Protein AF-0000000081578810 (afdb_homodimer)

Foldseek 3Di:
DPDDPDDDPDPPDPPPPPVPDCPVPPVPPPPDFDAFDDFAADFFPCCVLCVVVLCCLQPPPVNLVLLLVLLLVLLLLAQADDLPDDLACVVPVPVRCSLVVNVVSLCVSQVLQPVQWDWDDDSNRKTKTKRDAPAPVFFEEEEEAARYFHDDDPVCQVVFPDRQRRQDDPPWWTWHTCCLHTVLLVSLLSVLVSSCVVSVDRFNHMYMYIYHRPFVNPRSSRCRLVVCCVVQNFQRHPEYEAAFFDAQDADLNAGETAWAQWAFKKWKKKKKWFFDKDFQVDDDPAFSVRLVVVLVVLVVPDDFDFAAEPQALVLSVVLNCLVPHPRDDPLLSVLSSCLHPDPVSVVSNLCCCCPVVVNNLRTAKDKDFDDKDWDDDPGMGTRMIMTIMMIGGYLPDDPVVVVVVSCVRSVVSCVVQVAWEWEADPHIDTPGDGDNRIYMYMHTPDIDHMGHGADCDDDLNNLLQSLVCCLVCVPVPVPDDRYHYGYHYGSHDGPCSSNNRRHSRYIHGQAADDTQVVQQHVHHGGMGTSSRSSSSSSSSSRSSSSVSVDGD/DDDDPPDDPDDPPDPPPDVPDCPVPPVPPPPAFDAFDDFAADFFPCCVLCVVVLCCLQPPPVNLVLLLVLLLVLLLLAQADDLPDDLACVVCVPVRCSLVVNVVSVCVSQVLQPVQWDWDDDSNRKTKTKRDAPAPVFFEEEEEAARYFHDDDPVCQVVFPDRQRRQDDDPWKTWHTCCLHTSLLVSLLSVLVSSCVVSVDRFNHMYMYIYARPFVNPRSSRCRLVVCCVVQNFQRHPEYEAAFFDAQDADLNAGETAWAQWAFKKWKKKKKWFFDKDFQVDDDPAFSVRLVVVLVVLVVPDDFDFAAEPQALVLSVVLNCLVPHPRDDPLLSVLSSCLHPDPVSVVSNLCCCCPVVVNNLRTAKDKDFDDKDWDDDPGMGTRMIMTIMMIGGYLVDDPVVVVVVSCVRSVVSCVVQVAWEWEADPHIDTPGDGDNRIYMYMHTPDIDHMGHGADCDDDLNNLLQSLVCCLVCVPVPVPDDRYHYGYHYGSHDGPCSSNNRRHSRYIHGQAADDTQVVQQHVHHGRMGTSSRSSSSSSSSSRSSSSVSPDGD

Nearest PDB structures (foldseek):
  4g1p-assembly1_A-2  TM=7.349E-01  e=1.678E-22  Saccharomyces cerevisiae S288C
  3dlj-assembly3_B  TM=7.068E-01  e=3.928E-21  Homo sapiens
  4ruh-assembly1_B  TM=7.081E-01  e=5.826E-21  Homo sapiens
  2zog-assembly1_B  TM=7.055E-01  e=1.517E-20  Mus musculus
  4ruh-assembly1_A  TM=6.878E-01  e=1.023E-20  Homo sapiens

Radius of gyration: 39.71 Å; Cα contacts (8 Å, |Δi|>4): 2439; chains: 2; bounding box: 126×113×93 Å

Structure (mmCIF, N/CA/C/O backbone):
data_AF-0000000081578810-model_v1
#
loop_
_entity.id
_entity.type
_entity.pdbx_description
1 polymer 'Peptidase M20 dimerisation domain-containing protein'
#
loop_
_atom_site.group_PDB
_atom_site.id
_atom_site.type_symbol
_atom_site.label_atom_id
_atom_site.label_alt_id
_atom_site.label_comp_id
_atom_site.label_asym_id
_atom_site.label_entity_id
_atom_site.label_seq_id
_atom_site.pdbx_PDB_ins_code
_atom_site.Cartn_x
_atom_site.Cartn_y
_atom_site.Cartn_z
_atom_site.occupancy
_atom_site.B_iso_or_equiv
_atom_site.auth_seq_id
_atom_site.auth_comp_id
_atom_site.auth_asym_id
_atom_site.auth_atom_id
_atom_site.pdbx_PDB_model_num
ATOM 1 N N . MET A 1 1 ? 98.812 -30.781 17.5 1 19.92 1 MET A N 1
ATOM 2 C CA . MET A 1 1 ? 98.438 -32.188 17.344 1 19.92 1 MET A CA 1
ATOM 3 C C . MET A 1 1 ? 96.938 -32.281 17.109 1 19.92 1 MET A C 1
ATOM 5 O O . MET A 1 1 ? 96.312 -33.344 17.125 1 19.92 1 MET A O 1
ATOM 9 N N . PRO A 1 2 ? 96.188 -31.25 16.953 1 23.47 2 PRO A N 1
ATOM 10 C CA . PRO A 1 2 ? 94.875 -30.703 17.297 1 23.47 2 PRO A CA 1
ATOM 11 C C . PRO A 1 2 ? 93.75 -31.219 16.391 1 23.47 2 PRO A C 1
ATOM 13 O O . PRO A 1 2 ? 93.562 -30.703 15.281 1 23.47 2 PRO A O 1
ATOM 16 N N . TYR A 1 3 ? 93.562 -32.562 16.344 1 20.47 3 TYR A N 1
ATOM 17 C CA . TYR A 1 3 ? 93.125 -33.5 15.297 1 20.47 3 TYR A CA 1
ATOM 18 C C . TYR A 1 3 ? 91.688 -33.312 15.016 1 20.47 3 TYR A C 1
ATOM 20 O O . TYR A 1 3 ? 91.25 -33.156 13.859 1 20.47 3 TYR A O 1
ATOM 28 N N . SER A 1 4 ? 90.688 -33.719 15.898 1 22.5 4 SER A N 1
ATOM 29 C CA . SER A 1 4 ? 89.812 -34.844 15.625 1 22.5 4 SER A CA 1
ATOM 30 C C . SER A 1 4 ? 88.375 -34.344 15.188 1 22.5 4 SER A C 1
ATOM 32 O O . SER A 1 4 ? 87.438 -34.375 15.977 1 22.5 4 SER A O 1
ATOM 34 N N . GLY A 1 5 ? 88.188 -33.188 14.633 1 25.45 5 GLY A N 1
ATOM 35 C CA . GLY A 1 5 ? 86.938 -32.438 14.555 1 25.45 5 GLY A CA 1
ATOM 36 C C . GLY A 1 5 ? 85.938 -33.094 13.609 1 25.45 5 GLY A C 1
ATOM 37 O O . GLY A 1 5 ? 85.812 -32.656 12.469 1 25.45 5 GLY A O 1
ATOM 38 N N . THR A 1 6 ? 85.812 -34.469 13.688 1 21.06 6 THR A N 1
ATOM 39 C CA . THR A 1 6 ? 85.25 -35.406 12.68 1 21.06 6 THR A CA 1
ATOM 40 C C . THR A 1 6 ? 83.875 -35.031 12.281 1 21.06 6 THR A C 1
ATOM 42 O O . THR A 1 6 ? 83.5 -35.031 11.094 1 21.06 6 THR A O 1
ATOM 45 N N . ARG A 1 7 ? 82.812 -35.406 13.172 1 22.88 7 ARG A N 1
ATOM 46 C CA . ARG A 1 7 ? 81.938 -36.5 12.805 1 22.88 7 ARG A CA 1
ATOM 47 C C . ARG A 1 7 ? 80.812 -36.031 11.898 1 22.88 7 ARG A C 1
ATOM 49 O O . ARG A 1 7 ? 80.375 -36.781 11.023 1 22.88 7 ARG A O 1
ATOM 56 N N . ILE A 1 8 ? 79.938 -34.969 12.258 1 24.14 8 ILE A N 1
ATOM 57 C CA . ILE A 1 8 ? 78.5 -35.125 12.258 1 24.14 8 ILE A CA 1
ATOM 58 C C . ILE A 1 8 ? 77.938 -34.719 10.898 1 24.14 8 ILE A C 1
ATOM 60 O O . ILE A 1 8 ? 76.75 -34.469 10.766 1 24.14 8 ILE A O 1
ATOM 64 N N . VAL A 1 9 ? 78.75 -34.344 9.953 1 21.62 9 VAL A N 1
ATOM 65 C CA . VAL A 1 9 ? 78.188 -33.438 8.938 1 21.62 9 VAL A CA 1
ATOM 66 C C . VAL A 1 9 ? 77.125 -34.188 8.141 1 21.62 9 VAL A C 1
ATOM 68 O O . VAL A 1 9 ? 76.062 -33.625 7.879 1 21.62 9 VAL A O 1
ATOM 71 N N . SER A 1 10 ? 77.562 -35.281 7.457 1 21.22 10 SER A N 1
ATOM 72 C CA . SER A 1 10 ? 77.188 -35.344 6.035 1 21.22 10 SER A CA 1
ATOM 73 C C . SER A 1 10 ? 75.812 -35.875 5.809 1 21.22 10 SER A C 1
ATOM 75 O O . SER A 1 10 ? 75.5 -36.344 4.711 1 21.22 10 SER A O 1
ATOM 77 N N . PHE A 1 11 ? 75.125 -36.344 6.922 1 26.36 11 PHE A N 1
ATOM 78 C CA . PHE A 1 11 ? 74.125 -37.312 6.512 1 26.36 11 PHE A CA 1
ATOM 79 C C . PHE A 1 11 ? 73 -36.625 5.758 1 26.36 11 PHE A C 1
ATOM 81 O O . PHE A 1 11 ? 71.812 -36.688 6.152 1 26.36 11 PHE A O 1
ATOM 88 N N . ILE A 1 12 ? 73.125 -35.281 5.43 1 24.66 12 ILE A N 1
ATOM 89 C CA . ILE A 1 12 ? 72 -34.5 4.973 1 24.66 12 ILE A CA 1
ATOM 90 C C . ILE A 1 12 ? 71.438 -35.125 3.674 1 24.66 12 ILE A C 1
ATOM 92 O O . ILE A 1 12 ? 70.25 -35 3.375 1 24.66 12 ILE A O 1
ATOM 96 N N . VAL A 1 13 ? 72.312 -35.531 2.809 1 25.59 13 VAL A N 1
ATOM 97 C CA . VAL A 1 13 ? 72 -35.281 1.411 1 25.59 13 VAL A CA 1
ATOM 98 C C . VAL A 1 13 ? 70.875 -36.25 0.964 1 25.59 13 VAL A C 1
ATOM 100 O O . VAL A 1 13 ? 70.188 -36.031 -0.034 1 25.59 13 VAL A O 1
ATOM 103 N N . VAL A 1 14 ? 70.875 -37.438 1.549 1 26.94 14 VAL A N 1
ATOM 104 C CA . VAL A 1 14 ? 70.375 -38.469 0.657 1 26.94 14 VAL A CA 1
ATOM 105 C C . VAL A 1 14 ? 68.875 -38.312 0.457 1 26.94 14 VAL A C 1
ATOM 107 O O . VAL A 1 14 ? 68.312 -38.906 -0.453 1 26.94 14 VAL A O 1
ATOM 110 N N . GLY A 1 15 ? 68.25 -37.719 1.486 1 26.75 15 GLY A N 1
ATOM 111 C CA . GLY A 1 15 ? 66.875 -38.125 1.513 1 26.75 15 GLY A CA 1
ATOM 112 C C . GLY A 1 15 ? 66.062 -37.531 0.367 1 26.75 15 GLY A C 1
ATOM 113 O O . GLY A 1 15 ? 64.812 -37.562 0.37 1 26.75 15 GLY A O 1
ATOM 114 N N . LEU A 1 16 ? 66.75 -36.688 -0.452 1 27.75 16 LEU A N 1
ATOM 115 C CA . LEU A 1 16 ? 66 -35.906 -1.424 1 27.75 16 LEU A CA 1
ATOM 116 C C . LEU A 1 16 ? 65.312 -36.812 -2.424 1 27.75 16 LEU A C 1
ATOM 118 O O . LEU A 1 16 ? 64.312 -36.406 -3.076 1 27.75 16 LEU A O 1
ATOM 122 N N . PHE A 1 17 ? 66 -37.938 -2.713 1 26.36 17 PHE A N 1
ATOM 123 C CA . PHE A 1 17 ? 65.688 -38.375 -4.059 1 26.36 17 PHE A CA 1
ATOM 124 C C . PHE A 1 17 ? 64.25 -38.906 -4.117 1 26.36 17 PHE A C 1
ATOM 126 O O . PHE A 1 17 ? 63.594 -38.906 -5.184 1 26.36 17 PHE A O 1
ATOM 133 N N . ILE A 1 18 ? 63.844 -39.688 -3.119 1 28.22 18 ILE A N 1
ATOM 134 C CA . ILE A 1 18 ? 62.812 -40.625 -3.547 1 28.22 18 ILE A CA 1
ATOM 135 C C . ILE A 1 18 ? 61.5 -39.906 -3.721 1 28.22 18 ILE A C 1
ATOM 137 O O . ILE A 1 18 ? 60.531 -40.188 -3.014 1 28.22 18 ILE A O 1
ATOM 141 N N . VAL A 1 19 ? 61.469 -38.562 -3.508 1 30.06 19 VAL A N 1
ATOM 142 C CA . VAL A 1 19 ? 60.125 -38.031 -3.564 1 30.06 19 VAL A CA 1
ATOM 143 C C . VAL A 1 19 ? 59.562 -38.219 -4.969 1 30.06 19 VAL A C 1
ATOM 145 O O . VAL A 1 19 ? 58.5 -37.625 -5.305 1 30.06 19 VAL A O 1
ATOM 148 N N . VAL A 1 20 ? 60.406 -38.812 -5.879 1 28.19 20 VAL A N 1
ATOM 149 C CA . VAL A 1 20 ? 59.938 -38.625 -7.254 1 28.19 20 VAL A CA 1
ATOM 150 C C . VAL A 1 20 ? 58.5 -39.094 -7.387 1 28.19 20 VAL A C 1
ATOM 152 O O . VAL A 1 20 ? 57.625 -38.375 -7.887 1 28.19 20 VAL A O 1
ATOM 155 N N . SER A 1 21 ? 58.344 -40.375 -7.922 1 26.67 21 SER A N 1
ATOM 156 C CA . SER A 1 21 ? 57.469 -40.781 -9.031 1 26.67 21 SER A CA 1
ATOM 157 C C . SER A 1 21 ? 56.062 -41.125 -8.555 1 26.67 21 SER A C 1
ATOM 159 O O . SER A 1 21 ? 55.312 -41.781 -9.273 1 26.67 21 SER A O 1
ATOM 161 N N . LEU A 1 22 ? 55.844 -41.219 -7.242 1 30.8 22 LEU A N 1
ATOM 162 C CA . LEU A 1 22 ? 54.5 -41.75 -7.129 1 30.8 22 LEU A CA 1
ATOM 163 C C . LEU A 1 22 ? 53.5 -40.75 -7.73 1 30.8 22 LEU A C 1
ATOM 165 O O . LEU A 1 22 ? 53.094 -39.812 -7.07 1 30.8 22 LEU A O 1
ATOM 169 N N . PHE A 1 23 ? 53.812 -40.219 -8.914 1 31.27 23 PHE A N 1
ATOM 170 C CA . PHE A 1 23 ? 52.688 -39.688 -9.648 1 31.27 23 PHE A CA 1
ATOM 171 C C . PHE A 1 23 ? 51.5 -40.656 -9.586 1 31.27 23 PHE A C 1
ATOM 173 O O . PHE A 1 23 ? 51.5 -41.688 -10.242 1 31.27 23 PHE A O 1
ATOM 180 N N . TRP A 1 24 ? 51 -40.938 -8.359 1 30.8 24 TRP A N 1
ATOM 181 C CA . TRP A 1 24 ? 49.688 -41.531 -8.367 1 30.8 24 TRP A CA 1
ATOM 182 C C . TRP A 1 24 ? 48.844 -41 -9.516 1 30.8 24 TRP A C 1
ATOM 184 O O . TRP A 1 24 ? 48.75 -39.781 -9.719 1 30.8 24 TRP A O 1
ATOM 194 N N . SER A 1 25 ? 48.781 -41.688 -10.547 1 27.84 25 SER A N 1
ATOM 195 C CA . SER A 1 25 ? 47.719 -41.562 -11.523 1 27.84 25 SER A CA 1
ATOM 196 C C . SER A 1 25 ? 46.375 -41.281 -10.852 1 27.84 25 SER A C 1
ATOM 198 O O . SER A 1 25 ? 45.812 -42.156 -10.195 1 27.84 25 SER A O 1
ATOM 200 N N . PHE A 1 26 ? 46.281 -40.125 -10.203 1 33.28 26 PHE A N 1
ATOM 201 C CA . PHE A 1 26 ? 44.844 -39.75 -10.172 1 33.28 26 PHE A CA 1
ATOM 202 C C . PHE A 1 26 ? 44.125 -40.25 -11.422 1 33.28 26 PHE A C 1
ATOM 204 O O . PHE A 1 26 ? 44.344 -39.719 -12.516 1 33.28 26 PHE A O 1
ATOM 211 N N . SER A 1 27 ? 44.062 -41.5 -11.508 1 28.62 27 SER A N 1
ATOM 212 C CA . SER A 1 27 ? 43 -41.844 -12.445 1 28.62 27 SER A CA 1
ATOM 213 C C . SER A 1 27 ? 41.844 -40.844 -12.352 1 28.62 27 SER A C 1
ATOM 215 O O . SER A 1 27 ? 41.25 -40.719 -11.289 1 28.62 27 SER A O 1
ATOM 217 N N . GLU A 1 28 ? 42 -39.75 -12.906 1 35.75 28 GLU A N 1
ATOM 218 C CA . GLU A 1 28 ? 40.781 -39.031 -13.242 1 35.75 28 GLU A CA 1
ATOM 219 C C . GLU A 1 28 ? 39.656 -40.031 -13.555 1 35.75 28 GLU A C 1
ATOM 221 O O . GLU A 1 28 ? 39.656 -40.656 -14.633 1 35.75 28 GLU A O 1
ATOM 226 N N . GLU A 1 29 ? 39.312 -40.969 -12.727 1 35.56 29 GLU A N 1
ATOM 227 C CA . GLU A 1 29 ? 38 -41.531 -13.062 1 35.56 29 GLU A CA 1
ATOM 228 C C . GLU A 1 29 ? 37.219 -40.562 -13.938 1 35.56 29 GLU A C 1
ATOM 230 O O . GLU A 1 29 ? 36.906 -39.438 -13.531 1 35.56 29 GLU A O 1
ATOM 235 N N . SER A 1 30 ? 37.438 -40.5 -15.133 1 40.94 30 SER A N 1
ATOM 236 C CA . SER A 1 30 ? 36.625 -39.906 -16.188 1 40.94 30 SER A CA 1
ATOM 237 C C . SER A 1 30 ? 35.156 -39.906 -15.805 1 40.94 30 SER A C 1
ATOM 239 O O . SER A 1 30 ? 34.5 -40.938 -15.891 1 40.94 30 SER A O 1
ATOM 241 N N . GLN A 1 31 ? 34.812 -39.594 -14.672 1 53.28 31 GLN A N 1
ATOM 242 C CA . GLN A 1 31 ? 33.406 -39.469 -14.312 1 53.28 31 GLN A CA 1
ATOM 243 C C . GLN A 1 31 ? 32.562 -39 -15.5 1 53.28 31 GLN A C 1
ATOM 245 O O . GLN A 1 31 ? 32.844 -37.938 -16.062 1 53.28 31 GLN A O 1
ATOM 250 N N . ALA A 1 32 ? 31.922 -40 -16.281 1 62 32 ALA A N 1
ATOM 251 C CA . ALA A 1 32 ? 31.203 -40.031 -17.547 1 62 32 ALA A CA 1
ATOM 252 C C . ALA A 1 32 ? 30.109 -38.969 -17.594 1 62 32 ALA A C 1
ATOM 254 O O . ALA A 1 32 ? 29.516 -38.625 -16.562 1 62 32 ALA A O 1
ATOM 255 N N . ALA A 1 33 ? 30.109 -38.188 -18.719 1 72.81 33 ALA A N 1
ATOM 256 C CA . ALA A 1 33 ? 29.047 -37.281 -19.156 1 72.81 33 ALA A CA 1
ATOM 257 C C . ALA A 1 33 ? 27.672 -37.906 -18.969 1 72.81 33 ALA A C 1
ATOM 259 O O . ALA A 1 33 ? 27.5 -39.125 -19.203 1 72.81 33 ALA A O 1
ATOM 260 N N . VAL A 1 34 ? 26.844 -37.188 -18.219 1 86.06 34 VAL A N 1
ATOM 261 C CA . VAL A 1 34 ? 25.453 -37.656 -18.094 1 86.06 34 VAL A CA 1
ATOM 262 C C . VAL A 1 34 ? 24.766 -37.625 -19.438 1 86.06 34 VAL A C 1
ATOM 264 O O . VAL A 1 34 ? 25.188 -36.875 -20.344 1 86.06 34 VAL A O 1
ATOM 267 N N . GLU A 1 35 ? 23.797 -38.5 -19.594 1 90.38 35 GLU A N 1
ATOM 268 C CA . GLU A 1 35 ? 23.016 -38.562 -20.828 1 90.38 35 GLU A CA 1
ATOM 269 C C . GLU A 1 35 ? 21.531 -38.312 -20.562 1 90.38 35 GLU A C 1
ATOM 271 O O . GLU A 1 35 ? 21.047 -38.562 -19.469 1 90.38 35 GLU A O 1
ATOM 276 N N . CYS A 1 36 ? 20.891 -37.781 -21.578 1 92.19 36 CYS A N 1
ATOM 277 C CA . CYS A 1 36 ? 19.453 -37.562 -21.531 1 92.19 36 CYS A CA 1
ATOM 278 C C . CYS A 1 36 ? 18.719 -38.906 -21.391 1 92.19 36 CYS A C 1
ATOM 280 O O . CYS A 1 36 ? 18.906 -39.812 -22.188 1 92.19 36 CYS A O 1
ATOM 282 N N . PRO A 1 37 ? 17.922 -38.938 -20.344 1 88.06 37 PRO A N 1
ATOM 283 C CA . PRO A 1 37 ? 17.141 -40.188 -20.25 1 88.06 37 PRO A CA 1
ATOM 284 C C . PRO A 1 37 ? 16.156 -40.344 -21.422 1 88.06 37 PRO A C 1
ATOM 286 O O . PRO A 1 37 ? 15.305 -39.5 -21.641 1 88.06 37 PRO A O 1
ATOM 289 N N . ALA A 1 38 ? 16.219 -41.406 -22.094 1 88.25 38 ALA A N 1
ATOM 290 C CA . ALA A 1 38 ? 15.422 -41.625 -23.297 1 88.25 38 ALA A CA 1
ATOM 291 C C . ALA A 1 38 ? 14.016 -42.094 -22.953 1 88.25 38 ALA A C 1
ATOM 293 O O . ALA A 1 38 ? 13.812 -42.844 -22.016 1 88.25 38 ALA A O 1
ATOM 294 N N . THR A 1 39 ? 13.039 -41.594 -23.672 1 92.88 39 THR A N 1
ATOM 295 C CA . THR A 1 39 ? 11.648 -42 -23.609 1 92.88 39 THR A CA 1
ATOM 296 C C . THR A 1 39 ? 11.148 -42.438 -24.984 1 92.88 39 THR A C 1
ATOM 298 O O . THR A 1 39 ? 11.641 -41.969 -26 1 92.88 39 THR A O 1
ATOM 301 N N . LYS A 1 40 ? 10.227 -43.406 -25.016 1 93.06 40 LYS A N 1
ATOM 302 C CA . LYS A 1 40 ? 9.664 -43.906 -26.266 1 93.06 40 LYS A CA 1
ATOM 303 C C . LYS A 1 40 ? 8.148 -43.75 -26.281 1 93.06 40 LYS A C 1
ATOM 305 O O . LYS A 1 40 ? 7.5 -43.75 -25.234 1 93.06 40 LYS A O 1
ATOM 310 N N . PRO A 1 41 ? 7.617 -43.625 -27.453 1 94.44 41 PRO A N 1
ATOM 311 C CA . PRO A 1 41 ? 6.16 -43.531 -27.531 1 94.44 41 PRO A CA 1
ATOM 312 C C . PRO A 1 41 ? 5.449 -44.75 -26.984 1 94.44 41 PRO A C 1
ATOM 314 O O . PRO A 1 41 ? 5.93 -45.875 -27.141 1 94.44 41 PRO A O 1
ATOM 317 N N . HIS A 1 42 ? 4.406 -44.5 -26.312 1 96 42 HIS A N 1
ATOM 318 C CA . HIS A 1 42 ? 3.51 -45.531 -25.828 1 96 42 HIS A CA 1
ATOM 319 C C . HIS A 1 42 ? 2.09 -45.344 -26.344 1 96 42 HIS A C 1
ATOM 321 O O . HIS A 1 42 ? 1.477 -44.281 -26.078 1 96 42 HIS A O 1
ATOM 327 N N . ARG A 1 43 ? 1.575 -46.281 -27.047 1 95.62 43 ARG A N 1
ATOM 328 C CA . ARG A 1 43 ? 0.216 -46.281 -27.578 1 95.62 43 ARG A CA 1
ATOM 329 C C . ARG A 1 43 ? -0.614 -47.406 -26.953 1 95.62 43 ARG A C 1
ATOM 331 O O . ARG A 1 43 ? -0.182 -48.562 -26.922 1 95.62 43 ARG A O 1
ATOM 338 N N . PRO A 1 44 ? -1.814 -46.969 -26.469 1 96.5 44 PRO A N 1
ATOM 339 C CA . PRO A 1 44 ? -2.643 -48.094 -25.969 1 96.5 44 PRO A CA 1
ATOM 340 C C . PRO A 1 44 ? -2.975 -49.125 -27.047 1 96.5 44 PRO A C 1
ATOM 342 O O . PRO A 1 44 ? -3.127 -48.75 -28.219 1 96.5 44 PRO A O 1
ATOM 345 N N . SER A 1 45 ? -3.148 -50.281 -26.641 1 95.69 45 SER A N 1
ATOM 346 C CA . SER A 1 45 ? -3.43 -51.375 -27.578 1 95.69 45 SER A CA 1
ATOM 347 C C . SER A 1 45 ? -4.773 -51.188 -28.266 1 95.69 45 SER A C 1
ATOM 349 O O . SER A 1 45 ? -4.984 -51.688 -29.375 1 95.69 45 SER A O 1
ATOM 351 N N . THR A 1 46 ? -5.637 -50.469 -27.625 1 94 46 THR A N 1
ATOM 352 C CA . THR A 1 46 ? -6.984 -50.25 -28.156 1 94 46 THR A CA 1
ATOM 353 C C . THR A 1 46 ? -7.043 -49 -29.031 1 94 46 THR A C 1
ATOM 355 O O . THR A 1 46 ? -8.125 -48.562 -29.422 1 94 46 THR A O 1
ATOM 358 N N . TYR A 1 47 ? -5.926 -48.438 -29.375 1 94.44 47 TYR A N 1
ATOM 359 C CA . TYR A 1 47 ? -5.852 -47.188 -30.109 1 94.44 47 TYR A CA 1
ATOM 360 C C . TYR A 1 47 ? -6.723 -47.219 -31.359 1 94.44 47 TYR A C 1
ATOM 362 O O . TYR A 1 47 ? -7.457 -46.281 -31.641 1 94.44 47 TYR A O 1
ATOM 370 N N . HIS A 1 48 ? -6.711 -48.344 -32.094 1 94.31 48 HIS A N 1
ATOM 371 C CA . HIS A 1 48 ? -7.422 -48.438 -33.375 1 94.31 48 HIS A CA 1
ATOM 372 C C . HIS A 1 48 ? -8.93 -48.375 -33.156 1 94.31 48 HIS A C 1
ATOM 374 O O . HIS A 1 48 ? -9.656 -47.906 -34.031 1 94.31 48 HIS A O 1
ATOM 380 N N . LEU A 1 49 ? -9.375 -48.75 -31.969 1 95.25 49 LEU A N 1
ATOM 381 C CA . LEU A 1 49 ? -10.805 -48.719 -31.641 1 95.25 49 LEU A CA 1
ATOM 382 C C . LEU A 1 49 ? -11.258 -47.281 -31.359 1 95.25 49 LEU A C 1
ATOM 384 O O . LEU A 1 49 ? -12.438 -46.969 -31.484 1 95.25 49 LEU A O 1
ATOM 388 N N . HIS A 1 50 ? -10.312 -46.469 -31.031 1 96.31 50 HIS A N 1
ATOM 389 C CA . HIS A 1 50 ? -10.672 -45.125 -30.547 1 96.31 50 HIS A CA 1
ATOM 390 C C . HIS A 1 50 ? -10.203 -44.062 -31.531 1 96.31 50 HIS A C 1
ATOM 392 O O . HIS A 1 50 ? -10.367 -42.875 -31.266 1 96.31 50 HIS A O 1
ATOM 398 N N . LYS A 1 51 ? -9.672 -44.375 -32.656 1 95.81 51 LYS A N 1
ATOM 399 C CA . LYS A 1 51 ? -9.094 -43.438 -33.625 1 95.81 51 LYS A CA 1
ATOM 400 C C . LYS A 1 51 ? -10.125 -42.438 -34.125 1 95.81 51 LYS A C 1
ATOM 402 O O . LYS A 1 51 ? -9.812 -41.25 -34.281 1 95.81 51 LYS A O 1
ATOM 407 N N . ALA A 1 52 ? -11.281 -42.906 -34.375 1 96.56 52 ALA A N 1
ATOM 408 C CA . ALA A 1 52 ? -12.336 -42.031 -34.875 1 96.56 52 ALA A CA 1
ATOM 409 C C . ALA A 1 52 ? -12.703 -40.969 -33.844 1 96.56 52 ALA A C 1
ATOM 411 O O . ALA A 1 52 ? -12.945 -39.812 -34.188 1 96.56 52 ALA A O 1
ATOM 412 N N . THR A 1 53 ? -12.805 -41.438 -32.625 1 97.81 53 THR A N 1
ATOM 413 C CA . THR A 1 53 ? -13.125 -40.5 -31.531 1 97.81 53 THR A CA 1
ATOM 414 C C . THR A 1 53 ? -12.016 -39.469 -31.359 1 97.81 53 THR A C 1
ATOM 416 O O . THR A 1 53 ? -12.297 -38.281 -31.172 1 97.81 53 THR A O 1
ATOM 419 N N . LEU A 1 54 ? -10.773 -39.906 -31.453 1 97.81 54 LEU A N 1
ATOM 420 C CA . LEU A 1 54 ? -9.641 -39 -31.344 1 97.81 54 LEU A CA 1
ATOM 421 C C . LEU A 1 54 ? -9.617 -38 -32.5 1 97.81 54 LEU A C 1
ATOM 423 O O . LEU A 1 54 ? -9.32 -36.812 -32.281 1 97.81 54 LEU A O 1
ATOM 427 N N . SER A 1 55 ? -9.961 -38.438 -33.656 1 96.94 55 SER A N 1
ATOM 428 C CA . SER A 1 55 ? -10.062 -37.562 -34.812 1 96.94 55 SER A CA 1
ATOM 429 C C . SER A 1 55 ? -11.172 -36.531 -34.625 1 96.94 55 SER A C 1
ATOM 431 O O . SER A 1 55 ? -11.008 -35.344 -34.969 1 96.94 55 SER A O 1
ATOM 433 N N . LYS A 1 56 ? -12.25 -36.969 -34.094 1 98.19 56 LYS A N 1
ATOM 434 C CA . LYS A 1 56 ? -13.352 -36.094 -33.75 1 98.19 56 LYS A CA 1
ATOM 435 C C . LYS A 1 56 ? -12.914 -35 -32.781 1 98.19 56 LYS A C 1
ATOM 437 O O . LYS A 1 56 ? -13.156 -33.812 -33 1 98.19 56 LYS A O 1
ATOM 442 N N . ILE A 1 57 ? -12.242 -35.375 -31.781 1 98.19 57 ILE A N 1
ATOM 443 C CA . ILE A 1 57 ? -11.797 -34.469 -30.734 1 98.19 57 ILE A CA 1
ATOM 444 C C . ILE A 1 57 ? -10.859 -33.438 -31.328 1 98.19 57 ILE A C 1
ATOM 446 O O . ILE A 1 57 ? -11 -32.219 -31.047 1 98.19 57 ILE A O 1
ATOM 450 N N . LEU A 1 58 ? -10.016 -33.812 -32.219 1 97.19 58 LEU A N 1
ATOM 451 C CA . LEU A 1 58 ? -8.922 -32.938 -32.688 1 97.19 58 LEU A CA 1
ATOM 452 C C . LEU A 1 58 ? -9.336 -32.156 -33.906 1 97.19 58 LEU A C 1
ATOM 454 O O . LEU A 1 58 ? -8.828 -31.031 -34.125 1 97.19 58 LEU A O 1
ATOM 458 N N . HIS A 1 59 ? -10.406 -32.688 -34.719 1 96.38 59 HIS A N 1
ATOM 459 C CA . HIS A 1 59 ? -10.547 -32.094 -36.031 1 96.38 59 HIS A CA 1
ATOM 460 C C . HIS A 1 59 ? -11.992 -31.703 -36.312 1 96.38 59 HIS A C 1
ATOM 462 O O . HIS A 1 59 ? -12.266 -30.953 -37.25 1 96.38 59 HIS A O 1
ATOM 468 N N . SER A 1 60 ? -12.938 -32.188 -35.562 1 98 60 SER A N 1
ATOM 469 C CA . SER A 1 60 ? -14.344 -31.906 -35.844 1 98 60 SER A CA 1
ATOM 470 C C . SER A 1 60 ? -14.719 -30.484 -35.438 1 98 60 SER A C 1
ATOM 472 O O . SER A 1 60 ? -14.531 -30.078 -34.281 1 98 60 SER A O 1
ATOM 474 N N . GLU A 1 61 ? -15.305 -29.766 -36.375 1 97.69 61 GLU A N 1
ATOM 475 C CA . GLU A 1 61 ? -15.773 -28.406 -36.094 1 97.69 61 GLU A CA 1
ATOM 476 C C . GLU A 1 61 ? -16.938 -28.438 -35.094 1 97.69 61 GLU A C 1
ATOM 478 O O . GLU A 1 61 ? -17.047 -27.547 -34.219 1 97.69 61 GLU A O 1
ATOM 483 N N . GLU A 1 62 ? -17.734 -29.375 -35.25 1 97.94 62 GLU A N 1
ATOM 484 C CA . GLU A 1 62 ? -18.859 -29.516 -34.344 1 97.94 62 GLU A CA 1
ATOM 485 C C . GLU A 1 62 ? -18.391 -29.75 -32.906 1 97.94 62 GLU A C 1
ATOM 487 O O . GLU A 1 62 ? -18.906 -29.141 -31.953 1 97.94 62 GLU A O 1
ATOM 492 N N . PHE A 1 63 ? -17.438 -30.594 -32.75 1 98.38 63 PHE A N 1
ATOM 493 C CA . PHE A 1 63 ? -16.906 -30.859 -31.422 1 98.38 63 PHE A CA 1
ATOM 494 C C . PHE A 1 63 ? -16.219 -29.609 -30.859 1 98.38 63 PHE A C 1
ATOM 496 O O . PHE A 1 63 ? -16.406 -29.266 -29.688 1 98.38 63 PHE A O 1
ATOM 503 N N . ARG A 1 64 ? -15.422 -28.984 -31.703 1 98.25 64 ARG A N 1
ATOM 504 C CA . ARG A 1 64 ? -14.742 -27.75 -31.312 1 98.25 64 ARG A CA 1
ATOM 505 C C . ARG A 1 64 ? -15.727 -26.719 -30.781 1 98.25 64 ARG A C 1
ATOM 507 O O . ARG A 1 64 ? -15.539 -26.172 -29.703 1 98.25 64 ARG A O 1
ATOM 514 N N . ASN A 1 65 ? -16.766 -26.484 -31.547 1 98.31 65 ASN A N 1
ATOM 515 C CA . ASN A 1 65 ? -17.734 -25.469 -31.172 1 98.31 65 ASN A CA 1
ATOM 516 C C . ASN A 1 65 ? -18.453 -25.828 -29.875 1 98.31 65 ASN A C 1
ATOM 518 O O . ASN A 1 65 ? -18.703 -24.969 -29.031 1 98.31 65 ASN A O 1
ATOM 522 N N . ALA A 1 66 ? -18.75 -27.047 -29.734 1 98.5 66 ALA A N 1
ATOM 523 C CA . ALA A 1 66 ? -19.391 -27.5 -28.5 1 98.5 66 ALA A CA 1
ATOM 524 C C . ALA A 1 66 ? -18.453 -27.328 -27.312 1 98.5 66 ALA A C 1
ATOM 526 O O . ALA A 1 66 ? -18.891 -26.953 -26.219 1 98.5 66 ALA A O 1
ATOM 527 N N . SER A 1 67 ? -17.234 -27.641 -27.516 1 98.56 67 SER A N 1
ATOM 528 C CA . SER A 1 67 ? -16.234 -27.5 -26.453 1 98.56 67 SER A CA 1
ATOM 529 C C . SER A 1 67 ? -16.016 -26.031 -26.094 1 98.56 67 SER A C 1
ATOM 531 O O . SER A 1 67 ? -15.836 -25.703 -24.922 1 98.56 67 SER A O 1
ATOM 533 N N . VAL A 1 68 ? -16 -25.172 -27.047 1 98.56 68 VAL A N 1
ATOM 534 C CA . VAL A 1 68 ? -15.898 -23.734 -26.797 1 98.56 68 VAL A CA 1
ATOM 535 C C . VAL A 1 68 ? -17.031 -23.281 -25.891 1 98.56 68 VAL A C 1
ATOM 537 O O . VAL A 1 68 ? -16.812 -22.547 -24.922 1 98.56 68 VAL A O 1
ATOM 540 N N . MET A 1 69 ? -18.188 -23.719 -26.125 1 98.56 69 MET A N 1
ATOM 541 C CA . MET A 1 69 ? -19.359 -23.344 -25.344 1 98.56 69 MET A CA 1
ATOM 542 C C . MET A 1 69 ? -19.219 -23.797 -23.906 1 98.56 69 MET A C 1
ATOM 544 O O . MET A 1 69 ? -19.609 -23.094 -22.969 1 98.56 69 MET A O 1
ATOM 548 N N . LYS A 1 70 ? -18.688 -24.953 -23.75 1 98.56 70 LYS A N 1
ATOM 549 C CA . LYS A 1 70 ? -18.469 -25.469 -22.406 1 98.56 70 LYS A CA 1
ATOM 550 C C . LYS A 1 70 ? -17.453 -24.625 -21.641 1 98.56 70 LYS A C 1
ATOM 552 O O . LYS A 1 70 ? -17.656 -24.297 -20.469 1 98.56 70 LYS A O 1
ATOM 557 N N . LEU A 1 71 ? -16.375 -24.266 -22.328 1 97.88 71 LEU A N 1
ATOM 558 C CA . LEU A 1 71 ? -15.359 -23.406 -21.719 1 97.88 71 LEU A CA 1
ATOM 559 C C . LEU A 1 71 ? -15.93 -22.031 -21.391 1 97.88 71 LEU A C 1
ATOM 561 O O . LEU A 1 71 ? -15.633 -21.469 -20.328 1 97.88 71 LEU A O 1
ATOM 565 N N . GLN A 1 72 ? -16.688 -21.5 -22.297 1 98.25 72 GLN A N 1
ATOM 566 C CA . GLN A 1 72 ? -17.312 -20.203 -22.094 1 98.25 72 GLN A CA 1
ATOM 567 C C . GLN A 1 72 ? -18.188 -20.203 -20.844 1 98.25 72 GLN A C 1
ATOM 569 O O . GLN A 1 72 ? -18.125 -19.266 -20.031 1 98.25 72 GLN A O 1
ATOM 574 N N . ALA A 1 73 ? -18.969 -21.25 -20.719 1 98.5 73 ALA A N 1
ATOM 575 C CA . ALA A 1 73 ? -19.859 -21.344 -19.562 1 98.5 73 ALA A CA 1
ATOM 576 C C . ALA A 1 73 ? -19.062 -21.406 -18.266 1 98.5 73 ALA A C 1
ATOM 578 O O . ALA A 1 73 ? -19.438 -20.797 -17.266 1 98.5 73 ALA A O 1
ATOM 579 N N . ALA A 1 74 ? -17.984 -22.125 -18.312 1 98.62 74 ALA A N 1
ATOM 580 C CA . ALA A 1 74 ? -17.125 -22.234 -17.125 1 98.62 74 ALA A CA 1
ATOM 581 C C . ALA A 1 74 ? -16.5 -20.891 -16.766 1 98.62 74 ALA A C 1
ATOM 583 O O . ALA A 1 74 ? -16.453 -20.516 -15.594 1 98.62 74 ALA A O 1
ATOM 584 N N . ILE A 1 75 ? -16.047 -20.141 -17.781 1 98.19 75 ILE A N 1
ATOM 585 C CA . ILE A 1 75 ? -15.406 -18.844 -17.578 1 98.19 75 ILE A CA 1
ATOM 586 C C . ILE A 1 75 ? -16.422 -17.844 -17.031 1 98.19 75 ILE A C 1
ATOM 588 O O . ILE A 1 75 ? -16.094 -17.047 -16.156 1 98.19 75 ILE A O 1
ATOM 592 N N . ARG A 1 76 ? -17.609 -17.891 -17.5 1 98.25 76 ARG A N 1
ATOM 593 C CA . ARG A 1 76 ? -18.656 -16.938 -17.125 1 98.25 76 ARG A CA 1
ATOM 594 C C . ARG A 1 76 ? -19.172 -17.203 -15.719 1 98.25 76 ARG A C 1
ATOM 596 O O . ARG A 1 76 ? -19.828 -16.359 -15.125 1 98.25 76 ARG A O 1
ATOM 603 N N . THR A 1 77 ? -18.906 -18.422 -15.227 1 98.25 77 THR A N 1
ATOM 604 C CA . THR A 1 77 ? -19.188 -18.719 -13.828 1 98.25 77 THR A CA 1
ATOM 605 C C . THR A 1 77 ? -18.016 -18.344 -12.938 1 98.25 77 THR A C 1
ATOM 607 O O . THR A 1 77 ? -17.062 -19.125 -12.789 1 98.25 77 THR A O 1
ATOM 610 N N . ARG A 1 78 ? -18.109 -17.203 -12.273 1 97.44 78 ARG A N 1
ATOM 611 C CA . ARG A 1 78 ? -17 -16.609 -11.539 1 97.44 78 ARG A CA 1
ATOM 612 C C . ARG A 1 78 ? -16.719 -17.375 -10.25 1 97.44 78 ARG A C 1
ATOM 614 O O . ARG A 1 78 ? -17.641 -17.672 -9.484 1 97.44 78 ARG A O 1
ATOM 621 N N . THR A 1 79 ? -15.43 -17.734 -10 1 98.25 79 THR A N 1
ATOM 622 C CA . THR A 1 79 ? -15.039 -18.484 -8.812 1 98.25 79 THR A CA 1
ATOM 623 C C . THR A 1 79 ? -13.758 -17.922 -8.211 1 98.25 79 THR A C 1
ATOM 625 O O . THR A 1 79 ? -12.883 -18.672 -7.785 1 98.25 79 THR A O 1
ATOM 628 N N . GLU A 1 80 ? -13.578 -16.641 -8.188 1 96.38 80 GLU A N 1
ATOM 629 C CA . GLU A 1 80 ? -12.391 -15.992 -7.648 1 96.38 80 GLU A CA 1
ATOM 630 C C . GLU A 1 80 ? -12.266 -16.234 -6.145 1 96.38 80 GLU A C 1
ATOM 632 O O . GLU A 1 80 ? -13.266 -16.297 -5.434 1 96.38 80 GLU A O 1
ATOM 637 N N . VAL A 1 81 ? -11.07 -16.406 -5.691 1 95.62 81 VAL A N 1
ATOM 638 C CA . VAL A 1 81 ? -10.789 -16.5 -4.262 1 95.62 81 VAL A CA 1
ATOM 639 C C . VAL A 1 81 ? -9.742 -15.461 -3.873 1 95.62 81 VAL A C 1
ATOM 641 O O . VAL A 1 81 ? -8.938 -15.047 -4.707 1 95.62 81 VAL A O 1
ATOM 644 N N . TYR A 1 82 ? -9.766 -15.07 -2.637 1 92.56 82 TYR A N 1
ATOM 645 C CA . TYR A 1 82 ? -8.898 -14.016 -2.121 1 92.56 82 TYR A CA 1
ATOM 646 C C . TYR A 1 82 ? -8.109 -14.5 -0.909 1 92.56 82 TYR A C 1
ATOM 648 O O . TYR A 1 82 ? -8.547 -15.406 -0.2 1 92.56 82 TYR A O 1
ATOM 656 N N . ASP A 1 83 ? -6.996 -13.859 -0.688 1 89.75 83 ASP A N 1
ATOM 657 C CA . ASP A 1 83 ? -6.102 -14.273 0.387 1 89.75 83 ASP A CA 1
ATOM 658 C C . ASP A 1 83 ? -6.762 -14.086 1.752 1 89.75 83 ASP A C 1
ATOM 660 O O . ASP A 1 83 ? -6.477 -14.836 2.689 1 89.75 83 ASP A O 1
ATOM 664 N N . ASP A 1 84 ? -7.602 -13.117 1.863 1 87.25 84 ASP A N 1
ATOM 665 C CA . ASP A 1 84 ? -8.203 -12.805 3.156 1 87.25 84 ASP A CA 1
ATOM 666 C C . ASP A 1 84 ? -9.594 -13.422 3.281 1 87.25 84 ASP A C 1
ATOM 668 O O . ASP A 1 84 ? -10.383 -13.023 4.137 1 87.25 84 ASP A O 1
ATOM 672 N N . ASP A 1 85 ? -9.914 -14.352 2.418 1 91.62 85 ASP A N 1
ATOM 673 C CA . ASP A 1 85 ? -11.195 -15.055 2.514 1 91.62 85 ASP A CA 1
ATOM 674 C C . ASP A 1 85 ? -11.312 -15.805 3.838 1 91.62 85 ASP A C 1
ATOM 676 O O . ASP A 1 85 ? -10.305 -16.125 4.465 1 91.62 85 ASP A O 1
ATOM 680 N N . PRO A 1 86 ? -12.555 -16.078 4.273 1 91.44 86 PRO A N 1
ATOM 681 C CA . PRO A 1 86 ? -12.727 -16.859 5.504 1 91.44 86 PRO A CA 1
ATOM 682 C C . PRO A 1 86 ? -12.047 -18.219 5.445 1 91.44 86 PRO A C 1
ATOM 684 O O . PRO A 1 86 ? -12.094 -18.891 4.414 1 91.44 86 PRO A O 1
ATOM 687 N N . LEU A 1 87 ? -11.414 -18.609 6.551 1 88.75 87 LEU A N 1
ATOM 688 C CA . LEU A 1 87 ? -10.695 -19.875 6.598 1 88.75 87 LEU A CA 1
ATOM 689 C C . LEU A 1 87 ? -11.664 -21.062 6.613 1 88.75 87 LEU A C 1
ATOM 691 O O . LEU A 1 87 ? -11.398 -22.094 6 1 88.75 87 LEU A O 1
ATOM 695 N N . LEU A 1 88 ? -12.789 -20.812 7.332 1 94.06 88 LEU A N 1
ATOM 696 C CA . LEU A 1 88 ? -13.797 -21.859 7.391 1 94.06 88 LEU A CA 1
ATOM 697 C C . LEU A 1 88 ? -14.961 -21.562 6.457 1 94.06 88 LEU A C 1
ATOM 699 O O . LEU A 1 88 ? -15.477 -20.438 6.445 1 94.06 88 LEU A O 1
ATOM 703 N N . VAL A 1 89 ? -15.289 -22.562 5.676 1 93.88 89 VAL A N 1
ATOM 704 C CA . VAL A 1 89 ? -16.406 -22.406 4.742 1 93.88 89 VAL A CA 1
ATOM 705 C C . VAL A 1 89 ? -17.672 -22.062 5.516 1 93.88 89 VAL A C 1
ATOM 707 O O . VAL A 1 89 ? -18.484 -21.25 5.066 1 93.88 89 VAL A O 1
ATOM 710 N N . GLU A 1 90 ? -17.859 -22.625 6.684 1 94.25 90 GLU A N 1
ATOM 711 C CA . GLU A 1 90 ? -19.078 -22.469 7.488 1 94.25 90 GLU A CA 1
ATOM 712 C C . GLU A 1 90 ? -19.203 -21.047 8.008 1 94.25 90 GLU A C 1
ATOM 714 O O . GLU A 1 90 ? -20.297 -20.625 8.438 1 94.25 90 GLU A O 1
ATOM 719 N N . ASP A 1 91 ? -18.125 -20.297 8.008 1 92.31 91 ASP A N 1
ATOM 720 C CA . ASP A 1 91 ? -18.156 -18.922 8.484 1 92.31 91 ASP A CA 1
ATOM 721 C C . ASP A 1 91 ? -18.984 -18.031 7.535 1 92.31 91 ASP A C 1
ATOM 723 O O . ASP A 1 91 ? -19.484 -16.984 7.938 1 92.31 91 ASP A O 1
ATOM 727 N N . ASP A 1 92 ? -19.141 -18.375 6.258 1 94.38 92 ASP A N 1
ATOM 728 C CA . ASP A 1 92 ? -19.891 -17.578 5.293 1 94.38 92 ASP A CA 1
ATOM 729 C C . ASP A 1 92 ? -20.328 -18.422 4.102 1 94.38 92 ASP A C 1
ATOM 731 O O . ASP A 1 92 ? -19.75 -18.312 3.016 1 94.38 92 ASP A O 1
ATOM 735 N N . PHE A 1 93 ? -21.375 -19.078 4.16 1 93.88 93 PHE A N 1
ATOM 736 C CA . PHE A 1 93 ? -21.891 -19.969 3.115 1 93.88 93 PHE A CA 1
ATOM 737 C C . PHE A 1 93 ? -22.297 -19.172 1.883 1 93.88 93 PHE A C 1
ATOM 739 O O . PHE A 1 93 ? -22.188 -19.656 0.757 1 93.88 93 PHE A O 1
ATOM 746 N N . THR A 1 94 ? -22.688 -17.953 2.174 1 94.94 94 THR A N 1
ATOM 747 C CA . THR A 1 94 ? -23.109 -17.109 1.061 1 94.94 94 THR A CA 1
ATOM 748 C C . THR A 1 94 ? -21.922 -16.75 0.176 1 94.94 94 THR A C 1
ATOM 750 O O . THR A 1 94 ? -22.031 -16.797 -1.053 1 94.94 94 THR A O 1
ATOM 753 N N . TYR A 1 95 ? -20.875 -16.516 0.847 1 93.88 95 TYR A N 1
ATOM 754 C CA . TYR A 1 95 ? -19.672 -16.188 0.106 1 93.88 95 TYR A CA 1
ATOM 755 C C . TYR A 1 95 ? -19.219 -17.344 -0.769 1 93.88 95 TYR A C 1
ATOM 757 O O . TYR A 1 95 ? -18.828 -17.156 -1.919 1 93.88 95 TYR A O 1
ATOM 765 N N . TRP A 1 96 ? -19.328 -18.578 -0.304 1 96.19 96 TRP A N 1
ATOM 766 C CA . TRP A 1 96 ? -18.797 -19.766 -0.975 1 96.19 96 TRP A CA 1
ATOM 767 C C . TRP A 1 96 ? -19.812 -20.344 -1.948 1 96.19 96 TRP A C 1
ATOM 769 O O . TRP A 1 96 ? -19.516 -21.281 -2.676 1 96.19 96 TRP A O 1
ATOM 779 N N . SER A 1 97 ? -21.016 -19.75 -2.119 1 96.56 97 SER A N 1
ATOM 780 C CA . SER A 1 97 ? -22.094 -20.281 -2.943 1 96.56 97 SER A CA 1
ATOM 781 C C . SER A 1 97 ? -21.719 -20.281 -4.418 1 96.56 97 SER A C 1
ATOM 783 O O . SER A 1 97 ? -22.328 -21 -5.223 1 96.56 97 SER A O 1
ATOM 785 N N . LYS A 1 98 ? -20.703 -19.547 -4.793 1 97.19 98 LYS A N 1
ATOM 786 C CA . LYS A 1 98 ? -20.219 -19.531 -6.168 1 97.19 98 LYS A CA 1
ATOM 787 C C . LYS A 1 98 ? -19.75 -20.906 -6.605 1 97.19 98 LYS A C 1
ATOM 789 O O . LYS A 1 98 ? -19.906 -21.281 -7.773 1 97.19 98 LYS A O 1
ATOM 794 N N . PHE A 1 99 ? -19.297 -21.703 -5.691 1 98.19 99 PHE A N 1
ATOM 795 C CA . PHE A 1 99 ? -18.812 -23.031 -6.035 1 98.19 99 PHE A CA 1
ATOM 796 C C . PHE A 1 99 ? -19.984 -24.016 -6.176 1 98.19 99 PHE A C 1
ATOM 798 O O . PHE A 1 99 ? -19.875 -25.016 -6.887 1 98.19 99 PHE A O 1
ATOM 805 N N . GLU A 1 100 ? -21.094 -23.734 -5.512 1 97.44 100 GLU A N 1
ATOM 806 C CA . GLU A 1 100 ? -22.297 -24.5 -5.762 1 97.44 100 GLU A CA 1
ATOM 807 C C . GLU A 1 100 ? -22.812 -24.297 -7.184 1 97.44 100 GLU A C 1
ATOM 809 O O . GLU A 1 100 ? -23.219 -25.234 -7.855 1 97.44 100 GLU A O 1
ATOM 814 N N . LYS A 1 101 ? -22.75 -23.031 -7.539 1 97.81 101 LYS A N 1
ATOM 815 C CA . LYS A 1 101 ? -23.156 -22.688 -8.898 1 97.81 101 LYS A CA 1
ATOM 816 C C . LYS A 1 101 ? -22.281 -23.391 -9.93 1 97.81 101 LYS A C 1
ATOM 818 O O . LYS A 1 101 ? -22.781 -23.844 -10.961 1 97.81 101 LYS A O 1
ATOM 823 N N . PHE A 1 102 ? -21.031 -23.422 -9.672 1 98.56 102 PHE A N 1
ATOM 824 C CA . PHE A 1 102 ? -20.109 -24.047 -10.609 1 98.56 102 PHE A CA 1
ATOM 825 C C . PHE A 1 102 ? -20.344 -25.562 -10.68 1 98.56 102 PHE A C 1
ATOM 827 O O . PHE A 1 102 ? -20.328 -26.141 -11.766 1 98.56 102 PHE A O 1
ATOM 834 N N . GLU A 1 103 ? -20.562 -26.188 -9.562 1 98.44 103 GLU A N 1
ATOM 835 C CA . GLU A 1 103 ? -20.891 -27.609 -9.547 1 98.44 103 GLU A CA 1
ATOM 836 C C . GLU A 1 103 ? -22.156 -27.891 -10.352 1 98.44 103 GLU A C 1
ATOM 838 O O . GLU A 1 103 ? -22.219 -28.891 -11.078 1 98.44 103 GLU A O 1
ATOM 843 N N . GLN A 1 104 ? -23.125 -27.031 -10.164 1 98.31 104 GLN A N 1
ATOM 844 C CA . GLN A 1 104 ? -24.359 -27.188 -10.922 1 98.31 104 GLN A CA 1
ATOM 845 C C . GLN A 1 104 ? -24.109 -27.109 -12.422 1 98.31 104 GLN A C 1
ATOM 847 O O . GLN A 1 104 ? -24.719 -27.844 -13.203 1 98.31 104 GLN A O 1
ATOM 852 N N . LEU A 1 105 ? -23.25 -26.219 -12.758 1 98.69 105 LEU A N 1
ATOM 853 C CA . LEU A 1 105 ? -22.875 -26.094 -14.164 1 98.69 105 LEU A CA 1
ATOM 854 C C . LEU A 1 105 ? -22.25 -27.391 -14.664 1 98.69 105 LEU A C 1
ATOM 856 O O . LEU A 1 105 ? -22.578 -27.859 -15.758 1 98.69 105 LEU A O 1
ATOM 860 N N . LEU A 1 106 ? -21.328 -27.969 -13.898 1 98.81 106 LEU A N 1
ATOM 861 C CA . LEU A 1 106 ? -20.656 -29.203 -14.305 1 98.81 106 LEU A CA 1
ATOM 862 C C . LEU A 1 106 ? -21.672 -30.328 -14.469 1 98.81 106 LEU A C 1
ATOM 864 O O . LEU A 1 106 ? -21.625 -31.078 -15.445 1 98.81 106 LEU A O 1
ATOM 868 N N . LYS A 1 107 ? -22.562 -30.422 -13.547 1 98.5 107 LYS A N 1
ATOM 869 C CA . LYS A 1 107 ? -23.578 -31.484 -13.578 1 98.5 107 LYS A CA 1
ATOM 870 C C . LYS A 1 107 ? -24.438 -31.375 -14.836 1 98.5 107 LYS A C 1
ATOM 872 O O . LYS A 1 107 ? -24.719 -32.375 -15.484 1 98.5 107 LYS A O 1
ATOM 877 N N . SER A 1 108 ? -24.844 -30.172 -15.164 1 98.44 108 SER A N 1
ATOM 878 C CA . SER A 1 108 ? -25.703 -29.969 -16.312 1 98.44 108 SER A CA 1
ATOM 879 C C . SER A 1 108 ? -24.922 -30.141 -17.625 1 98.44 108 SER A C 1
ATOM 881 O O . SER A 1 108 ? -25.484 -30.578 -18.625 1 98.44 108 SER A O 1
ATOM 883 N N . THR A 1 109 ? -23.688 -29.859 -17.641 1 98.56 109 THR A N 1
ATOM 884 C CA . THR A 1 109 ? -22.859 -29.844 -18.844 1 98.56 109 THR A CA 1
ATOM 885 C C . THR A 1 109 ? -22.375 -31.25 -19.172 1 98.56 109 THR A C 1
ATOM 887 O O . THR A 1 109 ? -22.172 -31.578 -20.344 1 98.56 109 THR A O 1
ATOM 890 N N . PHE A 1 110 ? -22.219 -32.094 -18.141 1 98.75 110 PHE A N 1
ATOM 891 C CA . PHE A 1 110 ? -21.594 -33.406 -18.359 1 98.75 110 PHE A CA 1
ATOM 892 C C . PHE A 1 110 ? -22.469 -34.5 -17.781 1 98.75 110 PHE A C 1
ATOM 894 O O . PHE A 1 110 ? -22.047 -35.219 -16.875 1 98.75 110 PHE A O 1
ATOM 901 N N . PRO A 1 111 ? -23.594 -34.812 -18.375 1 98.38 111 PRO A N 1
ATOM 902 C CA . PRO A 1 111 ? -24.562 -35.75 -17.797 1 98.38 111 PRO A CA 1
ATOM 903 C C . PRO A 1 111 ? -24.062 -37.188 -17.844 1 98.38 111 PRO A C 1
ATOM 905 O O . PRO A 1 111 ? -24.344 -37.969 -16.922 1 98.38 111 PRO A O 1
ATOM 908 N N . LEU A 1 112 ? -23.328 -37.656 -18.859 1 98.5 112 LEU A N 1
ATOM 909 C CA . LEU A 1 112 ? -22.828 -39 -18.922 1 98.5 112 LEU A CA 1
ATOM 910 C C . LEU A 1 112 ? -21.812 -39.281 -17.812 1 98.5 112 LEU A C 1
ATOM 912 O O . LEU A 1 112 ? -21.859 -40.312 -17.156 1 98.5 112 LEU A O 1
ATOM 916 N N . PHE A 1 113 ? -20.969 -38.312 -17.672 1 98.44 113 PHE A N 1
ATOM 917 C CA . PHE A 1 113 ? -19.969 -38.438 -16.609 1 98.44 113 PHE A CA 1
ATOM 918 C C . PHE A 1 113 ? -20.625 -38.594 -15.25 1 98.44 113 PHE A C 1
ATOM 920 O O . PHE A 1 113 ? -20.266 -39.5 -14.484 1 98.44 113 PHE A O 1
ATOM 927 N N . TYR A 1 114 ? -21.594 -37.781 -14.984 1 98.31 114 TYR A N 1
ATOM 928 C CA . TYR A 1 114 ? -22.281 -37.812 -13.695 1 98.31 114 TYR A CA 1
ATOM 929 C C . TYR A 1 114 ? -23.062 -39.125 -13.547 1 98.31 114 TYR A C 1
ATOM 931 O O . TYR A 1 114 ? -23.281 -39.594 -12.43 1 98.31 114 TYR A O 1
ATOM 939 N N . SER A 1 115 ? -23.453 -39.719 -14.648 1 98.06 115 SER A N 1
ATOM 940 C CA . SER A 1 115 ? -24.219 -40.969 -14.594 1 98.06 115 SER A CA 1
ATOM 941 C C . SER A 1 115 ? -23.297 -42.156 -14.281 1 98.06 115 SER A C 1
ATOM 943 O O . SER A 1 115 ? -23.766 -43.156 -13.773 1 98.06 115 SER A O 1
ATOM 945 N N . LYS A 1 116 ? -22.016 -42 -14.531 1 98.31 116 LYS A N 1
ATOM 946 C CA . LYS A 1 116 ? -21.094 -43.125 -14.406 1 98.31 116 LYS A CA 1
ATOM 947 C C . LYS A 1 116 ? -20.203 -42.969 -13.18 1 98.31 116 LYS A C 1
ATOM 949 O O . LYS A 1 116 ? -19.469 -43.906 -12.828 1 98.31 116 LYS A O 1
ATOM 954 N N . THR A 1 117 ? -20.312 -41.844 -12.5 1 98.62 117 THR A N 1
ATOM 955 C CA . THR A 1 117 ? -19.438 -41.594 -11.359 1 98.62 117 THR A CA 1
ATOM 956 C C . THR A 1 117 ? -20.25 -41.312 -10.102 1 98.62 117 THR A C 1
ATOM 958 O O . THR A 1 117 ? -21.438 -41 -10.18 1 98.62 117 THR A O 1
ATOM 961 N N . THR A 1 118 ? -19.609 -41.594 -8.945 1 98.5 118 THR A N 1
ATOM 962 C CA . THR A 1 118 ? -20.141 -41.188 -7.656 1 98.5 118 THR A CA 1
ATOM 963 C C . THR A 1 118 ? -19.406 -39.938 -7.137 1 98.5 118 THR A C 1
ATOM 965 O O . THR A 1 118 ? -18.172 -39.906 -7.168 1 98.5 118 THR A O 1
ATOM 968 N N . LEU A 1 119 ? -20.156 -39 -6.676 1 98.56 119 LEU A N 1
ATOM 969 C CA . LEU A 1 119 ? -19.578 -37.719 -6.207 1 98.56 119 LEU A CA 1
ATOM 970 C C . LEU A 1 119 ? -19.5 -37.719 -4.684 1 98.56 119 LEU A C 1
ATOM 972 O O . LEU A 1 119 ? -20.5 -37.969 -4.004 1 98.56 119 LEU A O 1
ATOM 976 N N . GLN A 1 120 ? -18.328 -37.469 -4.203 1 98.44 120 GLN A N 1
ATOM 977 C CA . GLN A 1 120 ? -18.109 -37.125 -2.809 1 98.44 120 GLN A CA 1
ATOM 978 C C . GLN A 1 120 ? -17.719 -35.656 -2.676 1 98.44 120 GLN A C 1
ATOM 980 O O . GLN A 1 120 ? -16.688 -35.219 -3.191 1 98.44 120 GLN A O 1
ATOM 985 N N . LYS A 1 121 ? -18.578 -34.875 -1.993 1 98.06 121 LYS A N 1
ATOM 986 C CA . LYS A 1 121 ? -18.219 -33.5 -1.645 1 98.06 121 LYS A CA 1
ATOM 987 C C . LYS A 1 121 ? -17.391 -33.469 -0.363 1 98.06 121 LYS A C 1
ATOM 989 O O . LYS A 1 121 ? -17.781 -34.031 0.654 1 98.06 121 LYS A O 1
ATOM 994 N N . VAL A 1 122 ? -16.281 -32.938 -0.434 1 98.31 122 VAL A N 1
ATOM 995 C CA . VAL A 1 122 ? -15.359 -32.844 0.691 1 98.31 122 VAL A CA 1
ATOM 996 C C . VAL A 1 122 ? -15.234 -31.406 1.155 1 98.31 122 VAL A C 1
ATOM 998 O O . VAL A 1 122 ? -14.93 -30.516 0.357 1 98.31 122 VAL A O 1
ATOM 1001 N N . ASN A 1 123 ? -15.445 -31.141 2.453 1 97.44 123 ASN A N 1
ATOM 1002 C CA . ASN A 1 123 ? -15.461 -29.781 3.008 1 97.44 123 ASN A CA 1
ATOM 1003 C C . ASN A 1 123 ? -16.344 -28.859 2.188 1 97.44 123 ASN A C 1
ATOM 1005 O O . ASN A 1 123 ? -15.914 -27.766 1.782 1 97.44 123 ASN A O 1
ATOM 1009 N N . TYR A 1 124 ? -17.469 -29.359 1.791 1 96.5 124 TYR A N 1
ATOM 1010 C CA . TYR A 1 124 ? -18.609 -28.672 1.165 1 96.5 124 TYR A CA 1
ATOM 1011 C C . TYR A 1 124 ? -18.391 -28.531 -0.337 1 96.5 124 TYR A C 1
ATOM 1013 O O . TYR A 1 124 ? -19.281 -28.844 -1.129 1 96.5 124 TYR A O 1
ATOM 1021 N N . HIS A 1 125 ? -17.125 -28.094 -0.772 1 97.69 125 HIS A N 1
ATOM 1022 C CA . HIS A 1 125 ? -17.031 -27.688 -2.172 1 97.69 125 HIS A CA 1
ATOM 1023 C C . HIS A 1 125 ? -15.891 -28.406 -2.873 1 97.69 125 HIS A C 1
ATOM 1025 O O . HIS A 1 125 ? -15.703 -28.25 -4.082 1 97.69 125 HIS A O 1
ATOM 1031 N N . GLY A 1 126 ? -15.062 -29.188 -2.061 1 98.56 126 GLY A N 1
ATOM 1032 C CA . GLY A 1 126 ? -14.18 -30.125 -2.738 1 98.56 126 GLY A CA 1
ATOM 1033 C C . GLY A 1 126 ? -14.93 -31.234 -3.455 1 98.56 126 GLY A C 1
ATOM 1034 O O . GLY A 1 126 ? -15.859 -31.812 -2.896 1 98.56 126 GLY A O 1
ATOM 1035 N N . LEU A 1 127 ? -14.617 -31.438 -4.738 1 98.88 127 LEU A N 1
ATOM 1036 C CA . LEU A 1 127 ? -15.336 -32.438 -5.523 1 98.88 127 LEU A CA 1
ATOM 1037 C C . LEU A 1 127 ? -14.445 -33.625 -5.824 1 98.88 127 LEU A C 1
ATOM 1039 O O . LEU A 1 127 ? -13.391 -33.5 -6.453 1 98.88 127 LEU A O 1
ATOM 1043 N N . VAL A 1 128 ? -14.828 -34.781 -5.355 1 98.88 128 VAL A N 1
ATOM 1044 C CA . VAL A 1 128 ? -14.156 -36.031 -5.68 1 98.88 128 VAL A CA 1
ATOM 1045 C C . VAL A 1 128 ? -15.125 -36.969 -6.398 1 98.88 128 VAL A C 1
ATOM 1047 O O . VAL A 1 128 ? -16.109 -37.406 -5.816 1 98.88 128 VAL A O 1
ATOM 1050 N N . TYR A 1 129 ? -14.883 -37.219 -7.676 1 98.88 129 TYR A N 1
ATOM 1051 C CA . TYR A 1 129 ? -15.672 -38.125 -8.477 1 98.88 129 TYR A CA 1
ATOM 1052 C C . TYR A 1 129 ? -14.953 -39.469 -8.617 1 98.88 129 TYR A C 1
ATOM 1054 O O . TYR A 1 129 ? -13.766 -39.531 -8.938 1 98.88 129 TYR A O 1
ATOM 1062 N N . ILE A 1 130 ? -15.664 -40.531 -8.367 1 98.81 130 ILE A N 1
ATOM 1063 C CA . ILE A 1 130 ? -15.102 -41.875 -8.469 1 98.81 130 ILE A CA 1
ATOM 1064 C C . ILE A 1 130 ? -15.773 -42.625 -9.609 1 98.81 130 ILE A C 1
ATOM 1066 O O . ILE A 1 130 ? -16.984 -42.875 -9.57 1 98.81 130 ILE A O 1
ATOM 1070 N N . TRP A 1 131 ? -15.039 -42.875 -10.672 1 98.81 131 TRP A N 1
ATOM 1071 C CA . TRP A 1 131 ? -15.422 -43.844 -11.711 1 98.81 131 TRP A CA 1
ATOM 1072 C C . TRP A 1 131 ? -14.883 -45.219 -11.398 1 98.81 131 TRP A C 1
ATOM 1074 O O . TRP A 1 131 ? -13.742 -45.562 -11.711 1 98.81 131 TRP A O 1
ATOM 1084 N N . GLU A 1 132 ? -15.766 -46.031 -10.82 1 98.38 132 GLU A N 1
ATOM 1085 C CA . GLU A 1 132 ? -15.352 -47.312 -10.289 1 98.38 132 GLU A CA 1
ATOM 1086 C C . GLU A 1 132 ? -14.883 -48.25 -11.398 1 98.38 132 GLU A C 1
ATOM 1088 O O . GLU A 1 132 ? -15.57 -48.406 -12.406 1 98.38 132 GLU A O 1
ATOM 1093 N N . GLY A 1 133 ? -13.719 -48.844 -11.195 1 98.38 133 GLY A N 1
ATOM 1094 C CA . GLY A 1 133 ? -13.203 -49.844 -12.117 1 98.38 133 GLY A CA 1
ATOM 1095 C C . GLY A 1 133 ? -13.688 -51.25 -11.805 1 98.38 133 GLY A C 1
ATOM 1096 O O . GLY A 1 133 ? -14.164 -51.5 -10.703 1 98.38 133 GLY A O 1
ATOM 1097 N N . SER A 1 134 ? -13.547 -52.125 -12.742 1 98.12 134 SER A N 1
ATOM 1098 C CA . SER A 1 134 ? -14.016 -53.5 -12.578 1 98.12 134 SER A CA 1
ATOM 1099 C C . SER A 1 134 ? -13.031 -54.312 -11.75 1 98.12 134 SER A C 1
ATOM 1101 O O . SER A 1 134 ? -13.391 -55.375 -11.211 1 98.12 134 SER A O 1
ATOM 1103 N N . ASN A 1 135 ? -11.797 -53.906 -11.586 1 98.12 135 ASN A N 1
ATOM 1104 C CA . ASN A 1 135 ? -10.773 -54.625 -10.828 1 98.12 135 ASN A CA 1
ATOM 1105 C C . ASN A 1 135 ? -10.305 -53.812 -9.625 1 98.12 135 ASN A C 1
ATOM 1107 O O . ASN A 1 135 ? -9.414 -52.969 -9.742 1 98.12 135 ASN A O 1
ATOM 1111 N N . SER A 1 136 ? -10.734 -54.219 -8.516 1 95.56 136 SER A N 1
ATOM 1112 C CA . SER A 1 136 ? -10.5 -53.438 -7.297 1 95.56 136 SER A CA 1
ATOM 1113 C C . SER A 1 136 ? -9.078 -53.656 -6.781 1 95.56 136 SER A C 1
ATOM 1115 O O . SER A 1 136 ? -8.625 -52.906 -5.902 1 95.56 136 SER A O 1
ATOM 1117 N N . SER A 1 137 ? -8.367 -54.531 -7.355 1 96.69 137 SER A N 1
ATOM 1118 C CA . SER A 1 137 ? -7 -54.75 -6.906 1 96.69 137 SER A CA 1
ATOM 1119 C C . SER A 1 137 ? -6.027 -53.75 -7.523 1 96.69 137 SER A C 1
ATOM 1121 O O . SER A 1 137 ? -4.902 -53.594 -7.047 1 96.69 137 SER A O 1
ATOM 1123 N N . LEU A 1 138 ? -6.484 -53.156 -8.562 1 98.06 138 LEU A N 1
ATOM 1124 C CA . LEU A 1 138 ? -5.648 -52.156 -9.211 1 98.06 138 LEU A CA 1
ATOM 1125 C C . LEU A 1 138 ? -5.727 -50.812 -8.469 1 98.06 138 LEU A C 1
ATOM 1127 O O . LEU A 1 138 ? -6.809 -50.375 -8.055 1 98.06 138 LEU A O 1
ATOM 1131 N N . LYS A 1 139 ? -4.586 -50.188 -8.266 1 98.44 139 LYS A N 1
ATOM 1132 C CA . LYS A 1 139 ? -4.555 -48.844 -7.648 1 98.44 139 LYS A CA 1
ATOM 1133 C C . LYS A 1 139 ? -5.227 -47.812 -8.547 1 98.44 139 LYS A C 1
ATOM 1135 O O . LYS A 1 139 ? -5.02 -47.812 -9.758 1 98.44 139 LYS A O 1
ATOM 1140 N N . PRO A 1 140 ? -6.008 -46.906 -7.984 1 98.75 140 PRO A N 1
ATOM 1141 C CA . PRO A 1 140 ? -6.727 -45.906 -8.766 1 98.75 140 PRO A CA 1
ATOM 1142 C C . PRO A 1 140 ? -5.801 -44.875 -9.375 1 98.75 140 PRO A C 1
ATOM 1144 O O . PRO A 1 140 ? -4.738 -44.594 -8.82 1 98.75 140 PRO A O 1
ATOM 1147 N N . LEU A 1 141 ? -6.184 -44.312 -10.484 1 98.81 141 LEU A N 1
ATOM 1148 C CA . LEU A 1 141 ? -5.586 -43.125 -11.109 1 98.81 141 LEU A CA 1
ATOM 1149 C C . LEU A 1 141 ? -6.289 -41.875 -10.648 1 98.81 141 LEU A C 1
ATOM 1151 O O . LEU A 1 141 ? -7.52 -41.781 -10.703 1 98.81 141 LEU A O 1
ATOM 1155 N N . VAL A 1 142 ? -5.52 -40.875 -10.188 1 98.88 142 VAL A N 1
ATOM 1156 C CA . VAL A 1 142 ? -6.113 -39.594 -9.742 1 98.88 142 VAL A CA 1
ATOM 1157 C C . VAL A 1 142 ? -5.82 -38.5 -10.766 1 98.88 142 VAL A C 1
ATOM 1159 O O . VAL A 1 142 ? -4.656 -38.25 -11.102 1 98.88 142 VAL A O 1
ATOM 1162 N N . LEU A 1 143 ? -6.828 -37.906 -11.273 1 98.88 143 LEU A N 1
ATOM 1163 C CA . LEU A 1 143 ? -6.754 -36.75 -12.188 1 98.88 143 LEU A CA 1
ATOM 1164 C C . LEU A 1 143 ? -7.273 -35.5 -11.531 1 98.88 143 LEU A C 1
ATOM 1166 O O . LEU A 1 143 ? -8.391 -35.469 -11.008 1 98.88 143 LEU A O 1
ATOM 1170 N N . MET A 1 144 ? -6.414 -34.406 -11.609 1 98.69 144 MET A N 1
ATOM 1171 C CA . MET A 1 144 ? -6.719 -33.25 -10.789 1 98.69 144 MET A CA 1
ATOM 1172 C C . MET A 1 144 ? -6.887 -32 -11.648 1 98.69 144 MET A C 1
ATOM 1174 O O . MET A 1 144 ? -6.418 -31.969 -12.789 1 98.69 144 MET A O 1
ATOM 1178 N N . ALA A 1 145 ? -7.559 -31.078 -11.172 1 98.31 145 ALA A N 1
ATOM 1179 C CA . ALA A 1 145 ? -7.695 -29.656 -11.508 1 98.31 145 ALA A CA 1
ATOM 1180 C C . ALA A 1 145 ? -8.242 -28.875 -10.32 1 98.31 145 ALA A C 1
ATOM 1182 O O . ALA A 1 145 ? -8.367 -29.406 -9.211 1 98.31 145 ALA A O 1
ATOM 1183 N N . HIS A 1 146 ? -8.391 -27.609 -10.469 1 98.44 146 HIS A N 1
ATOM 1184 C CA . HIS A 1 146 ? -9.039 -26.844 -9.406 1 98.44 146 HIS A CA 1
ATOM 1185 C C . HIS A 1 146 ? -10.07 -25.875 -9.969 1 98.44 146 HIS A C 1
ATOM 1187 O O . HIS A 1 146 ? -10 -25.5 -11.141 1 98.44 146 HIS A O 1
ATOM 1193 N N . GLN A 1 147 ? -10.953 -25.5 -9.125 1 98.69 147 GLN A N 1
ATOM 1194 C CA . GLN A 1 147 ? -12.148 -24.766 -9.531 1 98.69 147 GLN A CA 1
ATOM 1195 C C . GLN A 1 147 ? -11.906 -23.25 -9.492 1 98.69 147 GLN A C 1
ATOM 1197 O O . GLN A 1 147 ? -12.484 -22.5 -10.281 1 98.69 147 GLN A O 1
ATOM 1202 N N . ASP A 1 148 ? -11.102 -22.844 -8.562 1 98.12 148 ASP A N 1
ATOM 1203 C CA . ASP A 1 148 ? -10.984 -21.422 -8.227 1 98.12 148 ASP A CA 1
ATOM 1204 C C . ASP A 1 148 ? -10.039 -20.703 -9.188 1 98.12 148 ASP A C 1
ATOM 1206 O O . ASP A 1 148 ? -9.25 -21.344 -9.883 1 98.12 148 ASP A O 1
ATOM 1210 N N . THR A 1 149 ? -10.18 -19.406 -9.258 1 96.81 149 THR A N 1
ATOM 1211 C CA . THR A 1 149 ? -9.312 -18.531 -10.039 1 96.81 149 THR A CA 1
ATOM 1212 C C . THR A 1 149 ? -8.789 -17.375 -9.195 1 96.81 149 THR A C 1
ATOM 1214 O O . THR A 1 149 ? -9.305 -17.125 -8.102 1 96.81 149 THR A O 1
ATOM 1217 N N . VAL A 1 150 ? -7.727 -16.75 -9.68 1 94.5 150 VAL A N 1
ATOM 1218 C CA . VAL A 1 150 ? -7.273 -15.523 -9.039 1 94.5 150 VAL A CA 1
ATOM 1219 C C . VAL A 1 150 ? -8.234 -14.383 -9.375 1 94.5 150 VAL A C 1
ATOM 1221 O O . VAL A 1 150 ? -8.906 -14.414 -10.414 1 94.5 150 VAL A O 1
ATOM 1224 N N . PRO A 1 151 ? -8.273 -13.359 -8.531 1 94.06 151 PRO A N 1
ATOM 1225 C CA . PRO A 1 151 ? -9.203 -12.242 -8.758 1 94.06 151 PRO A CA 1
ATOM 1226 C C . PRO A 1 151 ? -8.758 -11.328 -9.898 1 94.06 151 PRO A C 1
ATOM 1228 O O . PRO A 1 151 ? -7.605 -11.398 -10.336 1 94.06 151 PRO A O 1
ATOM 1231 N N . VAL A 1 152 ? -9.734 -10.562 -10.367 1 92.5 152 VAL A N 1
ATOM 1232 C CA . VAL A 1 152 ? -9.492 -9.477 -11.305 1 92.5 152 VAL A CA 1
ATOM 1233 C C . VAL A 1 152 ? -9.625 -8.133 -10.594 1 92.5 152 VAL A C 1
ATOM 1235 O O . VAL A 1 152 ? -10.625 -7.871 -9.93 1 92.5 152 VAL A O 1
ATOM 1238 N N . SER A 1 153 ? -8.57 -7.379 -10.75 1 88.62 153 SER A N 1
ATOM 1239 C CA . SER A 1 153 ? -8.625 -6.066 -10.117 1 88.62 153 SER A CA 1
ATOM 1240 C C . SER A 1 153 ? -9.555 -5.125 -10.875 1 88.62 153 SER A C 1
ATOM 1242 O O . SER A 1 153 ? -9.484 -5.027 -12.102 1 88.62 153 SER A O 1
ATOM 1244 N N . ASN A 1 154 ? -10.344 -4.371 -10.062 1 89.62 154 ASN A N 1
ATOM 1245 C CA . ASN A 1 154 ? -11.203 -3.361 -10.672 1 89.62 154 ASN A CA 1
ATOM 1246 C C . ASN A 1 154 ? -10.383 -2.211 -11.258 1 89.62 154 ASN A C 1
ATOM 1248 O O . ASN A 1 154 ? -10.805 -1.573 -12.227 1 89.62 154 ASN A O 1
ATOM 1252 N N . LEU A 1 155 ? -9.258 -2.023 -10.758 1 86.44 155 LEU A N 1
ATOM 1253 C CA . LEU A 1 155 ? -8.414 -0.891 -11.125 1 86.44 155 LEU A CA 1
ATOM 1254 C C . LEU A 1 155 ? -7.801 -1.099 -12.508 1 86.44 155 LEU A C 1
ATOM 1256 O O . LEU A 1 155 ? -7.359 -0.141 -13.148 1 86.44 155 LEU A O 1
ATOM 1260 N N . THR A 1 156 ? -7.805 -2.305 -13 1 88.06 156 THR A N 1
ATOM 1261 C CA . THR A 1 156 ? -7.152 -2.568 -14.281 1 88.06 156 THR A CA 1
ATOM 1262 C C . THR A 1 156 ? -8.148 -3.137 -15.289 1 88.06 156 THR A C 1
ATOM 1264 O O . THR A 1 156 ? -7.754 -3.672 -16.328 1 88.06 156 THR A O 1
ATOM 1267 N N . LEU A 1 157 ? -9.422 -3.094 -14.992 1 91.31 157 LEU A N 1
ATOM 1268 C CA . LEU A 1 157 ? -10.461 -3.635 -15.859 1 91.31 157 LEU A CA 1
ATOM 1269 C C . LEU A 1 157 ? -10.398 -2.998 -17.25 1 91.31 157 LEU A C 1
ATOM 1271 O O . LEU A 1 157 ? -10.641 -3.668 -18.25 1 91.31 157 LEU A O 1
ATOM 1275 N N . ASN A 1 158 ? -10.039 -1.771 -17.25 1 88.31 158 ASN A N 1
ATOM 1276 C CA . ASN A 1 158 ? -10.016 -1.028 -18.5 1 88.31 158 ASN A CA 1
ATOM 1277 C C . ASN A 1 158 ? -8.852 -1.463 -19.391 1 88.31 158 ASN A C 1
ATOM 1279 O O . ASN A 1 158 ? -8.82 -1.133 -20.578 1 88.31 158 ASN A O 1
ATOM 1283 N N . GLN A 1 159 ? -7.988 -2.26 -18.906 1 87.81 159 GLN A N 1
ATOM 1284 C CA . GLN A 1 159 ? -6.828 -2.715 -19.656 1 87.81 159 GLN A CA 1
ATOM 1285 C C . GLN A 1 159 ? -7.121 -4.035 -20.375 1 87.81 159 GLN A C 1
ATOM 1287 O O . GLN A 1 159 ? -6.336 -4.488 -21.203 1 87.81 159 GLN A O 1
ATOM 1292 N N . TRP A 1 160 ? -8.25 -4.664 -20.078 1 92.5 160 TRP A N 1
ATOM 1293 C CA . TRP A 1 160 ? -8.633 -5.922 -20.719 1 92.5 160 TRP A CA 1
ATOM 1294 C C . TRP A 1 160 ? -9.227 -5.672 -22.094 1 92.5 160 TRP A C 1
ATOM 1296 O O . TRP A 1 160 ? -10.164 -4.883 -22.25 1 92.5 160 TRP A O 1
ATOM 1306 N N . GLU A 1 161 ? -8.672 -6.301 -23.094 1 93.69 161 GLU A N 1
ATOM 1307 C CA . GLU A 1 161 ? -9.219 -6.207 -24.453 1 93.69 161 GLU A CA 1
ATOM 1308 C C . GLU A 1 161 ? -10.555 -6.926 -24.547 1 93.69 161 GLU A C 1
ATOM 1310 O O . GLU A 1 161 ? -11.453 -6.48 -25.266 1 93.69 161 GLU A O 1
ATOM 1315 N N . HIS A 1 162 ? -10.57 -8.062 -23.891 1 96.06 162 HIS A N 1
ATOM 1316 C CA . HIS A 1 162 ? -11.805 -8.812 -23.688 1 96.06 162 HIS A CA 1
ATOM 1317 C C . HIS A 1 162 ? -12.188 -8.844 -22.203 1 96.06 162 HIS A C 1
ATOM 1319 O O . HIS A 1 162 ? -11.32 -9.016 -21.344 1 96.06 162 HIS A O 1
ATOM 1325 N N . ASP A 1 163 ? -13.484 -8.664 -21.969 1 96.56 163 ASP A N 1
ATOM 1326 C CA . ASP A 1 163 ? -13.914 -8.75 -20.578 1 96.56 163 ASP A CA 1
ATOM 1327 C C . ASP A 1 163 ? -13.414 -10.031 -19.922 1 96.56 163 ASP A C 1
ATOM 1329 O O . ASP A 1 163 ? -13.5 -11.109 -20.516 1 96.56 163 ASP A O 1
ATOM 1333 N N . PRO A 1 164 ? -12.867 -9.883 -18.75 1 96.19 164 PRO A N 1
ATOM 1334 C CA . PRO A 1 164 ? -12.227 -11.039 -18.141 1 96.19 164 PRO A CA 1
ATOM 1335 C C . PRO A 1 164 ? -13.203 -12.195 -17.891 1 96.19 164 PRO A C 1
ATOM 1337 O O . PRO A 1 164 ? -12.773 -13.328 -17.656 1 96.19 164 PRO A O 1
ATOM 1340 N N . PHE A 1 165 ? -14.523 -11.945 -17.969 1 97.44 165 PHE A N 1
ATOM 1341 C CA . PHE A 1 165 ? -15.477 -13.008 -17.672 1 97.44 165 PHE A CA 1
ATOM 1342 C C . PHE A 1 165 ? -16.406 -13.258 -18.859 1 97.44 165 PHE A C 1
ATOM 1344 O O . PHE A 1 165 ? -17.484 -13.836 -18.719 1 97.44 165 PHE A O 1
ATOM 1351 N N . SER A 1 166 ? -15.953 -12.883 -20.031 1 97.12 166 SER A N 1
ATOM 1352 C CA . SER A 1 166 ? -16.797 -13 -21.234 1 97.12 166 SER A CA 1
ATOM 1353 C C . SER A 1 166 ? -16.719 -14.406 -21.828 1 97.12 166 SER A C 1
ATOM 1355 O O . SER A 1 166 ? -17.688 -14.906 -22.375 1 97.12 166 SER A O 1
ATOM 1357 N N . GLY A 1 167 ? -15.562 -15.039 -21.766 1 97.69 167 GLY A N 1
ATOM 1358 C CA . GLY A 1 167 ? -15.328 -16.266 -22.516 1 97.69 167 GLY A CA 1
ATOM 1359 C C . GLY A 1 167 ? -15.289 -16.047 -24.016 1 97.69 167 GLY A C 1
ATOM 1360 O O . GLY A 1 167 ? -15.57 -16.969 -24.781 1 97.69 167 GLY A O 1
ATOM 1361 N N . ASP A 1 168 ? -14.883 -14.914 -24.375 1 97.81 168 ASP A N 1
ATOM 1362 C CA . ASP A 1 168 ? -14.883 -14.57 -25.781 1 97.81 168 ASP A CA 1
ATOM 1363 C C . ASP A 1 168 ? -14.008 -15.539 -26.578 1 97.81 168 ASP A C 1
ATOM 1365 O O . ASP A 1 168 ? -12.953 -15.961 -26.109 1 97.81 168 ASP A O 1
ATOM 1369 N N . TYR A 1 169 ? -14.523 -15.867 -27.734 1 98.06 169 TYR A N 1
ATOM 1370 C CA . TYR A 1 169 ? -13.828 -16.719 -28.703 1 98.06 169 TYR A CA 1
ATOM 1371 C C . TYR A 1 169 ? -13.688 -16 -30.047 1 98.06 169 TYR A C 1
ATOM 1373 O O . TYR A 1 169 ? -14.68 -15.586 -30.656 1 98.06 169 TYR A O 1
ATOM 1381 N N . ASP A 1 170 ? -12.43 -15.906 -30.5 1 97.06 170 ASP A N 1
ATOM 1382 C CA . ASP A 1 170 ? -12.227 -15.125 -31.719 1 97.06 170 ASP A CA 1
ATOM 1383 C C . ASP A 1 170 ? -12 -16.031 -32.906 1 97.06 170 ASP A C 1
ATOM 1385 O O . ASP A 1 170 ? -11.5 -15.594 -33.969 1 97.06 170 ASP A O 1
ATOM 1389 N N . GLY A 1 171 ? -12.227 -17.297 -32.781 1 96.5 171 GLY A N 1
ATOM 1390 C CA . GLY A 1 171 ? -12 -18.266 -33.844 1 96.5 171 GLY A CA 1
ATOM 1391 C C . GLY A 1 171 ? -10.734 -19.078 -33.656 1 96.5 171 GLY A C 1
ATOM 1392 O O . GLY A 1 171 ? -10.594 -20.156 -34.219 1 96.5 171 GLY A O 1
ATOM 1393 N N . GLU A 1 172 ? -9.891 -18.547 -32.812 1 95.81 172 GLU A N 1
ATOM 1394 C CA . GLU A 1 172 ? -8.633 -19.219 -32.562 1 95.81 172 GLU A CA 1
ATOM 1395 C C . GLU A 1 172 ? -8.375 -19.344 -31.062 1 95.81 172 GLU A C 1
ATOM 1397 O O . GLU A 1 172 ? -7.98 -20.406 -30.578 1 95.81 172 GLU A O 1
ATOM 1402 N N . ASN A 1 173 ? -8.648 -18.234 -30.375 1 96.38 173 ASN A N 1
ATOM 1403 C CA . ASN A 1 173 ? -8.352 -18.141 -28.953 1 96.38 173 ASN A CA 1
ATOM 1404 C C . ASN A 1 173 ? -9.617 -17.922 -28.125 1 96.38 173 ASN A C 1
ATOM 1406 O O . ASN A 1 173 ? -10.562 -17.281 -28.594 1 96.38 173 ASN A O 1
ATOM 1410 N N . VAL A 1 174 ? -9.594 -18.5 -26.938 1 97.5 174 VAL A N 1
ATOM 1411 C CA . VAL A 1 174 ? -10.609 -18.219 -25.922 1 97.5 174 VAL A CA 1
ATOM 1412 C C . VAL A 1 174 ? -10.016 -17.359 -24.812 1 97.5 174 VAL A C 1
ATOM 1414 O O . VAL A 1 174 ? -8.906 -17.625 -24.344 1 97.5 174 VAL A O 1
ATOM 1417 N N . TYR A 1 175 ? -10.789 -16.328 -24.469 1 97.25 175 TYR A N 1
ATOM 1418 C CA . TYR A 1 175 ? -10.273 -15.352 -23.516 1 97.25 175 TYR A CA 1
ATOM 1419 C C . TYR A 1 175 ? -11.078 -15.391 -22.219 1 97.25 175 TYR A C 1
ATOM 1421 O O . TYR A 1 175 ? -12.297 -15.602 -22.25 1 97.25 175 TYR A O 1
ATOM 1429 N N . GLY A 1 176 ? -10.32 -15.141 -21.109 1 97.38 176 GLY A N 1
ATOM 1430 C CA . GLY A 1 176 ? -11 -14.969 -19.828 1 97.38 176 GLY A CA 1
ATOM 1431 C C . GLY A 1 176 ? -10.18 -15.469 -18.656 1 97.38 176 GLY A C 1
ATOM 1432 O O . GLY A 1 176 ? -9.328 -16.344 -18.812 1 97.38 176 GLY A O 1
ATOM 1433 N N . ARG A 1 177 ? -10.531 -14.93 -17.484 1 96.56 177 ARG A N 1
ATOM 1434 C CA . ARG A 1 177 ? -9.875 -15.352 -16.266 1 96.56 177 ARG A CA 1
ATOM 1435 C C . ARG A 1 177 ? -10.18 -16.812 -15.945 1 96.56 177 ARG A C 1
ATOM 1437 O O . ARG A 1 177 ? -11.352 -17.203 -15.898 1 96.56 177 ARG A O 1
ATOM 1444 N N . GLY A 1 178 ? -9.125 -17.625 -15.797 1 95.81 178 GLY A N 1
ATOM 1445 C CA . GLY A 1 178 ? -9.266 -19.031 -15.438 1 95.81 178 GLY A CA 1
ATOM 1446 C C . GLY A 1 178 ? -9.164 -19.953 -16.625 1 95.81 178 GLY A C 1
ATOM 1447 O O . GLY A 1 178 ? -9.031 -21.172 -16.469 1 95.81 178 GLY A O 1
ATOM 1448 N N . VAL A 1 179 ? -9.117 -19.422 -17.781 1 96.25 179 VAL A N 1
ATOM 1449 C CA . VAL A 1 179 ? -9.125 -20.266 -18.969 1 96.25 179 VAL A CA 1
ATOM 1450 C C . VAL A 1 179 ? -7.793 -21 -19.109 1 96.25 179 VAL A C 1
ATOM 1452 O O . VAL A 1 179 ? -7.734 -22.109 -19.625 1 96.25 179 VAL A O 1
ATOM 1455 N N . ALA A 1 180 ? -6.738 -20.344 -18.594 1 94.06 180 ALA A N 1
ATOM 1456 C CA . ALA A 1 180 ? -5.414 -20.953 -18.672 1 94.06 180 ALA A CA 1
ATOM 1457 C C . ALA A 1 180 ? -5.016 -21.547 -17.328 1 94.06 180 ALA A C 1
ATOM 1459 O O . ALA A 1 180 ? -4.008 -22.266 -17.219 1 94.06 180 ALA A O 1
ATOM 1460 N N . ASP A 1 181 ? -5.789 -21.375 -16.281 1 92.75 181 ASP A N 1
ATOM 1461 C CA . ASP A 1 181 ? -5.5 -21.812 -14.922 1 92.75 181 ASP A CA 1
ATOM 1462 C C . ASP A 1 181 ? -6.758 -21.781 -14.062 1 92.75 181 ASP A C 1
ATOM 1464 O O . ASP A 1 181 ? -7.012 -20.812 -13.352 1 92.75 181 ASP A O 1
ATOM 1468 N N . CYS A 1 182 ? -7.574 -22.766 -14.086 1 94.94 182 CYS A N 1
ATOM 1469 C CA . CYS A 1 182 ? -7.367 -24.156 -14.477 1 94.94 182 CYS A CA 1
ATOM 1470 C C . CYS A 1 182 ? -8.641 -24.75 -15.07 1 94.94 182 CYS A C 1
ATOM 1472 O O . CYS A 1 182 ? -8.812 -25.969 -15.078 1 94.94 182 CYS A O 1
ATOM 1474 N N . LYS A 1 183 ? -9.492 -23.844 -15.453 1 97.5 183 LYS A N 1
ATOM 1475 C CA . LYS A 1 183 ? -10.805 -24.312 -15.906 1 97.5 183 LYS A CA 1
ATOM 1476 C C . LYS A 1 183 ? -10.695 -25.078 -17.219 1 97.5 183 LYS A C 1
ATOM 1478 O O . LYS A 1 183 ? -11.5 -25.984 -17.484 1 97.5 183 LYS A O 1
ATOM 1483 N N . GLU A 1 184 ? -9.703 -24.766 -18.031 1 96.56 184 GLU A N 1
ATOM 1484 C CA . GLU A 1 184 ? -9.508 -25.531 -19.25 1 96.56 184 GLU A CA 1
ATOM 1485 C C . GLU A 1 184 ? -9.203 -26.984 -18.953 1 96.56 184 GLU A C 1
ATOM 1487 O O . GLU A 1 184 ? -9.688 -27.891 -19.641 1 96.56 184 GLU A O 1
ATOM 1492 N N . GLN A 1 185 ? -8.352 -27.219 -17.953 1 97.12 185 GLN A N 1
ATOM 1493 C CA . GLN A 1 185 ? -8.008 -28.578 -17.578 1 97.12 185 GLN A CA 1
ATOM 1494 C C . GLN A 1 185 ? -9.211 -29.297 -16.953 1 97.12 185 GLN A C 1
ATOM 1496 O O . GLN A 1 185 ? -9.469 -30.469 -17.266 1 97.12 185 GLN A O 1
ATOM 1501 N N . LEU A 1 186 ? -9.914 -28.609 -16.078 1 98.69 186 LEU A N 1
ATOM 1502 C CA . LEU A 1 186 ? -11.086 -29.188 -15.445 1 98.69 186 LEU A CA 1
ATOM 1503 C C . LEU A 1 186 ? -12.117 -29.609 -16.484 1 98.69 186 LEU A C 1
ATOM 1505 O O . LEU A 1 186 ? -12.547 -30.766 -16.5 1 98.69 186 LEU A O 1
ATOM 1509 N N . ILE A 1 187 ? -12.445 -28.719 -17.375 1 98.75 187 ILE A N 1
ATOM 1510 C CA . ILE A 1 187 ? -13.43 -29 -18.422 1 98.75 187 ILE A CA 1
ATOM 1511 C C . ILE A 1 187 ? -12.898 -30.062 -19.375 1 98.75 187 ILE A C 1
ATOM 1513 O O . ILE A 1 187 ? -13.641 -30.953 -19.781 1 98.75 187 ILE A O 1
ATOM 1517 N N . GLY A 1 188 ? -11.633 -30.016 -19.734 1 98.56 188 GLY A N 1
ATOM 1518 C CA . GLY A 1 188 ? -11.031 -30.984 -20.625 1 98.56 188 GLY A CA 1
ATOM 1519 C C . GLY A 1 188 ? -11.062 -32.406 -20.062 1 98.56 188 GLY A C 1
ATOM 1520 O O . GLY A 1 188 ? -11.297 -33.344 -20.797 1 98.56 188 GLY A O 1
ATOM 1521 N N . LEU A 1 189 ? -10.766 -32.531 -18.828 1 98.69 189 LEU A N 1
ATOM 1522 C CA . LEU A 1 189 ? -10.828 -33.812 -18.156 1 98.69 189 LEU A CA 1
ATOM 1523 C C . LEU A 1 189 ? -12.227 -34.406 -18.281 1 98.69 189 LEU A C 1
ATOM 1525 O O . LEU A 1 189 ? -12.367 -35.594 -18.594 1 98.69 189 LEU A O 1
ATOM 1529 N N . LEU A 1 190 ? -13.211 -33.594 -18.016 1 98.88 190 LEU A N 1
ATOM 1530 C CA . LEU A 1 190 ? -14.586 -34.094 -18.031 1 98.88 190 LEU A CA 1
ATOM 1531 C C . LEU A 1 190 ? -15.023 -34.406 -19.469 1 98.88 190 LEU A C 1
ATOM 1533 O O . LEU A 1 190 ? -15.789 -35.344 -19.703 1 98.88 190 LEU A O 1
ATOM 1537 N N . GLU A 1 191 ? -14.547 -33.625 -20.391 1 98.81 191 GLU A N 1
ATOM 1538 C CA . GLU A 1 191 ? -14.859 -33.906 -21.797 1 98.81 191 GLU A CA 1
ATOM 1539 C C . GLU A 1 191 ? -14.227 -35.219 -22.25 1 98.81 191 GLU A C 1
ATOM 1541 O O . GLU A 1 191 ? -14.836 -36 -22.984 1 98.81 191 GLU A O 1
ATOM 1546 N N . ALA A 1 192 ? -12.984 -35.5 -21.859 1 98.75 192 ALA A N 1
ATOM 1547 C CA . ALA A 1 192 ? -12.352 -36.75 -22.172 1 98.75 192 ALA A CA 1
ATOM 1548 C C . ALA A 1 192 ? -13.164 -37.938 -21.609 1 98.75 192 ALA A C 1
ATOM 1550 O O . ALA A 1 192 ? -13.367 -38.938 -22.281 1 98.75 192 ALA A O 1
ATOM 1551 N N . ALA A 1 193 ? -13.656 -37.781 -20.406 1 98.81 193 ALA A N 1
ATOM 1552 C CA . ALA A 1 193 ? -14.461 -38.812 -19.781 1 98.81 193 ALA A CA 1
ATOM 1553 C C . ALA A 1 193 ? -15.773 -39.031 -20.531 1 98.81 193 ALA A C 1
ATOM 1555 O O . ALA A 1 193 ? -16.188 -40.156 -20.766 1 98.81 193 ALA A O 1
ATOM 1556 N N . GLU A 1 194 ? -16.422 -37.875 -20.875 1 98.62 194 GLU A N 1
ATOM 1557 C CA . GLU A 1 194 ? -17.672 -37.969 -21.625 1 98.62 194 GLU A CA 1
ATOM 1558 C C . GLU A 1 194 ? -17.484 -38.75 -22.922 1 98.62 194 GLU A C 1
ATOM 1560 O O . GLU A 1 194 ? -18.312 -39.562 -23.281 1 98.62 194 GLU A O 1
ATOM 1565 N N . GLU A 1 195 ? -16.438 -38.5 -23.578 1 98.56 195 GLU A N 1
ATOM 1566 C CA . GLU A 1 195 ? -16.172 -39.156 -24.844 1 98.56 195 GLU A CA 1
ATOM 1567 C C . GLU A 1 195 ? -15.859 -40.625 -24.625 1 98.56 195 GLU A C 1
ATOM 1569 O O . GLU A 1 195 ? -16.25 -41.469 -25.438 1 98.56 195 GLU A O 1
ATOM 1574 N N . LEU A 1 196 ? -15.094 -40.938 -23.594 1 98.62 196 LEU A N 1
ATOM 1575 C CA . LEU A 1 196 ? -14.812 -42.344 -23.281 1 98.62 196 LEU A CA 1
ATOM 1576 C C . LEU A 1 196 ? -16.109 -43.094 -23 1 98.62 196 LEU A C 1
ATOM 1578 O O . LEU A 1 196 ? -16.297 -44.219 -23.484 1 98.62 196 LEU A O 1
ATOM 1582 N N . ILE A 1 197 ? -17 -42.5 -22.203 1 98.38 197 ILE A N 1
ATOM 1583 C CA . ILE A 1 197 ? -18.281 -43.094 -21.875 1 98.38 197 ILE A CA 1
ATOM 1584 C C . ILE A 1 197 ? -19.109 -43.281 -23.141 1 98.38 197 ILE A C 1
ATOM 1586 O O . ILE A 1 197 ? -19.703 -44.344 -23.359 1 98.38 197 ILE A O 1
ATOM 1590 N N . SER A 1 198 ? -19.109 -42.312 -23.969 1 97.62 198 SER A N 1
ATOM 1591 C CA . SER A 1 198 ? -19.859 -42.375 -25.219 1 97.62 198 SER A CA 1
ATOM 1592 C C . SER A 1 198 ? -19.328 -43.438 -26.141 1 97.62 198 SER A C 1
ATOM 1594 O O . SER A 1 198 ? -20.062 -44 -26.953 1 97.62 198 SER A O 1
ATOM 1596 N N . SER A 1 199 ? -18.062 -43.75 -25.953 1 96.81 199 SER A N 1
ATOM 1597 C CA . SER A 1 199 ? -17.422 -44.781 -26.766 1 96.81 199 SER A CA 1
ATOM 1598 C C . SER A 1 199 ? -17.547 -46.156 -26.078 1 96.81 199 SER A C 1
ATOM 1600 O O . SER A 1 199 ? -16.812 -47.094 -26.438 1 96.81 199 SER A O 1
ATOM 1602 N N . GLU A 1 200 ? -18.328 -46.25 -25 1 95.62 200 GLU A N 1
ATOM 1603 C CA . GLU A 1 200 ? -18.672 -47.5 -24.281 1 95.62 200 GLU A CA 1
ATOM 1604 C C . GLU A 1 200 ? -17.469 -48.031 -23.516 1 95.62 200 GLU A C 1
ATOM 1606 O O . GLU A 1 200 ? -17.344 -49.25 -23.344 1 95.62 200 GLU A O 1
ATOM 1611 N N . PHE A 1 201 ? -16.578 -47.219 -23.266 1 96.62 201 PHE A N 1
ATOM 1612 C CA . PHE A 1 201 ? -15.453 -47.562 -22.406 1 96.62 201 PHE A CA 1
ATOM 1613 C C . PHE A 1 201 ? -15.906 -47.688 -20.953 1 96.62 201 PHE A C 1
ATOM 1615 O O . PHE A 1 201 ? -16.703 -46.875 -20.469 1 96.62 201 PHE A O 1
ATOM 1622 N N . SER A 1 202 ? -15.5 -48.75 -20.281 1 96.81 202 SER A N 1
ATOM 1623 C CA . SER A 1 202 ? -15.594 -48.938 -18.828 1 96.81 202 SER A CA 1
ATOM 1624 C C . SER A 1 202 ? -14.242 -49.281 -18.219 1 96.81 202 SER A C 1
ATOM 1626 O O . SER A 1 202 ? -13.609 -50.281 -18.625 1 96.81 202 SER A O 1
ATOM 1628 N N . PRO A 1 203 ? -13.82 -48.625 -17.266 1 98.25 203 PRO A N 1
ATOM 1629 C CA . PRO A 1 203 ? -12.445 -48.812 -16.781 1 98.25 203 PRO A CA 1
ATOM 1630 C C . PRO A 1 203 ? -12.266 -50.094 -15.984 1 98.25 203 PRO A C 1
ATOM 1632 O O . PRO A 1 203 ? -13.156 -50.5 -15.234 1 98.25 203 PRO A O 1
ATOM 1635 N N . ARG A 1 204 ? -11.141 -50.719 -16.219 1 98.12 204 ARG A N 1
ATOM 1636 C CA . ARG A 1 204 ? -10.688 -51.75 -15.305 1 98.12 204 ARG A CA 1
ATOM 1637 C C . ARG A 1 204 ? -10.172 -51.156 -13.992 1 98.12 204 ARG A C 1
ATOM 1639 O O . ARG A 1 204 ? -10.445 -51.688 -12.914 1 98.12 204 ARG A O 1
ATOM 1646 N N . ARG A 1 205 ? -9.492 -50.125 -14.148 1 98.06 205 ARG A N 1
ATOM 1647 C CA . ARG A 1 205 ? -8.898 -49.375 -13.039 1 98.06 205 ARG A CA 1
ATOM 1648 C C . ARG A 1 205 ? -9.789 -48.219 -12.617 1 98.06 205 ARG A C 1
ATOM 1650 O O . ARG A 1 205 ? -10.266 -47.469 -13.461 1 98.06 205 ARG A O 1
ATOM 1657 N N . THR A 1 206 ? -9.984 -48.125 -11.297 1 98.62 206 THR A N 1
ATOM 1658 C CA . THR A 1 206 ? -10.758 -46.969 -10.805 1 98.62 206 THR A CA 1
ATOM 1659 C C . THR A 1 206 ? -10.07 -45.656 -11.172 1 98.62 206 THR A C 1
ATOM 1661 O O . THR A 1 206 ? -8.852 -45.531 -11.07 1 98.62 206 THR A O 1
ATOM 1664 N N . ILE A 1 207 ? -10.828 -44.75 -11.641 1 98.88 207 ILE A N 1
ATOM 1665 C CA . ILE A 1 207 ? -10.359 -43.406 -11.961 1 98.88 207 ILE A CA 1
ATOM 1666 C C . ILE A 1 207 ? -11.023 -42.406 -11.023 1 98.88 207 ILE A C 1
ATOM 1668 O O . ILE A 1 207 ? -12.25 -42.375 -10.891 1 98.88 207 ILE A O 1
ATOM 1672 N N . ILE A 1 208 ? -10.203 -41.594 -10.398 1 98.94 208 ILE A N 1
ATOM 1673 C CA . ILE A 1 208 ? -10.688 -40.594 -9.461 1 98.94 208 ILE A CA 1
ATOM 1674 C C . ILE A 1 208 ? -10.406 -39.188 -10.008 1 98.94 208 ILE A C 1
ATOM 1676 O O . ILE A 1 208 ? -9.289 -38.906 -10.438 1 98.94 208 ILE A O 1
ATOM 1680 N N . TYR A 1 209 ? -11.43 -38.375 -10.117 1 98.88 209 TYR A N 1
ATOM 1681 C CA . TYR A 1 209 ? -11.297 -36.969 -10.422 1 98.88 209 TYR A CA 1
ATOM 1682 C C . TYR A 1 209 ? -11.391 -36.125 -9.156 1 98.88 209 TYR A C 1
ATOM 1684 O O . TYR A 1 209 ? -12.375 -36.219 -8.414 1 98.88 209 TYR A O 1
ATOM 1692 N N . SER A 1 210 ? -10.328 -35.312 -8.883 1 98.88 210 SER A N 1
ATOM 1693 C CA . SER A 1 210 ? -10.273 -34.531 -7.668 1 98.88 210 SER A CA 1
ATOM 1694 C C . SER A 1 210 ? -10.141 -33.031 -7.992 1 98.88 210 SER A C 1
ATOM 1696 O O . SER A 1 210 ? -9.109 -32.594 -8.516 1 98.88 210 SER A O 1
ATOM 1698 N N . PHE A 1 211 ? -11.156 -32.25 -7.652 1 98.88 211 PHE A N 1
ATOM 1699 C CA . PHE A 1 211 ? -11.18 -30.812 -7.949 1 98.88 211 PHE A CA 1
ATOM 1700 C C . PHE A 1 211 ? -11.297 -30 -6.664 1 98.88 211 PHE A C 1
ATOM 1702 O O . PHE A 1 211 ? -12.359 -29.938 -6.047 1 98.88 211 PHE A O 1
ATOM 1709 N N . GLY A 1 212 ? -10.156 -29.344 -6.281 1 98.31 212 GLY A N 1
ATOM 1710 C CA . GLY A 1 212 ? -10.195 -28.422 -5.156 1 98.31 212 GLY A CA 1
ATOM 1711 C C . GLY A 1 212 ? -10.82 -27.078 -5.508 1 98.31 212 GLY A C 1
ATOM 1712 O O . GLY A 1 212 ? -11.164 -26.844 -6.664 1 98.31 212 GLY A O 1
ATOM 1713 N N . PHE A 1 213 ? -11.016 -26.156 -4.465 1 98.12 213 PHE A N 1
ATOM 1714 C CA . PHE A 1 213 ? -11.727 -24.906 -4.727 1 98.12 213 PHE A CA 1
ATOM 1715 C C . PHE A 1 213 ? -10.969 -23.719 -4.156 1 98.12 213 PHE A C 1
ATOM 1717 O O . PHE A 1 213 ? -11.523 -22.625 -4.023 1 98.12 213 PHE A O 1
ATOM 1724 N N . ASP A 1 214 ? -9.695 -23.953 -3.76 1 96.81 214 ASP A N 1
ATOM 1725 C CA . ASP A 1 214 ? -8.93 -22.844 -3.209 1 96.81 214 ASP A CA 1
ATOM 1726 C C . ASP A 1 214 ? -7.438 -23.016 -3.465 1 96.81 214 ASP A C 1
ATOM 1728 O O . ASP A 1 214 ? -6.609 -22.688 -2.609 1 96.81 214 ASP A O 1
ATOM 1732 N N . GLU A 1 215 ? -7.078 -23.609 -4.598 1 96.56 215 GLU A N 1
ATOM 1733 C CA . GLU A 1 215 ? -5.684 -23.812 -4.98 1 96.56 215 GLU A CA 1
ATOM 1734 C C . GLU A 1 215 ? -4.93 -22.484 -5.043 1 96.56 215 GLU A C 1
ATOM 1736 O O . GLU A 1 215 ? -3.768 -22.406 -4.637 1 96.56 215 GLU A O 1
ATOM 1741 N N . GLU A 1 216 ? -5.543 -21.453 -5.41 1 94.56 216 GLU A N 1
ATOM 1742 C CA . GLU A 1 216 ? -4.922 -20.156 -5.688 1 94.56 216 GLU A CA 1
ATOM 1743 C C . GLU A 1 216 ? -4.547 -19.438 -4.395 1 94.56 216 GLU A C 1
ATOM 1745 O O . GLU A 1 216 ? -3.883 -18.391 -4.426 1 94.56 216 GLU A O 1
ATOM 1750 N N . VAL A 1 217 ? -4.973 -20 -3.244 1 92.94 217 VAL A N 1
ATOM 1751 C CA . VAL A 1 217 ? -4.566 -19.422 -1.969 1 92.94 217 VAL A CA 1
ATOM 1752 C C . VAL A 1 217 ? -3.822 -20.469 -1.139 1 92.94 217 VAL A C 1
ATOM 1754 O O . VAL A 1 217 ? -3.777 -20.375 0.09 1 92.94 217 VAL A O 1
ATOM 1757 N N . GLY A 1 218 ? -3.381 -21.469 -1.767 1 91.69 218 GLY A N 1
ATOM 1758 C CA . GLY A 1 218 ? -2.566 -22.484 -1.112 1 91.69 218 GLY A CA 1
ATOM 1759 C C . GLY A 1 218 ? -3.354 -23.719 -0.709 1 91.69 218 GLY A C 1
ATOM 1760 O O . GLY A 1 218 ? -2.777 -24.703 -0.248 1 91.69 218 GLY A O 1
ATOM 1761 N N . GLY A 1 219 ? -4.629 -23.734 -0.745 1 94.5 219 GLY A N 1
ATOM 1762 C CA . GLY A 1 219 ? -5.484 -24.906 -0.581 1 94.5 219 GLY A CA 1
ATOM 1763 C C . GLY A 1 219 ? -5.727 -25.266 0.873 1 94.5 219 GLY A C 1
ATOM 1764 O O . GLY A 1 219 ? -5.793 -26.438 1.222 1 94.5 219 GLY A O 1
ATOM 1765 N N . PRO A 1 220 ? -5.781 -24.234 1.737 1 92.19 220 PRO A N 1
ATOM 1766 C CA . PRO A 1 220 ? -6 -24.578 3.145 1 92.19 220 PRO A CA 1
ATOM 1767 C C . PRO A 1 220 ? -7.363 -25.234 3.387 1 92.19 220 PRO A C 1
ATOM 1769 O O . PRO A 1 220 ? -7.539 -25.953 4.371 1 92.19 220 PRO A O 1
ATOM 1772 N N . ARG A 1 221 ? -8.312 -25.031 2.506 1 95.38 221 ARG A N 1
ATOM 1773 C CA . ARG A 1 221 ? -9.672 -25.531 2.688 1 95.38 221 ARG A CA 1
ATOM 1774 C C . ARG A 1 221 ? -9.875 -26.844 1.938 1 95.38 221 ARG A C 1
ATOM 1776 O O . ARG A 1 221 ? -10.797 -27.609 2.248 1 95.38 221 ARG A O 1
ATOM 1783 N N . ASN A 1 222 ? -9.078 -27.125 0.927 1 95 222 ASN A N 1
ATOM 1784 C CA . ASN A 1 222 ? -9.18 -28.344 0.15 1 95 222 ASN A CA 1
ATOM 1785 C C . ASN A 1 222 ? -8.758 -29.562 0.966 1 95 222 ASN A C 1
ATOM 1787 O O . ASN A 1 222 ? -7.578 -29.719 1.287 1 95 222 ASN A O 1
ATOM 1791 N N . LYS A 1 223 ? -9.688 -30.469 1.285 1 97.81 223 LYS A N 1
ATOM 1792 C CA . LYS A 1 223 ? -9.414 -31.656 2.092 1 97.81 223 LYS A CA 1
ATOM 1793 C C . LYS A 1 223 ? -9.586 -32.938 1.271 1 97.81 223 LYS A C 1
ATOM 1795 O O . LYS A 1 223 ? -9.758 -34 1.828 1 97.81 223 LYS A O 1
ATOM 1800 N N . ASN A 1 224 ? -9.562 -32.812 -0.046 1 98.75 224 ASN A N 1
ATOM 1801 C CA . ASN A 1 224 ? -9.758 -33.969 -0.915 1 98.75 224 ASN A CA 1
ATOM 1802 C C . ASN A 1 224 ? -8.695 -35.062 -0.669 1 98.75 224 ASN A C 1
ATOM 1804 O O . ASN A 1 224 ? -9.023 -36.219 -0.544 1 98.75 224 ASN A O 1
ATOM 1808 N N . ALA A 1 225 ? -7.457 -34.656 -0.604 1 98.69 225 ALA A N 1
ATOM 1809 C CA . ALA A 1 225 ? -6.359 -35.594 -0.424 1 98.69 225 ALA A CA 1
ATOM 1810 C C . ALA A 1 225 ? -6.484 -36.344 0.904 1 98.69 225 ALA A C 1
ATOM 1812 O O . ALA A 1 225 ? -6.234 -37.531 0.977 1 98.69 225 ALA A O 1
ATOM 1813 N N . GLU A 1 226 ? -6.816 -35.531 1.904 1 98.31 226 GLU A N 1
ATOM 1814 C CA . GLU A 1 226 ? -7.02 -36.156 3.219 1 98.31 226 GLU A CA 1
ATOM 1815 C C . GLU A 1 226 ? -8.133 -37.188 3.184 1 98.31 226 GLU A C 1
ATOM 1817 O O . GLU A 1 226 ? -7.992 -38.281 3.764 1 98.31 226 GLU A O 1
ATOM 1822 N N . TRP A 1 227 ? -9.211 -36.875 2.555 1 98.69 227 TRP A N 1
ATOM 1823 C CA . TRP A 1 227 ? -10.328 -37.812 2.438 1 98.69 227 TRP A CA 1
ATOM 1824 C C . TRP A 1 227 ? -9.914 -39.062 1.665 1 98.69 227 TRP A C 1
ATOM 1826 O O . TRP A 1 227 ? -10.25 -40.156 2.059 1 98.69 227 TRP A O 1
ATOM 1836 N N . LEU A 1 228 ? -9.227 -38.906 0.565 1 98.81 228 LEU A N 1
ATOM 1837 C CA . LEU A 1 228 ? -8.758 -40.031 -0.238 1 98.81 228 LEU A CA 1
ATOM 1838 C C . LEU A 1 228 ? -7.832 -40.938 0.572 1 98.81 228 LEU A C 1
ATOM 1840 O O . LEU A 1 228 ? -7.906 -42.156 0.468 1 98.81 228 LEU A O 1
ATOM 1844 N N . GLU A 1 229 ? -6.922 -40.281 1.312 1 98.62 229 GLU A N 1
ATOM 1845 C CA . GLU A 1 229 ? -6.004 -41.062 2.131 1 98.62 229 GLU A CA 1
ATOM 1846 C C . GLU A 1 229 ? -6.758 -41.875 3.18 1 98.62 229 GLU A C 1
ATOM 1848 O O . GLU A 1 229 ? -6.398 -43.031 3.465 1 98.62 229 GLU A O 1
ATOM 1853 N N . ARG A 1 230 ? -7.805 -41.281 3.764 1 98.38 230 ARG A N 1
ATOM 1854 C CA . ARG A 1 230 ? -8.625 -42 4.742 1 98.38 230 ARG A CA 1
ATOM 1855 C C . ARG A 1 230 ? -9.359 -43.156 4.094 1 98.38 230 ARG A C 1
ATOM 1857 O O . ARG A 1 230 ? -9.477 -44.25 4.691 1 98.38 230 ARG A O 1
ATOM 1864 N N . LYS A 1 231 ? -9.781 -43 2.943 1 98 231 LYS A N 1
ATOM 1865 C CA . LYS A 1 231 ? -10.594 -44 2.266 1 98 231 LYS A CA 1
ATOM 1866 C C . LYS A 1 231 ? -9.727 -45.125 1.702 1 98 231 LYS A C 1
ATOM 1868 O O . LYS A 1 231 ? -10.086 -46.281 1.797 1 98 231 LYS A O 1
ATOM 1873 N N . TYR A 1 232 ? -8.555 -44.719 1.11 1 98.06 232 TYR A N 1
ATOM 1874 C CA . TYR A 1 232 ? -7.809 -45.719 0.328 1 98.06 232 TYR A CA 1
ATOM 1875 C C . TYR A 1 232 ? -6.48 -46.031 0.999 1 98.06 232 TYR A C 1
ATOM 1877 O O . TYR A 1 232 ? -5.844 -47.031 0.67 1 98.06 232 TYR A O 1
ATOM 1885 N N . GLY A 1 233 ? -5.961 -45.156 1.876 1 98.12 233 GLY A N 1
ATOM 1886 C CA . GLY A 1 233 ? -4.707 -45.406 2.57 1 98.12 233 GLY A CA 1
ATOM 1887 C C . GLY A 1 233 ? -3.518 -44.75 1.89 1 98.12 233 GLY A C 1
ATOM 1888 O O . GLY A 1 233 ? -3.633 -44.25 0.767 1 98.12 233 GLY A O 1
ATOM 1889 N N . LYS A 1 234 ? -2.371 -44.719 2.596 1 98.12 234 LYS A N 1
ATOM 1890 C CA . LYS A 1 234 ? -1.1 -44.25 2.068 1 98.12 234 LYS A CA 1
ATOM 1891 C C . LYS A 1 234 ? -0.608 -45.125 0.919 1 98.12 234 LYS A C 1
ATOM 1893 O O . LYS A 1 234 ? -0.773 -46.344 0.949 1 98.12 234 LYS A O 1
ATOM 1898 N N . ASP A 1 235 ? -0.031 -44.469 -0.058 1 97.94 235 ASP A N 1
ATOM 1899 C CA . ASP A 1 235 ? 0.558 -45.156 -1.204 1 97.94 235 ASP A CA 1
ATOM 1900 C C . ASP A 1 235 ? -0.48 -46 -1.923 1 97.94 235 ASP A C 1
ATOM 1902 O O . ASP A 1 235 ? -0.183 -47.125 -2.342 1 97.94 235 ASP A O 1
ATOM 1906 N N . SER A 1 236 ? -1.662 -45.406 -2.055 1 98.12 236 SER A N 1
ATOM 1907 C CA . SER A 1 236 ? -2.779 -46.219 -2.541 1 98.12 236 SER A CA 1
ATOM 1908 C C . SER A 1 236 ? -3.135 -45.875 -3.98 1 98.12 236 SER A C 1
ATOM 1910 O O . SER A 1 236 ? -4.035 -46.469 -4.57 1 98.12 236 SER A O 1
ATOM 1912 N N . MET A 1 237 ? -2.434 -44.938 -4.578 1 98.69 237 MET A N 1
ATOM 1913 C CA . MET A 1 237 ? -2.791 -44.469 -5.914 1 98.69 237 MET A CA 1
ATOM 1914 C C . MET A 1 237 ? -1.735 -44.875 -6.934 1 98.69 237 MET A C 1
ATOM 1916 O O . MET A 1 237 ? -0.543 -44.906 -6.621 1 98.69 237 MET A O 1
ATOM 1920 N N . TYR A 1 238 ? -2.186 -45.188 -8.133 1 98.62 238 TYR A N 1
ATOM 1921 C CA . TYR A 1 238 ? -1.279 -45.469 -9.234 1 98.62 238 TYR A CA 1
ATOM 1922 C C . TYR A 1 238 ? -0.424 -44.281 -9.578 1 98.62 238 TYR A C 1
ATOM 1924 O O . TYR A 1 238 ? 0.806 -44.344 -9.602 1 98.62 238 TYR A O 1
ATOM 1932 N N . ALA A 1 239 ? -1.083 -43.156 -9.797 1 98.69 239 ALA A N 1
ATOM 1933 C CA . ALA A 1 239 ? -0.452 -41.906 -10.125 1 98.69 239 ALA A CA 1
ATOM 1934 C C . ALA A 1 239 ? -1.413 -40.719 -9.883 1 98.69 239 ALA A C 1
ATOM 1936 O O . ALA A 1 239 ? -2.629 -40.938 -9.805 1 98.69 239 ALA A O 1
ATOM 1937 N N . VAL A 1 240 ? -0.851 -39.594 -9.648 1 98.75 240 VAL A N 1
ATOM 1938 C CA . VAL A 1 240 ? -1.576 -38.312 -9.57 1 98.75 240 VAL A CA 1
ATOM 1939 C C . VAL A 1 240 ? -1.138 -37.406 -10.703 1 98.75 240 VAL A C 1
ATOM 1941 O O . VAL A 1 240 ? 0.059 -37.188 -10.914 1 98.75 240 VAL A O 1
ATOM 1944 N N . LEU A 1 241 ? -2.055 -36.969 -11.5 1 98.38 241 LEU A N 1
ATOM 1945 C CA . LEU A 1 241 ? -1.773 -36 -12.578 1 98.38 241 LEU A CA 1
ATOM 1946 C C . LEU A 1 241 ? -2.51 -34.688 -12.344 1 98.38 241 LEU A C 1
ATOM 1948 O O . LEU A 1 241 ? -3.729 -34.688 -12.164 1 98.38 241 LEU A O 1
ATOM 1952 N N . ASP A 1 242 ? -1.783 -33.594 -12.281 1 97.75 242 ASP A N 1
ATOM 1953 C CA . ASP A 1 242 ? -2.326 -32.25 -12.086 1 97.75 242 ASP A CA 1
ATOM 1954 C C . ASP A 1 242 ? -1.741 -31.281 -13.094 1 97.75 242 ASP A C 1
ATOM 1956 O O . ASP A 1 242 ? -0.968 -31.672 -13.969 1 97.75 242 ASP A O 1
ATOM 1960 N N . GLU A 1 243 ? -2.209 -30.031 -12.984 1 94.5 243 GLU A N 1
ATOM 1961 C CA . GLU A 1 243 ? -1.718 -28.984 -13.875 1 94.5 243 GLU A CA 1
ATOM 1962 C C . GLU A 1 243 ? -0.225 -28.75 -13.672 1 94.5 243 GLU A C 1
ATOM 1964 O O . GLU A 1 243 ? 0.333 -29.109 -12.641 1 94.5 243 GLU A O 1
ATOM 1969 N N . GLY A 1 244 ? 0.312 -28.156 -14.703 1 91.25 244 GLY A N 1
ATOM 1970 C CA . GLY A 1 244 ? 1.707 -27.75 -14.617 1 91.25 244 GLY A CA 1
ATOM 1971 C C . GLY A 1 244 ? 2.529 -28.188 -15.812 1 91.25 244 GLY A C 1
ATOM 1972 O O . GLY A 1 244 ? 1.979 -28.609 -16.828 1 91.25 244 GLY A O 1
ATOM 1973 N N . GLY A 1 245 ? 3.854 -27.938 -15.633 1 87.5 245 GLY A N 1
ATOM 1974 C CA . GLY A 1 245 ? 4.762 -28.312 -16.703 1 87.5 245 GLY A CA 1
ATOM 1975 C C . GLY A 1 245 ? 4.711 -27.375 -17.891 1 87.5 245 GLY A C 1
ATOM 1976 O O . GLY A 1 245 ? 4.035 -26.344 -17.844 1 87.5 245 GLY A O 1
ATOM 1977 N N . VAL A 1 246 ? 5.539 -27.641 -18.812 1 80.44 246 VAL A N 1
ATOM 1978 C CA . VAL A 1 246 ? 5.617 -26.875 -20.062 1 80.44 246 VAL A CA 1
ATOM 1979 C C . VAL A 1 246 ? 5.547 -27.828 -21.25 1 80.44 246 VAL A C 1
ATOM 1981 O O . VAL A 1 246 ? 6.207 -28.859 -21.266 1 80.44 246 VAL A O 1
ATOM 1984 N N . ASN A 1 247 ? 4.633 -27.422 -22.062 1 82.12 247 ASN A N 1
ATOM 1985 C CA . ASN A 1 247 ? 4.496 -28.25 -23.25 1 82.12 247 ASN A CA 1
ATOM 1986 C C . ASN A 1 247 ? 4.906 -27.5 -24.516 1 82.12 247 ASN A C 1
ATOM 1988 O O . ASN A 1 247 ? 4.605 -26.328 -24.672 1 82.12 247 ASN A O 1
ATOM 1992 N N . LEU A 1 248 ? 5.664 -28.219 -25.391 1 80.44 248 LEU A N 1
ATOM 1993 C CA . LEU A 1 248 ? 6.082 -27.812 -26.734 1 80.44 248 LEU A CA 1
ATOM 1994 C C . LEU A 1 248 ? 6.867 -26.516 -26.688 1 80.44 248 LEU A C 1
ATOM 1996 O O . LEU A 1 248 ? 6.582 -25.578 -27.438 1 80.44 248 LEU A O 1
ATOM 2000 N N . ASP A 1 249 ? 7.691 -26.453 -25.734 1 82.94 249 ASP A N 1
ATOM 2001 C CA . ASP A 1 249 ? 8.648 -25.344 -25.688 1 82.94 249 ASP A CA 1
ATOM 2002 C C . ASP A 1 249 ? 9.844 -25.625 -26.594 1 82.94 249 ASP A C 1
ATOM 2004 O O . ASP A 1 249 ? 10.203 -26.781 -26.828 1 82.94 249 ASP A O 1
ATOM 2008 N N . ILE A 1 250 ? 10.273 -24.578 -27.188 1 88.19 250 ILE A N 1
ATOM 2009 C CA . ILE A 1 250 ? 11.484 -24.719 -27.984 1 88.19 250 ILE A CA 1
ATOM 2010 C C . ILE A 1 250 ? 12.656 -24.016 -27.297 1 88.19 250 ILE A C 1
ATOM 2012 O O . ILE A 1 250 ? 12.641 -22.797 -27.109 1 88.19 250 ILE A O 1
ATOM 2016 N N . ILE A 1 251 ? 13.609 -24.828 -26.891 1 91.12 251 ILE A N 1
ATOM 2017 C CA . ILE A 1 251 ? 14.805 -24.312 -26.234 1 91.12 251 ILE A CA 1
ATOM 2018 C C . ILE A 1 251 ? 16.031 -24.641 -27.078 1 91.12 251 ILE A C 1
ATOM 2020 O O . ILE A 1 251 ? 16.422 -25.812 -27.188 1 91.12 251 ILE A O 1
ATOM 2024 N N . GLN A 1 252 ? 16.656 -23.625 -27.609 1 94.44 252 GLN A N 1
ATOM 2025 C CA . GLN A 1 252 ? 17.859 -23.797 -28.422 1 94.44 252 GLN A CA 1
ATOM 2026 C C . GLN A 1 252 ? 17.625 -24.828 -29.531 1 94.44 252 GLN A C 1
ATOM 2028 O O . GLN A 1 252 ? 18.438 -25.719 -29.734 1 94.44 252 GLN A O 1
ATOM 2033 N N . GLY A 1 253 ? 16.422 -24.75 -30.141 1 92.06 253 GLY A N 1
ATOM 2034 C CA . GLY A 1 253 ? 16.094 -25.578 -31.297 1 92.06 253 GLY A CA 1
ATOM 2035 C C . GLY A 1 253 ? 15.531 -26.938 -30.922 1 92.06 253 GLY A C 1
ATOM 2036 O O . GLY A 1 253 ? 15.156 -27.719 -31.797 1 92.06 253 GLY A O 1
ATOM 2037 N N . VAL A 1 254 ? 15.477 -27.25 -29.641 1 92.69 254 VAL A N 1
ATOM 2038 C CA . VAL A 1 254 ? 14.938 -28.531 -29.203 1 92.69 254 VAL A CA 1
ATOM 2039 C C . VAL A 1 254 ? 13.461 -28.375 -28.828 1 92.69 254 VAL A C 1
ATOM 2041 O O . VAL A 1 254 ? 13.109 -27.547 -28 1 92.69 254 VAL A O 1
ATOM 2044 N N . LYS A 1 255 ? 12.602 -29.172 -29.438 1 91.31 255 LYS A N 1
ATOM 2045 C CA . LYS A 1 255 ? 11.195 -29.219 -29.047 1 91.31 255 LYS A CA 1
ATOM 2046 C C . LYS A 1 255 ? 11 -30.109 -27.812 1 91.31 255 LYS A C 1
ATOM 2048 O O . LYS A 1 255 ? 11.305 -31.297 -27.844 1 91.31 255 LYS A O 1
ATOM 2053 N N . MET A 1 256 ? 10.492 -29.484 -26.812 1 92.12 256 MET A N 1
ATOM 2054 C CA . MET A 1 256 ? 10.469 -30.203 -25.531 1 92.12 256 MET A CA 1
ATOM 2055 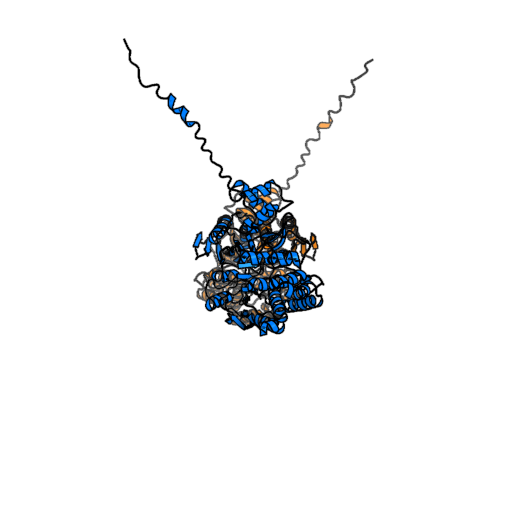C C . MET A 1 256 ? 9.062 -30.219 -24.938 1 92.12 256 MET A C 1
ATOM 2057 O O . MET A 1 256 ? 8.328 -29.234 -25.047 1 92.12 256 MET A O 1
ATOM 2061 N N . SER A 1 257 ? 8.648 -31.297 -24.406 1 93.75 257 SER A N 1
ATOM 2062 C CA . SER A 1 257 ? 7.609 -31.391 -23.391 1 93.75 257 SER A CA 1
ATOM 2063 C C . SER A 1 257 ? 8.203 -31.703 -22.031 1 93.75 257 SER A C 1
ATOM 2065 O O . SER A 1 257 ? 8.859 -32.75 -21.859 1 93.75 257 SER A O 1
ATOM 2067 N N . VAL A 1 258 ? 7.98 -30.828 -21.062 1 94.56 258 VAL A N 1
ATOM 2068 C CA . VAL A 1 258 ? 8.672 -30.906 -19.781 1 94.56 258 VAL A CA 1
ATOM 2069 C C . VAL A 1 258 ? 7.656 -30.969 -18.656 1 94.56 258 VAL A C 1
ATOM 2071 O O . VAL A 1 258 ? 7.414 -29.969 -17.969 1 94.56 258 VAL A O 1
ATOM 2074 N N . PRO A 1 259 ? 7.102 -32.188 -18.375 1 95.88 259 PRO A N 1
ATOM 2075 C CA . PRO A 1 259 ? 6.238 -32.344 -17.188 1 95.88 259 PRO A CA 1
ATOM 2076 C C . PRO A 1 259 ? 6.973 -32.062 -15.883 1 95.88 259 PRO A C 1
ATOM 2078 O O . PRO A 1 259 ? 8.156 -32.406 -15.758 1 95.88 259 PRO A O 1
ATOM 2081 N N . GLY A 1 260 ? 6.23 -31.547 -14.977 1 96.38 260 GLY A N 1
ATOM 2082 C CA . GLY A 1 260 ? 6.781 -31.344 -13.648 1 96.38 260 GLY A CA 1
ATOM 2083 C C . GLY A 1 260 ? 6.859 -32.625 -12.844 1 96.38 260 GLY A C 1
ATOM 2084 O O . GLY A 1 260 ? 5.848 -33.281 -12.625 1 96.38 260 GLY A O 1
ATOM 2085 N N . THR A 1 261 ? 8.109 -32.906 -12.367 1 97.81 261 THR A N 1
ATOM 2086 C CA . THR A 1 261 ? 8.32 -34.062 -11.539 1 97.81 261 THR A CA 1
ATOM 2087 C C . THR A 1 261 ? 8.75 -33.688 -10.125 1 97.81 261 THR A C 1
ATOM 2089 O O . THR A 1 261 ? 9.141 -34.531 -9.328 1 97.81 261 THR A O 1
ATOM 2092 N N . ALA A 1 262 ? 8.734 -32.469 -9.891 1 97.62 262 ALA A N 1
ATOM 2093 C CA . ALA A 1 262 ? 8.844 -31.797 -8.602 1 97.62 262 ALA A CA 1
ATOM 2094 C C . ALA A 1 262 ? 8.32 -30.359 -8.688 1 97.62 262 ALA A C 1
ATOM 2096 O O . ALA A 1 262 ? 7.984 -29.891 -9.773 1 97.62 262 ALA A O 1
ATOM 2097 N N . GLU A 1 263 ? 8.188 -29.734 -7.547 1 97.25 263 GLU A N 1
ATOM 2098 C CA . GLU A 1 263 ? 7.816 -28.328 -7.469 1 97.25 263 GLU A CA 1
ATOM 2099 C C . GLU A 1 263 ? 8.695 -27.578 -6.469 1 97.25 263 GLU A C 1
ATOM 2101 O O . GLU A 1 263 ? 9.078 -28.125 -5.438 1 97.25 263 GLU A O 1
ATOM 2106 N N . LYS A 1 264 ? 8.961 -26.344 -6.824 1 97.12 264 LYS A N 1
ATOM 2107 C CA . LYS A 1 264 ? 9.672 -25.5 -5.875 1 97.12 264 LYS A CA 1
ATOM 2108 C C . LYS A 1 264 ? 8.844 -25.281 -4.605 1 97.12 264 LYS A C 1
ATOM 2110 O O . LYS A 1 264 ? 7.633 -25.484 -4.605 1 97.12 264 LYS A O 1
ATOM 2115 N N . GLY A 1 265 ? 9.656 -24.938 -3.551 1 97.12 265 GLY A N 1
ATOM 2116 C CA . GLY A 1 265 ? 8.953 -24.562 -2.334 1 97.12 265 GLY A CA 1
ATOM 2117 C C . GLY A 1 265 ? 8.227 -23.234 -2.457 1 97.12 265 GLY A C 1
ATOM 2118 O O . GLY A 1 265 ? 8.258 -22.594 -3.512 1 97.12 265 GLY A O 1
ATOM 2119 N N . TYR A 1 266 ? 7.516 -22.875 -1.403 1 96.56 266 TYR A N 1
ATOM 2120 C CA . TYR A 1 266 ? 6.676 -21.688 -1.373 1 96.56 266 TYR A CA 1
ATOM 2121 C C . TYR A 1 266 ? 6.828 -20.938 -0.05 1 96.56 266 TYR A C 1
ATOM 2123 O O . TYR A 1 266 ? 6.965 -21.562 1.006 1 96.56 266 TYR A O 1
ATOM 2131 N N . MET A 1 267 ? 6.828 -19.594 -0.151 1 96.62 267 MET A N 1
ATOM 2132 C CA . MET A 1 267 ? 6.754 -18.797 1.069 1 96.62 267 MET A CA 1
ATOM 2133 C C . MET A 1 267 ? 6.148 -17.422 0.788 1 96.62 267 MET A C 1
ATOM 2135 O O . MET A 1 267 ? 6.535 -16.75 -0.172 1 96.62 267 MET A O 1
ATOM 2139 N N . ASP A 1 268 ? 5.137 -17.109 1.578 1 96.62 268 ASP A N 1
ATOM 2140 C CA . ASP A 1 268 ? 4.711 -15.719 1.692 1 96.62 268 ASP A CA 1
ATOM 2141 C C . ASP A 1 268 ? 5.316 -15.055 2.928 1 96.62 268 ASP A C 1
ATOM 2143 O O . ASP A 1 268 ? 5.031 -15.461 4.059 1 96.62 268 ASP A O 1
ATOM 2147 N N . LEU A 1 269 ? 6.102 -14.078 2.664 1 97.81 269 LEU A N 1
ATOM 2148 C CA . LEU A 1 269 ? 6.777 -13.359 3.738 1 97.81 269 LEU A CA 1
ATOM 2149 C C . LEU A 1 269 ? 6.285 -11.914 3.82 1 97.81 269 LEU A C 1
ATOM 2151 O O . LEU A 1 269 ? 6.273 -11.203 2.816 1 97.81 269 LEU A O 1
ATOM 2155 N N . LYS A 1 270 ? 5.875 -11.523 5.004 1 97.88 270 LYS A N 1
ATOM 2156 C CA . LYS A 1 270 ? 5.5 -10.133 5.234 1 97.88 270 LYS A CA 1
ATOM 2157 C C . LYS A 1 270 ? 6.617 -9.375 5.953 1 97.88 270 LYS A C 1
ATOM 2159 O O . LYS A 1 270 ? 7.242 -9.906 6.871 1 97.88 270 LYS A O 1
ATOM 2164 N N . ILE A 1 271 ? 6.906 -8.242 5.496 1 98.44 271 ILE A N 1
ATOM 2165 C CA . ILE A 1 271 ? 7.754 -7.277 6.188 1 98.44 271 ILE A CA 1
ATOM 2166 C C . ILE A 1 271 ? 6.918 -6.078 6.629 1 98.44 271 ILE A C 1
ATOM 2168 O O . ILE A 1 271 ? 6.324 -5.391 5.793 1 98.44 271 ILE A O 1
ATOM 2172 N N . ILE A 1 272 ? 6.871 -5.879 7.91 1 97.88 272 ILE A N 1
ATOM 2173 C CA . ILE A 1 272 ? 6.023 -4.84 8.484 1 97.88 272 ILE A CA 1
ATOM 2174 C C . ILE A 1 272 ? 6.887 -3.809 9.203 1 97.88 272 ILE A C 1
ATOM 2176 O O . ILE A 1 272 ? 7.758 -4.164 10 1 97.88 272 ILE A O 1
ATOM 2180 N N . LEU A 1 273 ? 6.668 -2.586 8.898 1 97.62 273 LEU A N 1
ATOM 2181 C CA . LEU A 1 273 ? 7.375 -1.485 9.547 1 97.62 273 LEU A CA 1
ATOM 2182 C C . LEU A 1 273 ? 6.406 -0.599 10.32 1 97.62 273 LEU A C 1
ATOM 2184 O O . LEU A 1 273 ? 5.402 -0.136 9.766 1 97.62 273 LEU A O 1
ATOM 2188 N N . GLU A 1 274 ? 6.703 -0.427 11.578 1 95 274 GLU A N 1
ATOM 2189 C CA . GLU A 1 274 ? 5.977 0.493 12.453 1 95 274 GLU A CA 1
ATOM 2190 C C . GLU A 1 274 ? 6.875 1.64 12.906 1 95 274 GLU A C 1
ATOM 2192 O O . GLU A 1 274 ? 7.984 1.411 13.398 1 95 274 GLU A O 1
ATOM 2197 N N . THR A 1 275 ? 6.527 2.838 12.641 1 92.19 275 THR A N 1
ATOM 2198 C CA . THR A 1 275 ? 7.246 4.039 13.055 1 92.19 275 THR A CA 1
ATOM 2199 C C . THR A 1 275 ? 6.301 5.035 13.719 1 92.19 275 THR A C 1
ATOM 2201 O O . THR A 1 275 ? 5.082 4.883 13.648 1 92.19 275 THR A O 1
ATOM 2204 N N . PRO A 1 276 ? 7.047 6.047 14.273 1 84.44 276 PRO A N 1
ATOM 2205 C CA . PRO A 1 276 ? 6.18 7.062 14.875 1 84.44 276 PRO A CA 1
ATOM 2206 C C . PRO A 1 276 ? 5.488 7.938 13.828 1 84.44 276 PRO A C 1
ATOM 2208 O O . PRO A 1 276 ? 6.051 8.195 12.758 1 84.44 276 PRO A O 1
ATOM 2211 N N . GLY A 1 277 ? 4.379 8.172 13.766 1 86.19 277 GLY A N 1
ATOM 2212 C CA . GLY A 1 277 ? 3.576 9.055 12.938 1 86.19 277 GLY A CA 1
ATOM 2213 C C . GLY A 1 277 ? 3.855 10.523 13.188 1 86.19 277 GLY A C 1
ATOM 2214 O O . GLY A 1 277 ? 4.988 10.898 13.492 1 86.19 277 GLY A O 1
ATOM 2215 N N . GLY A 1 278 ? 2.996 11.336 12.781 1 87.25 278 GLY A N 1
ATOM 2216 C CA . GLY A 1 278 ? 3.133 12.773 12.953 1 87.25 278 GLY A CA 1
ATOM 2217 C C . GLY A 1 278 ? 2.525 13.57 11.82 1 87.25 278 GLY A C 1
ATOM 2218 O O . GLY A 1 278 ? 1.84 13.016 10.961 1 87.25 278 GLY A O 1
ATOM 2219 N N . HIS A 1 279 ? 2.732 14.812 11.93 1 87.75 279 HIS A N 1
ATOM 2220 C CA . HIS A 1 279 ? 2.188 15.734 10.945 1 87.75 279 HIS A CA 1
ATOM 2221 C C . HIS A 1 279 ? 3.053 15.773 9.688 1 87.75 279 HIS A C 1
ATOM 2223 O O . HIS A 1 279 ? 4.273 15.938 9.781 1 87.75 279 HIS A O 1
ATOM 2229 N N . SER A 1 280 ? 2.455 15.711 8.516 1 90.31 280 SER A N 1
ATOM 2230 C CA . SER A 1 280 ? 3.191 15.656 7.258 1 90.31 280 SER A CA 1
ATOM 2231 C C . SER A 1 280 ? 3.834 17 6.934 1 90.31 280 SER A C 1
ATOM 2233 O O . SER A 1 280 ? 4.703 17.078 6.062 1 90.31 280 SER A O 1
ATOM 2235 N N . SER A 1 281 ? 3.404 18.062 7.574 1 88.69 281 SER A N 1
ATOM 2236 C CA . SER A 1 281 ? 3.951 19.375 7.281 1 88.69 281 SER A CA 1
ATOM 2237 C C . SER A 1 281 ? 5.352 19.531 7.863 1 88.69 281 SER A C 1
ATOM 2239 O O . SER A 1 281 ? 6.078 20.469 7.504 1 88.69 281 SER A O 1
ATOM 2241 N N . ILE A 1 282 ? 5.715 18.734 8.797 1 87.88 282 ILE A N 1
ATOM 2242 C CA . ILE A 1 282 ? 7.07 18.672 9.328 1 87.88 282 ILE A CA 1
ATOM 2243 C C . ILE A 1 282 ? 7.602 17.25 9.211 1 87.88 282 ILE A C 1
ATOM 2245 O O . ILE A 1 282 ? 7.793 16.562 10.219 1 87.88 282 ILE A O 1
ATOM 2249 N N . PRO A 1 283 ? 7.883 16.906 8.039 1 89.44 283 PRO A N 1
ATOM 2250 C CA . PRO A 1 283 ? 8.258 15.5 7.82 1 89.44 283 PRO A CA 1
ATOM 2251 C C . PRO A 1 283 ? 9.719 15.227 8.172 1 89.44 283 PRO A C 1
ATOM 2253 O O . PRO A 1 283 ? 10.562 16.125 8.094 1 89.44 283 PRO A O 1
ATOM 2256 N N . PRO A 1 284 ? 9.945 14.016 8.609 1 89.12 284 PRO A N 1
ATOM 2257 C CA . PRO A 1 284 ? 11.344 13.57 8.602 1 89.12 284 PRO A CA 1
ATOM 2258 C C . PRO A 1 284 ? 11.906 13.398 7.195 1 89.12 284 PRO A C 1
ATOM 2260 O O . PRO A 1 284 ? 11.164 13.5 6.215 1 89.12 284 PRO A O 1
ATOM 2263 N N . ARG A 1 285 ? 13.148 13.203 7.18 1 89 285 ARG A N 1
ATOM 2264 C CA . ARG A 1 285 ? 13.789 12.984 5.887 1 89 285 ARG A CA 1
ATOM 2265 C C . ARG A 1 285 ? 13.234 11.727 5.211 1 89 285 ARG A C 1
ATOM 2267 O O . ARG A 1 285 ? 13.133 11.68 3.984 1 89 285 ARG A O 1
ATOM 2274 N N . HIS A 1 286 ? 12.984 10.758 6.074 1 93.69 286 HIS A N 1
ATOM 2275 C CA . HIS A 1 286 ? 12.453 9.508 5.551 1 93.69 286 HIS A CA 1
ATOM 2276 C C . HIS A 1 286 ? 11.195 9.078 6.305 1 93.69 286 HIS A C 1
ATOM 2278 O O . HIS A 1 286 ? 11.188 9.039 7.535 1 93.69 286 HIS A O 1
ATOM 2284 N N . THR A 1 287 ? 10.164 8.758 5.562 1 96.44 287 THR A N 1
ATOM 2285 C CA . THR A 1 287 ? 8.961 8.164 6.129 1 96.44 287 THR A CA 1
ATOM 2286 C C . THR A 1 287 ? 9.102 6.648 6.227 1 96.44 287 THR A C 1
ATOM 2288 O O . THR A 1 287 ? 10.078 6.078 5.734 1 96.44 287 THR A O 1
ATOM 2291 N N . SER A 1 288 ? 8.141 5.992 6.918 1 96.88 288 SER A N 1
ATOM 2292 C CA . SER A 1 288 ? 8.164 4.531 6.945 1 96.88 288 SER A CA 1
ATOM 2293 C C . SER A 1 288 ? 8.047 3.951 5.539 1 96.88 288 SER A C 1
ATOM 2295 O O . SER A 1 288 ? 8.641 2.914 5.238 1 96.88 288 SER A O 1
ATOM 2297 N N . ILE A 1 289 ? 7.285 4.586 4.68 1 98.31 289 ILE A N 1
ATOM 2298 C CA . ILE A 1 289 ? 7.172 4.152 3.291 1 98.31 289 ILE A CA 1
ATOM 2299 C C . ILE A 1 289 ? 8.5 4.363 2.572 1 98.31 289 ILE A C 1
ATOM 2301 O O . ILE A 1 289 ? 8.914 3.529 1.763 1 98.31 289 ILE A O 1
ATOM 2305 N N . GLY A 1 290 ? 9.203 5.488 2.869 1 98.31 290 GLY A N 1
ATOM 2306 C CA . GLY A 1 290 ? 10.547 5.695 2.34 1 98.31 290 GLY A CA 1
ATOM 2307 C C . GLY A 1 290 ? 11.523 4.609 2.752 1 98.31 290 GLY A C 1
ATOM 2308 O O . GLY A 1 290 ? 12.273 4.09 1.922 1 98.31 290 GLY A O 1
ATOM 2309 N N . ILE A 1 291 ? 11.516 4.281 4.035 1 98.31 291 ILE A N 1
ATOM 2310 C CA . ILE A 1 291 ? 12.383 3.234 4.566 1 98.31 291 ILE A CA 1
ATOM 2311 C C . ILE A 1 291 ? 12.062 1.907 3.881 1 98.31 291 ILE A C 1
ATOM 2313 O O . ILE A 1 291 ? 12.961 1.195 3.439 1 98.31 291 ILE A O 1
ATOM 2317 N N . MET A 1 292 ? 10.789 1.602 3.754 1 98.62 292 MET A N 1
ATOM 2318 C CA . MET A 1 292 ? 10.383 0.393 3.045 1 98.62 292 MET A CA 1
ATOM 2319 C C . MET A 1 292 ? 10.852 0.422 1.597 1 98.62 292 MET A C 1
ATOM 2321 O O . MET A 1 292 ? 11.25 -0.608 1.048 1 98.62 292 MET A O 1
ATOM 2325 N N . GLY A 1 293 ? 10.758 1.598 0.933 1 98.5 293 GLY A N 1
ATOM 2326 C CA . GLY A 1 293 ? 11.305 1.742 -0.409 1 98.5 293 GLY A CA 1
ATOM 2327 C C . GLY A 1 293 ? 12.75 1.31 -0.518 1 98.5 293 GLY A C 1
ATOM 2328 O O . GLY A 1 293 ? 13.125 0.603 -1.456 1 98.5 293 GLY A O 1
ATOM 2329 N N . GLU A 1 294 ? 13.562 1.685 0.431 1 98.31 294 GLU A N 1
ATOM 2330 C CA . GLU A 1 294 ? 14.969 1.279 0.434 1 98.31 294 GLU A CA 1
ATOM 2331 C C . GLU A 1 294 ? 15.102 -0.231 0.598 1 98.31 294 GLU A C 1
ATOM 2333 O O . GLU A 1 294 ? 15.953 -0.856 -0.042 1 98.31 294 GLU A O 1
ATOM 2338 N N . MET A 1 295 ? 14.297 -0.785 1.517 1 98.62 295 MET A N 1
ATOM 2339 C CA . MET A 1 295 ? 14.328 -2.234 1.687 1 98.62 295 MET A CA 1
ATOM 2340 C C . MET A 1 295 ? 13.969 -2.943 0.385 1 98.62 295 MET A C 1
ATOM 2342 O O . MET A 1 295 ? 14.609 -3.922 0.008 1 98.62 295 MET A O 1
ATOM 2346 N N . ILE A 1 296 ? 12.945 -2.459 -0.278 1 98.56 296 ILE A N 1
ATOM 2347 C CA . ILE A 1 296 ? 12.477 -3.045 -1.529 1 98.56 296 ILE A CA 1
ATOM 2348 C C . ILE A 1 296 ? 13.609 -3.029 -2.561 1 98.56 296 ILE A C 1
ATOM 2350 O O . ILE A 1 296 ? 13.852 -4.031 -3.234 1 98.56 296 ILE A O 1
ATOM 2354 N N . VAL A 1 297 ? 14.297 -1.921 -2.678 1 98.19 297 VAL A N 1
ATOM 2355 C CA . VAL A 1 297 ? 15.383 -1.783 -3.646 1 98.19 297 VAL A CA 1
ATOM 2356 C C . VAL A 1 297 ? 16.484 -2.793 -3.336 1 98.19 297 VAL A C 1
ATOM 2358 O O . VAL A 1 297 ? 17 -3.455 -4.238 1 98.19 297 VAL A O 1
ATOM 2361 N N . GLU A 1 298 ? 16.828 -2.949 -2.068 1 98.25 298 GLU A N 1
ATOM 2362 C CA . GLU A 1 298 ? 17.859 -3.904 -1.685 1 98.25 298 GLU A CA 1
ATOM 2363 C C . GLU A 1 298 ? 17.422 -5.34 -1.957 1 98.25 298 GLU A C 1
ATOM 2365 O O . GLU A 1 298 ? 18.219 -6.168 -2.398 1 98.25 298 GLU A O 1
ATOM 2370 N N . LEU A 1 299 ? 16.203 -5.609 -1.676 1 98.25 299 LEU A N 1
ATOM 2371 C CA . LEU A 1 299 ? 15.664 -6.945 -1.9 1 98.25 299 LEU A CA 1
ATOM 2372 C C . LEU A 1 299 ? 15.727 -7.316 -3.379 1 98.25 299 LEU A C 1
ATOM 2374 O O . LEU A 1 299 ? 16.141 -8.422 -3.729 1 98.25 299 LEU A O 1
ATOM 2378 N N . GLU A 1 300 ? 15.297 -6.41 -4.27 1 97.25 300 GLU A N 1
ATOM 2379 C CA . GLU A 1 300 ? 15.234 -6.738 -5.691 1 97.25 300 GLU A CA 1
ATOM 2380 C C . GLU A 1 300 ? 16.609 -6.66 -6.34 1 97.25 300 GLU A C 1
ATOM 2382 O O . GLU A 1 300 ? 16.844 -7.23 -7.406 1 97.25 300 GLU A O 1
ATOM 2387 N N . LYS A 1 301 ? 17.531 -5.984 -5.699 1 96.12 301 LYS A N 1
ATOM 2388 C CA . LYS A 1 301 ? 18.906 -5.887 -6.207 1 96.12 301 LYS A CA 1
ATOM 2389 C C . LYS A 1 301 ? 19.688 -7.168 -5.926 1 96.12 301 LYS A C 1
ATOM 2391 O O . LYS A 1 301 ? 20.562 -7.555 -6.707 1 96.12 301 LYS A O 1
ATOM 2396 N N . TYR A 1 302 ? 19.391 -7.82 -4.891 1 96.44 302 TYR A N 1
ATOM 2397 C CA . TYR A 1 302 ? 20.156 -8.984 -4.457 1 96.44 302 TYR A CA 1
ATOM 2398 C C . TYR A 1 302 ? 19.922 -10.164 -5.391 1 96.44 302 TYR A C 1
ATOM 2400 O O . TYR A 1 302 ? 18.781 -10.477 -5.746 1 96.44 302 TYR A O 1
ATOM 2408 N N . GLU A 1 303 ? 21.016 -10.828 -5.781 1 94.62 303 GLU A N 1
ATOM 2409 C CA . GLU A 1 303 ? 20.953 -12.039 -6.594 1 94.62 303 GLU A CA 1
ATOM 2410 C C . GLU A 1 303 ? 21 -13.297 -5.727 1 94.62 303 GLU A C 1
ATOM 2412 O O . GLU A 1 303 ? 21.984 -13.516 -5.008 1 94.62 303 GLU A O 1
ATOM 2417 N N . PHE A 1 304 ? 20 -14.055 -5.793 1 95.94 304 PHE A N 1
ATOM 2418 C CA . PHE A 1 304 ? 19.953 -15.297 -5.031 1 95.94 304 PHE A CA 1
ATOM 2419 C C . PHE A 1 304 ? 20.953 -16.297 -5.586 1 95.94 304 PHE A C 1
ATOM 2421 O O . PHE A 1 304 ? 21.297 -16.266 -6.773 1 95.94 304 PHE A O 1
ATOM 2428 N N . PRO A 1 305 ? 21.406 -17.234 -4.707 1 97.25 305 PRO A N 1
ATOM 2429 C CA . PRO A 1 305 ? 22.328 -18.266 -5.18 1 97.25 305 PRO A CA 1
ATOM 2430 C C . PRO A 1 305 ? 21.688 -19.188 -6.219 1 97.25 305 PRO A C 1
ATOM 2432 O O . PRO A 1 305 ? 20.5 -19.5 -6.125 1 97.25 305 PRO A O 1
ATOM 2435 N N . LYS A 1 306 ? 22.578 -19.766 -7.199 1 97 306 LYS A N 1
ATOM 2436 C CA . LYS A 1 306 ? 22.156 -20.656 -8.273 1 97 306 LYS A CA 1
ATOM 2437 C C . LYS A 1 306 ? 22.656 -22.078 -8.023 1 97 306 LYS A C 1
ATOM 2439 O O . LYS A 1 306 ? 23.766 -22.281 -7.531 1 97 306 LYS A O 1
ATOM 2444 N N . TYR A 1 307 ? 21.781 -22.938 -8.43 1 97.44 307 TYR A N 1
ATOM 2445 C CA . TYR A 1 307 ? 22.094 -24.344 -8.25 1 97.44 307 TYR A CA 1
ATOM 2446 C C . TYR A 1 307 ? 21.812 -25.141 -9.516 1 97.44 307 TYR A C 1
ATOM 2448 O O . TYR A 1 307 ? 20.953 -24.766 -10.312 1 97.44 307 TYR A O 1
ATOM 2456 N N . PHE A 1 308 ? 22.562 -26.188 -9.719 1 97.38 308 PHE A N 1
ATOM 2457 C CA . PHE A 1 308 ? 22.375 -27.141 -10.805 1 97.38 308 PHE A CA 1
ATOM 2458 C C . PHE A 1 308 ? 22.828 -28.531 -10.383 1 97.38 308 PHE A C 1
ATOM 2460 O O . PHE A 1 308 ? 23.953 -28.938 -10.688 1 97.38 308 PHE A O 1
ATOM 2467 N N . THR A 1 309 ? 21.875 -29.234 -9.758 1 96.5 309 THR A N 1
ATOM 2468 C CA . THR A 1 309 ? 22.219 -30.516 -9.156 1 96.5 309 THR A CA 1
ATOM 2469 C C . THR A 1 309 ? 21.328 -31.625 -9.703 1 96.5 309 THR A C 1
ATOM 2471 O O . THR A 1 309 ? 20.219 -31.344 -10.188 1 96.5 309 THR A O 1
ATOM 2474 N N . LYS A 1 310 ? 21.734 -32.812 -9.562 1 94.12 310 LYS A N 1
ATOM 2475 C CA . LYS A 1 310 ? 21.016 -33.969 -10.094 1 94.12 310 LYS A CA 1
ATOM 2476 C C . LYS A 1 310 ? 19.703 -34.188 -9.359 1 94.12 310 LYS A C 1
ATOM 2478 O O . LYS A 1 310 ? 18.797 -34.875 -9.867 1 94.12 310 LYS A O 1
ATOM 2483 N N . ASN A 1 311 ? 19.578 -33.625 -8.242 1 93.62 311 ASN A N 1
ATOM 2484 C CA . ASN A 1 311 ? 18.344 -33.781 -7.469 1 93.62 311 ASN A CA 1
ATOM 2485 C C . ASN A 1 311 ? 17.266 -32.812 -7.957 1 93.62 311 ASN A C 1
ATOM 2487 O O . ASN A 1 311 ? 16.125 -32.875 -7.516 1 93.62 311 ASN A O 1
ATOM 2491 N N . ASN A 1 312 ? 17.594 -31.938 -8.812 1 96.31 312 ASN A N 1
ATOM 2492 C CA . ASN A 1 312 ? 16.672 -31.016 -9.461 1 96.31 312 ASN A CA 1
ATOM 2493 C C . ASN A 1 312 ? 16.297 -31.484 -10.867 1 96.31 312 ASN A C 1
ATOM 2495 O O . ASN A 1 312 ? 17.172 -31.625 -11.727 1 96.31 312 ASN A O 1
ATOM 2499 N N . PRO A 1 313 ? 15.008 -31.609 -11.062 1 96.94 313 PRO A N 1
ATOM 2500 C CA . PRO A 1 313 ? 14.602 -32.094 -12.383 1 96.94 313 PRO A CA 1
ATOM 2501 C C . PRO A 1 313 ? 15.125 -31.203 -13.516 1 96.94 313 PRO A C 1
ATOM 2503 O O . PRO A 1 313 ? 15.336 -31.688 -14.633 1 96.94 313 PRO A O 1
ATOM 2506 N N . ALA A 1 314 ? 15.383 -29.984 -13.25 1 96.19 314 ALA A N 1
ATOM 2507 C CA . ALA A 1 314 ? 15.914 -29.078 -14.266 1 96.19 314 ALA A CA 1
ATOM 2508 C C . ALA A 1 314 ? 17.266 -29.547 -14.773 1 96.19 314 ALA A C 1
ATOM 2510 O O . ALA A 1 314 ? 17.625 -29.328 -15.938 1 96.19 314 ALA A O 1
ATOM 2511 N N . PHE A 1 315 ? 18.016 -30.219 -13.969 1 96.75 315 PHE A N 1
ATOM 2512 C CA . PHE A 1 315 ? 19.297 -30.766 -14.383 1 96.75 315 PHE A CA 1
ATOM 2513 C C . PHE A 1 315 ? 19.125 -31.656 -15.609 1 96.75 315 PHE A C 1
ATOM 2515 O O . PHE A 1 315 ? 19.828 -31.484 -16.609 1 96.75 315 PHE A O 1
ATOM 2522 N N . TRP A 1 316 ? 18.203 -32.5 -15.547 1 95.94 316 TRP A N 1
ATOM 2523 C CA . TRP A 1 316 ? 17.984 -33.5 -16.609 1 95.94 316 TRP A CA 1
ATOM 2524 C C . TRP A 1 316 ? 17.344 -32.844 -17.828 1 95.94 316 TRP A C 1
ATOM 2526 O O . TRP A 1 316 ? 17.625 -33.219 -18.969 1 95.94 316 TRP A O 1
ATOM 2536 N N . GLU A 1 317 ? 16.438 -31.922 -17.578 1 96.25 317 GLU A N 1
ATOM 2537 C CA . GLU A 1 317 ? 15.867 -31.125 -18.672 1 96.25 317 GLU A CA 1
ATOM 2538 C C . GLU A 1 317 ? 16.953 -30.516 -19.547 1 96.25 317 GLU A C 1
ATOM 2540 O O . GLU A 1 317 ? 16.938 -30.656 -20.766 1 96.25 317 GLU A O 1
ATOM 2545 N N . TYR A 1 318 ? 17.922 -29.969 -18.906 1 96.88 318 TYR A N 1
ATOM 2546 C CA . TYR A 1 318 ? 18.891 -29.219 -19.672 1 96.88 318 TYR A CA 1
ATOM 2547 C C . TYR A 1 318 ? 20.016 -30.125 -20.172 1 96.88 318 TYR A C 1
ATOM 2549 O O . TYR A 1 318 ? 20.688 -29.797 -21.141 1 96.88 318 TYR A O 1
ATOM 2557 N N . VAL A 1 319 ? 20.25 -31.219 -19.531 1 96.88 319 VAL A N 1
ATOM 2558 C CA . VAL A 1 319 ? 21.094 -32.25 -20.125 1 96.88 319 VAL A CA 1
ATOM 2559 C C . VAL A 1 319 ? 20.516 -32.688 -21.469 1 96.88 319 VAL A C 1
ATOM 2561 O O . VAL A 1 319 ? 21.25 -32.812 -22.453 1 96.88 319 VAL A O 1
ATOM 2564 N N . CYS A 1 320 ? 19.188 -32.906 -21.484 1 96.75 320 CYS A N 1
ATOM 2565 C CA . CYS A 1 320 ? 18.531 -33.281 -22.734 1 96.75 320 CYS A CA 1
ATOM 2566 C C . CYS A 1 320 ? 18.656 -32.156 -23.781 1 96.75 320 CYS A C 1
ATOM 2568 O O . CYS A 1 320 ? 18.922 -32.438 -24.953 1 96.75 320 CYS A O 1
ATOM 2570 N N . VAL A 1 321 ? 18.531 -30.906 -23.359 1 96.38 321 VAL A N 1
ATOM 2571 C CA . VAL A 1 321 ? 18.688 -29.781 -24.281 1 96.38 321 VAL A CA 1
ATOM 2572 C C . VAL A 1 321 ? 20.094 -29.781 -24.859 1 96.38 321 VAL A C 1
ATOM 2574 O O . VAL A 1 321 ? 20.281 -29.625 -26.078 1 96.38 321 VAL A O 1
ATOM 2577 N N . ALA A 1 322 ? 21.031 -29.922 -23.984 1 97.25 322 ALA A N 1
ATOM 2578 C CA . ALA A 1 322 ? 22.422 -29.891 -24.422 1 97.25 322 ALA A CA 1
ATOM 2579 C C . ALA A 1 322 ? 22.719 -31.016 -25.422 1 97.25 322 ALA A C 1
ATOM 2581 O O . ALA A 1 322 ? 23.391 -30.797 -26.422 1 97.25 322 ALA A O 1
ATOM 2582 N N . GLU A 1 323 ? 22.219 -32.125 -25.141 1 96.31 323 GLU A N 1
ATOM 2583 C CA . GLU A 1 323 ? 22.5 -33.281 -25.984 1 96.31 323 GLU A CA 1
ATOM 2584 C C . GLU A 1 323 ? 21.875 -33.125 -27.359 1 96.31 323 GLU A C 1
ATOM 2586 O O . GLU A 1 323 ? 22.469 -33.531 -28.359 1 96.31 323 GLU A O 1
ATOM 2591 N N . HIS A 1 324 ? 20.75 -32.531 -27.422 1 95.31 324 HIS A N 1
ATOM 2592 C CA . HIS A 1 324 ? 19.969 -32.625 -28.656 1 95.31 324 HIS A CA 1
ATOM 2593 C C . HIS A 1 324 ? 19.953 -31.266 -29.391 1 95.31 324 HIS A C 1
ATOM 2595 O O . HIS A 1 324 ? 19.531 -31.188 -30.547 1 95.31 324 HIS A O 1
ATOM 2601 N N . SER A 1 325 ? 20.422 -30.25 -28.781 1 95.81 325 SER A N 1
ATOM 2602 C CA . SER A 1 325 ? 20.328 -28.922 -29.391 1 95.81 325 SER A CA 1
ATOM 2603 C C . SER A 1 325 ? 21.25 -28.797 -30.594 1 95.81 325 SER A C 1
ATOM 2605 O O . SER A 1 325 ? 22.438 -29.109 -30.516 1 95.81 325 SER A O 1
ATOM 2607 N N . PRO A 1 326 ? 20.734 -28.25 -31.656 1 93.88 326 PRO A N 1
ATOM 2608 C CA . PRO A 1 326 ? 21.594 -27.938 -32.812 1 93.88 326 PRO A CA 1
ATOM 2609 C C . PRO A 1 326 ? 22.219 -26.547 -32.719 1 93.88 326 PRO A C 1
ATOM 2611 O O . PRO A 1 326 ? 23.156 -26.234 -33.469 1 93.88 326 PRO A O 1
ATOM 2614 N N . GLU A 1 327 ? 21.719 -25.766 -31.812 1 94.5 327 GLU A N 1
ATOM 2615 C CA . GLU A 1 327 ? 22.047 -24.344 -31.812 1 94.5 327 GLU A CA 1
ATOM 2616 C C . GLU A 1 327 ? 23 -24 -30.672 1 94.5 327 GLU A C 1
ATOM 2618 O O . GLU A 1 327 ? 23.719 -23 -30.734 1 94.5 327 GLU A O 1
ATOM 2623 N N . MET A 1 328 ? 23 -24.797 -29.656 1 95.62 328 MET A N 1
ATOM 2624 C CA . MET A 1 328 ? 23.781 -24.5 -28.453 1 95.62 328 MET A CA 1
ATOM 2625 C C . MET A 1 328 ? 25.266 -24.594 -28.75 1 95.62 328 MET A C 1
ATOM 2627 O O . MET A 1 328 ? 25.719 -25.516 -29.453 1 95.62 328 MET A O 1
ATOM 2631 N N . ALA A 1 329 ? 26 -23.625 -28.219 1 96.75 329 ALA A N 1
ATOM 2632 C CA . ALA A 1 329 ? 27.453 -23.625 -28.391 1 96.75 329 ALA A CA 1
ATOM 2633 C C . ALA A 1 329 ? 28.078 -24.891 -27.781 1 96.75 329 ALA A C 1
ATOM 2635 O O . ALA A 1 329 ? 27.656 -25.344 -26.719 1 96.75 329 ALA A O 1
ATOM 2636 N N . SER A 1 330 ? 29.125 -25.375 -28.438 1 96.31 330 SER A N 1
ATOM 2637 C CA . SER A 1 330 ? 29.766 -26.625 -28.031 1 96.31 330 SER A CA 1
ATOM 2638 C C . SER A 1 330 ? 30.344 -26.531 -26.625 1 96.31 330 SER A C 1
ATOM 2640 O O . SER A 1 330 ? 30.281 -27.484 -25.859 1 96.31 330 SER A O 1
ATOM 2642 N N . SER A 1 331 ? 30.797 -25.406 -26.312 1 96.12 331 SER A N 1
ATOM 2643 C CA . SER A 1 331 ? 31.406 -25.219 -25 1 96.12 331 SER A CA 1
ATOM 2644 C C . SER A 1 331 ? 30.344 -25.281 -23.906 1 96.12 331 SER A C 1
ATOM 2646 O O . SER A 1 331 ? 30.578 -25.859 -22.844 1 96.12 331 SER A O 1
ATOM 2648 N N . VAL A 1 332 ? 29.219 -24.734 -24.188 1 97.19 332 VAL A N 1
ATOM 2649 C CA . VAL A 1 332 ? 28.141 -24.75 -23.219 1 97.19 332 VAL A CA 1
ATOM 2650 C C . VAL A 1 332 ? 27.578 -26.156 -23.078 1 97.19 332 VAL A C 1
ATOM 2652 O O . VAL A 1 332 ? 27.312 -26.625 -21.969 1 97.19 332 VAL A O 1
ATOM 2655 N N . LYS A 1 333 ? 27.469 -26.844 -24.172 1 97 333 LYS A N 1
ATOM 2656 C CA . LYS A 1 333 ? 27.016 -28.234 -24.172 1 97 333 LYS A CA 1
ATOM 2657 C C . LYS A 1 333 ? 27.906 -29.094 -23.266 1 97 333 LYS A C 1
ATOM 2659 O O . LYS A 1 333 ? 27.406 -29.812 -22.406 1 97 333 LYS A O 1
ATOM 2664 N N . LYS A 1 334 ? 29.156 -28.938 -23.469 1 96.44 334 LYS A N 1
ATOM 2665 C CA . LYS A 1 334 ? 30.125 -29.734 -22.703 1 96.44 334 LYS A CA 1
ATOM 2666 C C . LYS A 1 334 ? 30.031 -29.406 -21.219 1 96.44 334 LYS A C 1
ATOM 2668 O O . LYS A 1 334 ? 30.141 -30.297 -20.375 1 96.44 334 LYS A O 1
ATOM 2673 N N . SER A 1 335 ? 29.812 -28.156 -20.984 1 97.44 335 SER A N 1
ATOM 2674 C CA . SER A 1 335 ? 29.719 -27.734 -19.578 1 97.44 335 SER A CA 1
ATOM 2675 C C . SER A 1 335 ? 28.484 -28.312 -18.922 1 97.44 335 SER A C 1
ATOM 2677 O O . SER A 1 335 ? 28.547 -28.812 -17.781 1 97.44 335 SER A O 1
ATOM 2679 N N . ILE A 1 336 ? 27.375 -28.297 -19.609 1 97.81 336 ILE A N 1
ATOM 2680 C CA . ILE A 1 336 ? 26.141 -28.828 -19.047 1 97.81 336 ILE A CA 1
ATOM 2681 C C . ILE A 1 336 ? 26.281 -30.344 -18.828 1 97.81 336 ILE A C 1
ATOM 2683 O O . ILE A 1 336 ? 25.922 -30.859 -17.766 1 97.81 336 ILE A O 1
ATOM 2687 N N . LEU A 1 337 ? 26.891 -31 -19.766 1 96.62 337 LEU A N 1
ATOM 2688 C CA . LEU A 1 337 ? 27 -32.469 -19.719 1 96.62 337 LEU A CA 1
ATOM 2689 C C . LEU A 1 337 ? 28.031 -32.875 -18.672 1 96.62 337 LEU A C 1
ATOM 2691 O O . LEU A 1 337 ? 28 -34.031 -18.188 1 96.62 337 LEU A O 1
ATOM 2695 N N . SER A 1 338 ? 28.891 -31.953 -18.219 1 96.19 338 SER A N 1
ATOM 2696 C CA . SER A 1 338 ? 29.922 -32.25 -17.219 1 96.19 338 SER A CA 1
ATOM 2697 C C . SER A 1 338 ? 29.578 -31.656 -15.867 1 96.19 338 SER A C 1
ATOM 2699 O O . SER A 1 338 ? 30.359 -31.766 -14.914 1 96.19 338 SER A O 1
ATOM 2701 N N . ALA A 1 339 ? 28.469 -31.047 -15.781 1 95.38 339 ALA A N 1
ATOM 2702 C CA . ALA A 1 339 ? 28.125 -30.25 -14.609 1 95.38 339 ALA A CA 1
ATOM 2703 C C . ALA A 1 339 ? 27.969 -31.125 -13.375 1 95.38 339 ALA A C 1
ATOM 2705 O O . ALA A 1 339 ? 28.125 -30.656 -12.25 1 95.38 339 ALA A O 1
ATOM 2706 N N . GLY A 1 340 ? 27.734 -32.375 -13.578 1 92.25 340 GLY A N 1
ATOM 2707 C CA . GLY A 1 340 ? 27.5 -33.281 -12.461 1 92.25 340 GLY A CA 1
ATOM 2708 C C . GLY A 1 340 ? 28.766 -33.594 -11.688 1 92.25 340 GLY A C 1
ATOM 2709 O O . GLY A 1 340 ? 28.719 -34.031 -10.539 1 92.25 340 GLY A O 1
ATOM 2710 N N . HIS A 1 341 ? 29.969 -33.375 -12.297 1 92.25 341 HIS A N 1
ATOM 2711 C CA . HIS A 1 341 ? 31.203 -33.781 -11.617 1 92.25 341 HIS A CA 1
ATOM 2712 C C . HIS A 1 341 ? 32.281 -32.719 -11.719 1 92.25 341 HIS A C 1
ATOM 2714 O O . HIS A 1 341 ? 33.375 -32.906 -11.18 1 92.25 341 HIS A O 1
ATOM 2720 N N . ASN A 1 342 ? 31.969 -31.641 -12.43 1 94.75 342 ASN A N 1
ATOM 2721 C CA . ASN A 1 342 ? 32.906 -30.531 -12.609 1 94.75 342 ASN A CA 1
ATOM 2722 C C . ASN A 1 342 ? 32.312 -29.219 -12.125 1 94.75 342 ASN A C 1
ATOM 2724 O O . ASN A 1 342 ? 31.391 -28.688 -12.734 1 94.75 342 ASN A O 1
ATOM 2728 N N . GLN A 1 343 ? 33 -28.672 -11.227 1 95.25 343 GLN A N 1
ATOM 2729 C CA . GLN A 1 343 ? 32.438 -27.484 -10.562 1 95.25 343 GLN A CA 1
ATOM 2730 C C . GLN A 1 343 ? 32.469 -26.281 -11.5 1 95.25 343 GLN A C 1
ATOM 2732 O O . GLN A 1 343 ? 31.516 -25.484 -11.516 1 95.25 343 GLN A O 1
ATOM 2737 N N . LYS A 1 344 ? 33.5 -26.078 -12.148 1 96.94 344 LYS A N 1
ATOM 2738 C CA . LYS A 1 344 ? 33.594 -24.969 -13.086 1 96.94 344 LYS A CA 1
ATOM 2739 C C . LYS A 1 344 ? 32.562 -25.109 -14.195 1 96.94 344 LYS A C 1
ATOM 2741 O O . LYS A 1 344 ? 31.922 -24.109 -14.578 1 96.94 344 LYS A O 1
ATOM 2746 N N . ALA A 1 345 ? 32.438 -26.281 -14.727 1 96.94 345 ALA A N 1
ATOM 2747 C CA . ALA A 1 345 ? 31.391 -26.547 -15.727 1 96.94 345 ALA A CA 1
ATOM 2748 C C . ALA A 1 345 ? 30 -26.266 -15.164 1 96.94 345 ALA A C 1
ATOM 2750 O O . ALA A 1 345 ? 29.141 -25.734 -15.867 1 96.94 345 ALA A O 1
ATOM 2751 N N . ASN A 1 346 ? 29.828 -26.609 -13.953 1 97.62 346 ASN A N 1
ATOM 2752 C CA . ASN A 1 346 ? 28.547 -26.375 -13.289 1 97.62 346 ASN A CA 1
ATOM 2753 C C . ASN A 1 346 ? 28.234 -24.891 -13.195 1 97.62 346 ASN A C 1
ATOM 2755 O O . ASN A 1 346 ? 27.109 -24.469 -13.453 1 97.62 346 ASN A O 1
ATOM 2759 N N . GLU A 1 347 ? 29.156 -24.125 -12.875 1 97.44 347 GLU A N 1
ATOM 2760 C CA . GLU A 1 347 ? 28.984 -22.688 -12.789 1 97.44 347 GLU A CA 1
ATOM 2761 C C . GLU A 1 347 ? 28.609 -22.078 -14.133 1 97.44 347 GLU A C 1
ATOM 2763 O O . GLU A 1 347 ? 27.734 -21.219 -14.211 1 97.44 347 GLU A O 1
ATOM 2768 N N . ILE A 1 348 ? 29.25 -22.531 -15.125 1 97.44 348 ILE A N 1
ATOM 2769 C CA . ILE A 1 348 ? 28.938 -22.062 -16.469 1 97.44 348 ILE A CA 1
ATOM 2770 C C . ILE A 1 348 ? 27.5 -22.438 -16.844 1 97.44 348 ILE A C 1
ATOM 2772 O O . ILE A 1 348 ? 26.766 -21.609 -17.391 1 97.44 348 ILE A O 1
ATOM 2776 N N . ALA A 1 349 ? 27.125 -23.625 -16.531 1 97.44 349 ALA A N 1
ATOM 2777 C CA . ALA A 1 349 ? 25.797 -24.125 -16.859 1 97.44 349 ALA A CA 1
ATOM 2778 C C . ALA A 1 349 ? 24.719 -23.297 -16.172 1 97.44 349 ALA A C 1
ATOM 2780 O O . ALA A 1 349 ? 23.781 -22.844 -16.812 1 97.44 349 ALA A O 1
ATOM 2781 N N . ARG A 1 350 ? 24.828 -23.156 -14.875 1 96.19 350 ARG A N 1
ATOM 2782 C CA . ARG A 1 350 ? 23.781 -22.438 -14.148 1 96.19 350 ARG A CA 1
ATOM 2783 C C . ARG A 1 350 ? 23.719 -20.984 -14.555 1 96.19 350 ARG A C 1
ATOM 2785 O O . ARG A 1 350 ? 22.641 -20.391 -14.602 1 96.19 350 ARG A O 1
ATOM 2792 N N . ASN A 1 351 ? 24.844 -20.359 -14.875 1 96.94 351 ASN A N 1
ATOM 2793 C CA . ASN A 1 351 ? 24.828 -18.984 -15.367 1 96.94 351 ASN A CA 1
ATOM 2794 C C . ASN A 1 351 ? 24.172 -18.891 -16.75 1 96.94 351 ASN A C 1
ATOM 2796 O O .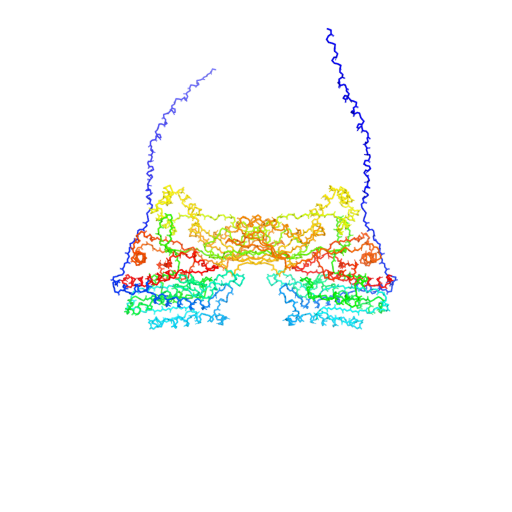 ASN A 1 351 ? 23.453 -17.922 -17.031 1 96.94 351 ASN A O 1
ATOM 2800 N N . TYR A 1 352 ? 24.484 -19.812 -17.594 1 97.31 352 TYR A N 1
ATOM 2801 C CA . TYR A 1 352 ? 23.906 -19.828 -18.922 1 97.31 352 TYR A CA 1
ATOM 2802 C C . TYR A 1 352 ? 22.391 -19.969 -18.859 1 97.31 352 TYR A C 1
ATOM 2804 O O . TYR A 1 352 ? 21.656 -19.25 -19.547 1 97.31 352 TYR A O 1
ATOM 2812 N N . ILE A 1 353 ? 21.906 -20.812 -17.984 1 96.69 353 ILE A N 1
ATOM 2813 C CA . ILE A 1 353 ? 20.484 -21.062 -17.828 1 96.69 353 ILE A CA 1
ATOM 2814 C C . ILE A 1 353 ? 19.812 -19.812 -17.266 1 96.69 353 ILE A C 1
ATOM 2816 O O . ILE A 1 353 ? 18.75 -19.391 -17.75 1 96.69 353 ILE A O 1
ATOM 2820 N N . ASP A 1 354 ? 20.406 -19.172 -16.328 1 95.56 354 ASP A N 1
ATOM 2821 C CA . ASP A 1 354 ? 19.844 -18.031 -15.633 1 95.56 354 ASP A CA 1
ATOM 2822 C C . ASP A 1 354 ? 19.875 -16.781 -16.516 1 95.56 354 ASP A C 1
ATOM 2824 O O . ASP A 1 354 ? 18.828 -16.156 -16.75 1 95.56 354 ASP A O 1
ATOM 2828 N N . VAL A 1 355 ? 21.016 -16.5 -17.094 1 93.56 355 VAL A N 1
ATOM 2829 C CA . VAL A 1 355 ? 21.234 -15.211 -17.734 1 93.56 355 VAL A CA 1
ATOM 2830 C C . VAL A 1 355 ? 20.953 -15.32 -19.234 1 93.56 355 VAL A C 1
ATOM 2832 O O . VAL A 1 355 ? 20.094 -14.602 -19.766 1 93.56 355 VAL A O 1
ATOM 2835 N N . ASP A 1 356 ? 21.562 -16.266 -19.922 1 93.06 356 ASP A N 1
ATOM 2836 C CA . ASP A 1 356 ? 21.484 -16.344 -21.375 1 93.06 356 ASP A CA 1
ATOM 2837 C C . ASP A 1 356 ? 20.094 -16.828 -21.812 1 93.06 356 ASP A C 1
ATOM 2839 O O . ASP A 1 356 ? 19.531 -16.281 -22.766 1 93.06 356 ASP A O 1
ATOM 2843 N N . LEU A 1 357 ? 19.578 -17.797 -21.109 1 92.31 357 LEU A N 1
ATOM 2844 C CA . LEU A 1 357 ? 18.281 -18.344 -21.5 1 92.31 357 LEU A CA 1
ATOM 2845 C C . LEU A 1 357 ? 17.156 -17.609 -20.797 1 92.31 357 LEU A C 1
ATOM 2847 O O . LEU A 1 357 ? 15.984 -17.75 -21.188 1 92.31 357 LEU A O 1
ATOM 2851 N N . GLY A 1 358 ? 17.422 -16.859 -19.703 1 91.62 358 GLY A N 1
ATOM 2852 C CA . GLY A 1 358 ? 16.391 -16.172 -18.938 1 91.62 358 GLY A CA 1
ATOM 2853 C C . GLY A 1 358 ? 15.508 -17.125 -18.156 1 91.62 358 GLY A C 1
ATOM 2854 O O . GLY A 1 358 ? 14.32 -16.844 -17.938 1 91.62 358 GLY A O 1
ATOM 2855 N N . LYS A 1 359 ? 16.031 -18.25 -17.766 1 93.44 359 LYS A N 1
ATOM 2856 C CA . LYS A 1 359 ? 15.242 -19.281 -17.078 1 93.44 359 LYS A CA 1
ATOM 2857 C C . LYS A 1 359 ? 15.781 -19.531 -15.672 1 93.44 359 LYS A C 1
ATOM 2859 O O . LYS A 1 359 ? 15.836 -20.672 -15.219 1 93.44 359 LYS A O 1
ATOM 2864 N N . GLY A 1 360 ? 16.156 -18.469 -15.031 1 94 360 GLY A N 1
ATOM 2865 C CA . GLY A 1 360 ? 16.75 -18.562 -13.711 1 94 360 GLY A CA 1
ATOM 2866 C C . GLY A 1 360 ? 15.82 -19.172 -12.68 1 94 360 GLY A C 1
ATOM 2867 O O . GLY A 1 360 ? 16.266 -19.75 -11.688 1 94 360 GLY A O 1
ATOM 2868 N N . PHE A 1 361 ? 14.539 -19.156 -12.938 1 93.38 361 PHE A N 1
ATOM 2869 C CA . PHE A 1 361 ? 13.547 -19.625 -11.977 1 93.38 361 PHE A CA 1
ATOM 2870 C C . PHE A 1 361 ? 13.68 -21.125 -11.766 1 93.38 361 PHE A C 1
ATOM 2872 O O . PHE A 1 361 ? 13.203 -21.656 -10.758 1 93.38 361 PHE A O 1
ATOM 2879 N N . VAL A 1 362 ? 14.438 -21.844 -12.594 1 95.69 362 VAL A N 1
ATOM 2880 C CA . VAL A 1 362 ? 14.531 -23.281 -12.422 1 95.69 362 VAL A CA 1
ATOM 2881 C C . VAL A 1 362 ? 15.781 -23.625 -11.625 1 95.69 362 VAL A C 1
ATOM 2883 O O . VAL A 1 362 ? 15.93 -24.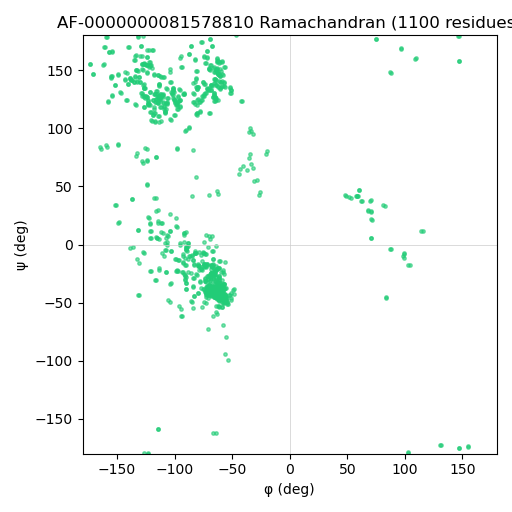75 -11.148 1 95.69 362 VAL A O 1
ATOM 2886 N N . VAL A 1 363 ? 16.719 -22.641 -11.461 1 96.94 363 VAL A N 1
ATOM 2887 C CA . VAL A 1 363 ? 18 -23 -10.844 1 96.94 363 VAL A CA 1
ATOM 2888 C C . VAL A 1 363 ? 18.219 -22.172 -9.578 1 96.94 363 VAL A C 1
ATOM 2890 O O . VAL A 1 363 ? 19.281 -22.219 -8.977 1 96.94 363 VAL A O 1
ATOM 2893 N N . LYS A 1 364 ? 17.234 -21.375 -9.164 1 97.25 364 LYS A N 1
ATOM 2894 C CA . LYS A 1 364 ? 17.406 -20.609 -7.938 1 97.25 364 LYS A CA 1
ATOM 2895 C C . LYS A 1 364 ? 16.047 -20.281 -7.316 1 97.25 364 LYS A C 1
ATOM 2897 O O . LYS A 1 364 ? 15.008 -20.453 -7.953 1 97.25 364 LYS A O 1
ATOM 2902 N N . SER A 1 365 ? 16.047 -19.844 -6.074 1 97.31 365 SER A N 1
ATOM 2903 C CA . SER A 1 365 ? 14.859 -19.234 -5.488 1 97.31 365 SER A CA 1
ATOM 2904 C C . SER A 1 365 ? 14.516 -17.922 -6.18 1 97.31 365 SER A C 1
ATOM 2906 O O . SER A 1 365 ? 15.398 -17.25 -6.723 1 97.31 365 SER A O 1
ATOM 2908 N N . THR A 1 366 ? 13.297 -17.641 -6.227 1 96.88 366 THR A N 1
ATOM 2909 C CA . THR A 1 366 ? 12.844 -16.391 -6.832 1 96.88 366 THR A CA 1
ATOM 2910 C C . THR A 1 366 ? 11.938 -15.625 -5.871 1 96.88 366 THR A C 1
ATOM 2912 O O . THR A 1 366 ? 11.391 -16.203 -4.93 1 96.88 366 THR A O 1
ATOM 2915 N N . ARG A 1 367 ? 11.898 -14.367 -6.086 1 96.75 367 ARG A N 1
ATOM 2916 C CA . ARG A 1 367 ? 11.07 -13.5 -5.258 1 96.75 367 ARG A CA 1
ATOM 2917 C C . ARG A 1 367 ? 10.211 -12.578 -6.121 1 96.75 367 ARG A C 1
ATOM 2919 O O . ARG A 1 367 ? 10.633 -12.148 -7.191 1 96.75 367 ARG A O 1
ATOM 2926 N N . ALA A 1 368 ? 9.031 -12.297 -5.695 1 97.06 368 ALA A N 1
ATOM 2927 C CA . ALA A 1 368 ? 8.133 -11.289 -6.258 1 97.06 368 ALA A CA 1
ATOM 2928 C C . ALA A 1 368 ? 7.508 -10.438 -5.16 1 97.06 368 ALA A C 1
ATOM 2930 O O . ALA A 1 368 ? 6.891 -10.961 -4.23 1 97.06 368 ALA A O 1
ATOM 2931 N N . ILE A 1 369 ? 7.754 -9.141 -5.238 1 98 369 ILE A N 1
ATOM 2932 C CA . ILE A 1 369 ? 7.051 -8.227 -4.34 1 98 369 ILE A CA 1
ATOM 2933 C C . ILE A 1 369 ? 5.648 -7.953 -4.879 1 98 369 ILE A C 1
ATOM 2935 O O . ILE A 1 369 ? 5.48 -7.18 -5.824 1 98 369 ILE A O 1
ATOM 2939 N N . ASP A 1 370 ? 4.637 -8.422 -4.137 1 96.94 370 ASP A N 1
ATOM 2940 C CA . ASP A 1 370 ? 3.346 -8.57 -4.805 1 96.94 370 ASP A CA 1
ATOM 2941 C C . ASP A 1 370 ? 2.295 -7.656 -4.184 1 96.94 370 ASP A C 1
ATOM 2943 O O . ASP A 1 370 ? 1.32 -7.285 -4.844 1 96.94 370 ASP A O 1
ATOM 2947 N N . ILE A 1 371 ? 2.418 -7.387 -2.896 1 97.38 371 ILE A N 1
ATOM 2948 C CA . ILE A 1 371 ? 1.446 -6.523 -2.232 1 97.38 371 ILE A CA 1
ATOM 2949 C C . ILE A 1 371 ? 2.17 -5.516 -1.343 1 97.38 371 ILE A C 1
ATOM 2951 O O . ILE A 1 371 ? 3.143 -5.863 -0.667 1 97.38 371 ILE A O 1
ATOM 2955 N N . ILE A 1 372 ? 1.69 -4.301 -1.338 1 98.25 372 ILE A N 1
ATOM 2956 C CA . ILE A 1 372 ? 2.174 -3.287 -0.407 1 98.25 372 ILE A CA 1
ATOM 2957 C C . ILE A 1 372 ? 1.011 -2.408 0.049 1 98.25 372 ILE A C 1
ATOM 2959 O O . ILE A 1 372 ? 0.098 -2.123 -0.729 1 98.25 372 ILE A O 1
ATOM 2963 N N . SER A 1 373 ? 1.02 -2.033 1.28 1 97.31 373 SER A N 1
ATOM 2964 C CA . SER A 1 373 ? 0.035 -1.107 1.833 1 97.31 373 SER A CA 1
ATOM 2965 C C . SER A 1 373 ? 0.617 -0.313 2.998 1 97.31 373 SER A C 1
ATOM 2967 O O . SER A 1 373 ? 1.36 -0.856 3.816 1 97.31 373 SER A O 1
ATOM 2969 N N . GLY A 1 374 ? 0.343 0.945 3.027 1 96.5 374 GLY A N 1
ATOM 2970 C CA . GLY A 1 374 ? 0.807 1.793 4.113 1 96.5 374 GLY A CA 1
ATOM 2971 C C . GLY A 1 374 ? 0.198 3.182 4.09 1 96.5 374 GLY A C 1
ATOM 2972 O O . GLY A 1 374 ? -0.024 3.75 3.018 1 96.5 374 GLY A O 1
ATOM 2973 N N . GLY A 1 375 ? -0.016 3.76 5.328 1 93.81 375 GLY A N 1
ATOM 2974 C CA . GLY A 1 375 ? -0.556 5.105 5.453 1 93.81 375 GLY A CA 1
ATOM 2975 C C . GLY A 1 375 ? -2.072 5.141 5.473 1 93.81 375 GLY A C 1
ATOM 2976 O O . GLY A 1 375 ? -2.725 4.316 4.828 1 93.81 375 GLY A O 1
ATOM 2977 N N . VAL A 1 376 ? -2.611 6.09 6.195 1 89.56 376 VAL A N 1
ATOM 2978 C CA . VAL A 1 376 ? -4.059 6.145 6.355 1 89.56 376 VAL A CA 1
ATOM 2979 C C . VAL A 1 376 ? -4.59 7.473 5.824 1 89.56 376 VAL A C 1
ATOM 2981 O O . VAL A 1 376 ? -5.777 7.59 5.504 1 89.56 376 VAL A O 1
ATOM 2984 N N . LYS A 1 377 ? -3.711 8.438 5.785 1 92.31 377 LYS A N 1
ATOM 2985 C CA . LYS A 1 377 ? -4.152 9.789 5.441 1 92.31 377 LYS A CA 1
ATOM 2986 C C . LYS A 1 377 ? -3.049 10.555 4.719 1 92.31 377 LYS A C 1
ATOM 2988 O O . LYS A 1 377 ? -1.872 10.43 5.059 1 92.31 377 LYS A O 1
ATOM 2993 N N . ALA A 1 378 ? -3.438 11.422 3.787 1 92.69 378 ALA A N 1
ATOM 2994 C CA . ALA A 1 378 ? -2.482 12.125 2.928 1 92.69 378 ALA A CA 1
ATOM 2995 C C . ALA A 1 378 ? -1.676 13.148 3.719 1 92.69 378 ALA A C 1
ATOM 2997 O O . ALA A 1 378 ? -0.548 13.477 3.348 1 92.69 378 ALA A O 1
ATOM 2998 N N . ASN A 1 379 ? -2.213 13.664 4.82 1 91.69 379 ASN A N 1
ATOM 2999 C CA . ASN A 1 379 ? -1.507 14.703 5.555 1 91.69 379 ASN A CA 1
ATOM 3000 C C . ASN A 1 379 ? -1.014 14.203 6.906 1 91.69 379 ASN A C 1
ATOM 3002 O O . ASN A 1 379 ? -0.749 14.992 7.812 1 91.69 379 ASN A O 1
ATOM 3006 N N . ALA A 1 380 ? -0.939 12.977 7.07 1 92.19 380 ALA A N 1
ATOM 3007 C CA . ALA A 1 380 ? -0.376 12.344 8.266 1 92.19 380 ALA A CA 1
ATOM 3008 C C . ALA A 1 380 ? 0.714 11.344 7.891 1 92.19 380 ALA A C 1
ATOM 3010 O O . ALA A 1 380 ? 0.546 10.547 6.961 1 92.19 380 ALA A O 1
ATOM 3011 N N . LEU A 1 381 ? 1.774 11.438 8.625 1 94.25 381 LEU A N 1
ATOM 3012 C CA . LEU A 1 381 ? 2.881 10.516 8.375 1 94.25 381 LEU A CA 1
ATOM 3013 C C . LEU A 1 381 ? 2.463 9.078 8.648 1 94.25 381 LEU A C 1
ATOM 3015 O O . LEU A 1 381 ? 1.758 8.805 9.625 1 94.25 381 LEU A O 1
ATOM 3019 N N . PRO A 1 382 ? 2.869 8.195 7.781 1 95.12 382 PRO A N 1
ATOM 3020 C CA . PRO A 1 382 ? 2.461 6.801 7.961 1 95.12 382 PRO A CA 1
ATOM 3021 C C . PRO A 1 382 ? 3.109 6.148 9.18 1 95.12 382 PRO A C 1
ATOM 3023 O O . PRO A 1 382 ? 4.32 6.262 9.375 1 95.12 382 PRO A O 1
ATOM 3026 N N . GLU A 1 383 ? 2.301 5.48 9.969 1 94.44 383 GLU A N 1
ATOM 3027 C CA . GLU A 1 383 ? 2.771 4.801 11.172 1 94.44 383 GLU A CA 1
ATOM 3028 C C . GLU A 1 383 ? 2.975 3.311 10.922 1 94.44 383 GLU A C 1
ATOM 3030 O O . GLU A 1 383 ? 3.584 2.615 11.734 1 94.44 383 GLU A O 1
ATOM 3035 N N . TYR A 1 384 ? 2.463 2.865 9.805 1 95.38 384 TYR A N 1
ATOM 3036 C CA . TYR A 1 384 ? 2.449 1.445 9.469 1 95.38 384 TYR A CA 1
ATOM 3037 C C . TYR A 1 384 ? 2.58 1.24 7.961 1 95.38 384 TYR A C 1
ATOM 3039 O O . TYR A 1 384 ? 1.94 1.94 7.172 1 95.38 384 TYR A O 1
ATOM 3047 N N . VAL A 1 385 ? 3.457 0.386 7.547 1 97.56 385 VAL A N 1
ATOM 3048 C CA . VAL A 1 385 ? 3.557 -0.067 6.164 1 97.56 385 VAL A CA 1
ATOM 3049 C C . VAL A 1 385 ? 3.873 -1.561 6.129 1 97.56 385 VAL A C 1
ATOM 3051 O O . VAL A 1 385 ? 4.66 -2.053 6.941 1 97.56 385 VAL A O 1
ATOM 3054 N N . GLU A 1 386 ? 3.234 -2.266 5.254 1 97.88 386 GLU A N 1
ATOM 3055 C CA . GLU A 1 386 ? 3.447 -3.705 5.141 1 97.88 386 GLU A CA 1
ATOM 3056 C C . GLU A 1 386 ? 3.705 -4.113 3.695 1 97.88 386 GLU A C 1
ATOM 3058 O O . GLU A 1 386 ? 3.07 -3.594 2.775 1 97.88 386 GLU A O 1
ATOM 3063 N N . LEU A 1 387 ? 4.621 -5.008 3.561 1 98 387 LEU A N 1
ATOM 3064 C CA . LEU A 1 387 ? 5.039 -5.59 2.289 1 98 387 LEU A CA 1
ATOM 3065 C C . LEU A 1 387 ? 4.859 -7.105 2.301 1 98 387 LEU A C 1
ATOM 3067 O O . LEU A 1 387 ? 5.168 -7.766 3.297 1 98 387 LEU A O 1
ATOM 3071 N N . THR A 1 388 ? 4.23 -7.633 1.23 1 98.06 388 THR A N 1
ATOM 3072 C CA . THR A 1 388 ? 4.168 -9.078 1.063 1 98.06 388 THR A CA 1
ATOM 3073 C C . THR A 1 388 ? 5.039 -9.531 -0.105 1 98.06 388 THR A C 1
ATOM 3075 O O . THR A 1 388 ? 4.848 -9.086 -1.238 1 98.06 388 THR A O 1
ATOM 3078 N N . MET A 1 389 ? 5.93 -10.375 0.172 1 97.88 389 MET A N 1
ATOM 3079 C CA . MET A 1 389 ? 6.832 -10.961 -0.814 1 97.88 389 MET A CA 1
ATOM 3080 C C . MET A 1 389 ? 6.57 -12.453 -0.97 1 97.88 389 MET A C 1
ATOM 3082 O O . MET A 1 389 ? 6.555 -13.188 0.017 1 97.88 389 MET A O 1
ATOM 3086 N N . ASN A 1 390 ? 6.328 -12.828 -2.199 1 97.25 390 ASN A N 1
ATOM 3087 C CA . ASN A 1 390 ? 6.215 -14.242 -2.527 1 97.25 390 ASN A CA 1
ATOM 3088 C C . ASN A 1 390 ? 7.555 -14.828 -2.971 1 97.25 390 ASN A C 1
ATOM 3090 O O . ASN A 1 390 ? 8.242 -14.242 -3.807 1 97.25 390 ASN A O 1
ATOM 3094 N N . VAL A 1 391 ? 7.91 -15.938 -2.365 1 97.5 391 VAL A N 1
ATOM 3095 C CA . VAL A 1 391 ? 9.172 -16.578 -2.699 1 97.5 391 VAL A CA 1
ATOM 3096 C C . VAL A 1 391 ? 8.922 -18.031 -3.127 1 97.5 391 VAL A C 1
ATOM 3098 O O . VAL A 1 391 ? 8.18 -18.75 -2.461 1 97.5 391 VAL A O 1
ATOM 3101 N N . ARG A 1 392 ? 9.422 -18.391 -4.27 1 97.94 392 ARG A N 1
ATOM 3102 C CA . ARG A 1 392 ? 9.523 -19.797 -4.66 1 97.94 392 ARG A CA 1
ATOM 3103 C C . ARG A 1 392 ? 10.906 -20.344 -4.359 1 97.94 392 ARG A C 1
ATOM 3105 O O . ARG A 1 392 ? 11.906 -19.844 -4.871 1 97.94 392 ARG A O 1
ATOM 3112 N N . ILE A 1 393 ? 10.961 -21.391 -3.59 1 97.94 393 ILE A N 1
ATOM 3113 C CA . ILE A 1 393 ? 12.203 -21.844 -2.967 1 97.94 393 ILE A CA 1
ATOM 3114 C C . ILE A 1 393 ? 12.82 -22.969 -3.811 1 97.94 393 ILE A C 1
ATOM 3116 O O . ILE A 1 393 ? 12.164 -23.953 -4.125 1 97.94 393 ILE A O 1
ATOM 3120 N N . ALA A 1 394 ? 14.055 -22.812 -4.141 1 97.44 394 ALA A N 1
ATOM 3121 C CA . ALA A 1 394 ? 14.797 -23.797 -4.918 1 97.44 394 ALA A CA 1
ATOM 3122 C C . ALA A 1 394 ? 14.82 -25.156 -4.203 1 97.44 394 ALA A C 1
ATOM 3124 O O . ALA A 1 394 ? 14.734 -25.203 -2.973 1 97.44 394 ALA A O 1
ATOM 3125 N N . MET A 1 395 ? 15.039 -26.172 -5.004 1 96.06 395 MET A N 1
ATOM 3126 C CA . MET A 1 395 ? 15.086 -27.531 -4.473 1 96.06 395 MET A CA 1
ATOM 3127 C C . MET A 1 395 ? 16.219 -27.688 -3.459 1 96.06 395 MET A C 1
ATOM 3129 O O . MET A 1 395 ? 16.109 -28.484 -2.527 1 96.06 395 MET A O 1
ATOM 3133 N N . GLU A 1 396 ? 17.203 -26.906 -3.613 1 97 396 GLU A N 1
ATOM 3134 C CA . GLU A 1 396 ? 18.453 -27.016 -2.857 1 97 396 GLU A CA 1
ATOM 3135 C C . GLU A 1 396 ? 18.391 -26.188 -1.578 1 97 396 GLU A C 1
ATOM 3137 O O . GLU A 1 396 ? 19.328 -26.219 -0.772 1 97 396 GLU A O 1
ATOM 3142 N N . GLU A 1 397 ? 17.281 -25.484 -1.372 1 97 397 GLU A N 1
ATOM 3143 C CA . GLU A 1 397 ? 17.188 -24.594 -0.226 1 97 397 GLU A CA 1
ATOM 3144 C C . GLU A 1 397 ? 15.977 -24.938 0.647 1 97 397 GLU A C 1
ATOM 3146 O O . GLU A 1 397 ? 15.172 -25.797 0.283 1 97 397 GLU A O 1
ATOM 3151 N N . THR A 1 398 ? 15.969 -24.344 1.84 1 96.5 398 THR A N 1
ATOM 3152 C CA . THR A 1 398 ? 14.859 -24.484 2.775 1 96.5 398 THR A CA 1
ATOM 3153 C C . THR A 1 398 ? 14.227 -23.125 3.078 1 96.5 398 THR A C 1
ATOM 3155 O O . THR A 1 398 ? 14.797 -22.078 2.75 1 96.5 398 THR A O 1
ATOM 3158 N N . VAL A 1 399 ? 13.07 -23.188 3.691 1 95.75 399 VAL A N 1
ATOM 3159 C CA . VAL A 1 399 ? 12.391 -21.969 4.121 1 95.75 399 VAL A CA 1
ATOM 3160 C C . VAL A 1 399 ? 13.312 -21.172 5.039 1 95.75 399 VAL A C 1
ATOM 3162 O O . VAL A 1 399 ? 13.469 -19.953 4.867 1 95.75 399 VAL A O 1
ATOM 3165 N N . ALA A 1 400 ? 13.977 -21.797 5.941 1 95.75 400 ALA A N 1
ATOM 3166 C CA . ALA A 1 400 ? 14.82 -21.156 6.941 1 95.75 400 ALA A CA 1
ATOM 3167 C C . ALA A 1 400 ? 15.992 -20.438 6.277 1 95.75 400 ALA A C 1
ATOM 3169 O O . ALA A 1 400 ? 16.312 -19.297 6.641 1 95.75 400 ALA A O 1
ATOM 3170 N N . THR A 1 401 ? 16.578 -21.078 5.305 1 96.69 401 THR A N 1
ATOM 3171 C CA . THR A 1 401 ? 17.75 -20.469 4.66 1 96.69 401 THR A CA 1
ATOM 3172 C C . THR A 1 401 ? 17.344 -19.219 3.895 1 96.69 401 THR A C 1
ATOM 3174 O O . THR A 1 401 ? 18.109 -18.25 3.846 1 96.69 401 THR A O 1
ATOM 3177 N N . VAL A 1 402 ? 16.219 -19.25 3.312 1 97.31 402 VAL A N 1
ATOM 3178 C CA . VAL A 1 402 ? 15.766 -18.094 2.537 1 97.31 402 VAL A CA 1
ATOM 3179 C C . VAL A 1 402 ? 15.383 -16.953 3.477 1 97.31 402 VAL A C 1
ATOM 3181 O O . VAL A 1 402 ? 15.672 -15.789 3.199 1 97.31 402 VAL A O 1
ATOM 3184 N N . VAL A 1 403 ? 14.75 -17.234 4.613 1 97 403 VAL A N 1
ATOM 3185 C CA . VAL A 1 403 ? 14.383 -16.219 5.594 1 97 403 VAL A CA 1
ATOM 3186 C C . VAL A 1 403 ? 15.648 -15.531 6.117 1 97 403 VAL A C 1
ATOM 3188 O O . VAL A 1 403 ? 15.703 -14.305 6.207 1 97 403 VAL A O 1
ATOM 3191 N N . ASP A 1 404 ? 16.656 -16.312 6.445 1 97.19 404 ASP A N 1
ATOM 3192 C CA . ASP A 1 404 ? 17.906 -15.758 6.926 1 97.19 404 ASP A CA 1
ATOM 3193 C C . ASP A 1 404 ? 18.531 -14.82 5.891 1 97.19 404 ASP A C 1
ATOM 3195 O O . ASP A 1 404 ? 19.062 -13.766 6.242 1 97.19 404 ASP A O 1
ATOM 3199 N N . ARG A 1 405 ? 18.453 -15.188 4.719 1 97.88 405 ARG A N 1
ATOM 3200 C CA . ARG A 1 405 ? 18.969 -14.359 3.643 1 97.88 405 ARG A CA 1
ATOM 3201 C C . ARG A 1 405 ? 18.234 -13.031 3.564 1 97.88 405 ARG A C 1
ATOM 3203 O O . ARG A 1 405 ? 18.859 -11.977 3.402 1 97.88 405 ARG A O 1
ATOM 3210 N N . VAL A 1 406 ? 16.922 -13.078 3.623 1 98.19 406 VAL A N 1
ATOM 3211 C CA . VAL A 1 406 ? 16.125 -11.852 3.572 1 98.19 406 VAL A CA 1
ATOM 3212 C C . VAL A 1 406 ? 16.5 -10.945 4.734 1 98.19 406 VAL A C 1
ATOM 3214 O O . VAL A 1 406 ? 16.656 -9.727 4.559 1 98.19 406 VAL A O 1
ATOM 3217 N N . ILE A 1 407 ? 16.688 -11.531 5.902 1 98 407 ILE A N 1
ATOM 3218 C CA . ILE A 1 407 ? 17.094 -10.766 7.078 1 98 407 ILE A CA 1
ATOM 3219 C C . ILE A 1 407 ? 18.422 -10.086 6.816 1 98 407 ILE A C 1
ATOM 3221 O O . ILE A 1 407 ? 18.594 -8.898 7.105 1 98 407 ILE A O 1
ATOM 3225 N N . ASP A 1 408 ? 19.328 -10.805 6.207 1 98.25 408 ASP A N 1
ATOM 3226 C CA . ASP A 1 408 ? 20.641 -10.258 5.914 1 98.25 408 ASP A CA 1
ATOM 3227 C C . ASP A 1 408 ? 20.547 -9.094 4.926 1 98.25 408 ASP A C 1
ATOM 3229 O O . ASP A 1 408 ? 21.312 -8.133 5.016 1 98.25 408 ASP A O 1
ATOM 3233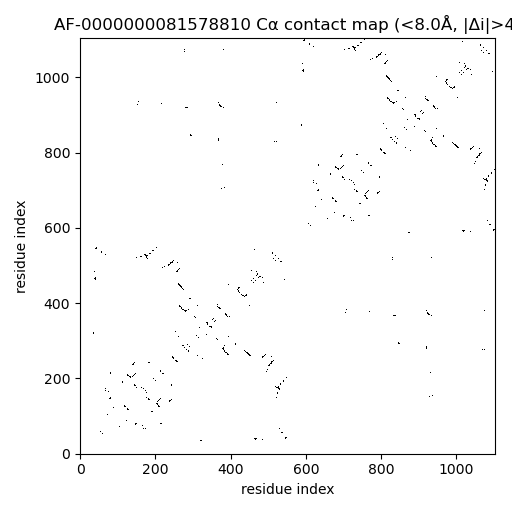 N N . ILE A 1 409 ? 19.656 -9.203 4.035 1 98.31 409 ILE A N 1
ATOM 3234 C CA . ILE A 1 409 ? 19.5 -8.188 2.998 1 98.31 409 ILE A CA 1
ATOM 3235 C C . ILE A 1 409 ? 18.953 -6.902 3.613 1 98.31 409 ILE A C 1
ATOM 3237 O O . ILE A 1 409 ? 19.391 -5.805 3.268 1 98.31 409 ILE A O 1
ATOM 3241 N N . ILE A 1 410 ? 17.984 -6.973 4.555 1 98.19 410 ILE A N 1
ATOM 3242 C CA . ILE A 1 410 ? 17.297 -5.77 5.012 1 98.19 410 ILE A CA 1
ATOM 3243 C C . ILE A 1 410 ? 18 -5.207 6.242 1 98.19 410 ILE A C 1
ATOM 3245 O O . ILE A 1 410 ? 17.75 -4.07 6.648 1 98.19 410 ILE A O 1
ATOM 3249 N N . LYS A 1 411 ? 18.859 -5.969 6.887 1 97.94 411 LYS A N 1
ATOM 3250 C CA . LYS A 1 411 ? 19.516 -5.598 8.141 1 97.94 411 LYS A CA 1
ATOM 3251 C C . LYS A 1 411 ? 20.25 -4.273 8.008 1 97.94 411 LYS A C 1
ATOM 3253 O O . LYS A 1 411 ? 20.203 -3.424 8.898 1 97.94 411 LYS A O 1
ATOM 3258 N N . PRO A 1 412 ? 21.016 -4.059 6.922 1 98.31 412 PRO A N 1
ATOM 3259 C CA . PRO A 1 412 ? 21.688 -2.764 6.789 1 98.31 412 PRO A CA 1
ATOM 3260 C C . PRO A 1 412 ? 20.719 -1.586 6.828 1 98.31 412 PRO A C 1
ATOM 3262 O O . PRO A 1 412 ? 21.047 -0.525 7.363 1 98.31 412 PRO A O 1
ATOM 3265 N N . VAL A 1 413 ? 19.547 -1.734 6.215 1 98.44 413 VAL A N 1
ATOM 3266 C CA . VAL A 1 413 ? 18.531 -0.68 6.25 1 98.44 413 VAL A CA 1
ATOM 3267 C C . VAL A 1 413 ? 18 -0.52 7.672 1 98.44 413 VAL A C 1
ATOM 3269 O O . VAL A 1 413 ? 17.844 0.602 8.156 1 98.44 413 VAL A O 1
ATOM 3272 N N . VAL A 1 414 ? 17.734 -1.624 8.383 1 98.38 414 VAL A N 1
ATOM 3273 C CA . VAL A 1 414 ? 17.297 -1.624 9.773 1 98.38 414 VAL A CA 1
ATOM 3274 C C . VAL A 1 414 ? 18.297 -0.863 10.641 1 98.38 414 VAL A C 1
ATOM 3276 O O . VAL A 1 414 ? 17.906 -0.041 11.469 1 98.38 414 VAL A O 1
ATOM 3279 N N . ASP A 1 415 ? 19.531 -1.099 10.422 1 98.31 415 ASP A N 1
ATOM 3280 C CA . ASP A 1 415 ? 20.594 -0.456 11.188 1 98.31 415 ASP A CA 1
ATOM 3281 C C . ASP A 1 415 ? 20.688 1.034 10.867 1 98.31 415 ASP A C 1
ATOM 3283 O O . ASP A 1 415 ? 20.844 1.863 11.766 1 98.31 415 ASP A O 1
ATOM 3287 N N . LYS A 1 416 ? 20.594 1.298 9.609 1 97.75 416 LYS A N 1
ATOM 3288 C CA . LYS A 1 416 ? 20.688 2.678 9.141 1 97.75 416 LYS A CA 1
ATOM 3289 C C . LYS A 1 416 ? 19.656 3.561 9.828 1 97.75 416 LYS A C 1
ATOM 3291 O O . LYS A 1 416 ? 19.938 4.707 10.172 1 97.75 416 LYS A O 1
ATOM 3296 N N . TYR A 1 417 ? 18.516 3.086 10.062 1 97.56 417 TYR A N 1
ATOM 3297 C CA . TYR A 1 417 ? 17.422 3.896 10.586 1 97.56 417 TYR A CA 1
ATOM 3298 C C . TYR A 1 417 ? 17.172 3.574 12.055 1 97.56 417 TYR A C 1
ATOM 3300 O O . TYR A 1 417 ? 16.141 3.975 12.617 1 97.56 417 TYR A O 1
ATOM 3308 N N . HIS A 1 418 ? 18.016 2.773 12.688 1 97.38 418 HIS A N 1
ATOM 3309 C CA . HIS A 1 418 ? 18.016 2.467 14.117 1 97.38 418 HIS A CA 1
ATOM 3310 C C . HIS A 1 418 ? 16.703 1.817 14.531 1 97.38 418 HIS A C 1
ATOM 3312 O O . HIS A 1 418 ? 16.094 2.213 15.539 1 97.38 418 HIS A O 1
ATOM 3318 N N . LEU A 1 419 ? 16.25 0.853 13.797 1 98 419 LEU A N 1
ATOM 3319 C CA . LEU A 1 419 ? 14.992 0.155 14.055 1 98 419 LEU A CA 1
ATOM 3320 C C . LEU A 1 419 ? 15.227 -1.104 14.875 1 98 419 LEU A C 1
ATOM 3322 O O . LEU A 1 419 ? 16.328 -1.671 14.852 1 98 419 LEU A O 1
ATOM 3326 N N . GLY A 1 420 ? 14.219 -1.502 15.625 1 98.12 420 GLY A N 1
ATOM 3327 C CA . GLY A 1 420 ? 14.18 -2.873 16.109 1 98.12 420 GLY A CA 1
ATOM 3328 C C . GLY A 1 420 ? 13.875 -3.881 15.016 1 98.12 420 GLY A C 1
ATOM 3329 O O . GLY A 1 420 ? 13.438 -3.508 13.922 1 98.12 420 GLY A O 1
ATOM 3330 N N . LEU A 1 421 ? 14.211 -5.191 15.273 1 98.25 421 LEU A N 1
ATOM 3331 C CA . LEU A 1 421 ? 13.977 -6.234 14.281 1 98.25 421 LEU A CA 1
ATOM 3332 C C . LEU A 1 421 ? 13.516 -7.527 14.945 1 98.25 421 LEU A C 1
ATOM 3334 O O . LEU A 1 421 ? 14.172 -8.031 15.859 1 98.25 421 LEU A O 1
ATOM 3338 N N . VAL A 1 422 ? 12.383 -8.016 14.516 1 97.81 422 VAL A N 1
ATOM 3339 C CA . VAL A 1 422 ? 11.836 -9.273 15.008 1 97.81 422 VAL A CA 1
ATOM 3340 C C . VAL A 1 422 ? 11.523 -10.203 13.844 1 97.81 422 VAL A C 1
ATOM 3342 O O . VAL A 1 422 ? 11.047 -9.758 12.797 1 97.81 422 VAL A O 1
ATOM 3345 N N . SER A 1 423 ? 11.883 -11.43 13.945 1 96.69 423 SER A N 1
ATOM 3346 C CA . SER A 1 423 ? 11.508 -12.461 12.984 1 96.69 423 SER A CA 1
ATOM 3347 C C . SER A 1 423 ? 10.516 -13.445 13.586 1 96.69 423 SER A C 1
ATOM 3349 O O . SER A 1 423 ? 10.68 -13.891 14.727 1 96.69 423 SER A O 1
ATOM 3351 N N . ASP A 1 424 ? 9.406 -13.695 12.891 1 94.81 424 ASP A N 1
ATOM 3352 C CA . ASP A 1 424 ? 8.398 -14.672 13.312 1 94.81 424 ASP A CA 1
ATOM 3353 C C . ASP A 1 424 ? 8.289 -15.805 12.305 1 94.81 424 ASP A C 1
ATOM 3355 O O . ASP A 1 424 ? 7.332 -15.859 11.523 1 94.81 424 ASP A O 1
ATOM 3359 N N . LEU A 1 425 ? 9.195 -16.75 12.219 1 87.25 425 LEU A N 1
ATOM 3360 C CA . LEU A 1 425 ? 9.18 -17.938 11.383 1 87.25 425 LEU A CA 1
ATOM 3361 C C . LEU A 1 425 ? 8.609 -19.141 12.148 1 87.25 425 LEU A C 1
ATOM 3363 O O . LEU A 1 425 ? 7.633 -19.75 11.711 1 87.25 425 LEU A O 1
ATOM 3367 N N . ASN A 1 426 ? 9.25 -19.516 13.211 1 84.12 426 ASN A N 1
ATOM 3368 C CA . ASN A 1 426 ? 8.859 -20.562 14.148 1 84.12 426 ASN A CA 1
ATOM 3369 C C . ASN A 1 426 ? 8.758 -20.031 15.578 1 84.12 426 ASN A C 1
ATOM 3371 O O . ASN A 1 426 ? 9.344 -20.594 16.5 1 84.12 426 ASN A O 1
ATOM 3375 N N . GLY A 1 427 ? 7.996 -18.938 15.617 1 87.44 427 GLY A N 1
ATOM 3376 C CA . GLY A 1 427 ? 7.949 -18.219 16.875 1 87.44 427 GLY A CA 1
ATOM 3377 C C . GLY A 1 427 ? 8.672 -16.875 16.812 1 87.44 427 GLY A C 1
ATOM 3378 O O . GLY A 1 427 ? 9.516 -16.656 15.945 1 87.44 427 GLY A O 1
ATOM 3379 N N . ARG A 1 428 ? 8.352 -16.109 17.672 1 90.5 428 ARG A N 1
ATOM 3380 C CA . ARG A 1 428 ? 8.891 -14.758 17.672 1 90.5 428 ARG A CA 1
ATOM 3381 C C . ARG A 1 428 ? 10.312 -14.727 18.219 1 90.5 428 ARG A C 1
ATOM 3383 O O . ARG A 1 428 ? 10.562 -15.219 19.328 1 90.5 428 ARG A O 1
ATOM 3390 N N . GLN A 1 429 ? 11.234 -14.211 17.391 1 94.56 429 GLN A N 1
ATOM 3391 C CA . GLN A 1 429 ? 12.625 -14.023 17.797 1 94.56 429 GLN A CA 1
ATOM 3392 C C . GLN A 1 429 ? 13.047 -12.562 17.641 1 94.56 429 GLN A C 1
ATOM 3394 O O . GLN A 1 429 ? 12.977 -12 16.547 1 94.56 429 GLN A O 1
ATOM 3399 N N . GLU A 1 430 ? 13.43 -12.039 18.734 1 96.81 430 GLU A N 1
ATOM 3400 C CA . GLU A 1 430 ? 13.945 -10.672 18.703 1 96.81 430 GLU A CA 1
ATOM 3401 C C . GLU A 1 430 ? 15.414 -10.648 18.266 1 96.81 430 GLU A C 1
ATOM 3403 O O . GLU A 1 430 ? 16.281 -11.125 18.984 1 96.81 430 GLU A O 1
ATOM 3408 N N . LEU A 1 431 ? 15.641 -10.117 17.141 1 97.44 431 LEU A N 1
ATOM 3409 C CA . LEU A 1 431 ? 17 -10.047 16.594 1 97.44 431 LEU A CA 1
ATOM 3410 C C . LEU A 1 431 ? 17.688 -8.75 17.016 1 97.44 431 LEU A C 1
ATOM 3412 O O . LEU A 1 431 ? 18.906 -8.711 17.172 1 97.44 431 LEU A O 1
ATOM 3416 N N . LYS A 1 432 ? 16.922 -7.648 17.047 1 97.56 432 LYS A N 1
ATOM 3417 C CA . LYS A 1 432 ? 17.297 -6.348 17.594 1 97.56 432 LYS A CA 1
ATOM 3418 C C . LYS A 1 432 ? 16.219 -5.777 18.484 1 97.56 432 LYS A C 1
ATOM 3420 O O . LYS A 1 432 ? 15.023 -5.871 18.172 1 97.56 432 LYS A O 1
ATOM 3425 N N . PRO A 1 433 ? 16.625 -5.148 19.578 1 97.06 433 PRO A N 1
ATOM 3426 C CA . PRO A 1 433 ? 15.617 -4.625 20.516 1 97.06 433 PRO A CA 1
ATOM 3427 C C . PRO A 1 433 ? 14.797 -3.49 19.906 1 97.06 433 PRO A C 1
ATOM 3429 O O . PRO A 1 433 ? 15.281 -2.775 19.016 1 97.06 433 PRO A O 1
ATOM 3432 N N . SER A 1 434 ? 13.602 -3.391 20.406 1 94.44 434 SER A N 1
ATOM 3433 C CA . SER A 1 434 ? 12.711 -2.305 20 1 94.44 434 SER A CA 1
ATOM 3434 C C . SER A 1 434 ? 13.336 -0.943 20.297 1 94.44 434 SER A C 1
ATOM 3436 O O . SER A 1 434 ? 14.031 -0.773 21.297 1 94.44 434 SER A O 1
ATOM 3438 N N . THR A 1 435 ? 13.039 0.041 19.422 1 94.38 435 THR A N 1
ATOM 3439 C CA . THR A 1 435 ? 13.562 1.395 19.578 1 94.38 435 THR A CA 1
ATOM 3440 C C . THR A 1 435 ? 12.453 2.426 19.375 1 94.38 435 THR A C 1
ATOM 3442 O O . THR A 1 435 ? 11.43 2.127 18.75 1 94.38 435 THR A O 1
ATOM 3445 N N . PRO A 1 436 ? 12.672 3.689 19.828 1 88.88 436 PRO A N 1
ATOM 3446 C CA . PRO A 1 436 ? 11.695 4.758 19.609 1 88.88 436 PRO A CA 1
ATOM 3447 C C . PRO A 1 436 ? 11.555 5.141 18.125 1 88.88 436 PRO A C 1
ATOM 3449 O O . PRO A 1 436 ? 10.531 5.695 17.734 1 88.88 436 PRO A O 1
ATOM 3452 N N . ALA A 1 437 ? 12.539 4.785 17.359 1 92.56 437 ALA A N 1
ATOM 3453 C CA . ALA A 1 437 ? 12.492 5.121 15.945 1 92.56 437 ALA A CA 1
ATOM 3454 C C . ALA A 1 437 ? 11.492 4.238 15.203 1 92.56 437 ALA A C 1
ATOM 3456 O O . ALA A 1 437 ? 10.961 4.633 14.164 1 92.56 437 ALA A O 1
ATOM 3457 N N . GLY A 1 438 ? 11.336 2.988 15.695 1 94.12 438 GLY A N 1
ATOM 3458 C CA . GLY A 1 438 ? 10.398 2.068 15.078 1 94.12 438 GLY A CA 1
ATOM 3459 C C . GLY A 1 438 ? 10.852 0.621 15.141 1 94.12 438 GLY A C 1
ATOM 3460 O O . GLY A 1 438 ? 11.883 0.313 15.742 1 94.12 438 GLY A O 1
ATOM 3461 N N . ASN A 1 439 ? 10.008 -0.233 14.602 1 96.44 439 ASN A N 1
ATOM 3462 C CA . ASN A 1 439 ? 10.258 -1.67 14.633 1 96.44 439 ASN A CA 1
ATOM 3463 C C . ASN A 1 439 ? 9.906 -2.324 13.297 1 96.44 439 ASN A C 1
ATOM 3465 O O . ASN A 1 439 ? 8.922 -1.952 12.656 1 96.44 439 ASN A O 1
ATOM 3469 N N . CYS A 1 440 ? 10.766 -3.295 12.953 1 98.06 440 CYS A N 1
ATOM 3470 C CA . CYS A 1 440 ? 10.539 -4.105 11.766 1 98.06 440 CYS A CA 1
ATOM 3471 C C . CYS A 1 440 ? 10.211 -5.543 12.141 1 98.06 440 CYS A C 1
ATOM 3473 O O . CYS A 1 440 ? 10.914 -6.156 12.945 1 98.06 440 CYS A O 1
ATOM 3475 N N . LEU A 1 441 ? 9.18 -6.078 11.617 1 97.75 441 LEU A N 1
ATOM 3476 C CA . LEU A 1 441 ? 8.766 -7.457 11.852 1 97.75 441 LEU A CA 1
ATOM 3477 C C . LEU A 1 441 ? 8.766 -8.25 10.547 1 97.75 441 LEU A C 1
ATOM 3479 O O . LEU A 1 441 ? 8.18 -7.824 9.555 1 97.75 441 LEU A O 1
ATOM 3483 N N . LEU A 1 442 ? 9.469 -9.32 10.531 1 97.88 442 LEU A N 1
ATOM 3484 C CA . LEU A 1 442 ? 9.359 -10.32 9.477 1 97.88 442 LEU A CA 1
ATOM 3485 C C . LEU A 1 442 ? 8.453 -11.469 9.914 1 97.88 442 LEU A C 1
ATOM 3487 O O . LEU A 1 442 ? 8.734 -12.148 10.898 1 97.88 442 LEU A O 1
ATOM 3491 N N . LYS A 1 443 ? 7.402 -11.688 9.156 1 97.19 443 LYS A N 1
ATOM 3492 C CA . LYS A 1 443 ? 6.426 -12.711 9.508 1 97.19 443 LYS A CA 1
ATOM 3493 C C . LYS A 1 443 ? 6.199 -13.672 8.344 1 97.19 443 LYS A C 1
ATOM 3495 O O . LYS A 1 443 ? 5.785 -13.258 7.258 1 97.19 443 LYS A O 1
ATOM 3500 N N . VAL A 1 444 ? 6.48 -14.906 8.523 1 96.5 444 VAL A N 1
ATOM 3501 C CA . VAL A 1 444 ? 6.141 -15.938 7.547 1 96.5 444 VAL A CA 1
ATOM 3502 C C . VAL A 1 444 ? 4.656 -16.281 7.652 1 96.5 444 VAL A C 1
ATOM 3504 O O . VAL A 1 444 ? 4.207 -16.797 8.68 1 96.5 444 VAL A O 1
ATOM 3507 N N . VAL A 1 445 ? 3.914 -16 6.664 1 93.69 445 VAL A N 1
ATOM 3508 C CA . VAL A 1 445 ? 2.469 -16.188 6.664 1 93.69 445 VAL A CA 1
ATOM 3509 C C . VAL A 1 445 ? 2.143 -17.641 6.316 1 93.69 445 VAL A C 1
ATOM 3511 O O . VAL A 1 445 ? 1.247 -18.25 6.914 1 93.69 445 VAL A O 1
ATOM 3514 N N . GLN A 1 446 ? 2.783 -18.188 5.34 1 92.25 446 GLN A N 1
ATOM 3515 C CA . GLN A 1 446 ? 2.686 -19.578 4.906 1 92.25 446 GLN A CA 1
ATOM 3516 C C . GLN A 1 446 ? 3.951 -20.016 4.18 1 92.25 446 GLN A C 1
ATOM 3518 O O . GLN A 1 446 ? 4.59 -19.219 3.494 1 92.25 446 GLN A O 1
ATOM 3523 N N . ALA A 1 447 ? 4.305 -21.234 4.387 1 94.44 447 ALA A N 1
ATOM 3524 C CA . ALA A 1 447 ? 5.48 -21.781 3.721 1 94.44 447 ALA A CA 1
ATOM 3525 C C . ALA A 1 447 ? 5.375 -23.297 3.6 1 94.44 447 ALA A C 1
ATOM 3527 O O . ALA A 1 447 ? 4.777 -23.953 4.457 1 94.44 447 ALA A O 1
ATOM 3528 N N . PHE A 1 448 ? 5.883 -23.844 2.496 1 93.19 448 PHE A N 1
ATOM 3529 C CA . PHE A 1 448 ? 6.039 -25.281 2.336 1 93.19 448 PHE A CA 1
ATOM 3530 C C . PHE A 1 448 ? 7.34 -25.609 1.608 1 93.19 448 PHE A C 1
ATOM 3532 O O . PHE A 1 448 ? 7.809 -24.828 0.786 1 93.19 448 PHE A O 1
ATOM 3539 N N . PRO A 1 449 ? 7.918 -26.703 1.932 1 95.44 449 PRO A N 1
ATOM 3540 C CA . PRO A 1 449 ? 9.172 -27.109 1.292 1 95.44 449 PRO A CA 1
ATOM 3541 C C . PRO A 1 449 ? 8.977 -27.547 -0.158 1 95.44 449 PRO A C 1
ATOM 3543 O O . PRO A 1 449 ? 7.844 -27.734 -0.607 1 95.44 449 PRO A O 1
ATOM 3546 N N . PRO A 1 450 ? 10.055 -27.672 -0.925 1 96.69 450 PRO A N 1
ATOM 3547 C CA . PRO A 1 450 ? 9.945 -28.25 -2.264 1 96.69 450 PRO A CA 1
ATOM 3548 C C . PRO A 1 450 ? 9.336 -29.656 -2.252 1 96.69 450 PRO A C 1
ATOM 3550 O O . PRO A 1 450 ? 9.43 -30.375 -1.246 1 96.69 450 PRO A O 1
ATOM 3553 N N . ALA A 1 451 ? 8.719 -30 -3.318 1 97.25 451 ALA A N 1
ATOM 3554 C CA . ALA A 1 451 ? 8.062 -31.312 -3.443 1 97.25 451 ALA A CA 1
ATOM 3555 C C . ALA A 1 451 ? 9.094 -32.438 -3.521 1 97.25 451 ALA A C 1
ATOM 3557 O O . ALA A 1 451 ? 10.219 -32.219 -3.984 1 97.25 451 ALA A O 1
ATOM 3558 N N . PRO A 1 452 ? 8.688 -33.594 -3.055 1 96.38 452 PRO A N 1
ATOM 3559 C CA . PRO A 1 452 ? 9.539 -34.781 -3.332 1 96.38 452 PRO A CA 1
ATOM 3560 C C . PRO A 1 452 ? 9.656 -35.062 -4.824 1 96.38 452 PRO A C 1
ATOM 3562 O O . PRO A 1 452 ? 8.773 -34.719 -5.605 1 96.38 452 PRO A O 1
ATOM 3565 N N . LEU A 1 453 ? 10.672 -35.75 -5.137 1 97 453 LEU A N 1
ATOM 3566 C CA . LEU A 1 453 ? 10.938 -36.062 -6.535 1 97 453 LEU A CA 1
ATOM 3567 C C . LEU A 1 453 ? 10.07 -37.219 -7.004 1 97 453 LEU A C 1
ATOM 3569 O O . LEU A 1 453 ? 9.891 -38.219 -6.281 1 97 453 LEU A O 1
ATOM 3573 N N . THR A 1 454 ? 9.516 -37.062 -8.156 1 97.75 454 THR A N 1
ATOM 3574 C CA . THR A 1 454 ? 8.836 -38.156 -8.844 1 97.75 454 THR A CA 1
ATOM 3575 C C . THR A 1 454 ? 9.836 -39.031 -9.609 1 97.75 454 THR A C 1
ATOM 3577 O O . THR A 1 454 ? 10.648 -38.531 -10.367 1 97.75 454 THR A O 1
ATOM 3580 N N . PRO A 1 455 ? 9.789 -40.312 -9.438 1 96.12 455 PRO A N 1
ATOM 3581 C CA . PRO A 1 455 ? 10.672 -41.188 -10.227 1 96.12 455 PRO A CA 1
ATOM 3582 C C . PRO A 1 455 ? 10.453 -41.031 -11.734 1 96.12 455 PRO A C 1
ATOM 3584 O O . PRO A 1 455 ? 9.305 -40.969 -12.188 1 96.12 455 PRO A O 1
ATOM 3587 N N . THR A 1 456 ? 11.523 -40.969 -12.453 1 95.81 456 THR A N 1
ATOM 3588 C CA . THR A 1 456 ? 11.422 -40.812 -13.906 1 95.81 456 THR A CA 1
ATOM 3589 C C . THR A 1 456 ? 12.008 -42.062 -14.602 1 95.81 456 THR A C 1
ATOM 3591 O O . THR A 1 456 ? 12.648 -41.938 -15.648 1 95.81 456 THR A O 1
ATOM 3594 N N . LEU A 1 457 ? 11.891 -43.125 -13.898 1 92.5 457 LEU A N 1
ATOM 3595 C CA . LEU A 1 457 ? 12.203 -44.469 -14.406 1 92.5 457 LEU A CA 1
ATOM 3596 C C . LEU A 1 457 ? 11.086 -45.438 -14.078 1 92.5 457 LEU A C 1
ATOM 3598 O O . LEU A 1 457 ? 10.359 -45.25 -13.102 1 92.5 457 LEU A O 1
ATOM 3602 N N . GLY A 1 458 ? 10.945 -46.406 -14.969 1 93.69 458 GLY A N 1
ATOM 3603 C CA . GLY A 1 458 ? 9.945 -47.438 -14.719 1 93.69 458 GLY A CA 1
ATOM 3604 C C . GLY A 1 458 ? 8.68 -47.25 -15.531 1 93.69 458 GLY A C 1
ATOM 3605 O O . GLY A 1 458 ? 8.57 -46.281 -16.297 1 93.69 458 GLY A O 1
ATOM 3606 N N . SER A 1 459 ? 7.777 -48.094 -15.344 1 95.31 459 SER A N 1
ATOM 3607 C CA . SER A 1 459 ? 6.598 -48.188 -16.188 1 95.31 459 SER A CA 1
ATOM 3608 C C . SER A 1 459 ? 5.707 -46.969 -16.078 1 95.31 459 SER A C 1
ATOM 3610 O O . SER A 1 459 ? 5.145 -46.5 -17.078 1 95.31 459 SER A O 1
ATOM 3612 N N . HIS A 1 460 ? 5.551 -46.469 -14.836 1 97.31 460 HIS A N 1
ATOM 3613 C CA . HIS A 1 460 ? 4.688 -45.312 -14.656 1 97.31 460 HIS A CA 1
ATOM 3614 C C . HIS A 1 460 ? 5.145 -44.156 -15.531 1 97.31 460 HIS A C 1
ATOM 3616 O O . HIS A 1 460 ? 4.34 -43.562 -16.25 1 97.31 460 HIS A O 1
ATOM 3622 N N . TRP A 1 461 ? 6.426 -43.844 -15.492 1 97.44 461 TRP A N 1
ATOM 3623 C CA . TRP A 1 461 ? 6.996 -42.75 -16.281 1 97.44 461 TRP A CA 1
ATOM 3624 C C . TRP A 1 461 ? 6.961 -43.094 -17.766 1 97.44 461 TRP A C 1
ATOM 3626 O O . TRP A 1 461 ? 6.629 -42.25 -18.594 1 97.44 461 TRP A O 1
ATOM 3636 N N . ASP A 1 462 ? 7.25 -44.344 -18.094 1 97 462 ASP A N 1
ATOM 3637 C CA . ASP A 1 462 ? 7.297 -44.75 -19.5 1 97 462 ASP A CA 1
ATOM 3638 C C . ASP A 1 462 ? 5.93 -44.594 -20.156 1 97 462 ASP A C 1
ATOM 3640 O O . ASP A 1 462 ? 5.84 -44.125 -21.297 1 97 462 ASP A O 1
ATOM 3644 N N . ILE A 1 463 ? 4.949 -44.938 -19.438 1 97.75 463 ILE A N 1
ATOM 3645 C CA . ILE A 1 463 ? 3.598 -44.844 -19.984 1 97.75 463 ILE A CA 1
ATOM 3646 C C . ILE A 1 463 ? 3.191 -43.375 -20.109 1 97.75 463 ILE A C 1
ATOM 3648 O O . ILE A 1 463 ? 2.656 -42.938 -21.141 1 97.75 463 ILE A O 1
ATOM 3652 N N . PHE A 1 464 ? 3.48 -42.656 -19.141 1 97.75 464 PHE A N 1
ATOM 3653 C CA . PHE A 1 464 ? 3.121 -41.25 -19.125 1 97.75 464 PHE A CA 1
ATOM 3654 C C . PHE A 1 464 ? 3.844 -40.469 -20.234 1 97.75 464 PHE A C 1
ATOM 3656 O O . PHE A 1 464 ? 3.205 -39.875 -21.094 1 97.75 464 PHE A O 1
ATOM 3663 N N . ALA A 1 465 ? 5.176 -40.5 -20.219 1 97.25 465 ALA A N 1
ATOM 3664 C CA . ALA A 1 465 ? 5.988 -39.844 -21.234 1 97.25 465 ALA A CA 1
ATOM 3665 C C . ALA A 1 465 ? 5.684 -40.375 -22.625 1 97.25 465 ALA A C 1
ATOM 3667 O O . ALA A 1 465 ? 5.645 -39.625 -23.609 1 97.25 465 ALA A O 1
ATOM 3668 N N . GLY A 1 466 ? 5.492 -41.625 -22.672 1 97 466 GLY A N 1
ATOM 3669 C CA . GLY A 1 466 ? 5.18 -42.281 -23.953 1 97 466 GLY A CA 1
ATOM 3670 C C . GLY A 1 466 ? 3.865 -41.812 -24.547 1 97 466 GLY A C 1
ATOM 3671 O O . GLY A 1 466 ? 3.736 -41.688 -25.766 1 97 466 GLY A O 1
ATOM 3672 N N . THR A 1 467 ? 2.893 -41.625 -23.656 1 97.31 467 THR A N 1
ATOM 3673 C CA . THR A 1 467 ? 1.611 -41.094 -24.125 1 97.31 467 THR A CA 1
ATOM 3674 C C . THR A 1 467 ? 1.773 -39.688 -24.688 1 97.31 467 THR A C 1
ATOM 3676 O O . THR A 1 467 ? 1.12 -39.344 -25.672 1 97.31 467 THR A O 1
ATOM 3679 N N . ILE A 1 468 ? 2.648 -38.875 -24.094 1 96.12 468 ILE A N 1
ATOM 3680 C CA . ILE A 1 468 ? 2.932 -37.562 -24.625 1 96.12 468 ILE A CA 1
ATOM 3681 C C . ILE A 1 468 ? 3.506 -37.656 -26.031 1 96.12 468 ILE A C 1
ATOM 3683 O O . ILE A 1 468 ? 3.043 -36.969 -26.953 1 96.12 468 ILE A O 1
ATOM 3687 N N . HIS A 1 469 ? 4.434 -38.562 -26.203 1 95 469 HIS A N 1
ATOM 3688 C CA . HIS A 1 469 ? 5 -38.812 -27.531 1 95 469 HIS A CA 1
ATOM 3689 C C . HIS A 1 469 ? 3.918 -39.188 -28.531 1 95 469 HIS A C 1
ATOM 3691 O O . HIS A 1 469 ? 3.844 -38.625 -29.625 1 95 469 HIS A O 1
ATOM 3697 N N . HIS A 1 470 ? 3.111 -40.062 -28.156 1 95.06 470 HIS A N 1
ATOM 3698 C CA . HIS A 1 470 ? 2.072 -40.594 -29.031 1 95.06 470 HIS A CA 1
ATOM 3699 C C . HIS A 1 470 ? 1.115 -39.5 -29.469 1 95.06 470 HIS A C 1
ATOM 3701 O O . HIS A 1 470 ? 0.861 -39.344 -30.672 1 95.06 470 HIS A O 1
ATOM 3707 N N . VAL A 1 471 ? 0.67 -38.75 -28.562 1 94.81 471 VAL A N 1
ATOM 3708 C CA . VAL A 1 471 ? -0.333 -37.719 -28.859 1 94.81 471 VAL A CA 1
ATOM 3709 C C . VAL A 1 471 ? 0.261 -36.656 -29.781 1 94.81 471 VAL A C 1
ATOM 3711 O O . VAL A 1 471 ? -0.371 -36.25 -30.75 1 94.81 471 VAL A O 1
ATOM 3714 N N . TYR A 1 472 ? 1.443 -36.25 -29.562 1 92.69 472 TYR A N 1
ATOM 3715 C CA . TYR A 1 472 ? 1.979 -35.125 -30.312 1 92.69 472 TYR A CA 1
ATOM 3716 C C . TYR A 1 472 ? 2.682 -35.594 -31.578 1 92.69 472 TYR A C 1
ATOM 3718 O O . TYR A 1 472 ? 2.688 -34.875 -32.594 1 92.69 472 TYR A O 1
ATOM 3726 N N . GLU A 1 473 ? 3.205 -36.781 -31.594 1 91.25 473 GLU A N 1
ATOM 3727 C CA . GLU A 1 473 ? 3.932 -37.25 -32.781 1 91.25 473 GLU A CA 1
ATOM 3728 C C . GLU A 1 473 ? 3.002 -37.969 -33.75 1 91.25 473 GLU A C 1
ATOM 3730 O O . GLU A 1 473 ? 3.197 -37.906 -34.969 1 91.25 473 GLU A O 1
ATOM 3735 N N . ASP A 1 474 ? 1.952 -38.594 -33.188 1 91.5 474 ASP A N 1
ATOM 3736 C CA . ASP A 1 474 ? 1.092 -39.406 -34.062 1 91.5 474 ASP A CA 1
ATOM 3737 C C . ASP A 1 474 ? -0.213 -38.656 -34.344 1 91.5 474 ASP A C 1
ATOM 3739 O O . ASP A 1 474 ? -0.801 -38.875 -35.406 1 91.5 474 ASP A O 1
ATOM 3743 N N . LEU A 1 475 ? -0.674 -37.938 -33.438 1 92 475 LEU A N 1
ATOM 3744 C CA . LEU A 1 475 ? -2.031 -37.406 -33.562 1 92 475 LEU A CA 1
ATOM 3745 C C . LEU A 1 475 ? -2.012 -35.938 -33.938 1 92 475 LEU A C 1
ATOM 3747 O O . LEU A 1 475 ? -2.713 -35.5 -34.844 1 92 475 LEU A O 1
ATOM 3751 N N . VAL A 1 476 ? -1.253 -35.125 -33.25 1 89.12 476 VAL A N 1
ATOM 3752 C CA . VAL A 1 476 ? -1.299 -33.656 -33.406 1 89.12 476 VAL A CA 1
ATOM 3753 C C . VAL A 1 476 ? -0.413 -33.219 -34.562 1 89.12 476 VAL A C 1
ATOM 3755 O O . VAL A 1 476 ? -0.812 -32.375 -35.375 1 89.12 476 VAL A O 1
ATOM 3758 N N . ALA A 1 477 ? 0.774 -33.719 -34.531 1 82.06 477 ALA A N 1
ATOM 3759 C CA . ALA A 1 477 ? 1.713 -33.375 -35.594 1 82.06 477 ALA A CA 1
ATOM 3760 C C . ALA A 1 477 ? 2.408 -34.625 -36.125 1 82.06 477 ALA A C 1
ATOM 3762 O O . ALA A 1 477 ? 3.611 -34.812 -35.938 1 82.06 477 ALA A O 1
ATOM 3763 N N . PRO A 1 478 ? 1.765 -35.281 -36.875 1 74.38 478 PRO A N 1
ATOM 3764 C CA . PRO A 1 478 ? 2.301 -36.562 -37.312 1 74.38 478 PRO A CA 1
ATOM 3765 C C . PRO A 1 478 ? 3.582 -36.438 -38.125 1 74.38 478 PRO A C 1
ATOM 3767 O O . PRO A 1 478 ? 4.402 -37.344 -38.156 1 74.38 478 PRO A O 1
ATOM 3770 N N . ASP A 1 479 ? 3.814 -35.375 -38.594 1 68.31 479 ASP A N 1
ATOM 3771 C CA . ASP A 1 479 ? 5.023 -35.188 -39.406 1 68.31 479 ASP A CA 1
ATOM 3772 C C . ASP A 1 479 ? 6.168 -34.625 -38.562 1 68.31 479 ASP A C 1
ATOM 3774 O O . ASP A 1 479 ? 7.281 -34.438 -39.062 1 68.31 479 ASP A O 1
ATOM 3778 N N . SER A 1 480 ? 5.84 -34.438 -37.375 1 67.12 480 SER A N 1
ATOM 3779 C CA . SER A 1 480 ? 6.855 -33.844 -36.5 1 67.12 480 SER A CA 1
ATOM 3780 C C . SER A 1 480 ? 7.484 -34.906 -35.594 1 67.12 480 SER A C 1
ATOM 3782 O O . SER A 1 480 ? 6.777 -35.656 -34.938 1 67.12 480 SER A O 1
ATOM 3784 N N . THR A 1 481 ? 8.766 -35.219 -35.969 1 73.31 481 THR A N 1
ATOM 3785 C CA . THR A 1 481 ? 9.523 -36.094 -35.094 1 73.31 481 THR A CA 1
ATOM 3786 C C . THR A 1 481 ? 10.547 -35.312 -34.281 1 73.31 481 THR A C 1
ATOM 3788 O O . THR A 1 481 ? 10.797 -34.156 -34.562 1 73.31 481 THR A O 1
ATOM 3791 N N . GLY A 1 482 ? 10.789 -35.906 -33.094 1 85.5 482 GLY A N 1
ATOM 3792 C CA . GLY A 1 482 ? 11.922 -35.344 -32.375 1 85.5 482 GLY A CA 1
ATOM 3793 C C . GLY A 1 482 ? 11.531 -34.656 -31.078 1 85.5 482 GLY A C 1
ATOM 3794 O O . GLY A 1 482 ? 12.297 -33.875 -30.531 1 85.5 482 GLY A O 1
ATOM 3795 N N . LEU A 1 483 ? 10.289 -34.906 -30.719 1 91.75 483 LEU A N 1
ATOM 3796 C CA . LEU A 1 483 ? 9.898 -34.344 -29.422 1 91.75 483 LEU A CA 1
ATOM 3797 C C . LEU A 1 483 ? 10.695 -35 -28.297 1 91.75 483 LEU A C 1
ATOM 3799 O O . LEU A 1 483 ? 10.852 -36.219 -28.266 1 91.75 483 LEU A O 1
ATOM 3803 N N . ILE A 1 484 ? 11.328 -34.156 -27.469 1 94.69 484 ILE A N 1
ATOM 3804 C CA . ILE A 1 484 ? 12.008 -34.656 -26.266 1 94.69 484 ILE A CA 1
ATOM 3805 C C . ILE A 1 484 ? 11.109 -34.469 -25.047 1 94.69 484 ILE A C 1
ATOM 3807 O O . ILE A 1 484 ? 10.641 -33.344 -24.781 1 94.69 484 ILE A O 1
ATOM 3811 N N . VAL A 1 485 ? 10.781 -35.562 -24.391 1 95.75 485 VAL A N 1
ATOM 3812 C CA . VAL A 1 485 ? 10.055 -35.5 -23.141 1 95.75 485 VAL A CA 1
ATOM 3813 C C . VAL A 1 485 ? 11.023 -35.688 -21.969 1 95.75 485 VAL A C 1
ATOM 3815 O O . VAL A 1 485 ? 11.641 -36.75 -21.828 1 95.75 485 VAL A O 1
ATOM 3818 N N . ALA A 1 486 ? 11.242 -34.688 -21.203 1 95.75 486 ALA A N 1
ATOM 3819 C CA . ALA A 1 486 ? 12.172 -34.719 -20.062 1 95.75 486 ALA A CA 1
ATOM 3820 C C . ALA A 1 486 ? 11.492 -34.219 -18.797 1 95.75 486 ALA A C 1
ATOM 3822 O O . ALA A 1 486 ? 10.523 -33.469 -18.844 1 95.75 486 ALA A O 1
ATOM 3823 N N . PRO A 1 487 ? 11.969 -34.75 -17.641 1 95.81 487 PRO A N 1
ATOM 3824 C CA . PRO A 1 487 ? 11.43 -34.156 -16.391 1 95.81 487 PRO A CA 1
ATOM 3825 C C . PRO A 1 487 ? 11.797 -32.688 -16.219 1 95.81 487 PRO A C 1
ATOM 3827 O O . PRO A 1 487 ? 12.852 -32.25 -16.672 1 95.81 487 PRO A O 1
ATOM 3830 N N . GLY A 1 488 ? 10.961 -31.984 -15.562 1 95.5 488 GLY A N 1
ATOM 3831 C CA . GLY A 1 488 ? 11.203 -30.594 -15.211 1 95.5 488 GLY A CA 1
ATOM 3832 C C . GLY A 1 488 ? 10.719 -30.25 -13.82 1 95.5 488 GLY A C 1
ATOM 3833 O O . GLY A 1 488 ? 10.094 -31.062 -13.141 1 95.5 488 GLY A O 1
ATOM 3834 N N . ILE A 1 489 ? 11.109 -29.062 -13.398 1 96 489 ILE A N 1
ATOM 3835 C CA . ILE A 1 489 ? 10.664 -28.578 -12.094 1 96 489 ILE A CA 1
ATOM 3836 C C . ILE A 1 489 ? 9.531 -27.562 -12.281 1 96 489 ILE A C 1
ATOM 3838 O O . ILE A 1 489 ? 9.586 -26.719 -13.172 1 96 489 ILE A O 1
ATOM 3842 N N . GLY A 1 490 ? 8.438 -27.797 -11.539 1 94 490 GLY A N 1
ATOM 3843 C CA . GLY A 1 490 ? 7.418 -26.766 -11.477 1 94 490 GLY A CA 1
ATOM 3844 C C . GLY A 1 490 ? 7.879 -25.5 -10.758 1 94 490 GLY A C 1
ATOM 3845 O O . GLY A 1 490 ? 8.383 -25.578 -9.633 1 94 490 GLY A O 1
ATOM 3846 N N . SER A 1 491 ? 7.738 -24.359 -11.406 1 90.5 491 SER A N 1
ATOM 3847 C CA . SER A 1 491 ? 8.156 -23.094 -10.828 1 90.5 491 SER A CA 1
ATOM 3848 C C . SER A 1 491 ? 7.238 -22.688 -9.68 1 90.5 491 SER A C 1
ATOM 3850 O O . SER A 1 491 ? 7.645 -21.922 -8.797 1 90.5 491 SER A O 1
ATOM 3852 N N . GLY A 1 492 ? 6.059 -23.109 -9.734 1 91.19 492 GLY A N 1
ATOM 3853 C CA . GLY A 1 492 ? 5.074 -22.859 -8.695 1 91.19 492 GLY A CA 1
ATOM 3854 C C . GLY A 1 492 ? 4.625 -24.109 -7.977 1 91.19 492 GLY A C 1
ATOM 3855 O O . GLY A 1 492 ? 5.41 -25.047 -7.801 1 91.19 492 GLY A O 1
ATOM 3856 N N . ASN A 1 493 ? 3.449 -23.969 -7.375 1 93.31 493 ASN A N 1
ATOM 3857 C CA . ASN A 1 493 ? 2.875 -25.094 -6.652 1 93.31 493 ASN A CA 1
ATOM 3858 C C . ASN A 1 493 ? 1.44 -25.375 -7.094 1 93.31 493 ASN A C 1
ATOM 3860 O O . ASN A 1 493 ? 0.787 -24.5 -7.676 1 93.31 493 ASN A O 1
ATOM 3864 N N . THR A 1 494 ? 1.071 -26.562 -6.906 1 95.56 494 THR A N 1
ATOM 3865 C CA . THR A 1 494 ? -0.298 -27.016 -7.121 1 95.56 494 THR A CA 1
ATOM 3866 C C . THR A 1 494 ? -0.835 -27.719 -5.887 1 95.56 494 THR A C 1
ATOM 3868 O O . THR A 1 494 ? -0.129 -27.859 -4.883 1 95.56 494 THR A O 1
ATOM 3871 N N . ASP A 1 495 ? -2.043 -28.156 -6 1 97.19 495 ASP A N 1
ATOM 3872 C CA . ASP A 1 495 ? -2.66 -28.891 -4.898 1 97.19 495 ASP A CA 1
ATOM 3873 C C . ASP A 1 495 ? -1.975 -30.234 -4.68 1 97.19 495 ASP A C 1
ATOM 3875 O O . ASP A 1 495 ? -2.215 -30.906 -3.67 1 97.19 495 ASP A O 1
ATOM 3879 N N . THR A 1 496 ? -1.052 -30.609 -5.523 1 97.81 496 THR A N 1
ATOM 3880 C CA . THR A 1 496 ? -0.417 -31.906 -5.395 1 97.81 496 THR A CA 1
ATOM 3881 C C . THR A 1 496 ? 0.352 -32 -4.078 1 97.81 496 THR A C 1
ATOM 3883 O O . THR A 1 496 ? 0.661 -33.125 -3.617 1 97.81 496 THR A O 1
ATOM 3886 N N . LYS A 1 497 ? 0.677 -30.859 -3.512 1 96.62 497 LYS A N 1
ATOM 3887 C CA . LYS A 1 497 ? 1.409 -30.859 -2.248 1 96.62 497 LYS A CA 1
ATOM 3888 C C . LYS A 1 497 ? 0.639 -31.625 -1.17 1 96.62 497 LYS A C 1
ATOM 3890 O O . LYS A 1 497 ? 1.234 -32.156 -0.225 1 96.62 497 LYS A O 1
ATOM 3895 N N . TYR A 1 498 ? -0.652 -31.75 -1.305 1 97.62 498 TYR A N 1
ATOM 3896 C CA . TYR A 1 498 ? -1.469 -32.469 -0.324 1 97.62 498 TYR A CA 1
ATOM 3897 C C . TYR A 1 498 ? -1.572 -33.938 -0.665 1 97.62 498 TYR A C 1
ATOM 3899 O O . TYR A 1 498 ? -2.082 -34.719 0.131 1 97.62 498 TYR A O 1
ATOM 3907 N N . TYR A 1 499 ? -1.06 -34.375 -1.792 1 98.44 499 TYR A N 1
ATOM 3908 C CA . TYR A 1 499 ? -1.249 -35.719 -2.299 1 98.44 499 TYR A CA 1
ATOM 3909 C C . TYR A 1 499 ? 0.05 -36.5 -2.232 1 98.44 499 TYR A C 1
ATOM 3911 O O . TYR A 1 499 ? 0.134 -37.625 -2.762 1 98.44 499 TYR A O 1
ATOM 3919 N N . TRP A 1 500 ? 1.037 -36 -1.597 1 97.88 500 TRP A N 1
ATOM 3920 C CA . TRP A 1 500 ? 2.363 -36.594 -1.586 1 97.88 500 TRP A CA 1
ATOM 3921 C C . TRP A 1 500 ? 2.33 -37.969 -0.922 1 97.88 500 TRP A C 1
ATOM 3923 O O . TRP A 1 500 ? 3.129 -38.844 -1.256 1 97.88 500 TRP A O 1
ATOM 3933 N N . ASN A 1 501 ? 1.371 -38.156 0.014 1 98.06 501 ASN A N 1
ATOM 3934 C CA . ASN A 1 501 ? 1.304 -39.438 0.745 1 98.06 501 ASN A CA 1
ATOM 3935 C C . ASN A 1 501 ? 0.58 -40.5 -0.059 1 98.06 501 ASN A C 1
ATOM 3937 O O . ASN A 1 501 ? 0.639 -41.688 0.284 1 98.06 501 ASN A O 1
ATOM 3941 N N . LEU A 1 502 ? -0.001 -40.125 -1.165 1 98.62 502 LEU A N 1
ATOM 3942 C CA . LEU A 1 502 ? -0.871 -41.062 -1.869 1 98.62 502 LEU A CA 1
ATOM 3943 C C . LEU A 1 502 ? -0.087 -41.844 -2.904 1 98.62 502 LEU A C 1
ATOM 3945 O O . LEU A 1 502 ? -0.49 -42.969 -3.281 1 98.62 502 LEU A O 1
ATOM 3949 N N . THR A 1 503 ? 1.049 -41.281 -3.416 1 98.5 503 THR A N 1
ATOM 3950 C CA . THR A 1 503 ? 1.904 -41.969 -4.379 1 98.5 503 THR A CA 1
ATOM 3951 C C . THR A 1 503 ? 3.176 -41.156 -4.637 1 98.5 503 THR A C 1
ATOM 3953 O O . THR A 1 503 ? 3.203 -39.938 -4.434 1 98.5 503 THR A O 1
ATOM 3956 N N . ASN A 1 504 ? 4.191 -41.812 -5.043 1 97.94 504 ASN A N 1
ATOM 3957 C CA . ASN A 1 504 ? 5.41 -41.156 -5.477 1 97.94 504 ASN A CA 1
ATOM 3958 C C . ASN A 1 504 ? 5.332 -40.75 -6.945 1 97.94 504 ASN A C 1
ATOM 3960 O O . ASN A 1 504 ? 6.184 -40 -7.438 1 97.94 504 ASN A O 1
ATOM 3964 N N . HIS A 1 505 ? 4.309 -41.219 -7.625 1 98.44 505 HIS A N 1
ATOM 3965 C CA . HIS A 1 505 ? 4.145 -40.938 -9.047 1 98.44 505 HIS A CA 1
ATOM 3966 C C . HIS A 1 505 ? 3.174 -39.781 -9.258 1 98.44 505 HIS A C 1
ATOM 3968 O O . HIS A 1 505 ? 2.004 -40 -9.578 1 98.44 505 HIS A O 1
ATOM 3974 N N . ILE A 1 506 ? 3.75 -38.562 -9.125 1 98.56 506 ILE A N 1
ATOM 3975 C CA . ILE A 1 506 ? 2.973 -37.344 -9.258 1 98.56 506 ILE A CA 1
ATOM 3976 C C . ILE A 1 506 ? 3.49 -36.531 -10.438 1 98.56 506 ILE A C 1
ATOM 3978 O O . ILE A 1 506 ? 4.652 -36.125 -10.453 1 98.56 506 ILE A O 1
ATOM 3982 N N . TYR A 1 507 ? 2.662 -36.312 -11.406 1 98.06 507 TYR A N 1
ATOM 3983 C CA . TYR A 1 507 ? 3.027 -35.594 -12.617 1 98.06 507 TYR A CA 1
ATOM 3984 C C . TYR A 1 507 ? 2.225 -34.281 -12.734 1 98.06 507 TYR A C 1
ATOM 3986 O O . TYR A 1 507 ? 1.013 -34.281 -12.508 1 98.06 507 TYR A O 1
ATOM 3994 N N . ARG A 1 508 ? 2.877 -33.25 -13 1 96.88 508 ARG A N 1
ATOM 3995 C CA . ARG A 1 508 ? 2.25 -31.969 -13.344 1 96.88 508 ARG A CA 1
ATOM 3996 C C . ARG A 1 508 ? 2.43 -31.656 -14.82 1 96.88 508 ARG A C 1
ATOM 3998 O O . ARG A 1 508 ? 3.551 -31.406 -15.281 1 96.88 508 ARG A O 1
ATOM 4005 N N . TYR A 1 509 ? 1.354 -31.641 -15.508 1 94.69 509 TYR A N 1
ATOM 4006 C CA . TYR A 1 509 ? 1.446 -31.516 -16.953 1 94.69 509 TYR A CA 1
ATOM 4007 C C . TYR A 1 509 ? 0.147 -30.969 -17.547 1 94.69 509 TYR A C 1
ATOM 4009 O O . TYR A 1 509 ? -0.928 -31.531 -17.297 1 94.69 509 TYR A O 1
ATOM 4017 N N . LYS A 1 510 ? 0.32 -29.938 -18.219 1 90.25 510 LYS A N 1
ATOM 4018 C CA . LYS A 1 510 ? -0.786 -29.359 -18.984 1 90.25 510 LYS A CA 1
ATOM 4019 C C . LYS A 1 510 ? -0.525 -29.453 -20.484 1 90.25 510 LYS A C 1
ATOM 4021 O O . LYS A 1 510 ? 0.255 -28.672 -21.031 1 90.25 510 LYS A O 1
ATOM 4026 N N . PRO A 1 511 ? -1.188 -30.344 -21.156 1 90.19 511 PRO A N 1
ATOM 4027 C CA . PRO A 1 511 ? -1.036 -30.438 -22.609 1 90.19 511 PRO A CA 1
ATOM 4028 C C . PRO A 1 511 ? -1.479 -29.172 -23.328 1 90.19 511 PRO A C 1
ATOM 4030 O O . PRO A 1 511 ? -2.406 -28.484 -22.875 1 90.19 511 PRO A O 1
ATOM 4033 N N . GLY A 1 512 ? -0.806 -28.875 -24.438 1 84.31 512 GLY A N 1
ATOM 4034 C CA . GLY A 1 512 ? -1.205 -27.719 -25.219 1 84.31 512 GLY A CA 1
ATOM 4035 C C . GLY A 1 512 ? -0.079 -27.141 -26.062 1 84.31 512 GLY A C 1
ATOM 4036 O O . GLY A 1 512 ? 0.992 -27.75 -26.172 1 84.31 512 GLY A O 1
ATOM 4037 N N . LEU A 1 513 ? -0.404 -26.016 -26.656 1 73.25 513 LEU A N 1
ATOM 4038 C CA . LEU A 1 513 ? 0.505 -25.406 -27.609 1 73.25 513 LEU A CA 1
ATOM 4039 C C . LEU A 1 513 ? 1.317 -24.297 -26.969 1 73.25 513 LEU A C 1
ATOM 4041 O O . LEU A 1 513 ? 2.379 -23.922 -27.469 1 73.25 513 LEU A O 1
ATOM 4045 N N . LEU A 1 514 ? 0.792 -23.781 -25.922 1 70.69 514 LEU A N 1
ATOM 4046 C CA . LEU A 1 514 ? 1.386 -22.562 -25.375 1 70.69 514 LEU A CA 1
ATOM 4047 C C . LEU A 1 514 ? 1.721 -22.75 -23.891 1 70.69 514 LEU A C 1
ATOM 4049 O O . LEU A 1 514 ? 0.855 -23.109 -23.094 1 70.69 514 LEU A O 1
ATOM 4053 N N . PRO A 1 515 ? 3 -22.438 -23.672 1 66.62 515 PRO A N 1
ATOM 4054 C CA . PRO A 1 515 ? 3.297 -22.391 -22.25 1 66.62 515 PRO A CA 1
ATOM 4055 C C . PRO A 1 515 ? 2.479 -21.328 -21.516 1 66.62 515 PRO A C 1
ATOM 4057 O O . PRO A 1 515 ? 2.082 -20.328 -22.109 1 66.62 515 PRO A O 1
ATOM 4060 N N . GLY A 1 516 ? 2.154 -21.625 -20.297 1 62.38 516 GLY A N 1
ATOM 4061 C CA . GLY A 1 516 ? 1.314 -20.812 -19.438 1 62.38 516 GLY A CA 1
ATOM 4062 C C . GLY A 1 516 ? 1.734 -19.344 -19.406 1 62.38 516 GLY A C 1
ATOM 4063 O O . GLY A 1 516 ? 0.888 -18.453 -19.453 1 62.38 516 GLY A O 1
ATOM 4064 N N . VAL A 1 517 ? 2.932 -19.109 -19.406 1 65.19 517 VAL A N 1
ATOM 4065 C CA . VAL A 1 517 ? 3.449 -17.75 -19.328 1 65.19 517 VAL A CA 1
ATOM 4066 C C . VAL A 1 517 ? 2.992 -16.953 -20.531 1 65.19 517 VAL A C 1
ATOM 4068 O O . VAL A 1 517 ? 2.676 -15.766 -20.422 1 65.19 517 VAL A O 1
ATOM 4071 N N . TYR A 1 518 ? 2.846 -17.594 -21.594 1 74.88 518 TYR A N 1
ATOM 4072 C CA . TYR A 1 518 ? 2.451 -16.906 -22.812 1 74.88 518 TYR A CA 1
ATOM 4073 C C . TYR A 1 518 ? 0.938 -16.734 -22.875 1 74.88 518 TYR A C 1
ATOM 4075 O O . TYR A 1 518 ? 0.431 -15.922 -23.656 1 74.88 518 TYR A O 1
ATOM 4083 N N . SER A 1 519 ? 0.356 -17.469 -22 1 82.31 519 SER A N 1
ATOM 4084 C CA . SER A 1 519 ? -1.098 -17.375 -21.922 1 82.31 519 SER A CA 1
ATOM 4085 C C . SER A 1 519 ? -1.527 -16.281 -20.953 1 82.31 519 SER A C 1
ATOM 4087 O O . SER A 1 519 ? -2.723 -16.062 -20.75 1 82.31 519 SER A O 1
ATOM 4089 N N . LYS A 1 520 ? -0.615 -15.633 -20.312 1 84.81 520 LYS A N 1
ATOM 4090 C CA . LYS A 1 520 ? -0.852 -14.531 -19.391 1 84.81 520 LYS A CA 1
ATOM 4091 C C . LYS A 1 520 ? -1.673 -14.992 -18.188 1 84.81 520 LYS A C 1
ATOM 4093 O O . LYS A 1 520 ? -2.582 -14.289 -17.734 1 84.81 520 LYS A O 1
ATOM 4098 N N . GLU A 1 521 ? -1.377 -16.219 -17.766 1 89.06 521 GLU A N 1
ATOM 4099 C CA . GLU A 1 521 ? -2.008 -16.703 -16.531 1 89.06 521 GLU A CA 1
ATOM 4100 C C . GLU A 1 521 ? -1.81 -15.703 -15.391 1 89.06 521 GLU A C 1
ATOM 4102 O O . GLU A 1 521 ? -0.724 -15.141 -15.234 1 89.06 521 GLU A O 1
ATOM 4107 N N . HIS A 1 522 ? -2.865 -15.43 -14.641 1 87.94 522 HIS A N 1
ATOM 4108 C CA . HIS A 1 522 ? -2.85 -14.523 -13.5 1 87.94 522 HIS A CA 1
ATOM 4109 C C . HIS A 1 522 ? -2.703 -13.07 -13.945 1 87.94 522 HIS A C 1
ATOM 4111 O O . HIS A 1 522 ? -2.566 -12.172 -13.109 1 87.94 522 HIS A O 1
ATOM 4117 N N . GLY A 1 523 ? -2.732 -12.82 -15.266 1 88.88 523 GLY A N 1
ATOM 4118 C CA . GLY A 1 523 ? -2.545 -11.461 -15.758 1 88.88 523 GLY A CA 1
ATOM 4119 C C . GLY A 1 523 ? -3.693 -10.977 -16.609 1 88.88 523 GLY A C 1
ATOM 4120 O O . GLY A 1 523 ? -4.668 -11.695 -16.828 1 88.88 523 GLY A O 1
ATOM 4121 N N . ILE A 1 524 ? -3.523 -9.734 -17.062 1 91.19 524 ILE A N 1
ATOM 4122 C CA . ILE A 1 524 ? -4.492 -9.117 -17.953 1 91.19 524 ILE A CA 1
ATOM 4123 C C . ILE A 1 524 ? -4.469 -9.82 -19.312 1 91.19 524 ILE A C 1
ATOM 4125 O O . ILE A 1 524 ? -3.404 -10.219 -19.797 1 91.19 524 ILE A O 1
ATOM 4129 N N . ASN A 1 525 ? -5.66 -10.07 -19.891 1 93.25 525 ASN A N 1
ATOM 4130 C CA . ASN A 1 525 ? -5.828 -10.656 -21.219 1 93.25 525 ASN A CA 1
ATOM 4131 C C . ASN A 1 525 ? -5.41 -12.117 -21.25 1 93.25 525 ASN A C 1
ATOM 4133 O O . ASN A 1 525 ? -4.777 -12.57 -22.203 1 93.25 525 ASN A O 1
ATOM 4137 N N . GLU A 1 526 ? -5.703 -12.805 -20.203 1 93.81 526 GLU A N 1
ATOM 4138 C CA . GLU A 1 526 ? -5.508 -14.25 -20.141 1 93.81 526 GLU A CA 1
ATOM 4139 C C . GLU A 1 526 ? -6.254 -14.953 -21.266 1 93.81 526 GLU A C 1
ATOM 4141 O O . GLU A 1 526 ? -7.398 -14.609 -21.578 1 93.81 526 GLU A O 1
ATOM 4146 N N . PHE A 1 527 ? -5.523 -15.945 -21.906 1 95.62 527 PHE A N 1
ATOM 4147 C CA . PHE A 1 527 ? -6.156 -16.656 -23.016 1 95.62 527 PHE A CA 1
ATOM 4148 C C . PHE A 1 527 ? -5.516 -18.016 -23.219 1 95.62 527 PHE A C 1
ATOM 4150 O O . PHE A 1 527 ? -4.488 -18.328 -22.625 1 95.62 527 PHE A O 1
ATOM 4157 N N . ILE A 1 528 ? -6.207 -18.875 -24.016 1 95.19 528 ILE A N 1
ATOM 4158 C CA . ILE A 1 528 ? -5.602 -20.094 -24.516 1 95.19 528 ILE A CA 1
ATOM 4159 C C . ILE A 1 528 ? -6.008 -20.312 -25.984 1 95.19 528 ILE A C 1
ATOM 4161 O O . ILE A 1 528 ? -7.129 -19.969 -26.375 1 95.19 528 ILE A O 1
ATOM 4165 N N . PRO A 1 529 ? -5.09 -20.828 -26.828 1 94.94 529 PRO A N 1
ATOM 4166 C CA . PRO A 1 529 ? -5.566 -21.344 -28.109 1 94.94 529 PRO A CA 1
ATOM 4167 C C . PRO A 1 529 ? -6.527 -22.516 -27.953 1 94.94 529 PRO A C 1
ATOM 4169 O O . PRO A 1 529 ? -6.27 -23.438 -27.156 1 94.94 529 PRO A O 1
ATOM 4172 N N . MET A 1 530 ? -7.562 -22.516 -28.672 1 96.5 530 MET A N 1
ATOM 4173 C CA . MET A 1 530 ? -8.547 -23.594 -28.547 1 96.5 530 MET A CA 1
ATOM 4174 C C . MET A 1 530 ? -7.93 -24.938 -28.875 1 96.5 530 MET A C 1
ATOM 4176 O O . MET A 1 530 ? -8.297 -25.953 -28.297 1 96.5 530 MET A O 1
ATOM 4180 N N . ASP A 1 531 ? -6.988 -24.969 -29.797 1 95.06 531 ASP A N 1
ATOM 4181 C CA . ASP A 1 531 ? -6.301 -26.203 -30.125 1 95.06 531 ASP A CA 1
ATOM 4182 C C . ASP A 1 531 ? -5.613 -26.797 -28.906 1 95.06 531 ASP A C 1
ATOM 4184 O O . ASP A 1 531 ? -5.531 -28.031 -28.75 1 95.06 531 ASP A O 1
ATOM 4188 N N . SER A 1 532 ? -5.098 -25.953 -28.078 1 94.44 532 SER A N 1
ATOM 4189 C CA . SER A 1 532 ? -4.48 -26.438 -26.859 1 94.44 532 SER A CA 1
ATOM 4190 C C . SER A 1 532 ? -5.48 -27.219 -26 1 94.44 532 SER A C 1
ATOM 4192 O O . SER A 1 532 ? -5.137 -28.25 -25.422 1 94.44 532 SER A O 1
ATOM 4194 N N . HIS A 1 533 ? -6.652 -26.688 -25.922 1 96.31 533 HIS A N 1
ATOM 4195 C CA . HIS A 1 533 ? -7.703 -27.359 -25.156 1 96.31 533 HIS A CA 1
ATOM 4196 C C . HIS A 1 533 ? -8.055 -28.703 -25.766 1 96.31 533 HIS A C 1
ATOM 4198 O O . HIS A 1 533 ? -8.234 -29.688 -25.047 1 96.31 533 HIS A O 1
ATOM 4204 N N . LEU A 1 534 ? -8.117 -28.75 -27.031 1 97.62 534 LEU A N 1
ATOM 4205 C CA . LEU A 1 534 ? -8.43 -30 -27.719 1 97.62 534 LEU A CA 1
ATOM 4206 C C . LEU A 1 534 ? -7.309 -31.031 -27.516 1 97.62 534 LEU A C 1
ATOM 4208 O O . LEU A 1 534 ? -7.574 -32.219 -27.344 1 97.62 534 LEU A O 1
ATOM 4212 N N . HIS A 1 535 ? -6.059 -30.578 -27.578 1 96.12 535 HIS A N 1
ATOM 4213 C CA . HIS A 1 535 ? -4.926 -31.438 -27.281 1 96.12 535 HIS A CA 1
ATOM 4214 C C . HIS A 1 535 ? -5.023 -32.031 -25.875 1 96.12 535 HIS A C 1
ATOM 4216 O O . HIS A 1 535 ? -4.703 -33.188 -25.656 1 96.12 535 HIS A O 1
ATOM 4222 N N . LEU A 1 536 ? -5.402 -31.203 -24.984 1 96.56 536 LEU A N 1
ATOM 4223 C CA . LEU A 1 536 ? -5.574 -31.625 -23.594 1 96.56 536 LEU A CA 1
ATOM 4224 C C . LEU A 1 536 ? -6.582 -32.75 -23.5 1 96.56 536 LEU A C 1
ATOM 4226 O O . LEU A 1 536 ? -6.32 -33.781 -22.844 1 96.56 536 LEU A O 1
ATOM 4230 N N . ILE A 1 537 ? -7.703 -32.625 -24.156 1 98.38 537 ILE A N 1
ATOM 4231 C CA . ILE A 1 537 ? -8.742 -33.656 -24.141 1 98.38 537 ILE A CA 1
ATOM 4232 C C . ILE A 1 537 ? -8.195 -34.969 -24.734 1 98.38 537 ILE A C 1
ATOM 4234 O O . ILE A 1 537 ? -8.367 -36.031 -24.156 1 98.38 537 ILE A O 1
ATOM 4238 N N . ALA A 1 538 ? -7.5 -34.844 -25.828 1 97.81 538 ALA A N 1
ATOM 4239 C CA . ALA A 1 538 ? -6.949 -36.031 -26.5 1 97.81 538 ALA A CA 1
ATOM 4240 C C . ALA A 1 538 ? -5.918 -36.719 -25.625 1 97.81 538 ALA A C 1
ATOM 4242 O O . ALA A 1 538 ? -5.879 -37.938 -25.562 1 97.81 538 ALA A O 1
ATOM 4243 N N . PHE A 1 539 ? -5.078 -36 -25.016 1 97.25 539 PHE A N 1
ATOM 4244 C CA . PHE A 1 539 ? -4.055 -36.562 -24.156 1 97.25 539 PHE A CA 1
ATOM 4245 C C . PHE A 1 539 ? -4.688 -37.375 -23.031 1 97.25 539 PHE A C 1
ATOM 4247 O O . PHE A 1 539 ? -4.309 -38.531 -22.797 1 97.25 539 PHE A O 1
ATOM 4254 N N . TYR A 1 540 ? -5.621 -36.75 -22.281 1 98.19 540 TYR A N 1
ATOM 4255 C CA . TYR A 1 540 ? -6.219 -37.438 -21.156 1 98.19 540 TYR A CA 1
ATOM 4256 C C . TYR A 1 540 ? -7.012 -38.656 -21.609 1 98.19 540 TYR A C 1
ATOM 4258 O O . TYR A 1 540 ? -7.047 -39.688 -20.922 1 98.19 540 TYR A O 1
ATOM 4266 N N . TYR A 1 541 ? -7.66 -38.531 -22.766 1 98.56 541 TYR A N 1
ATOM 4267 C CA . TYR A 1 541 ? -8.336 -39.688 -23.359 1 98.56 541 TYR A CA 1
ATOM 4268 C C . TYR A 1 541 ? -7.375 -40.875 -23.531 1 98.56 541 TYR A C 1
ATOM 4270 O O . TYR A 1 541 ? -7.645 -41.969 -23.062 1 98.56 541 TYR A O 1
ATOM 4278 N N . GLU A 1 542 ? -6.227 -40.625 -24.109 1 98.06 542 GLU A N 1
ATOM 4279 C CA . GLU A 1 542 ? -5.246 -41.656 -24.422 1 98.06 542 GLU A CA 1
ATOM 4280 C C . GLU A 1 542 ? -4.531 -42.125 -23.156 1 98.06 542 GLU A C 1
ATOM 4282 O O . GLU A 1 542 ? -4.199 -43.312 -23.031 1 98.06 542 GLU A O 1
ATOM 4287 N N . TYR A 1 543 ? -4.234 -41.219 -22.25 1 98.25 543 TYR A N 1
ATOM 4288 C CA . TYR A 1 543 ? -3.527 -41.594 -21.031 1 98.25 543 TYR A CA 1
ATOM 4289 C C . TYR A 1 543 ? -4.371 -42.531 -20.188 1 98.25 543 TYR A C 1
ATOM 4291 O O . TYR A 1 543 ? -3.855 -43.531 -19.641 1 98.25 543 TYR A O 1
ATOM 4299 N N . ILE A 1 544 ? -5.676 -42.219 -20.078 1 98.69 544 ILE A N 1
ATOM 4300 C CA . ILE A 1 544 ? -6.582 -43.094 -19.328 1 98.69 544 ILE A CA 1
ATOM 4301 C C . ILE A 1 544 ? -6.578 -44.5 -19.922 1 98.69 544 ILE A C 1
ATOM 4303 O O . ILE A 1 544 ? -6.457 -45.469 -19.203 1 98.69 544 ILE A O 1
ATOM 4307 N N . LEU A 1 545 ? -6.664 -44.562 -21.25 1 98.38 545 LEU A N 1
ATOM 4308 C CA . LEU A 1 545 ? -6.668 -45.844 -21.922 1 98.38 545 LEU A CA 1
ATOM 4309 C C . LEU A 1 545 ? -5.363 -46.594 -21.672 1 98.38 545 LEU A C 1
ATOM 4311 O O . LEU A 1 545 ? -5.371 -47.812 -21.406 1 98.38 545 LEU A O 1
ATOM 4315 N N . SER A 1 546 ? -4.25 -45.906 -21.75 1 98.12 546 SER A N 1
ATOM 4316 C CA . SER A 1 546 ? -2.941 -46.5 -21.562 1 98.12 546 SER A CA 1
ATOM 4317 C C . SER A 1 546 ? -2.787 -47.062 -20.141 1 98.12 546 SER A C 1
ATOM 4319 O O . SER A 1 546 ? -2.297 -48.188 -19.953 1 98.12 546 SER A O 1
ATOM 4321 N N . VAL A 1 547 ? -3.174 -46.281 -19.188 1 98.19 547 VAL A N 1
ATOM 4322 C CA . VAL A 1 547 ? -3.035 -46.656 -17.797 1 98.19 547 VAL A CA 1
ATOM 4323 C C . VAL A 1 547 ? -3.975 -47.812 -17.469 1 98.19 547 VAL A C 1
ATOM 4325 O O . VAL A 1 547 ? -3.623 -48.719 -16.703 1 98.19 547 VAL A O 1
ATOM 4328 N N . ASP A 1 548 ? -5.156 -47.812 -18.078 1 97.56 548 ASP A N 1
ATOM 4329 C CA . ASP A 1 548 ? -6.168 -48.844 -17.812 1 97.56 548 ASP A CA 1
ATOM 4330 C C . ASP A 1 548 ? -5.695 -50.219 -18.266 1 97.56 548 ASP A C 1
ATOM 4332 O O . ASP A 1 548 ? -6.148 -51.25 -17.75 1 97.56 548 ASP A O 1
ATOM 4336 N N . GLU A 1 549 ? -4.754 -50.25 -19.172 1 96.12 549 GLU A N 1
ATOM 4337 C CA . GLU A 1 549 ? -4.27 -51.5 -19.734 1 96.12 549 GLU A CA 1
ATOM 4338 C C . GLU A 1 549 ? -3.104 -52.062 -18.922 1 96.12 549 GLU A C 1
ATOM 4340 O O . GLU A 1 549 ? -2.637 -53.156 -19.172 1 96.12 549 GLU A O 1
ATOM 4345 N N . THR A 1 550 ? -2.707 -51.344 -17.969 1 94.88 550 THR A N 1
ATOM 4346 C CA . THR A 1 550 ? -1.507 -51.688 -17.219 1 94.88 550 THR A CA 1
ATOM 4347 C C . THR A 1 550 ? -1.869 -52.312 -15.867 1 94.88 550 THR A C 1
ATOM 4349 O O . THR A 1 550 ? -2.783 -51.812 -15.195 1 94.88 550 THR A O 1
ATOM 4352 N N . ASP A 1 551 ? -1.146 -53.344 -15.445 1 92.94 551 ASP A N 1
ATOM 4353 C CA . ASP A 1 551 ? -1.287 -53.906 -14.109 1 92.94 551 ASP A CA 1
ATOM 4354 C C . ASP A 1 551 ? -0.255 -53.312 -13.156 1 92.94 551 ASP A C 1
ATOM 4356 O O . ASP A 1 551 ? 0.713 -52.688 -13.586 1 92.94 551 ASP A O 1
ATOM 4360 N N . ASP A 1 552 ? -0.603 -53.469 -11.875 1 90.81 552 ASP A N 1
ATOM 4361 C CA . ASP A 1 552 ? 0.299 -52.906 -10.867 1 90.81 552 ASP A CA 1
ATOM 4362 C C . ASP A 1 552 ? 1.462 -53.875 -10.594 1 90.81 552 ASP A C 1
ATOM 4364 O O . ASP A 1 552 ? 1.298 -55.094 -10.641 1 90.81 552 ASP A O 1
ATOM 4368 N N . MET B 1 1 ? 69.938 48.219 -53.719 1 20.31 1 MET B N 1
ATOM 4369 C CA . MET B 1 1 ? 70.188 49.25 -52.719 1 20.31 1 MET B CA 1
ATOM 4370 C C . MET B 1 1 ? 69 49.344 -51.75 1 20.31 1 MET B C 1
ATOM 4372 O O . MET B 1 1 ? 67.812 49.406 -52.156 1 20.31 1 MET B O 1
ATOM 4376 N N . PRO B 1 2 ? 69.188 48.969 -50.469 1 23.7 2 PRO B N 1
ATOM 4377 C CA . PRO B 1 2 ? 68.812 48.406 -49.188 1 23.7 2 PRO B CA 1
ATOM 4378 C C . PRO B 1 2 ? 68.125 49.406 -48.281 1 23.7 2 PRO B C 1
ATOM 4380 O O . PRO B 1 2 ? 68.062 49.219 -47.062 1 23.7 2 PRO B O 1
ATOM 4383 N N . TYR B 1 3 ? 67.25 50.125 -49.125 1 21.14 3 TYR B N 1
ATOM 4384 C CA . TYR B 1 3 ? 66.625 51.344 -48.562 1 21.14 3 TYR B CA 1
ATOM 4385 C C . TYR B 1 3 ? 66.062 51.094 -47.156 1 21.14 3 TYR B C 1
ATOM 4387 O O . TYR B 1 3 ? 65.875 49.969 -46.781 1 21.14 3 TYR B O 1
ATOM 4395 N N . SER B 1 4 ? 65.5 52.156 -46.625 1 23.22 4 SER B N 1
ATOM 4396 C CA . SER B 1 4 ? 65.312 53.031 -45.469 1 23.22 4 SER B CA 1
ATOM 4397 C C . SER B 1 4 ? 64.25 52.5 -44.531 1 23.22 4 SER B C 1
ATOM 4399 O O . SER B 1 4 ? 63.094 52.375 -44.906 1 23.22 4 SER B O 1
ATOM 4401 N N . GLY B 1 5 ? 64.562 51.5 -43.594 1 23.33 5 GLY B N 1
ATOM 4402 C CA . GLY B 1 5 ? 64.062 50.625 -42.531 1 23.33 5 GLY B CA 1
ATOM 4403 C C . GLY B 1 5 ? 63.406 51.375 -41.406 1 23.33 5 GLY B C 1
ATOM 4404 O O . GLY B 1 5 ? 62.969 50.781 -40.406 1 23.33 5 GLY B O 1
ATOM 4405 N N . THR B 1 6 ? 63.625 52.75 -41.344 1 21.7 6 THR B N 1
ATOM 4406 C CA . THR B 1 6 ? 63.781 53.25 -40 1 21.7 6 THR B CA 1
ATOM 4407 C C . THR B 1 6 ? 62.406 53.406 -39.312 1 21.7 6 THR B C 1
ATOM 4409 O O . THR B 1 6 ? 62.344 53.75 -38.156 1 21.7 6 THR B O 1
ATOM 4412 N N . ARG B 1 7 ? 61.281 53.531 -40.25 1 23.16 7 ARG B N 1
ATOM 4413 C CA . ARG B 1 7 ? 60.438 54.656 -39.875 1 23.16 7 ARG B CA 1
ATOM 4414 C C . ARG B 1 7 ? 59.906 54.5 -38.438 1 23.16 7 ARG B C 1
ATOM 4416 O O . ARG B 1 7 ? 59.875 55.469 -37.688 1 23.16 7 ARG B O 1
ATOM 4423 N N . ILE B 1 8 ? 58.969 53.531 -38.125 1 23.72 8 ILE B N 1
ATOM 4424 C CA . ILE B 1 8 ? 57.656 53.875 -37.562 1 23.72 8 ILE B CA 1
ATOM 4425 C C . ILE B 1 8 ? 57.656 53.688 -36.062 1 23.72 8 ILE B C 1
ATOM 4427 O O . ILE B 1 8 ? 57.312 52.656 -35.531 1 23.72 8 ILE B O 1
ATOM 4431 N N . VAL B 1 9 ? 58.812 53.719 -35.375 1 22.72 9 VAL B N 1
ATOM 4432 C CA . VAL B 1 9 ? 58.844 53.156 -34.031 1 22.72 9 VAL B CA 1
ATOM 4433 C C . VAL B 1 9 ? 57.969 53.969 -33.094 1 22.72 9 VAL B C 1
ATOM 4435 O O . VAL B 1 9 ? 57.375 53.438 -32.156 1 22.72 9 VAL B O 1
ATOM 4438 N N . SER B 1 10 ? 58.062 55.344 -33.25 1 21.38 10 SER B N 1
ATOM 4439 C CA . SER B 1 10 ? 58.219 56.031 -31.969 1 21.38 10 SER B CA 1
ATOM 4440 C C . SER B 1 10 ? 56.906 56.094 -31.219 1 21.38 10 SER B C 1
ATOM 4442 O O . SER B 1 10 ? 56.875 56.031 -29.984 1 21.38 10 SER B O 1
ATOM 4444 N N . PHE B 1 11 ? 55.875 56.625 -31.906 1 24.45 11 PHE B N 1
ATOM 4445 C CA . PHE B 1 11 ? 55.062 57.562 -31.141 1 24.45 11 PHE B CA 1
ATOM 4446 C C . PHE B 1 11 ? 54.156 56.844 -30.172 1 24.45 11 PHE B C 1
ATOM 4448 O O . PHE B 1 11 ? 53.375 57.469 -29.453 1 24.45 11 PHE B O 1
ATOM 4455 N N . ILE B 1 12 ? 53.969 55.5 -30.312 1 24.94 12 ILE B N 1
ATOM 4456 C CA . ILE B 1 12 ? 52.688 55.062 -29.797 1 24.94 12 ILE B CA 1
ATOM 4457 C C . ILE B 1 12 ? 52.719 55.094 -28.266 1 24.94 12 ILE B C 1
ATOM 4459 O O . ILE B 1 12 ? 51.969 54.344 -27.609 1 24.94 12 ILE B O 1
ATOM 4463 N N . VAL B 1 13 ? 53.719 55.625 -27.641 1 25.17 13 VAL B N 1
ATOM 4464 C CA . VAL B 1 13 ? 53.875 55.312 -26.219 1 25.17 13 VAL B CA 1
ATOM 4465 C C . VAL B 1 13 ? 52.75 55.969 -25.422 1 25.17 13 VAL B C 1
ATOM 4467 O O . VAL B 1 13 ? 52.438 55.562 -24.312 1 25.17 13 VAL B O 1
ATOM 4470 N N . VAL B 1 14 ? 52.281 57.125 -25.891 1 27.38 14 VAL B N 1
ATOM 4471 C CA . VAL B 1 14 ? 51.875 58.031 -24.828 1 27.38 14 VAL B CA 1
ATOM 4472 C C . VAL B 1 14 ? 50.594 57.531 -24.172 1 27.38 14 VAL B C 1
ATOM 4474 O O . VAL B 1 14 ? 50.312 57.844 -23.016 1 27.38 14 VAL B O 1
ATOM 4477 N N . GLY B 1 15 ? 49.688 56.969 -24.969 1 27.64 15 GLY B N 1
ATOM 4478 C CA . GLY B 1 15 ? 48.312 57.094 -24.5 1 27.64 15 GLY B CA 1
ATOM 4479 C C . GLY B 1 15 ? 48 56.281 -23.266 1 27.64 15 GLY B C 1
ATOM 4480 O O . GLY B 1 15 ? 46.844 56.125 -22.891 1 27.64 15 GLY B O 1
ATOM 4481 N N . LEU B 1 16 ? 49.031 55.625 -22.703 1 28.44 16 LEU B N 1
ATOM 4482 C CA . LEU B 1 16 ? 48.719 54.625 -21.688 1 28.44 16 LEU B CA 1
ATOM 4483 C C . LEU B 1 16 ? 48.156 55.281 -20.438 1 28.44 16 LEU B C 1
ATOM 4485 O O . LEU B 1 16 ? 47.625 54.594 -19.562 1 28.44 16 LEU B O 1
ATOM 4489 N N . PHE B 1 17 ? 48.5 56.531 -20.234 1 26.95 17 PHE B N 1
ATOM 4490 C CA . PHE B 1 17 ? 48.5 56.875 -18.812 1 26.95 17 PHE B CA 1
ATOM 4491 C C . PHE B 1 17 ? 47.062 56.969 -18.297 1 26.95 17 PHE B C 1
ATOM 4493 O O . PHE B 1 17 ? 46.812 56.812 -17.094 1 26.95 17 PHE B O 1
ATOM 4500 N N . ILE B 1 18 ? 46.188 57.562 -19.047 1 28.41 18 ILE B N 1
ATOM 4501 C CA . ILE B 1 18 ? 45.125 58.219 -18.266 1 28.41 18 ILE B CA 1
ATOM 4502 C C . ILE B 1 18 ? 44.156 57.188 -17.719 1 28.41 18 ILE B C 1
ATOM 4504 O O . ILE B 1 18 ? 43.031 57.5 -17.391 1 28.41 18 ILE B O 1
ATOM 4508 N N . VAL B 1 19 ? 44.281 55.938 -18.094 1 30.17 19 VAL B N 1
ATOM 4509 C CA . VAL B 1 19 ? 43.125 55.156 -17.703 1 30.17 19 VAL B CA 1
ATOM 4510 C C . VAL B 1 19 ? 43.062 55.031 -16.188 1 30.17 19 VAL B C 1
ATOM 4512 O O . VAL B 1 19 ? 42.375 54.125 -15.656 1 30.17 19 VAL B O 1
ATOM 4515 N N . VAL B 1 20 ? 43.969 55.781 -15.477 1 27.75 20 VAL B N 1
ATOM 4516 C CA . VAL B 1 20 ? 44.062 55.375 -14.078 1 27.75 20 VAL B CA 1
ATOM 4517 C C . VAL B 1 20 ? 42.656 55.438 -13.43 1 27.75 20 VAL B C 1
ATOM 4519 O O . VAL B 1 20 ? 42.25 54.469 -12.797 1 27.75 20 VAL B O 1
ATOM 4522 N N . SER B 1 21 ? 42.344 56.625 -12.773 1 26.84 21 SER B N 1
ATOM 4523 C CA . SER B 1 21 ? 41.844 56.75 -11.398 1 26.84 21 SER B CA 1
ATOM 4524 C C . SER B 1 21 ? 40.312 56.656 -11.344 1 26.84 21 SER B C 1
ATOM 4526 O O . SER B 1 21 ? 39.719 57.062 -10.359 1 26.84 21 SER B O 1
ATOM 4528 N N . LEU B 1 22 ? 39.625 56.688 -12.461 1 31.22 22 LEU B N 1
ATOM 4529 C CA . LEU B 1 22 ? 38.219 56.781 -12.062 1 31.22 22 LEU B CA 1
ATOM 4530 C C . LEU B 1 22 ? 37.812 55.531 -11.266 1 31.22 22 LEU B C 1
ATOM 4532 O O . LEU B 1 22 ? 37.438 54.531 -11.852 1 31.22 22 LEU B O 1
ATOM 4536 N N . PHE B 1 23 ? 38.656 55.094 -10.344 1 31.33 23 PHE B N 1
ATOM 4537 C CA . PHE B 1 23 ? 38.031 54.219 -9.344 1 31.33 23 PHE B CA 1
ATOM 4538 C C . PHE B 1 23 ? 36.688 54.781 -8.914 1 31.33 23 PHE B C 1
ATOM 4540 O O . PHE B 1 23 ? 36.625 55.781 -8.203 1 31.33 23 PHE B O 1
ATOM 4547 N N . TRP B 1 24 ? 35.719 54.844 -9.859 1 31.34 24 TRP B N 1
ATOM 4548 C CA . TRP B 1 24 ? 34.344 55.031 -9.359 1 31.34 24 TRP B CA 1
ATOM 4549 C C . TRP B 1 24 ? 34.156 54.312 -8.031 1 31.34 24 TRP B C 1
ATOM 4551 O O . TRP B 1 24 ? 34.531 53.156 -7.891 1 31.34 24 TRP B O 1
ATOM 4561 N N . SER B 1 25 ? 34.219 55 -6.984 1 27.97 25 SER B N 1
ATOM 4562 C CA . SER B 1 25 ? 33.656 54.562 -5.699 1 27.97 25 SER B CA 1
ATOM 4563 C C . SER B 1 25 ? 32.312 53.875 -5.883 1 27.97 25 SER B C 1
ATOM 4565 O O . SER B 1 25 ? 31.328 54.5 -6.234 1 27.97 25 SER B O 1
ATOM 4567 N N . PHE B 1 26 ? 32.312 52.719 -6.508 1 32.38 26 PHE B N 1
ATOM 4568 C CA . PHE B 1 26 ? 31.156 51.938 -6.086 1 32.38 26 PHE B CA 1
ATOM 4569 C C . PHE B 1 26 ? 30.828 52.219 -4.625 1 32.38 26 PHE B C 1
ATOM 4571 O O . PHE B 1 26 ? 31.578 51.812 -3.727 1 32.38 26 PHE B O 1
ATOM 4578 N N . SER B 1 27 ? 30.375 53.375 -4.41 1 28.81 27 SER B N 1
ATOM 4579 C CA . SER B 1 27 ? 29.672 53.406 -3.127 1 28.81 27 SER B CA 1
ATOM 4580 C C . SER B 1 27 ? 28.953 52.094 -2.861 1 28.81 27 SER B C 1
ATOM 4582 O O . SER B 1 27 ? 28.062 51.688 -3.625 1 28.81 27 SER B O 1
ATOM 4584 N N . GLU B 1 28 ? 29.641 51.062 -2.525 1 35.72 28 GLU B N 1
ATOM 4585 C CA . GLU B 1 28 ? 28.922 50.031 -1.789 1 35.72 28 GLU B CA 1
ATOM 4586 C C . GLU B 1 28 ? 27.766 50.656 -0.978 1 35.72 28 GLU B C 1
ATOM 4588 O O . GLU B 1 28 ? 28 51.281 0.057 1 35.72 28 GLU B O 1
ATOM 4593 N N . GLU B 1 29 ? 26.875 51.375 -1.54 1 35.06 29 GLU B N 1
ATOM 4594 C CA . GLU B 1 29 ? 25.703 51.531 -0.686 1 35.06 29 GLU B CA 1
ATOM 4595 C C . GLU B 1 29 ? 25.625 50.438 0.358 1 35.06 29 GLU B C 1
ATOM 4597 O O . GLU B 1 29 ? 25.5 49.25 0.013 1 35.06 29 GLU B O 1
ATOM 4602 N N . SER B 1 30 ? 26.328 50.469 1.364 1 40.88 30 SER B N 1
ATOM 4603 C CA . SER B 1 30 ? 26.219 49.719 2.6 1 40.88 30 SER B CA 1
ATOM 4604 C C . SER B 1 30 ? 24.766 49.281 2.842 1 40.88 30 SER B C 1
ATOM 4606 O O . SER B 1 30 ? 23.938 50.062 3.281 1 40.88 30 SER B O 1
ATOM 4608 N N . GLN B 1 31 ? 24.109 48.812 1.94 1 52.75 31 GLN B N 1
ATOM 4609 C CA . GLN B 1 31 ? 22.781 48.281 2.16 1 52.75 31 GLN B CA 1
ATOM 4610 C C . GLN B 1 31 ? 22.672 47.594 3.527 1 52.75 31 GLN B C 1
ATOM 4612 O O . GLN B 1 31 ? 23.438 46.688 3.836 1 52.75 31 GLN B O 1
ATOM 4617 N N . ALA B 1 32 ? 22.125 48.375 4.602 1 61.84 32 ALA B N 1
ATOM 4618 C CA . ALA B 1 32 ? 22 48.25 6.055 1 61.84 32 ALA B CA 1
ATOM 4619 C C . ALA B 1 32 ? 21.375 46.938 6.457 1 61.84 32 ALA B C 1
ATOM 4621 O O . ALA B 1 32 ? 20.5 46.406 5.75 1 61.84 32 ALA B O 1
ATOM 4622 N N . ALA B 1 33 ? 22.031 46.25 7.406 1 72.88 33 ALA B N 1
ATOM 4623 C CA . ALA B 1 33 ? 21.547 45.094 8.156 1 72.88 33 ALA B CA 1
ATOM 4624 C C . ALA B 1 33 ? 20.094 45.281 8.555 1 72.88 33 ALA B C 1
ATOM 4626 O O . ALA B 1 33 ? 19.672 46.375 8.898 1 72.88 33 ALA B O 1
ATOM 4627 N N . VAL B 1 34 ? 19.297 44.281 8.125 1 86.38 34 VAL B N 1
ATOM 4628 C CA . VAL B 1 34 ? 17.906 44.281 8.57 1 86.38 34 VAL B CA 1
ATOM 4629 C C . VAL B 1 34 ? 17.844 44.125 10.086 1 86.38 34 VAL B C 1
ATOM 4631 O O . VAL B 1 34 ? 18.781 43.594 10.695 1 86.38 34 VAL B O 1
ATOM 4634 N N . GLU B 1 35 ? 16.781 44.688 10.664 1 90.56 35 GLU B N 1
ATOM 4635 C CA . GLU B 1 35 ? 16.578 44.562 12.109 1 90.56 35 GLU B CA 1
ATOM 4636 C C . GLU B 1 35 ? 15.266 43.875 12.43 1 90.56 35 GLU B C 1
ATOM 4638 O O . GLU B 1 35 ? 14.336 43.906 11.625 1 90.56 35 GLU B O 1
ATOM 4643 N N . CYS B 1 36 ? 15.266 43.281 13.57 1 92.38 36 CYS B N 1
ATOM 4644 C CA . CYS B 1 36 ? 14.055 42.625 14.086 1 92.38 36 CYS B CA 1
ATOM 4645 C C . CYS B 1 36 ? 12.953 43.656 14.328 1 92.38 36 CYS B C 1
ATOM 4647 O O . CYS B 1 36 ? 13.164 44.656 15.055 1 92.38 36 CYS B O 1
ATOM 4649 N N . PRO B 1 37 ? 11.836 43.406 13.703 1 88.12 37 PRO B N 1
ATOM 4650 C CA . PRO B 1 37 ? 10.75 44.344 14.008 1 88.12 37 PRO B CA 1
ATOM 4651 C C . PRO B 1 37 ? 10.312 44.281 15.469 1 88.12 37 PRO B C 1
ATOM 4653 O O . PRO B 1 37 ? 9.914 43.219 15.953 1 88.12 37 PRO B O 1
ATOM 4656 N N . ALA B 1 38 ? 10.297 45.375 16.125 1 88.38 38 ALA B N 1
ATOM 4657 C CA . ALA B 1 38 ? 10.023 45.406 17.562 1 88.38 38 ALA B CA 1
ATOM 4658 C C . ALA B 1 38 ? 8.523 45.406 17.828 1 88.38 38 ALA B C 1
ATOM 4660 O O . ALA B 1 38 ? 7.746 46 17.094 1 88.38 38 ALA B O 1
ATOM 4661 N N . THR B 1 39 ? 8.117 44.656 18.828 1 93 39 THR B N 1
ATOM 4662 C CA . THR B 1 39 ? 6.754 44.656 19.344 1 93 39 THR B CA 1
ATOM 4663 C C . THR B 1 39 ? 6.73 44.969 20.828 1 93 39 THR B C 1
ATOM 4665 O O . THR B 1 39 ? 7.707 44.75 21.547 1 93 39 THR B O 1
ATOM 4668 N N . LYS B 1 40 ? 5.66 45.625 21.281 1 93.12 40 LYS B N 1
ATOM 4669 C CA . LYS B 1 40 ? 5.504 46 22.688 1 93.12 40 LYS B CA 1
ATOM 4670 C C . LYS B 1 40 ? 4.238 45.406 23.281 1 93.12 40 LYS B C 1
ATOM 4672 O O . LYS B 1 40 ? 3.26 45.156 22.578 1 93.12 40 LYS B O 1
ATOM 4677 N N . PRO B 1 41 ? 4.281 45.219 24.562 1 94.5 41 PRO B N 1
ATOM 4678 C CA . PRO B 1 41 ? 3.074 44.688 25.203 1 94.5 41 PRO B CA 1
ATOM 4679 C C . PRO B 1 41 ? 1.868 45.625 25.047 1 94.5 41 PRO B C 1
ATOM 4681 O O . PRO B 1 41 ? 2.016 46.844 25.078 1 94.5 41 PRO B O 1
ATOM 4684 N N . HIS B 1 42 ? 0.772 45.031 24.828 1 96.06 42 HIS B N 1
ATOM 4685 C CA . HIS B 1 42 ? -0.513 45.719 24.797 1 96.06 42 HIS B CA 1
ATOM 4686 C C . HIS B 1 42 ? -1.483 45.125 25.812 1 96.06 42 HIS B C 1
ATOM 4688 O O . HIS B 1 42 ? -1.813 43.938 25.734 1 96.06 42 HIS B O 1
ATOM 4694 N N . ARG B 1 43 ? -1.939 45.938 26.703 1 95.56 43 ARG B N 1
ATOM 4695 C CA . ARG B 1 43 ? -2.912 45.562 27.734 1 95.56 43 ARG B CA 1
ATOM 4696 C C . ARG B 1 43 ? -4.211 46.344 27.562 1 95.56 43 ARG B C 1
ATOM 4698 O O . ARG B 1 43 ? -4.195 47.562 27.438 1 95.56 43 ARG B O 1
ATOM 4705 N N . PRO B 1 44 ? -5.316 45.531 27.562 1 96.44 44 PRO B N 1
ATOM 4706 C CA . PRO B 1 44 ? -6.562 46.281 27.484 1 96.44 44 PRO B CA 1
ATOM 4707 C C . PRO B 1 44 ? -6.738 47.25 28.672 1 96.44 44 PRO B C 1
ATOM 4709 O O . PRO B 1 44 ? -6.309 46.938 29.781 1 96.44 44 PRO B O 1
ATOM 4712 N N . SER B 1 45 ? -7.391 48.312 28.438 1 95.62 45 SER B N 1
ATOM 4713 C CA . SER B 1 45 ? -7.59 49.312 29.469 1 95.62 45 SER B CA 1
ATOM 4714 C C . SER B 1 45 ? -8.43 48.781 30.625 1 95.62 45 SER B C 1
ATOM 4716 O O . SER B 1 45 ? -8.32 49.25 31.75 1 95.62 45 SER B O 1
ATOM 4718 N N . THR B 1 46 ? -9.211 47.781 30.328 1 93.75 46 THR B N 1
ATOM 4719 C CA . THR B 1 46 ? -10.117 47.25 31.328 1 93.75 46 THR B CA 1
ATOM 4720 C C . THR B 1 46 ? -9.461 46.094 32.094 1 93.75 46 THR B C 1
ATOM 4722 O O . THR B 1 46 ? -10.117 45.375 32.844 1 93.75 46 THR B O 1
ATOM 4725 N N . TYR B 1 47 ? -8.18 45.875 31.906 1 94.06 47 TYR B N 1
ATOM 4726 C CA . TYR B 1 47 ? -7.457 44.75 32.469 1 94.06 47 TYR B CA 1
ATOM 4727 C C . TYR B 1 47 ? -7.738 44.594 33.969 1 94.06 47 TYR B C 1
ATOM 4729 O O . TYR B 1 47 ? -7.98 43.5 34.469 1 94.06 47 TYR B O 1
ATOM 4737 N N . HIS B 1 48 ? -7.762 45.719 34.719 1 94 48 HIS B N 1
ATOM 4738 C CA . HIS B 1 48 ? -7.91 45.688 36.156 1 94 48 HIS B CA 1
ATOM 4739 C C . HIS B 1 48 ? -9.281 45.156 36.562 1 94 48 HIS B C 1
ATOM 4741 O O . HIS B 1 48 ? -9.422 44.531 37.625 1 94 48 HIS B O 1
ATOM 4747 N N . LEU B 1 49 ? -10.258 45.281 35.656 1 95.19 49 LEU B N 1
ATOM 4748 C CA . LEU B 1 49 ? -11.609 44.812 35.938 1 95.19 49 LEU B CA 1
ATOM 4749 C C . LEU B 1 49 ? -11.695 43.312 35.75 1 95.19 49 LEU B C 1
ATOM 4751 O O . LEU B 1 49 ? -12.594 42.656 36.312 1 95.19 49 LEU B O 1
ATOM 4755 N N . HIS B 1 50 ? -10.734 42.781 35.062 1 96.19 50 HIS B N 1
ATOM 4756 C CA . HIS B 1 50 ? -10.836 41.375 34.656 1 96.19 50 HIS B CA 1
ATOM 4757 C C . HIS B 1 50 ? -9.727 40.562 35.312 1 96.19 50 HIS B C 1
ATOM 4759 O O . HIS B 1 50 ? -9.617 39.344 35.062 1 96.19 50 HIS B O 1
ATOM 4765 N N . LYS B 1 51 ? -8.93 41.062 36.188 1 95.75 51 LYS B N 1
ATOM 4766 C CA . LYS B 1 51 ? -7.77 40.406 36.781 1 95.75 51 LYS B CA 1
ATOM 4767 C C . LYS B 1 51 ? -8.18 39.188 37.562 1 95.75 51 LYS B C 1
ATOM 4769 O O . LYS B 1 51 ? -7.492 38.156 37.531 1 95.75 51 LYS B O 1
ATOM 4774 N N . ALA B 1 52 ? -9.242 39.312 38.281 1 96.5 52 ALA B N 1
ATOM 4775 C CA . ALA B 1 52 ? -9.711 38.188 39.094 1 96.5 52 ALA B CA 1
ATOM 4776 C C . ALA B 1 52 ? -10.109 37 38.219 1 96.5 52 ALA B C 1
ATOM 4778 O O . ALA B 1 52 ? -9.852 35.844 38.562 1 96.5 52 ALA B O 1
ATOM 4779 N N . THR B 1 53 ? -10.805 37.344 37.156 1 97.81 53 THR B N 1
ATOM 4780 C CA . THR B 1 53 ? -11.227 36.312 36.219 1 97.81 53 THR B CA 1
ATOM 4781 C C . THR B 1 53 ? -10.016 35.625 35.562 1 97.81 53 THR B C 1
ATOM 4783 O O . THR B 1 53 ? -9.977 34.406 35.438 1 97.81 53 THR B O 1
ATOM 4786 N N . LEU B 1 54 ? -9.023 36.406 35.219 1 97.81 54 LEU B N 1
ATOM 4787 C CA . LEU B 1 54 ? -7.816 35.875 34.594 1 97.81 54 LEU B CA 1
ATOM 4788 C C . LEU B 1 54 ? -7.047 35 35.594 1 97.81 54 LEU B C 1
ATOM 4790 O O . LEU B 1 54 ? -6.512 33.969 35.219 1 97.81 54 LEU B O 1
ATOM 4794 N N . SER B 1 55 ? -7.027 35.406 36.812 1 97 55 SER B N 1
ATOM 4795 C CA . SER B 1 55 ? -6.402 34.594 37.875 1 97 55 SER B CA 1
ATOM 4796 C C . SER B 1 55 ? -7.137 33.281 38.062 1 97 55 SER B C 1
ATOM 4798 O O . SER B 1 55 ? -6.508 32.219 38.25 1 97 55 SER B O 1
ATOM 4800 N N . LYS B 1 56 ? -8.414 33.344 38 1 98.19 56 LYS B N 1
ATOM 4801 C CA . LYS B 1 56 ? -9.227 32.156 38.094 1 98.19 56 LYS B CA 1
ATOM 4802 C C . LYS B 1 56 ? -8.906 31.188 36.938 1 98.19 56 LYS B C 1
ATOM 4804 O O . LYS B 1 56 ? -8.68 29.984 37.156 1 98.19 56 LYS B O 1
ATOM 4809 N N . ILE B 1 57 ? -8.844 31.688 35.781 1 98.25 57 ILE B N 1
ATOM 4810 C CA . ILE B 1 57 ? -8.586 30.891 34.594 1 98.25 57 ILE B CA 1
ATOM 4811 C C . ILE B 1 57 ? -7.223 30.219 34.688 1 98.25 57 ILE B C 1
ATOM 4813 O O . ILE B 1 57 ? -7.09 29.016 34.438 1 98.25 57 ILE B O 1
ATOM 4817 N N . LEU B 1 58 ? -6.25 30.891 35.219 1 97.25 58 LEU B N 1
ATOM 4818 C CA . LEU B 1 58 ? -4.867 30.438 35.156 1 97.25 58 LEU B CA 1
ATOM 4819 C C . LEU B 1 58 ? -4.504 29.625 36.406 1 97.25 58 LEU B C 1
ATOM 4821 O O . LEU B 1 58 ? -3.648 28.734 36.344 1 97.25 58 LEU B O 1
ATOM 4825 N N . HIS B 1 59 ? -5.277 29.859 37.594 1 96.38 59 HIS B N 1
ATOM 4826 C CA . HIS B 1 59 ? -4.699 29.328 38.812 1 96.38 59 HIS B CA 1
ATOM 4827 C C . HIS B 1 59 ? -5.734 28.562 39.625 1 96.38 59 HIS B C 1
ATOM 4829 O O . HIS B 1 59 ? -5.387 27.828 40.562 1 96.38 59 HIS B O 1
ATOM 4835 N N . SER B 1 60 ? -6.992 28.672 39.312 1 98 60 SER B N 1
ATOM 4836 C CA . SER B 1 60 ? -8.023 28 40.094 1 98 60 SER B CA 1
ATOM 4837 C C . SER B 1 60 ? -8.078 26.516 39.781 1 98 60 SER B C 1
ATOM 4839 O O . SER B 1 60 ? -8.242 26.125 38.625 1 98 60 SER B O 1
ATOM 4841 N N . GLU B 1 61 ? -8.008 25.703 40.844 1 97.69 61 GLU B N 1
ATOM 4842 C CA . GLU B 1 61 ? -8.133 24.266 40.688 1 97.69 61 GLU B CA 1
ATOM 4843 C C . GLU B 1 61 ? -9.539 23.875 40.219 1 97.69 61 GLU B C 1
ATOM 4845 O O . GLU B 1 61 ? -9.703 22.953 39.438 1 97.69 61 GLU B O 1
ATOM 4850 N N . GLU B 1 62 ? -10.453 24.547 40.75 1 97.94 62 GLU B N 1
ATOM 4851 C CA . GLU B 1 62 ? -11.836 24.281 40.344 1 97.94 62 GLU B CA 1
ATOM 4852 C C . GLU B 1 62 ? -12.047 24.562 38.844 1 97.94 62 GLU B C 1
ATOM 4854 O O . GLU B 1 62 ? -12.68 23.766 38.156 1 97.94 62 GLU B O 1
ATOM 4859 N N . PHE B 1 63 ? -11.547 25.641 38.406 1 98.31 63 PHE B N 1
ATOM 4860 C CA . PHE B 1 63 ? -11.672 25.969 37 1 98.31 63 PHE B CA 1
ATOM 4861 C C . PHE B 1 63 ? -10.922 24.969 36.125 1 98.31 63 PHE B C 1
ATOM 4863 O O . PHE B 1 63 ? -11.438 24.5 35.094 1 98.31 63 PHE B O 1
ATOM 4870 N N . ARG B 1 64 ? -9.711 24.656 36.562 1 98.25 64 ARG B N 1
ATOM 4871 C CA . ARG B 1 64 ? -8.898 23.656 35.844 1 98.25 64 ARG B CA 1
ATOM 4872 C C . ARG B 1 64 ? -9.664 22.344 35.688 1 98.25 64 ARG B C 1
ATOM 4874 O O . ARG B 1 64 ? -9.758 21.812 34.562 1 98.25 64 ARG B O 1
ATOM 4881 N N . ASN B 1 65 ? -10.18 21.875 36.781 1 98.31 65 ASN B N 1
ATOM 4882 C CA . ASN B 1 65 ? -10.875 20.594 36.75 1 98.31 65 ASN B CA 1
ATOM 4883 C C . ASN B 1 65 ? -12.109 20.641 35.844 1 98.31 65 ASN B C 1
ATOM 4885 O O . ASN B 1 65 ? -12.398 19.672 35.125 1 98.31 65 ASN B O 1
ATOM 4889 N N . ALA B 1 66 ? -12.805 21.703 35.938 1 98.44 66 ALA B N 1
ATOM 4890 C CA . ALA B 1 66 ? -13.977 21.859 35.062 1 98.44 66 ALA B CA 1
ATOM 4891 C C . ALA B 1 66 ? -13.578 21.891 33.594 1 98.44 66 ALA B C 1
ATOM 4893 O O . ALA B 1 66 ? -14.273 21.344 32.75 1 98.44 66 ALA B O 1
ATOM 4894 N N . SER B 1 67 ? -12.523 22.578 33.344 1 98.56 67 SER B N 1
ATOM 4895 C CA . SER B 1 67 ? -12.023 22.672 31.969 1 98.56 67 SER B CA 1
ATOM 4896 C C . SER B 1 67 ? -11.547 21.328 31.453 1 98.56 67 SER B C 1
ATOM 4898 O O . SER B 1 67 ? -11.75 20.984 30.281 1 98.56 67 SER B O 1
ATOM 4900 N N . VAL B 1 68 ? -10.891 20.562 32.25 1 98.56 68 VAL B N 1
ATOM 4901 C CA . VAL B 1 68 ? -10.469 19.203 31.922 1 98.56 68 VAL B CA 1
ATOM 4902 C C . VAL B 1 68 ? -11.688 18.375 31.484 1 98.56 68 VAL B C 1
ATOM 4904 O O . VAL B 1 68 ? -11.641 17.672 30.484 1 98.56 68 VAL B O 1
ATOM 4907 N N . MET B 1 69 ? -12.719 18.469 32.188 1 98.56 69 MET B N 1
ATOM 4908 C CA . MET B 1 69 ? -13.93 17.703 31.906 1 98.56 69 MET B CA 1
ATOM 4909 C C . MET B 1 69 ? -14.508 18.094 30.562 1 98.56 69 MET B C 1
ATOM 4911 O O . MET B 1 69 ? -15.008 17.234 29.812 1 98.56 69 MET B O 1
ATOM 4915 N N . LYS B 1 70 ? -14.453 19.328 30.281 1 98.56 70 LYS B N 1
ATOM 4916 C CA . LYS B 1 70 ? -14.953 19.797 29 1 98.56 70 LYS B CA 1
ATOM 4917 C C . LYS B 1 70 ? -14.109 19.266 27.844 1 98.56 70 LYS B C 1
ATOM 4919 O O . LYS B 1 70 ? -14.641 18.828 26.828 1 98.56 70 LYS B O 1
ATOM 4924 N N . LEU B 1 71 ? -12.797 19.281 28.016 1 97.88 71 LEU B N 1
ATOM 4925 C CA . LEU B 1 71 ? -11.898 18.75 27 1 97.88 71 LEU B CA 1
ATOM 4926 C C . LEU B 1 71 ? -12.109 17.234 26.844 1 97.88 71 LEU B C 1
ATOM 4928 O O . LEU B 1 71 ? -12.109 16.734 25.719 1 97.88 71 LEU B O 1
ATOM 4932 N N . GLN B 1 72 ? -12.258 16.562 27.953 1 98.25 72 GLN B N 1
ATOM 4933 C CA . GLN B 1 72 ? -12.492 15.125 27.922 1 98.25 72 GLN B CA 1
ATOM 4934 C C . GLN B 1 72 ? -13.742 14.781 27.125 1 98.25 72 GLN B C 1
ATOM 4936 O O . GLN B 1 72 ? -13.719 13.867 26.297 1 98.25 72 GLN B O 1
ATOM 4941 N N . ALA B 1 73 ? -14.781 15.531 27.391 1 98.5 73 ALA B N 1
ATOM 4942 C CA . ALA B 1 73 ? -16.031 15.289 26.672 1 98.5 73 ALA B CA 1
ATOM 4943 C C . ALA B 1 73 ? -15.859 15.508 25.172 1 98.5 73 ALA B C 1
ATOM 4945 O O . ALA B 1 73 ? -16.406 14.758 24.359 1 98.5 73 ALA B O 1
ATOM 4946 N N . ALA B 1 74 ? -15.133 16.516 24.828 1 98.62 74 ALA B N 1
ATOM 4947 C CA . ALA B 1 74 ? -14.883 16.812 23.422 1 98.62 74 ALA B CA 1
ATOM 4948 C C . ALA B 1 74 ? -14.086 15.688 22.766 1 98.62 74 ALA B C 1
ATOM 4950 O O . ALA B 1 74 ? -14.383 15.281 21.641 1 98.62 74 ALA B O 1
ATOM 4951 N N . ILE B 1 75 ? -13.07 15.172 23.469 1 98.25 75 ILE B N 1
ATOM 4952 C CA . ILE B 1 75 ? -12.195 14.125 22.938 1 98.25 75 ILE B CA 1
ATOM 4953 C C . ILE B 1 75 ? -12.992 12.828 22.781 1 98.25 75 ILE B C 1
ATOM 4955 O O . ILE B 1 75 ? -12.812 12.109 21.797 1 98.25 75 ILE B O 1
ATOM 4959 N N . ARG B 1 76 ? -13.844 12.547 23.688 1 98.25 76 ARG B N 1
ATOM 4960 C CA . ARG B 1 76 ? -14.617 11.312 23.688 1 98.25 76 ARG B CA 1
ATOM 4961 C C . ARG B 1 76 ? -15.695 11.32 22.609 1 98.25 76 ARG B C 1
ATOM 4963 O O . ARG B 1 76 ? -16.25 10.281 22.266 1 98.25 76 ARG B O 1
ATOM 4970 N N . THR B 1 77 ? -16.016 12.516 22.141 1 98.31 77 THR B N 1
ATOM 4971 C CA . THR B 1 77 ? -16.906 12.625 20.984 1 98.31 77 THR B CA 1
ATOM 4972 C C . THR B 1 77 ? -16.125 12.562 19.672 1 98.31 77 THR B C 1
ATOM 4974 O O . THR B 1 77 ? -15.586 13.57 19.219 1 98.31 77 THR B O 1
ATOM 4977 N N . ARG B 1 78 ? -16.125 11.406 19.047 1 97.5 78 ARG B N 1
ATOM 4978 C CA . ARG B 1 78 ? -15.273 11.133 17.891 1 97.5 78 ARG B CA 1
ATOM 4979 C C . ARG B 1 78 ? -15.766 11.859 16.641 1 97.5 78 ARG B C 1
ATOM 4981 O O . ARG B 1 78 ? -16.953 11.812 16.328 1 97.5 78 ARG B O 1
ATOM 4988 N N . THR B 1 79 ? -14.852 12.57 15.938 1 98.25 79 THR B N 1
ATOM 4989 C CA . THR B 1 79 ? -15.211 13.328 14.742 1 98.25 79 THR B CA 1
ATOM 4990 C C . THR B 1 79 ? -14.164 13.141 13.648 1 98.25 79 THR B C 1
ATOM 4992 O O . THR B 1 79 ? -13.797 14.094 12.953 1 98.25 79 THR B O 1
ATOM 4995 N N . GLU B 1 80 ? -13.633 11.984 13.477 1 96.38 80 GLU B N 1
ATOM 4996 C CA . GLU B 1 80 ? -12.617 11.688 12.477 1 96.38 80 GLU B CA 1
ATOM 4997 C C . GLU B 1 80 ? -13.164 11.859 11.062 1 96.38 80 GLU B C 1
ATOM 4999 O O . GLU B 1 80 ? -14.336 11.57 10.812 1 96.38 80 GLU B O 1
ATOM 5004 N N . VAL B 1 81 ? -12.359 12.359 10.188 1 95.69 81 VAL B N 1
ATOM 5005 C CA . VAL B 1 81 ? -12.703 12.445 8.773 1 95.69 81 VAL B CA 1
ATOM 5006 C C . VAL B 1 81 ? -11.633 11.742 7.941 1 95.69 81 VAL B C 1
ATOM 5008 O O . VAL B 1 81 ? -10.484 11.633 8.359 1 95.69 81 VAL B O 1
ATOM 5011 N N . TYR B 1 82 ? -12.016 11.289 6.789 1 92.56 82 TYR B N 1
ATOM 5012 C CA . TYR B 1 82 ? -11.148 10.508 5.91 1 92.56 82 TYR B CA 1
ATOM 5013 C C . TYR B 1 82 ? -11.094 11.125 4.52 1 92.56 82 TYR B C 1
ATOM 5015 O O . TYR B 1 82 ? -12.023 11.812 4.098 1 92.56 82 TYR B O 1
ATOM 5023 N N . ASP B 1 83 ? -10.016 10.844 3.84 1 89.69 83 ASP B N 1
ATOM 5024 C CA . ASP B 1 83 ? -9.781 11.438 2.525 1 89.69 83 ASP B CA 1
ATOM 5025 C C . ASP B 1 83 ? -10.836 10.977 1.521 1 89.69 83 ASP B C 1
ATOM 5027 O O . ASP B 1 83 ? -11.18 11.711 0.593 1 89.69 83 ASP B O 1
ATOM 5031 N N . ASP B 1 84 ? -11.32 9.789 1.694 1 87.19 84 ASP B N 1
ATOM 5032 C CA . ASP B 1 84 ? -12.258 9.227 0.725 1 87.19 84 ASP B CA 1
ATOM 5033 C C . ASP B 1 84 ? -13.695 9.383 1.196 1 87.19 84 ASP B C 1
ATOM 5035 O O . ASP B 1 84 ? -14.594 8.703 0.701 1 87.19 84 ASP B O 1
ATOM 5039 N N . ASP B 1 85 ? -13.914 10.234 2.168 1 91.56 85 ASP B N 1
ATOM 5040 C CA . ASP B 1 85 ? -15.273 10.516 2.623 1 91.56 85 ASP B CA 1
ATOM 5041 C C . ASP B 1 85 ? -16.125 11.109 1.498 1 91.56 85 ASP B C 1
ATOM 5043 O O . ASP B 1 85 ? -15.578 11.68 0.549 1 91.56 85 ASP B O 1
ATOM 5047 N N . PRO B 1 86 ? -17.453 10.969 1.605 1 91.25 86 PRO B N 1
ATOM 5048 C CA . PRO B 1 86 ? -18.328 11.578 0.594 1 91.25 86 PRO B CA 1
ATOM 5049 C C . PRO B 1 86 ? -18.109 13.086 0.467 1 91.25 86 PRO B C 1
ATOM 5051 O O . PRO B 1 86 ? -17.953 13.781 1.475 1 91.25 86 PRO B O 1
ATOM 5054 N N . LEU B 1 87 ? -18.125 13.586 -0.768 1 88.69 87 LEU B N 1
ATOM 5055 C CA . LEU B 1 87 ? -17.891 15.008 -1.012 1 88.69 87 LEU B CA 1
ATOM 5056 C C . LEU B 1 87 ? -19.094 15.836 -0.569 1 88.69 87 LEU B C 1
ATOM 5058 O O . LEU B 1 87 ? -18.922 16.938 -0.042 1 88.69 87 LEU B O 1
ATOM 5062 N N . LEU B 1 88 ? -20.281 15.219 -0.807 1 94.12 88 LEU B N 1
ATOM 5063 C CA . LEU B 1 88 ? -21.484 15.922 -0.396 1 94.12 88 LEU B CA 1
ATOM 5064 C C . LEU B 1 88 ? -22.047 15.336 0.899 1 94.12 88 LEU B C 1
ATOM 5066 O O . LEU B 1 88 ? -22.156 14.117 1.039 1 94.12 88 LEU B O 1
ATOM 5070 N N . VAL B 1 89 ? -22.328 16.25 1.81 1 93.94 89 VAL B N 1
ATOM 5071 C CA . VAL B 1 89 ? -22.875 15.82 3.088 1 93.94 89 VAL B CA 1
ATOM 5072 C C . VAL B 1 89 ? -24.188 15.07 2.857 1 93.94 89 VAL B C 1
ATOM 5074 O O . VAL B 1 89 ? -24.469 14.078 3.529 1 93.94 89 VAL B O 1
ATOM 5077 N N . GLU B 1 90 ? -24.969 15.477 1.897 1 94.31 90 GLU B N 1
ATOM 5078 C CA . GLU B 1 90 ? -26.281 14.914 1.619 1 94.31 90 GLU B CA 1
ATOM 5079 C C . GLU B 1 90 ? -26.188 13.484 1.104 1 94.31 90 GLU B C 1
ATOM 5081 O O . GLU B 1 90 ? -27.172 12.742 1.115 1 94.31 90 GLU B O 1
ATOM 5086 N N . ASP B 1 91 ? -25.016 13.086 0.626 1 92.38 91 ASP B N 1
ATOM 5087 C CA . ASP B 1 91 ? -24.828 11.734 0.123 1 92.38 91 ASP B CA 1
ATOM 5088 C C . ASP B 1 91 ? -24.906 10.711 1.255 1 92.38 91 ASP B C 1
ATOM 5090 O O . ASP B 1 91 ? -25.203 9.539 1.021 1 92.38 91 ASP B O 1
ATOM 5094 N N . ASP B 1 92 ? -24.641 11.07 2.506 1 94.38 92 ASP B N 1
ATOM 5095 C CA . ASP B 1 92 ? -24.672 10.141 3.631 1 94.38 92 ASP B CA 1
ATOM 5096 C C . ASP B 1 92 ? -24.844 10.883 4.953 1 94.38 92 ASP B C 1
ATOM 5098 O O . ASP B 1 92 ? -23.875 11.031 5.715 1 94.38 92 ASP B O 1
ATOM 5102 N N . PHE B 1 93 ? -25.984 11.211 5.355 1 93.94 93 PHE B N 1
ATOM 5103 C CA . PHE B 1 93 ? -26.266 11.961 6.57 1 93.94 93 PHE B CA 1
ATOM 5104 C C . PHE B 1 93 ? -25.906 11.148 7.809 1 93.94 93 PHE B C 1
ATOM 5106 O O . PHE B 1 93 ? -25.516 11.719 8.828 1 93.94 93 PHE B O 1
ATOM 5113 N N . THR B 1 94 ? -26 9.859 7.633 1 94.94 94 THR B N 1
ATOM 5114 C CA . THR B 1 94 ? -25.672 8.992 8.766 1 94.94 94 THR B CA 1
ATOM 5115 C C . THR B 1 94 ? -24.188 9.062 9.086 1 94.94 94 THR B C 1
ATOM 5117 O O . THR B 1 94 ? -23.812 9.148 10.258 1 94.94 94 THR B O 1
ATOM 5120 N N . TYR B 1 95 ? -23.469 9.117 8.039 1 93.88 95 TYR B N 1
ATOM 5121 C CA . TYR B 1 95 ? -22.031 9.211 8.227 1 93.88 95 TYR B CA 1
ATOM 5122 C C . TYR B 1 95 ? -21.656 10.516 8.93 1 93.88 95 TYR B C 1
ATOM 5124 O O . TYR B 1 95 ? -20.797 10.523 9.812 1 93.88 95 TYR B O 1
ATOM 5132 N N . TRP B 1 96 ? -22.297 11.609 8.617 1 96.25 96 TRP B N 1
ATOM 5133 C CA . TRP B 1 96 ? -21.922 12.938 9.094 1 96.25 96 TRP B CA 1
ATOM 5134 C C . TRP B 1 96 ? -22.609 13.242 10.43 1 96.25 96 TRP B C 1
ATOM 5136 O O . TRP B 1 96 ? -22.344 14.281 11.039 1 96.25 96 TRP B O 1
ATOM 5146 N N . SER B 1 97 ? -23.406 12.328 11.023 1 96.56 97 SER B N 1
ATOM 5147 C CA . SER B 1 97 ? -24.188 12.562 12.234 1 96.56 97 SER B CA 1
ATOM 5148 C C . SER B 1 97 ? -23.266 12.781 13.438 1 96.56 97 SER B C 1
ATOM 5150 O O . SER B 1 97 ? -23.703 13.328 14.453 1 96.56 97 SER B O 1
ATOM 5152 N N . LYS B 1 98 ? -22.016 12.398 13.336 1 97.19 98 LYS B N 1
ATOM 5153 C CA . LYS B 1 98 ? -21.047 12.617 14.398 1 97.19 98 LYS B CA 1
ATOM 5154 C C . LYS B 1 98 ? -20.906 14.102 14.711 1 97.19 98 LYS B C 1
ATOM 5156 O O . LYS B 1 98 ? -20.688 14.484 15.867 1 97.19 98 LYS B O 1
ATOM 5161 N N . PHE B 1 99 ? -21.094 14.93 13.742 1 98.19 99 PHE B N 1
ATOM 5162 C CA . PHE B 1 99 ? -20.938 16.375 13.953 1 98.19 99 PHE B CA 1
ATOM 5163 C C . PHE B 1 99 ? -22.188 16.953 14.602 1 98.19 99 PHE B C 1
ATOM 5165 O O . PHE B 1 99 ? -22.125 17.984 15.281 1 98.19 99 PHE B O 1
ATOM 5172 N N . GLU B 1 100 ? -23.328 16.328 14.406 1 97.44 100 GLU B N 1
ATOM 5173 C CA . GLU B 1 100 ? -24.516 16.703 15.164 1 97.44 100 GLU B CA 1
ATOM 5174 C C . GLU B 1 100 ? -24.344 16.438 16.656 1 97.44 100 GLU B C 1
ATOM 5176 O O . GLU B 1 100 ? -24.719 17.266 17.484 1 97.44 100 GLU B O 1
ATOM 5181 N N . LYS B 1 101 ? -23.766 15.289 16.875 1 97.81 101 LYS B N 1
ATOM 5182 C CA . LYS B 1 101 ? -23.484 14.922 18.266 1 97.81 101 LYS B CA 1
ATOM 5183 C C . LYS B 1 101 ? -22.531 15.906 18.906 1 97.81 101 LYS B C 1
ATOM 5185 O O . LYS B 1 101 ? -22.688 16.266 20.078 1 97.81 101 LYS B O 1
ATOM 5190 N N . PHE B 1 102 ? -21.547 16.297 18.188 1 98.56 102 PHE B N 1
ATOM 5191 C CA . PHE B 1 102 ? -20.562 17.234 18.719 1 98.56 102 PHE B CA 1
ATOM 5192 C C . PHE B 1 102 ? -21.203 18.594 18.984 1 98.56 102 PHE B C 1
ATOM 5194 O O . PHE B 1 102 ? -20.922 19.234 20 1 98.56 102 PHE B O 1
ATOM 5201 N N . GLU B 1 103 ? -22.016 19.062 18.078 1 98.5 103 GLU B N 1
ATOM 5202 C CA . GLU B 1 103 ? -22.719 20.328 18.281 1 98.5 103 GLU B CA 1
ATOM 5203 C C . GLU B 1 103 ? -23.594 20.266 19.531 1 98.5 103 GLU B C 1
ATOM 5205 O O . GLU B 1 103 ? -23.672 21.234 20.297 1 98.5 103 GLU B O 1
ATOM 5210 N N . GLN B 1 104 ? -24.25 19.141 19.688 1 98.31 104 GLN B N 1
ATOM 5211 C CA . GLN B 1 104 ? -25.094 18.969 20.875 1 98.31 104 GLN B CA 1
ATOM 5212 C C . GLN B 1 104 ? -24.25 19.047 22.141 1 98.31 104 GLN B C 1
ATOM 5214 O O . GLN B 1 104 ? -24.688 19.625 23.141 1 98.31 104 GLN B O 1
ATOM 5219 N N . LEU B 1 105 ? -23.125 18.484 22.062 1 98.69 105 LEU B N 1
ATOM 5220 C CA . LEU B 1 105 ? -22.203 18.578 23.203 1 98.69 105 LEU B CA 1
ATOM 5221 C C . LEU B 1 105 ? -21.844 20.031 23.5 1 98.69 105 LEU B C 1
ATOM 5223 O O . LEU B 1 105 ? -21.844 20.438 24.656 1 98.69 105 LEU B O 1
ATOM 5227 N N . LEU B 1 106 ? -21.516 20.797 22.469 1 98.81 106 LEU B N 1
ATOM 5228 C CA . LEU B 1 106 ? -21.156 22.188 22.656 1 98.81 106 LEU B CA 1
ATOM 5229 C C . LEU B 1 106 ? -22.312 22.969 23.281 1 98.81 106 LEU B C 1
ATOM 5231 O O . LEU B 1 106 ? -22.094 23.766 24.203 1 98.81 106 LEU B O 1
ATOM 5235 N N . LYS B 1 107 ? -23.469 22.75 22.781 1 98.5 107 LYS B N 1
ATOM 5236 C CA . LYS B 1 107 ? -24.641 23.453 23.281 1 98.5 107 LYS B CA 1
ATOM 5237 C C . LYS B 1 107 ? -24.875 23.172 24.766 1 98.5 107 LYS B C 1
ATOM 5239 O O . LYS B 1 107 ? -25.172 24.078 25.531 1 98.5 107 LYS B O 1
ATOM 5244 N N . SER B 1 108 ? -24.734 21.938 25.141 1 98.44 108 SER B N 1
ATOM 5245 C CA . SER B 1 108 ? -24.969 21.547 26.531 1 98.44 108 SER B CA 1
ATOM 5246 C C . SER B 1 108 ? -23.828 22.016 27.438 1 98.44 108 SER B C 1
ATOM 5248 O O . SER B 1 108 ? -24.062 22.328 28.609 1 98.44 108 SER B O 1
ATOM 5250 N N . THR B 1 109 ? -22.672 22.125 26.938 1 98.56 109 THR B N 1
ATOM 5251 C CA . THR B 1 109 ? -21.484 22.438 27.719 1 98.56 109 THR B CA 1
ATOM 5252 C C . THR B 1 109 ? -21.344 23.938 27.922 1 98.56 109 THR B C 1
ATOM 5254 O O . THR B 1 109 ? -20.812 24.391 28.938 1 98.56 109 THR B O 1
ATOM 5257 N N . PHE B 1 110 ? -21.859 24.719 26.969 1 98.75 110 PHE B N 1
ATOM 5258 C CA . PHE B 1 110 ? -21.641 26.156 27 1 98.75 110 PHE B CA 1
ATOM 5259 C C . PHE B 1 110 ? -22.953 26.922 26.891 1 98.75 110 PHE B C 1
ATOM 5261 O O . PHE B 1 110 ? -23.156 27.688 25.938 1 98.75 110 PHE B O 1
ATOM 5268 N N . PRO B 1 111 ? -23.781 26.906 27.891 1 98.38 111 PRO B N 1
ATOM 5269 C CA . PRO B 1 111 ? -25.125 27.484 27.797 1 98.38 111 PRO B CA 1
ATOM 5270 C C . PRO B 1 111 ? -25.109 29.016 27.734 1 98.38 111 PRO B C 1
ATOM 5272 O O . PRO B 1 111 ? -25.938 29.609 27.062 1 98.38 111 PRO B O 1
ATOM 5275 N N . LEU B 1 112 ? -24.219 29.719 28.406 1 98.44 112 LEU B N 1
ATOM 5276 C CA . LEU B 1 112 ? -24.156 31.172 28.359 1 98.44 112 LEU B CA 1
ATOM 5277 C C . LEU B 1 112 ? -23.797 31.656 26.953 1 98.44 112 LEU B C 1
ATOM 5279 O O . LEU B 1 112 ? -24.406 32.594 26.438 1 98.44 112 LEU B O 1
ATOM 5283 N N . PHE B 1 113 ? -22.844 31 26.438 1 98.38 113 PHE B N 1
ATOM 5284 C CA . PHE B 1 113 ? -22.406 31.328 25.078 1 98.38 113 PHE B CA 1
ATOM 5285 C C . PHE B 1 113 ? -23.578 31.219 24.109 1 98.38 113 PHE B C 1
ATOM 5287 O O . PHE B 1 113 ? -23.828 32.125 23.328 1 98.38 113 PHE B O 1
ATOM 5294 N N . TYR B 1 114 ? -24.25 30.109 24.188 1 98.31 114 TYR B N 1
ATOM 5295 C CA . TYR B 1 114 ? -25.375 29.875 23.266 1 98.31 114 TYR B CA 1
ATOM 5296 C C . TYR B 1 114 ? -26.5 30.859 23.531 1 98.31 114 TYR B C 1
ATOM 5298 O O . TYR B 1 114 ? -27.266 31.188 22.609 1 98.31 114 TYR B O 1
ATOM 5306 N N . SER B 1 115 ? -26.594 31.375 24.719 1 98.12 115 SER B N 1
ATOM 5307 C CA . SER B 1 115 ? -27.641 32.344 25.047 1 98.12 115 SER B CA 1
ATOM 5308 C C . SER B 1 115 ? -27.328 33.719 24.484 1 98.12 115 SER B C 1
ATOM 5310 O O . SER B 1 115 ? -28.234 34.531 24.266 1 98.12 115 SER B O 1
ATOM 5312 N N . LYS B 1 116 ? -26.062 33.969 24.203 1 98.38 116 LYS B N 1
ATOM 5313 C CA . LYS B 1 116 ? -25.656 35.344 23.797 1 98.38 116 LYS B CA 1
ATOM 5314 C C . LYS B 1 116 ? -25.312 35.375 22.312 1 98.38 116 LYS B C 1
ATOM 5316 O O . LYS B 1 116 ? -25.078 36.469 21.766 1 98.38 116 LYS B O 1
ATOM 5321 N N . THR B 1 117 ? -25.328 34.219 21.672 1 98.62 117 THR B N 1
ATOM 5322 C CA . THR B 1 117 ? -24.938 34.156 20.266 1 98.62 117 THR B CA 1
ATOM 5323 C C . THR B 1 117 ? -26.078 33.594 19.406 1 98.62 117 THR B C 1
ATOM 5325 O O . THR B 1 117 ? -26.969 32.938 19.922 1 98.62 117 THR B O 1
ATOM 5328 N N . THR B 1 118 ? -26.062 33.969 18.109 1 98.5 118 THR B N 1
ATOM 5329 C CA . THR B 1 118 ? -26.891 33.344 17.109 1 98.5 118 THR B CA 1
ATOM 5330 C C . THR B 1 118 ? -26.078 32.344 16.266 1 98.5 118 THR B C 1
ATOM 5332 O O . THR B 1 118 ? -24.984 32.688 15.812 1 98.5 118 THR B O 1
ATOM 5335 N N . LEU B 1 119 ? -26.625 31.172 16.078 1 98.56 119 LEU B N 1
ATOM 5336 C CA . LEU B 1 119 ? -25.938 30.125 15.344 1 98.56 119 LEU B CA 1
ATOM 5337 C C . LEU B 1 119 ? -26.453 30.031 13.914 1 98.56 119 LEU B C 1
ATOM 5339 O O . LEU B 1 119 ? -27.672 29.938 13.695 1 98.56 119 LEU B O 1
ATOM 5343 N N . GLN B 1 120 ? -25.562 30.141 13 1 98.44 120 GLN B N 1
ATOM 5344 C CA . GLN B 1 120 ? -25.812 29.781 11.609 1 98.44 120 GLN B CA 1
ATOM 5345 C C . GLN B 1 120 ? -25.078 28.484 11.242 1 98.44 120 GLN B C 1
ATOM 5347 O O . GLN B 1 120 ? -23.844 28.438 11.273 1 98.44 120 GLN B O 1
ATOM 5352 N N . LYS B 1 121 ? -25.859 27.453 10.914 1 98 121 LYS B N 1
ATOM 5353 C CA . LYS B 1 121 ? -25.281 26.234 10.359 1 98 121 LYS B CA 1
ATOM 5354 C C . LYS B 1 121 ? -25.047 26.359 8.859 1 98 121 LYS B C 1
ATOM 5356 O O . LYS B 1 121 ? -25.953 26.75 8.117 1 98 121 LYS B O 1
ATOM 5361 N N . VAL B 1 122 ? -23.906 26.188 8.445 1 98.31 122 VAL B N 1
ATOM 5362 C CA . VAL B 1 122 ? -23.516 26.312 7.047 1 98.31 122 VAL B CA 1
ATOM 5363 C C . VAL B 1 122 ? -23.141 24.938 6.48 1 98.31 122 VAL B C 1
ATOM 5365 O O . VAL B 1 122 ? -22.297 24.234 7.039 1 98.31 122 VAL B O 1
ATOM 5368 N N . ASN B 1 123 ? -23.766 24.547 5.348 1 97.44 123 ASN B N 1
ATOM 5369 C CA . ASN B 1 123 ? -23.594 23.219 4.766 1 97.44 123 ASN B CA 1
ATOM 5370 C C . ASN B 1 123 ? -23.75 22.125 5.809 1 97.44 123 ASN B C 1
ATOM 5372 O O . ASN B 1 123 ? -22.891 21.25 5.945 1 97.44 123 ASN B O 1
ATOM 5376 N N . TYR B 1 124 ? -24.734 22.281 6.648 1 96.56 124 TYR B N 1
ATOM 5377 C CA . TYR B 1 124 ? -25.266 21.344 7.625 1 96.56 124 TYR B CA 1
ATOM 5378 C C . TYR B 1 124 ? -24.453 21.375 8.914 1 96.56 124 TYR B C 1
ATOM 5380 O O . TYR B 1 124 ? -25 21.453 10.008 1 96.56 124 TYR B O 1
ATOM 5388 N N . HIS B 1 125 ? -23.062 21.344 8.789 1 97.69 125 HIS B N 1
ATOM 5389 C CA . HIS B 1 125 ? -22.297 21.078 10.008 1 97.69 125 HIS B CA 1
ATOM 5390 C C . HIS B 1 125 ? -21.25 22.141 10.25 1 97.69 125 HIS B C 1
ATOM 5392 O O . HIS B 1 125 ? -20.562 22.141 11.273 1 97.69 125 HIS B O 1
ATOM 5398 N N . GLY B 1 126 ? -21.078 23.078 9.227 1 98.56 126 GLY B N 1
ATOM 5399 C CA . GLY B 1 126 ? -20.328 24.281 9.562 1 98.56 126 GLY B CA 1
ATOM 5400 C C . GLY B 1 126 ? -21.031 25.156 10.586 1 98.56 126 GLY B C 1
ATOM 5401 O O . GLY B 1 126 ? -22.234 25.406 10.477 1 98.56 126 GLY B O 1
ATOM 5402 N N . LEU B 1 127 ? -20.312 25.531 11.648 1 98.88 127 LEU B N 1
ATOM 5403 C CA . LEU B 1 127 ? -20.922 26.328 12.711 1 98.88 127 LEU B CA 1
ATOM 5404 C C . LEU B 1 127 ? -20.391 27.75 12.711 1 98.88 127 LEU B C 1
ATOM 5406 O O . LEU B 1 127 ? -19.188 27.969 12.859 1 98.88 127 LEU B O 1
ATOM 5410 N N . VAL B 1 128 ? -21.25 28.688 12.516 1 98.88 128 VAL B N 1
ATOM 5411 C CA . VAL B 1 128 ? -20.922 30.094 12.625 1 98.88 128 VAL B CA 1
ATOM 5412 C C . VAL B 1 128 ? -21.766 30.734 13.727 1 98.88 128 VAL B C 1
ATOM 5414 O O . VAL B 1 128 ? -22.984 30.844 13.602 1 98.88 128 VAL B O 1
ATOM 5417 N N . TYR B 1 129 ? -21.109 31.125 14.812 1 98.88 129 TYR B N 1
ATOM 5418 C CA . TYR B 1 129 ? -21.766 31.828 15.914 1 98.88 129 TYR B CA 1
ATOM 5419 C C . TYR B 1 129 ? -21.484 33.344 15.844 1 98.88 129 TYR B C 1
ATOM 5421 O O . TYR B 1 129 ? -20.344 33.75 15.672 1 98.88 129 TYR B O 1
ATOM 5429 N N . ILE B 1 130 ? -22.516 34.094 15.977 1 98.81 130 ILE B N 1
ATOM 5430 C CA . ILE B 1 130 ? -22.391 35.562 15.93 1 98.81 130 ILE B CA 1
ATOM 5431 C C . ILE B 1 130 ? -22.75 36.156 17.281 1 98.81 130 ILE B C 1
ATOM 5433 O O . ILE B 1 130 ? -23.891 36.031 17.75 1 98.81 130 ILE B O 1
ATOM 5437 N N . TRP B 1 131 ? -21.781 36.688 17.984 1 98.81 131 TRP B N 1
ATOM 5438 C CA . TRP B 1 131 ? -21.984 37.531 19.156 1 98.81 131 TRP B CA 1
ATOM 5439 C C . TRP B 1 131 ? -22.062 39 18.734 1 98.81 131 TRP B C 1
ATOM 5441 O O . TRP B 1 131 ? -21.031 39.656 18.594 1 98.81 131 TRP B O 1
ATOM 5451 N N . GLU B 1 132 ? -23.297 39.438 18.609 1 98.38 132 GLU B N 1
ATOM 5452 C CA . GLU B 1 132 ? -23.531 40.781 18.031 1 98.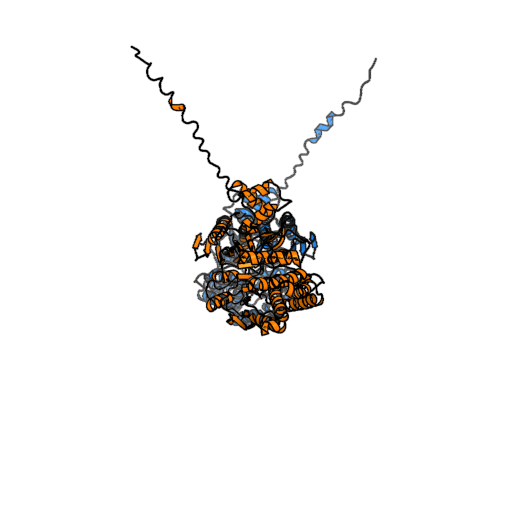38 132 GLU B CA 1
ATOM 5453 C C . GLU B 1 132 ? -22.969 41.875 18.938 1 98.38 132 GLU B C 1
ATOM 5455 O O . GLU B 1 132 ? -23.219 41.875 20.141 1 98.38 132 GLU B O 1
ATOM 5460 N N . GLY B 1 133 ? -22.203 42.781 18.328 1 98.38 133 GLY B N 1
ATOM 5461 C CA . GLY B 1 133 ? -21.703 43.938 19.047 1 98.38 133 GLY B CA 1
ATOM 5462 C C . GLY B 1 133 ? -22.672 45.125 19.031 1 98.38 133 GLY B C 1
ATOM 5463 O O . GLY B 1 133 ? -23.609 45.156 18.234 1 98.38 133 GLY B O 1
ATOM 5464 N N . SER B 1 134 ? -22.438 46.062 19.906 1 98.12 134 SER B N 1
ATOM 5465 C CA . SER B 1 134 ? -23.328 47.219 20.016 1 98.12 134 SER B CA 1
ATOM 5466 C C . SER B 1 134 ? -23.047 48.25 18.938 1 98.12 134 SER B C 1
ATOM 5468 O O . SER B 1 134 ? -23.891 49.094 18.641 1 98.12 134 SER B O 1
ATOM 5470 N N . ASN B 1 135 ? -21.906 48.219 18.266 1 98.12 135 ASN B N 1
ATOM 5471 C CA . ASN B 1 135 ? -21.531 49.156 17.219 1 98.12 135 ASN B CA 1
ATOM 5472 C C . ASN B 1 135 ? -21.359 48.438 15.875 1 98.12 135 ASN B C 1
ATOM 5474 O O . ASN B 1 135 ? -20.281 47.906 15.586 1 98.12 135 ASN B O 1
ATOM 5478 N N . SER B 1 136 ? -22.281 48.625 15.039 1 95.56 136 SER B N 1
ATOM 5479 C CA . SER B 1 136 ? -22.328 47.906 13.781 1 95.56 136 SER B CA 1
ATOM 5480 C C . SER B 1 136 ? -21.344 48.469 12.766 1 95.56 136 SER B C 1
ATOM 5482 O O . SER B 1 136 ? -21.078 47.844 11.734 1 95.56 136 SER B O 1
ATOM 5484 N N . SER B 1 137 ? -20.766 49.562 13.07 1 96.69 137 SER B N 1
ATOM 5485 C CA . SER B 1 137 ? -19.828 50.156 12.133 1 96.69 137 SER B CA 1
ATOM 5486 C C . SER B 1 137 ? -18.438 49.531 12.266 1 96.69 137 SER B C 1
ATOM 5488 O O . SER B 1 137 ? -17.609 49.719 11.375 1 96.69 137 SER B O 1
ATOM 5490 N N . LEU B 1 138 ? -18.25 48.875 13.352 1 98.12 138 LEU B N 1
ATOM 5491 C CA . LEU B 1 138 ? -16.969 48.219 13.555 1 98.12 138 LEU B CA 1
ATOM 5492 C C . LEU B 1 138 ? -16.922 46.875 12.828 1 98.12 138 LEU B C 1
ATOM 5494 O O . LEU B 1 138 ? -17.906 46.125 12.836 1 98.12 138 LEU B O 1
ATOM 5498 N N . LYS B 1 139 ? -15.812 46.594 12.148 1 98.5 139 LYS B N 1
ATOM 5499 C CA . LYS B 1 139 ? -15.633 45.312 11.492 1 98.5 139 LYS B CA 1
ATOM 5500 C C . LYS B 1 139 ? -15.555 44.188 12.508 1 98.5 139 LYS B C 1
ATOM 5502 O O . LYS B 1 139 ? -14.898 44.312 13.547 1 98.5 139 LYS B O 1
ATOM 5507 N N . PRO B 1 140 ? -16.188 43.062 12.242 1 98.75 140 PRO B N 1
ATOM 5508 C CA . PRO B 1 140 ? -16.203 41.938 13.172 1 98.75 140 PRO B CA 1
ATOM 5509 C C . PRO B 1 140 ? -14.844 41.25 13.305 1 98.75 140 PRO B C 1
ATOM 5511 O O . PRO B 1 140 ? -14.055 41.281 12.359 1 98.75 140 PRO B O 1
ATOM 5514 N N . LEU B 1 141 ? -14.578 40.688 14.438 1 98.81 141 LEU B N 1
ATOM 5515 C CA . LEU B 1 141 ? -13.461 39.781 14.695 1 98.81 141 LEU B CA 1
ATOM 5516 C C . LEU B 1 141 ? -13.875 38.344 14.469 1 98.81 141 LEU B C 1
ATOM 5518 O O . LEU B 1 141 ? -14.891 37.875 15 1 98.81 141 LEU B O 1
ATOM 5522 N N . VAL B 1 142 ? -13.086 37.594 13.672 1 98.88 142 VAL B N 1
ATOM 5523 C CA . VAL B 1 142 ? -13.398 36.188 13.422 1 98.88 142 VAL B CA 1
ATOM 5524 C C . VAL B 1 142 ? -12.406 35.281 14.18 1 98.88 142 VAL B C 1
ATOM 5526 O O . VAL B 1 142 ? -11.195 35.406 14.008 1 98.88 142 VAL B O 1
ATOM 5529 N N . LEU B 1 143 ? -12.906 34.438 15 1 98.88 143 LEU B N 1
ATOM 5530 C CA . LEU B 1 143 ? -12.141 33.438 15.742 1 98.88 143 LEU B CA 1
ATOM 5531 C C . LEU B 1 143 ? -12.469 32.031 15.258 1 98.88 143 LEU B C 1
ATOM 5533 O O . LEU B 1 143 ? -13.641 31.641 15.211 1 98.88 143 LEU B O 1
ATOM 5537 N N . MET B 1 144 ? -11.375 31.281 14.922 1 98.69 144 MET B N 1
ATOM 5538 C CA . MET B 1 144 ? -11.617 30.016 14.211 1 98.69 144 MET B CA 1
ATOM 5539 C C . MET B 1 144 ? -11.055 28.844 14.992 1 98.69 144 MET B C 1
ATOM 5541 O O . MET B 1 144 ? -10.195 29.016 15.859 1 98.69 144 MET B O 1
ATOM 5545 N N . ALA B 1 145 ? -11.547 27.719 14.758 1 98.38 145 ALA B N 1
ATOM 5546 C CA . ALA B 1 145 ? -11.109 26.344 15.031 1 98.38 145 ALA B CA 1
ATOM 5547 C C . ALA B 1 145 ? -11.812 25.359 14.109 1 98.38 145 ALA B C 1
ATOM 5549 O O . ALA B 1 145 ? -12.508 25.75 13.172 1 98.38 145 ALA B O 1
ATOM 5550 N N . HIS B 1 146 ? -11.508 24.125 14.219 1 98.5 146 HIS B N 1
ATOM 5551 C CA . HIS B 1 146 ? -12.266 23.141 13.453 1 98.5 146 HIS B CA 1
ATOM 5552 C C . HIS B 1 146 ? -12.641 21.938 14.312 1 98.5 146 HIS B C 1
ATOM 5554 O O . HIS B 1 146 ? -12.008 21.672 15.336 1 98.5 146 HIS B O 1
ATOM 5560 N N . GLN B 1 147 ? -13.641 21.266 13.859 1 98.75 147 GLN B N 1
ATOM 5561 C CA . GLN B 1 147 ? -14.297 20.234 14.656 1 98.75 147 GLN B CA 1
ATOM 5562 C C . GLN B 1 147 ? -13.656 18.875 14.43 1 98.75 147 GLN B C 1
ATOM 5564 O O . GLN B 1 147 ? -13.641 18.031 15.328 1 98.75 147 GLN B O 1
ATOM 5569 N N . ASP B 1 148 ? -13.188 18.656 13.242 1 98.12 148 ASP B N 1
ATOM 5570 C CA . ASP B 1 148 ? -12.789 17.312 12.797 1 98.12 148 ASP B CA 1
ATOM 5571 C C . ASP B 1 148 ? -11.383 16.984 13.273 1 98.12 148 ASP B C 1
ATOM 5573 O O . ASP B 1 148 ? -10.609 17.875 13.641 1 98.12 148 ASP B O 1
ATOM 5577 N N . THR B 1 149 ? -11.094 15.703 13.297 1 96.94 149 THR B N 1
ATOM 5578 C CA . THR B 1 149 ? -9.766 15.188 13.625 1 96.94 149 THR B CA 1
ATOM 5579 C C . THR B 1 149 ? -9.297 14.188 12.57 1 96.94 149 THR B C 1
ATOM 5581 O O . THR B 1 149 ? -10.094 13.727 11.75 1 96.94 149 THR B O 1
ATOM 5584 N N . VAL B 1 150 ? -7.988 13.938 12.555 1 94.56 150 VAL B N 1
ATOM 5585 C CA . VAL B 1 150 ? -7.477 12.859 11.719 1 94.56 150 VAL B CA 1
ATOM 5586 C C . VAL B 1 150 ? -7.836 11.508 12.328 1 94.56 150 VAL B C 1
ATOM 5588 O O . VAL B 1 150 ? -8.016 11.398 13.547 1 94.56 150 VAL B O 1
ATOM 5591 N N . PRO B 1 151 ? -7.895 10.477 11.508 1 94.12 151 PRO B N 1
ATOM 5592 C CA . PRO B 1 151 ? -8.273 9.148 12.008 1 94.12 151 PRO B CA 1
ATOM 5593 C C . PRO B 1 151 ? -7.164 8.484 12.812 1 94.12 151 PRO B C 1
ATOM 5595 O O . PRO B 1 151 ? -6.016 8.93 12.773 1 94.12 151 PRO B O 1
ATOM 5598 N N . VAL B 1 152 ? -7.602 7.488 13.586 1 92.56 152 VAL B N 1
ATOM 5599 C CA . VAL B 1 152 ? -6.703 6.582 14.289 1 92.56 152 VAL B CA 1
ATOM 5600 C C . VAL B 1 152 ? -6.691 5.219 13.594 1 92.56 152 VAL B C 1
ATOM 5602 O O . VAL B 1 152 ? -7.746 4.625 13.367 1 92.56 152 VAL B O 1
ATOM 5605 N N . SER B 1 153 ? -5.488 4.824 13.281 1 88.56 153 SER B N 1
ATOM 5606 C CA . SER B 1 153 ? -5.395 3.521 12.633 1 88.56 153 SER B CA 1
ATOM 5607 C C . SER B 1 153 ? -5.625 2.391 13.625 1 88.56 153 SER B C 1
ATOM 5609 O O . SER B 1 153 ? -5.059 2.395 14.719 1 88.56 153 SER B O 1
ATOM 5611 N N . ASN B 1 154 ? -6.406 1.391 13.148 1 89.69 154 ASN B N 1
ATOM 5612 C CA . ASN B 1 154 ? -6.613 0.21 13.977 1 89.69 154 ASN B CA 1
ATOM 5613 C C . ASN B 1 154 ? -5.332 -0.606 14.117 1 89.69 154 ASN B C 1
ATOM 5615 O O . ASN B 1 154 ? -5.125 -1.281 15.125 1 89.69 154 ASN B O 1
ATOM 5619 N N . LEU B 1 155 ? -4.488 -0.478 13.203 1 86.5 155 LEU B N 1
ATOM 5620 C CA . LEU B 1 155 ? -3.271 -1.281 13.141 1 86.5 155 LEU B CA 1
ATOM 5621 C C . LEU B 1 155 ? -2.26 -0.817 14.188 1 86.5 155 LEU B C 1
ATOM 5623 O O . LEU B 1 155 ? -1.341 -1.56 14.539 1 86.5 155 LEU B O 1
ATOM 5627 N N . THR B 1 156 ? -2.42 0.36 14.711 1 88.12 156 THR B N 1
ATOM 5628 C CA . THR B 1 156 ? -1.432 0.883 15.648 1 88.12 156 THR B CA 1
ATOM 5629 C C . THR B 1 156 ? -2.074 1.19 17 1 88.12 156 THR B C 1
ATOM 5631 O O . THR B 1 156 ? -1.481 1.876 17.828 1 88.12 156 THR B O 1
ATOM 5634 N N . LEU B 1 157 ? -3.291 0.755 17.219 1 91.38 157 LEU B N 1
ATOM 5635 C CA . LEU B 1 157 ? -4.02 1.019 18.453 1 91.38 157 LEU B CA 1
ATOM 5636 C C . LEU B 1 157 ? -3.238 0.517 19.672 1 91.38 157 LEU B C 1
ATOM 5638 O O . LEU B 1 157 ? -3.258 1.145 20.734 1 91.38 157 LEU B O 1
ATOM 5642 N N . ASN B 1 158 ? -2.551 -0.544 19.453 1 88.31 158 ASN B N 1
ATOM 5643 C CA . ASN B 1 158 ? -1.824 -1.166 20.562 1 88.31 158 ASN B CA 1
ATOM 5644 C C . ASN B 1 158 ? -0.593 -0.353 20.953 1 88.31 158 ASN B C 1
ATOM 5646 O O . ASN B 1 158 ? -0.004 -0.579 22 1 88.31 158 ASN B O 1
ATOM 5650 N N . GLN B 1 159 ? -0.265 0.629 20.203 1 87.81 159 GLN B N 1
ATOM 5651 C CA . GLN B 1 159 ? 0.906 1.454 20.484 1 87.81 159 GLN B CA 1
ATOM 5652 C C . GLN B 1 159 ? 0.536 2.67 21.328 1 87.81 159 GLN B C 1
ATOM 5654 O O . GLN B 1 159 ? 1.415 3.381 21.828 1 87.81 159 GLN B O 1
ATOM 5659 N N . TRP B 1 160 ? -0.746 2.906 21.547 1 92.5 160 TRP B N 1
ATOM 5660 C CA . TRP B 1 160 ? -1.202 4.031 22.359 1 92.5 160 TRP B CA 1
ATOM 5661 C C . TRP B 1 160 ? -1.104 3.709 23.844 1 92.5 160 TRP B C 1
ATOM 5663 O O . TRP B 1 160 ? -1.626 2.689 24.312 1 92.5 160 TRP B O 1
ATOM 5673 N N . GLU B 1 161 ? -0.413 4.539 24.578 1 93.69 161 GLU B N 1
ATOM 5674 C CA . GLU B 1 161 ? -0.328 4.375 26.031 1 93.69 161 GLU B CA 1
ATOM 5675 C C . GLU B 1 161 ? -1.67 4.66 26.703 1 93.69 161 GLU B C 1
ATOM 5677 O O . GLU B 1 161 ? -2.031 4.012 27.688 1 93.69 161 GLU B O 1
ATOM 5682 N N . HIS B 1 162 ? -2.281 5.707 26.172 1 96 162 HIS B N 1
ATOM 5683 C CA . HIS B 1 162 ? -3.662 6.027 26.516 1 96 162 HIS B CA 1
ATOM 5684 C C . HIS B 1 162 ? -4.582 5.859 25.312 1 96 162 HIS B C 1
ATOM 5686 O O . HIS B 1 162 ? -4.219 6.219 24.188 1 96 162 HIS B O 1
ATOM 5692 N N . ASP B 1 163 ? -5.754 5.285 25.578 1 96.56 163 ASP B N 1
ATOM 5693 C CA . ASP B 1 163 ? -6.699 5.148 24.484 1 96.56 163 ASP B CA 1
ATOM 5694 C C . ASP B 1 163 ? -6.902 6.48 23.766 1 96.56 163 ASP B C 1
ATOM 5696 O O . ASP B 1 163 ? -7.066 7.52 24.406 1 96.56 163 ASP B O 1
ATOM 5700 N N . PRO B 1 164 ? -6.844 6.422 22.469 1 96.19 164 PRO B N 1
ATOM 5701 C CA . PRO B 1 164 ? -6.879 7.68 21.719 1 96.19 164 PRO B CA 1
ATOM 5702 C C . PRO B 1 164 ? -8.156 8.477 21.953 1 96.19 164 PRO B C 1
ATOM 5704 O O . PRO B 1 164 ? -8.219 9.664 21.641 1 96.19 164 PRO B O 1
ATOM 5707 N N . PHE B 1 165 ? -9.203 7.852 22.547 1 97.5 165 PHE B N 1
ATOM 5708 C CA . PHE B 1 165 ? -10.461 8.562 22.719 1 97.5 165 PHE B CA 1
ATOM 5709 C C . PHE B 1 165 ? -10.875 8.586 24.188 1 97.5 165 PHE B C 1
ATOM 5711 O O . PHE B 1 165 ? -12.047 8.805 24.5 1 97.5 165 PHE B O 1
ATOM 5718 N N . SER B 1 166 ? -9.906 8.438 25.047 1 97.12 166 SER B N 1
ATOM 5719 C CA . SER B 1 166 ? -10.203 8.375 26.484 1 97.12 166 SER B CA 1
ATOM 5720 C C . SER B 1 166 ? -10.328 9.766 27.078 1 97.12 166 SER B C 1
ATOM 5722 O O . SER B 1 166 ? -11.109 9.984 28.016 1 97.12 166 SER B O 1
ATOM 5724 N N . GLY B 1 167 ? -9.539 10.719 26.625 1 97.69 167 GLY B N 1
ATOM 5725 C CA . GLY B 1 167 ? -9.414 12 27.297 1 97.69 167 GLY B CA 1
ATOM 5726 C C . GLY B 1 167 ? -8.727 11.898 28.641 1 97.69 167 GLY B C 1
ATOM 5727 O O . GLY B 1 167 ? -8.945 12.734 29.531 1 97.69 167 GLY B O 1
ATOM 5728 N N . ASP B 1 168 ? -7.906 10.961 28.734 1 97.81 168 ASP B N 1
ATOM 5729 C CA . ASP B 1 168 ? -7.246 10.719 30.016 1 97.81 168 ASP B CA 1
ATOM 5730 C C . ASP B 1 168 ? -6.469 11.953 30.469 1 97.81 168 ASP B C 1
ATOM 5732 O O . ASP B 1 168 ? -5.863 12.648 29.641 1 97.81 168 ASP B O 1
ATOM 5736 N N . TYR B 1 169 ? -6.551 12.188 31.75 1 98 169 TYR B N 1
ATOM 5737 C CA . TYR B 1 169 ? -5.824 13.266 32.438 1 98 169 TYR B CA 1
ATOM 5738 C C . TYR B 1 169 ? -4.961 12.719 33.562 1 98 169 TYR B C 1
ATOM 5740 O O . TYR B 1 169 ? -5.465 12.07 34.469 1 98 169 TYR B O 1
ATOM 5748 N N . ASP B 1 170 ? -3.664 13.039 33.469 1 97.06 170 ASP B N 1
ATOM 5749 C CA . ASP B 1 170 ? -2.779 12.43 34.469 1 97.06 170 ASP B CA 1
ATOM 5750 C C . ASP B 1 170 ? -2.383 13.445 35.531 1 97.06 170 ASP B C 1
ATOM 5752 O O . ASP B 1 170 ? -1.411 13.234 36.25 1 97.06 170 ASP B O 1
ATOM 5756 N N . GLY B 1 171 ? -3.004 14.562 35.562 1 96.5 171 GLY B N 1
ATOM 5757 C CA . GLY B 1 171 ? -2.68 15.617 36.531 1 96.5 171 GLY B CA 1
ATOM 5758 C C . GLY B 1 171 ? -1.896 16.75 35.906 1 96.5 171 GLY B C 1
ATOM 5759 O O . GLY B 1 171 ? -1.879 17.859 36.438 1 96.5 171 GLY B O 1
ATOM 5760 N N . GLU B 1 172 ? -1.335 16.438 34.75 1 95.88 172 GLU B N 1
ATOM 5761 C CA . GLU B 1 172 ? -0.542 17.453 34.062 1 95.88 172 GLU B CA 1
ATOM 5762 C C . GLU B 1 172 ? -0.944 17.547 32.594 1 95.88 172 GLU B C 1
ATOM 5764 O O . GLU B 1 172 ? -1.111 18.641 32.062 1 95.88 172 GLU B O 1
ATOM 5769 N N . ASN B 1 173 ? -1.107 16.375 32 1 96.38 173 ASN B N 1
ATOM 5770 C CA . ASN B 1 173 ? -1.384 16.281 30.578 1 96.38 173 ASN B CA 1
ATOM 5771 C C . ASN B 1 173 ? -2.744 15.641 30.312 1 96.38 173 ASN B C 1
ATOM 5773 O O . ASN B 1 173 ? -3.188 14.773 31.062 1 96.38 173 ASN B O 1
ATOM 5777 N N . VAL B 1 174 ? -3.361 16.125 29.234 1 97.5 174 VAL B N 1
ATOM 5778 C CA . VAL B 1 174 ? -4.559 15.484 28.688 1 97.5 174 VAL B CA 1
ATOM 5779 C C . VAL B 1 174 ? -4.215 14.773 27.391 1 97.5 174 VAL B C 1
ATOM 5781 O O . VAL B 1 174 ? -3.514 15.32 26.531 1 97.5 174 VAL B O 1
ATOM 5784 N N . TYR B 1 175 ? -4.715 13.547 27.297 1 97.19 175 TYR B N 1
ATOM 5785 C CA . TYR B 1 175 ? -4.355 12.711 26.172 1 97.19 175 TYR B CA 1
ATOM 5786 C C . TYR B 1 175 ? -5.574 12.422 25.297 1 97.19 175 TYR B C 1
ATOM 5788 O O . TYR B 1 175 ? -6.684 12.266 25.812 1 97.19 175 TYR B O 1
ATOM 5796 N N . GLY B 1 176 ? -5.277 12.336 23.969 1 97.38 176 GLY B N 1
ATOM 5797 C CA . GLY B 1 176 ? -6.316 11.891 23.047 1 97.38 176 GLY B CA 1
ATOM 5798 C C . GLY B 1 176 ? -6.219 12.539 21.672 1 97.38 176 GLY B C 1
ATOM 5799 O O . GLY B 1 176 ? -5.676 13.633 21.531 1 97.38 176 GLY B O 1
ATOM 5800 N N . ARG B 1 177 ? -6.816 11.844 20.703 1 96.62 177 ARG B N 1
ATOM 5801 C CA . ARG B 1 177 ? -6.855 12.367 19.344 1 96.62 177 ARG B CA 1
ATOM 5802 C C . ARG B 1 177 ? -7.684 13.641 19.266 1 96.62 177 ARG B C 1
ATOM 5804 O O . ARG B 1 177 ? -8.836 13.672 19.703 1 96.62 177 ARG B O 1
ATOM 5811 N N . GLY B 1 178 ? -7.07 14.727 18.766 1 95.88 178 GLY B N 1
ATOM 5812 C CA . GLY B 1 178 ? -7.758 15.992 18.594 1 95.88 178 GLY B CA 1
ATOM 5813 C C . GLY B 1 178 ? -7.48 16.984 19.703 1 95.88 178 GLY B C 1
ATOM 5814 O O . GLY B 1 178 ? -7.789 18.172 19.578 1 95.88 178 GLY B O 1
ATOM 5815 N N . VAL B 1 179 ? -6.828 16.578 20.719 1 96.31 179 VAL B N 1
ATOM 5816 C CA . VAL B 1 179 ? -6.617 17.453 21.859 1 96.31 179 VAL B CA 1
ATOM 5817 C C . VAL B 1 179 ? -5.633 18.562 21.5 1 96.31 179 VAL B C 1
ATOM 5819 O O . VAL B 1 179 ? -5.719 19.672 22.016 1 96.31 179 VAL B O 1
ATOM 5822 N N . ALA B 1 180 ? -4.727 18.219 20.578 1 94.12 180 ALA B N 1
ATOM 5823 C CA . ALA B 1 180 ? -3.732 19.203 20.172 1 94.12 180 ALA B CA 1
ATOM 5824 C C . ALA B 1 180 ? -4.094 19.797 18.812 1 94.12 180 ALA B C 1
ATOM 5826 O O . ALA B 1 180 ? -3.482 20.781 18.375 1 94.12 180 ALA B O 1
ATOM 5827 N N . ASP B 1 181 ? -5.109 19.328 18.156 1 92.81 181 ASP B N 1
ATOM 5828 C CA . ASP B 1 181 ? -5.516 19.734 16.812 1 92.81 181 ASP B CA 1
ATOM 5829 C C . ASP B 1 181 ? -6.938 19.281 16.5 1 92.81 181 ASP B C 1
ATOM 5831 O O . ASP B 1 181 ? -7.137 18.219 15.891 1 92.81 181 ASP B O 1
ATOM 5835 N N . CYS B 1 182 ? -7.934 19.969 16.906 1 95 182 CYS B N 1
ATOM 5836 C CA . CYS B 1 182 ? -8.016 21.375 17.281 1 95 182 CYS B CA 1
ATOM 5837 C C . CYS B 1 182 ? -9.062 21.609 18.359 1 95 182 CYS B C 1
ATOM 5839 O O . CYS B 1 182 ? -9.578 22.703 18.516 1 95 182 CYS B O 1
ATOM 5841 N N . LYS B 1 183 ? -9.375 20.531 19 1 97.56 183 LYS B N 1
ATOM 5842 C CA . LYS B 1 183 ? -10.477 20.594 19.953 1 97.56 183 LYS B CA 1
ATOM 5843 C C . LYS B 1 183 ? -10.102 21.453 21.172 1 97.56 183 LYS B C 1
ATOM 5845 O O . LYS B 1 183 ? -10.961 22.078 21.781 1 97.56 183 LYS B O 1
ATOM 5850 N N . GLU B 1 184 ? -8.82 21.484 21.5 1 96.56 184 GLU B N 1
ATOM 5851 C CA . GLU B 1 184 ? -8.406 22.359 22.609 1 96.56 184 GLU B CA 1
ATOM 5852 C C . GLU B 1 184 ? -8.695 23.812 22.297 1 96.56 184 GLU B C 1
ATOM 5854 O O . GLU B 1 184 ? -9.125 24.578 23.172 1 96.56 184 GLU B O 1
ATOM 5859 N N . GLN B 1 185 ? -8.414 24.219 21.047 1 97.12 185 GLN B N 1
ATOM 5860 C CA . GLN B 1 185 ? -8.68 25.609 20.672 1 97.12 185 GLN B CA 1
ATOM 5861 C C . GLN B 1 185 ? -10.18 25.875 20.609 1 97.12 185 GLN B C 1
ATOM 5863 O O . GLN B 1 185 ? -10.633 26.938 21.062 1 97.12 185 GLN B O 1
ATOM 5868 N N . LEU B 1 186 ? -10.922 24.953 20.047 1 98.69 186 LEU B N 1
ATOM 5869 C CA . LEU B 1 186 ? -12.367 25.125 19.953 1 98.69 186 LEU B CA 1
ATOM 5870 C C . LEU B 1 186 ? -12.984 25.281 21.328 1 98.69 186 LEU B C 1
ATOM 5872 O O . LEU B 1 186 ? -13.703 26.25 21.594 1 98.69 186 LEU B O 1
ATOM 5876 N N . ILE B 1 187 ? -12.656 24.406 22.234 1 98.81 187 ILE B N 1
ATOM 5877 C CA . ILE B 1 187 ? -13.188 24.422 23.594 1 98.81 187 ILE B CA 1
ATOM 5878 C C . ILE B 1 187 ? -12.672 25.672 24.312 1 98.81 187 ILE B C 1
ATOM 5880 O O . ILE B 1 187 ? -13.422 26.312 25.047 1 98.81 187 ILE B O 1
ATOM 5884 N N . GLY B 1 188 ? -11.422 26.016 24.141 1 98.56 188 GLY B N 1
ATOM 5885 C CA . GLY B 1 188 ? -10.836 27.172 24.781 1 98.56 188 GLY B CA 1
ATOM 5886 C C . GLY B 1 188 ? -11.5 28.484 24.375 1 98.56 188 GLY B C 1
ATOM 5887 O O . GLY B 1 188 ? -11.695 29.375 25.203 1 98.56 188 GLY B O 1
ATOM 5888 N N . LEU B 1 189 ? -11.773 28.594 23.141 1 98.69 189 LEU B N 1
ATOM 5889 C CA . LEU B 1 189 ? -12.477 29.781 22.641 1 98.69 189 LEU B CA 1
ATOM 5890 C C . LEU B 1 189 ? -13.82 29.938 23.328 1 98.69 189 LEU B C 1
ATOM 5892 O O . LEU B 1 189 ? -14.18 31.047 23.734 1 98.69 189 LEU B O 1
ATOM 5896 N N . LEU B 1 190 ? -14.539 28.859 23.422 1 98.88 190 LEU B N 1
ATOM 5897 C CA . LEU B 1 190 ? -15.867 28.906 24.016 1 98.88 190 LEU B CA 1
ATOM 5898 C C . LEU B 1 190 ? -15.781 29.156 25.516 1 98.88 190 LEU B C 1
ATOM 5900 O O . LEU B 1 190 ? -16.641 29.828 26.078 1 98.88 190 LEU B O 1
ATOM 5904 N N . GLU B 1 191 ? -14.766 28.625 26.125 1 98.81 191 GLU B N 1
ATOM 5905 C CA . GLU B 1 191 ? -14.578 28.891 27.547 1 98.81 191 GLU B CA 1
ATOM 5906 C C . GLU B 1 191 ? -14.242 30.344 27.797 1 98.81 191 GLU B C 1
ATOM 5908 O O . GLU B 1 191 ? -14.711 30.938 28.766 1 98.81 191 GLU B O 1
ATOM 5913 N N . ALA B 1 192 ? -13.398 30.953 26.984 1 98.75 192 ALA B N 1
ATOM 5914 C CA . ALA B 1 192 ? -13.109 32.375 27.094 1 98.75 192 ALA B CA 1
ATOM 5915 C C . ALA B 1 192 ? -14.383 33.219 26.969 1 98.75 192 ALA B C 1
ATOM 5917 O O . ALA B 1 192 ? -14.586 34.156 27.734 1 98.75 192 ALA B O 1
ATOM 5918 N N . ALA B 1 193 ? -15.234 32.844 26.047 1 98.81 193 ALA B N 1
ATOM 5919 C CA . ALA B 1 193 ? -16.5 33.562 25.844 1 98.81 193 ALA B CA 1
ATOM 5920 C C . ALA B 1 193 ? -17.406 33.406 27.078 1 98.81 193 ALA B C 1
ATOM 5922 O O . ALA B 1 193 ? -18.016 34.375 27.516 1 98.81 193 ALA B O 1
ATOM 5923 N N . GLU B 1 194 ? -17.484 32.156 27.578 1 98.62 194 GLU B N 1
ATOM 5924 C CA . GLU B 1 194 ? -18.297 31.891 28.766 1 98.62 194 GLU B CA 1
ATOM 5925 C C . GLU B 1 194 ? -17.859 32.781 29.922 1 98.62 194 GLU B C 1
ATOM 5927 O O . GLU B 1 194 ? -18.703 33.344 30.641 1 98.62 194 GLU B O 1
ATOM 5932 N N . GLU B 1 195 ? -16.625 32.875 30.094 1 98.56 195 GLU B N 1
ATOM 5933 C CA . GLU B 1 195 ? -16.094 33.688 31.188 1 98.56 195 GLU B CA 1
ATOM 5934 C C . GLU B 1 195 ? -16.344 35.156 30.969 1 98.56 195 GLU B C 1
ATOM 5936 O O . GLU B 1 195 ? -16.609 35.906 31.922 1 98.56 195 GLU B O 1
ATOM 5941 N N . LEU B 1 196 ? -16.172 35.625 29.734 1 98.62 196 LEU B N 1
ATOM 5942 C CA . LEU B 1 196 ? -16.484 37 29.422 1 98.62 196 LEU B CA 1
ATOM 5943 C C . LEU B 1 196 ? -17.938 37.312 29.719 1 98.62 196 LEU B C 1
ATOM 5945 O O . LEU B 1 196 ? -18.25 38.344 30.312 1 98.62 196 LEU B O 1
ATOM 5949 N N . ILE B 1 197 ? -18.844 36.438 29.312 1 98.38 197 ILE B N 1
ATOM 5950 C CA . ILE B 1 197 ? -20.266 36.625 29.547 1 98.38 197 ILE B CA 1
ATOM 5951 C C . ILE B 1 197 ? -20.547 36.625 31.047 1 98.38 197 ILE B C 1
ATOM 5953 O O . ILE B 1 197 ? -21.312 37.469 31.531 1 98.38 197 ILE B O 1
ATOM 5957 N N . SER B 1 198 ? -19.938 35.75 31.75 1 97.62 198 SER B N 1
ATOM 5958 C CA . SER B 1 198 ? -20.125 35.656 33.188 1 97.62 198 SER B CA 1
ATOM 5959 C C . SER B 1 198 ? -19.609 36.906 33.906 1 97.62 198 SER B C 1
ATOM 5961 O O . SER B 1 198 ? -20.109 37.281 34.969 1 97.62 198 SER B O 1
ATOM 5963 N N . SER B 1 199 ? -18.672 37.562 33.25 1 96.75 199 SER B N 1
ATOM 5964 C CA . SER B 1 199 ? -18.125 38.781 33.812 1 96.75 199 SER B CA 1
ATOM 5965 C C . SER B 1 199 ? -18.891 40 33.312 1 96.75 199 SER B C 1
ATOM 5967 O O . SER B 1 199 ? -18.406 41.125 33.406 1 96.75 199 SER B O 1
ATOM 5969 N N . GLU B 1 200 ? -20.031 39.812 32.625 1 95.56 200 GLU B N 1
ATOM 5970 C CA . GLU B 1 200 ? -20.984 40.812 32.188 1 95.56 200 GLU B CA 1
ATOM 5971 C C . GLU B 1 200 ? -20.406 41.656 31.062 1 95.56 200 GLU B C 1
ATOM 5973 O O . GLU B 1 200 ? -20.734 42.844 30.938 1 95.56 200 GLU B O 1
ATOM 5978 N N . PHE B 1 201 ? -19.469 41.125 30.422 1 96.62 201 PHE B N 1
ATOM 5979 C CA . PHE B 1 201 ? -18.953 41.75 29.219 1 96.62 201 PHE B CA 1
ATOM 5980 C C . PHE B 1 201 ? -19.953 41.625 28.078 1 96.62 201 PHE B C 1
ATOM 5982 O O . PHE B 1 201 ? -20.578 40.594 27.891 1 96.62 201 PHE B O 1
ATOM 5989 N N . SER B 1 202 ? -20.188 42.75 27.359 1 96.81 202 SER B N 1
ATOM 5990 C CA . SER B 1 202 ? -20.891 42.812 26.078 1 96.81 202 SER B CA 1
ATOM 5991 C C . SER B 1 202 ? -20.047 43.5 25.016 1 96.81 202 SER B C 1
ATOM 5993 O O . SER B 1 202 ? -19.641 44.656 25.188 1 96.81 202 SER B O 1
ATOM 5995 N N . PRO B 1 203 ? -19.859 42.938 23.938 1 98.25 203 PRO B N 1
ATOM 5996 C CA . PRO B 1 203 ? -18.906 43.469 22.969 1 98.25 203 PRO B CA 1
ATOM 5997 C C . PRO B 1 203 ? -19.438 44.719 22.234 1 98.25 203 PRO B C 1
ATOM 5999 O O . PRO B 1 203 ? -20.641 44.781 21.922 1 98.25 203 PRO B O 1
ATOM 6002 N N . ARG B 1 204 ? -18.562 45.656 22.047 1 98.19 204 ARG B N 1
ATOM 6003 C CA . ARG B 1 204 ? -18.844 46.719 21.094 1 98.19 204 ARG B CA 1
ATOM 6004 C C . ARG B 1 204 ? -18.734 46.219 19.656 1 98.19 204 ARG B C 1
ATOM 6006 O O . ARG B 1 204 ? -19.547 46.594 18.797 1 98.19 204 ARG B O 1
ATOM 6013 N N . ARG B 1 205 ? -17.766 45.438 19.469 1 98.12 205 ARG B N 1
ATOM 6014 C CA . ARG B 1 205 ? -17.469 44.844 18.172 1 98.12 205 ARG B CA 1
ATOM 6015 C C . ARG B 1 205 ? -18.062 43.438 18.062 1 98.12 205 ARG B C 1
ATOM 6017 O O . ARG B 1 205 ? -17.922 42.625 18.969 1 98.12 205 ARG B O 1
ATOM 6024 N N . THR B 1 206 ? -18.703 43.219 16.922 1 98.62 206 THR B N 1
ATOM 6025 C CA . THR B 1 206 ? -19.234 41.875 16.688 1 98.62 206 THR B CA 1
ATOM 6026 C C . THR B 1 206 ? -18.094 40.844 16.688 1 98.62 206 THR B C 1
ATOM 6028 O O . THR B 1 206 ? -17.031 41.094 16.109 1 98.62 206 THR B O 1
ATOM 6031 N N . ILE B 1 207 ? -18.297 39.781 17.359 1 98.88 207 ILE B N 1
ATOM 6032 C CA . ILE B 1 207 ? -17.359 38.656 17.375 1 98.88 207 ILE B CA 1
ATOM 6033 C C . ILE B 1 207 ? -18 37.438 16.719 1 98.88 207 ILE B C 1
ATOM 6035 O O . ILE B 1 207 ? -19.109 37.062 17.078 1 98.88 207 ILE B O 1
ATOM 6039 N N . ILE B 1 208 ? -17.297 36.906 15.766 1 98.94 208 ILE B N 1
ATOM 6040 C CA . ILE B 1 208 ? -17.781 35.75 15.031 1 98.94 208 ILE B CA 1
ATOM 6041 C C . ILE B 1 208 ? -16.906 34.531 15.336 1 98.94 208 ILE B C 1
ATOM 6043 O O . ILE B 1 208 ? -15.68 34.594 15.273 1 98.94 208 ILE B O 1
ATOM 6047 N N . TYR B 1 209 ? -17.516 33.438 15.781 1 98.88 209 TYR B N 1
ATOM 6048 C CA . TYR B 1 209 ? -16.859 32.156 15.922 1 98.88 209 TYR B CA 1
ATOM 6049 C C . TYR B 1 209 ? -17.188 31.25 14.742 1 98.88 209 TYR B C 1
ATOM 6051 O O . TYR B 1 209 ? -18.359 31 14.445 1 98.88 209 TYR B O 1
ATOM 6059 N N . SER B 1 210 ? -16.125 30.797 14.008 1 98.88 210 SER B N 1
ATOM 6060 C CA . SER B 1 210 ? -16.312 29.969 12.82 1 98.88 210 SER B CA 1
ATOM 6061 C C . SER B 1 210 ? -15.617 28.609 12.977 1 98.88 210 SER B C 1
ATOM 6063 O O . SER B 1 210 ? -14.391 28.547 13.031 1 98.88 210 SER B O 1
ATOM 6065 N N . PHE B 1 211 ? -16.406 27.531 13.023 1 98.88 211 PHE B N 1
ATOM 6066 C CA . PHE B 1 211 ? -15.875 26.172 13.211 1 98.88 211 PHE B CA 1
ATOM 6067 C C . PHE B 1 211 ? -16.234 25.281 12.023 1 98.88 211 PHE B C 1
ATOM 6069 O O . PHE B 1 211 ? -17.391 24.891 11.875 1 98.88 211 PHE B O 1
ATOM 6076 N N . GLY B 1 212 ? -15.203 24.984 11.18 1 98.31 212 GLY B N 1
ATOM 6077 C CA . GLY B 1 212 ? -15.398 24.031 10.109 1 98.31 212 GLY B CA 1
ATOM 6078 C C . GLY B 1 212 ? -15.406 22.578 10.594 1 98.31 212 GLY B C 1
ATOM 6079 O O . GLY B 1 212 ? -15.188 22.328 11.781 1 98.31 212 GLY B O 1
ATOM 6080 N N . PHE B 1 213 ? -15.711 21.578 9.648 1 98.12 213 PHE B N 1
ATOM 6081 C CA . PHE B 1 213 ? -15.859 20.203 10.094 1 98.12 213 PHE B CA 1
ATOM 6082 C C . PHE B 1 213 ? -15.062 19.266 9.195 1 98.12 213 PHE B C 1
ATOM 6084 O O . PHE B 1 213 ? -15.266 18.047 9.227 1 98.12 213 PHE B O 1
ATOM 6091 N N . ASP B 1 214 ? -14.18 19.828 8.344 1 96.81 214 ASP B N 1
ATOM 6092 C CA . ASP B 1 214 ? -13.391 18.953 7.469 1 96.81 214 ASP B CA 1
ATOM 6093 C C . ASP B 1 214 ? -12.047 19.594 7.129 1 96.81 214 ASP B C 1
ATOM 6095 O O . ASP B 1 214 ? -11.562 19.469 6 1 96.81 214 ASP B O 1
ATOM 6099 N N . GLU B 1 215 ? -11.469 20.344 8.07 1 96.56 215 GLU B N 1
ATOM 6100 C CA . GLU B 1 215 ? -10.164 20.969 7.887 1 96.56 215 GLU B CA 1
ATOM 6101 C C . GLU B 1 215 ? -9.086 19.938 7.566 1 96.56 215 GLU B C 1
ATOM 6103 O O . GLU B 1 215 ? -8.219 20.188 6.73 1 96.56 215 GLU B O 1
ATOM 6108 N N . GLU B 1 216 ? -9.164 18.797 8.094 1 94.56 216 GLU B N 1
ATOM 6109 C CA . GLU B 1 216 ? -8.133 17.766 8.016 1 94.56 216 GLU B CA 1
ATOM 6110 C C . GLU B 1 216 ? -8.094 17.109 6.637 1 94.56 216 GLU B C 1
ATOM 6112 O O . GLU B 1 216 ? -7.191 16.328 6.34 1 94.56 216 GLU B O 1
ATOM 6117 N N . VAL B 1 217 ? -9.094 17.453 5.781 1 92.94 217 VAL B N 1
ATOM 6118 C CA . VAL B 1 217 ? -9.07 16.938 4.414 1 92.94 217 VAL B CA 1
ATOM 6119 C C . VAL B 1 217 ? -9.062 18.109 3.426 1 92.94 217 VAL B C 1
ATOM 6121 O O . VAL B 1 217 ? -9.477 17.953 2.273 1 92.94 217 VAL B O 1
ATOM 6124 N N . GLY B 1 218 ? -8.727 19.219 3.887 1 91.69 218 GLY B N 1
ATOM 6125 C CA . GLY B 1 218 ? -8.578 20.391 3.029 1 91.69 218 GLY B CA 1
ATOM 6126 C C . GLY B 1 218 ? -9.797 21.297 3.045 1 91.69 218 GLY B C 1
ATOM 6127 O O . GLY B 1 218 ? -9.773 22.375 2.449 1 91.69 218 GLY B O 1
ATOM 6128 N N . GLY B 1 219 ? -10.891 20.953 3.598 1 94.56 219 GLY B N 1
ATOM 6129 C CA . GLY B 1 219 ? -12.047 21.781 3.857 1 94.56 219 GLY B CA 1
ATOM 6130 C C . GLY B 1 219 ? -12.938 21.969 2.643 1 94.56 219 GLY B C 1
ATOM 6131 O O . GLY B 1 219 ? -13.484 23.047 2.424 1 94.56 219 GLY B O 1
ATOM 6132 N N . PRO B 1 220 ? -13.016 20.922 1.801 1 92.25 220 PRO B N 1
ATOM 6133 C CA . PRO B 1 220 ? -13.859 21.094 0.617 1 92.25 220 PRO B CA 1
ATOM 6134 C C . PRO B 1 220 ? -15.328 21.297 0.966 1 92.25 220 PRO B C 1
ATOM 6136 O O . PRO B 1 220 ? -16.078 21.875 0.177 1 92.25 220 PRO B O 1
ATOM 6139 N N . ARG B 1 221 ? -15.75 20.875 2.133 1 95.38 221 ARG B N 1
ATOM 6140 C CA . ARG B 1 221 ? -17.156 20.938 2.525 1 95.38 221 ARG B CA 1
ATOM 6141 C C . ARG B 1 221 ? -17.438 22.172 3.381 1 95.38 221 ARG B C 1
ATOM 6143 O O . ARG B 1 221 ? -18.578 22.609 3.504 1 95.38 221 ARG B O 1
ATOM 6150 N N . ASN B 1 222 ? -16.422 22.734 4.008 1 95.06 222 ASN B N 1
ATOM 6151 C CA . ASN B 1 222 ? -16.578 23.922 4.844 1 95.06 222 ASN B CA 1
ATOM 6152 C C . ASN B 1 222 ? -16.891 25.156 4.008 1 95.06 222 ASN B C 1
ATOM 6154 O O . ASN B 1 222 ? -16.031 25.656 3.275 1 95.06 222 ASN B O 1
ATOM 6158 N N . LYS B 1 223 ? -18.094 25.719 4.137 1 97.81 223 LYS B N 1
ATOM 6159 C CA . LYS B 1 223 ? -18.531 26.875 3.365 1 97.81 223 LYS B CA 1
ATOM 6160 C C . LYS B 1 223 ? -18.75 28.078 4.266 1 97.81 223 LYS B C 1
ATOM 6162 O O . LYS B 1 223 ? -19.438 29.031 3.889 1 97.81 223 LYS B O 1
ATOM 6167 N N . ASN B 1 224 ? -18.156 28.078 5.449 1 98.75 224 ASN B N 1
ATOM 6168 C CA . ASN B 1 224 ? -18.344 29.172 6.398 1 98.75 224 ASN B CA 1
ATOM 6169 C C . ASN B 1 224 ? -17.844 30.5 5.828 1 98.75 224 ASN B C 1
ATOM 6171 O O . ASN B 1 224 ? -18.531 31.516 5.918 1 98.75 224 ASN B O 1
ATOM 6175 N N . ALA B 1 225 ? -16.672 30.484 5.258 1 98.69 225 ALA B N 1
ATOM 6176 C CA . ALA B 1 225 ? -16.078 31.703 4.727 1 98.69 225 ALA B CA 1
ATOM 6177 C C . ALA B 1 225 ? -16.922 32.281 3.602 1 98.69 225 ALA B C 1
ATOM 6179 O O . ALA B 1 225 ? -17.094 33.5 3.512 1 98.69 225 ALA B O 1
ATOM 6180 N N . GLU B 1 226 ? -17.359 31.375 2.768 1 98.31 226 GLU B N 1
ATOM 6181 C CA . GLU B 1 226 ? -18.234 31.797 1.678 1 98.31 226 GLU B CA 1
ATOM 6182 C C . GLU B 1 226 ? -19.5 32.469 2.211 1 98.31 226 GLU B C 1
ATOM 6184 O O . GLU B 1 226 ? -19.938 33.5 1.691 1 98.31 226 GLU B O 1
ATOM 6189 N N . TRP B 1 227 ? -20.094 31.859 3.188 1 98.69 227 TRP B N 1
ATOM 6190 C CA . TRP B 1 227 ? -21.297 32.438 3.793 1 98.69 227 TRP B CA 1
ATOM 6191 C C . TRP B 1 227 ? -21.016 33.781 4.418 1 98.69 227 TRP B C 1
ATOM 6193 O O . TRP B 1 227 ? -21.797 34.719 4.262 1 98.69 227 TRP B O 1
ATOM 6203 N N . LEU B 1 228 ? -19.938 33.906 5.148 1 98.81 228 LEU B N 1
ATOM 6204 C CA . LEU B 1 228 ? -19.562 35.188 5.773 1 98.81 228 LEU B CA 1
ATOM 6205 C C . LEU B 1 228 ? -19.344 36.25 4.723 1 98.81 228 LEU B C 1
ATOM 6207 O O . LEU B 1 228 ? -19.734 37.406 4.922 1 98.81 228 LEU B O 1
ATOM 6211 N N . GLU B 1 229 ? -18.641 35.875 3.645 1 98.62 229 GLU B N 1
ATOM 6212 C CA . GLU B 1 229 ? -18.406 36.875 2.58 1 98.62 229 GLU B CA 1
ATOM 6213 C C . GLU B 1 229 ? -19.719 37.344 1.967 1 98.62 229 GLU B C 1
ATOM 6215 O O . GLU B 1 229 ? -19.859 38.531 1.632 1 98.62 229 GLU B O 1
ATOM 6220 N N . ARG B 1 230 ? -20.672 36.406 1.801 1 98.38 230 ARG B N 1
ATOM 6221 C CA . ARG B 1 230 ? -21.984 36.781 1.27 1 98.38 230 ARG B CA 1
ATOM 6222 C C . ARG B 1 230 ? -22.719 37.719 2.225 1 98.38 230 ARG B C 1
ATOM 6224 O O . ARG B 1 230 ? -23.375 38.656 1.791 1 98.38 230 ARG B O 1
ATOM 6231 N N . LYS B 1 231 ? -22.578 37.5 3.434 1 98 231 LYS B N 1
ATOM 6232 C CA . LYS B 1 231 ? -23.312 38.25 4.438 1 98 231 LYS B CA 1
ATOM 6233 C C . LYS B 1 231 ? -22.672 39.625 4.688 1 98 231 LYS B C 1
ATOM 6235 O O . LYS B 1 231 ? -23.375 40.625 4.812 1 98 231 LYS B O 1
ATOM 6240 N N . TYR B 1 232 ? -21.312 39.656 4.746 1 98.12 232 TYR B N 1
ATOM 6241 C CA . TYR B 1 232 ? -20.656 40.844 5.23 1 98.12 232 TYR B CA 1
ATOM 6242 C C . TYR B 1 232 ? -19.859 41.531 4.117 1 98.12 232 TYR B C 1
ATOM 6244 O O . TYR B 1 232 ? -19.484 42.688 4.234 1 98.12 232 TYR B O 1
ATOM 6252 N N . GLY B 1 233 ? -19.484 40.781 3.059 1 98.12 233 GLY B N 1
ATOM 6253 C CA . GLY B 1 233 ? -18.734 41.344 1.944 1 98.12 233 GLY B CA 1
ATOM 6254 C C . GLY B 1 233 ? -17.234 41.125 2.066 1 98.12 233 GLY B C 1
ATOM 6255 O O . GLY B 1 233 ? -16.75 40.688 3.113 1 98.12 233 GLY B O 1
ATOM 6256 N N . LYS B 1 234 ? -16.5 41.406 0.966 1 98.12 234 LYS B N 1
ATOM 6257 C CA . LYS B 1 234 ? -15.047 41.344 0.923 1 98.12 234 LYS B CA 1
ATOM 6258 C C . LYS B 1 234 ? -14.43 42.406 1.837 1 98.12 234 LYS B C 1
ATOM 6260 O O . LYS B 1 234 ? -14.953 43.5 1.949 1 98.12 234 LYS B O 1
ATOM 6265 N N . ASP B 1 235 ? -13.359 42.031 2.465 1 97.94 235 ASP B N 1
ATOM 6266 C CA . ASP B 1 235 ? -12.609 42.938 3.326 1 97.94 235 ASP B CA 1
ATOM 6267 C C . ASP B 1 235 ? -13.484 43.469 4.445 1 97.94 235 ASP B C 1
ATOM 6269 O O . ASP B 1 235 ? -13.406 44.656 4.777 1 97.94 235 ASP B O 1
ATOM 6273 N N . SER B 1 236 ? -14.273 42.562 5 1 98.12 236 SER B N 1
ATOM 6274 C CA . SER B 1 236 ? -15.297 43.031 5.934 1 98.12 236 SER B CA 1
ATOM 6275 C C . SER B 1 236 ? -14.938 42.656 7.371 1 98.12 236 SER B C 1
ATOM 6277 O O . SER B 1 236 ? -15.672 43 8.305 1 98.12 236 SER B O 1
ATOM 6279 N N . MET B 1 237 ? -13.812 42.031 7.586 1 98.75 237 MET B N 1
ATOM 6280 C CA . MET B 1 237 ? -13.461 41.562 8.922 1 98.75 237 MET B CA 1
ATOM 6281 C C . MET B 1 237 ? -12.266 42.344 9.477 1 98.75 237 MET B C 1
ATOM 6283 O O . MET B 1 237 ? -11.367 42.719 8.719 1 98.75 237 MET B O 1
ATOM 6287 N N . TYR B 1 238 ? -12.289 42.562 10.766 1 98.56 238 TYR B N 1
ATOM 6288 C CA . TYR B 1 238 ? -11.156 43.188 11.445 1 98.56 238 TYR B CA 1
ATOM 6289 C C . TYR B 1 238 ? -9.914 42.312 11.352 1 98.56 238 TYR B C 1
ATOM 6291 O O . TYR B 1 238 ? -8.859 42.781 10.898 1 98.56 238 TYR B O 1
ATOM 6299 N N . ALA B 1 239 ? -10.07 41.094 11.75 1 98.69 239 ALA B N 1
ATOM 6300 C CA . ALA B 1 239 ? -9.016 40.062 11.711 1 98.69 239 ALA B CA 1
ATOM 6301 C C . ALA B 1 239 ? -9.594 38.656 11.797 1 98.69 239 ALA B C 1
ATOM 6303 O O . ALA B 1 239 ? -10.742 38.5 12.219 1 98.69 239 ALA B O 1
ATOM 6304 N N . VAL B 1 240 ? -8.852 37.719 11.281 1 98.69 240 VAL B N 1
ATOM 6305 C CA . VAL B 1 240 ? -9.141 36.312 11.414 1 98.69 240 VAL B CA 1
ATOM 6306 C C . VAL B 1 240 ? -8.039 35.625 12.227 1 98.69 240 VAL B C 1
ATOM 6308 O O . VAL B 1 240 ? -6.852 35.812 11.938 1 98.69 240 VAL B O 1
ATOM 6311 N N . LEU B 1 241 ? -8.391 34.969 13.289 1 98.38 241 LEU B N 1
ATOM 6312 C CA . LEU B 1 241 ? -7.445 34.219 14.102 1 98.38 241 LEU B CA 1
ATOM 6313 C C . LEU B 1 241 ? -7.781 32.75 14.086 1 98.38 241 LEU B C 1
ATOM 6315 O O . LEU B 1 241 ? -8.914 32.344 14.383 1 98.38 241 LEU B O 1
ATOM 6319 N N . ASP B 1 242 ? -6.848 31.922 13.672 1 97.81 242 ASP B N 1
ATOM 6320 C CA . ASP B 1 242 ? -6.992 30.469 13.617 1 97.81 242 ASP B CA 1
ATOM 6321 C C . ASP B 1 242 ? -5.789 29.766 14.258 1 97.81 242 ASP B C 1
ATOM 6323 O O . ASP B 1 242 ? -4.891 30.422 14.781 1 97.81 242 ASP B O 1
ATOM 6327 N N . GLU B 1 243 ? -5.871 28.438 14.266 1 94.5 243 GLU B N 1
ATOM 6328 C CA . GLU B 1 243 ? -4.781 27.656 14.828 1 94.5 243 GLU B CA 1
ATOM 6329 C C . GLU B 1 243 ? -3.488 27.859 14.039 1 94.5 243 GLU B C 1
ATOM 6331 O O . GLU B 1 243 ? -3.518 28.312 12.898 1 94.5 243 GLU B O 1
ATOM 6336 N N . GLY B 1 244 ? -2.443 27.516 14.742 1 91.25 244 GLY B N 1
ATOM 6337 C CA . GLY B 1 244 ? -1.146 27.547 14.086 1 91.25 244 GLY B CA 1
ATOM 6338 C C . GLY B 1 244 ? -0.088 28.281 14.891 1 91.25 244 GLY B C 1
ATOM 6339 O O . GLY B 1 244 ? -0.297 28.578 16.062 1 91.25 244 GLY B O 1
ATOM 6340 N N . GLY B 1 245 ? 1.064 28.438 14.195 1 87.38 245 GLY B N 1
ATOM 6341 C CA . GLY B 1 245 ? 2.162 29.125 14.844 1 87.38 245 GLY B CA 1
ATOM 6342 C C . GLY B 1 245 ? 2.867 28.297 15.891 1 87.38 245 GLY B C 1
ATOM 6343 O O . GLY B 1 245 ? 2.566 27.109 16.047 1 87.38 245 GLY B O 1
ATOM 6344 N N . VAL B 1 246 ? 3.869 28.844 16.438 1 80.5 246 VAL B N 1
ATOM 6345 C CA . VAL B 1 246 ? 4.656 28.219 17.484 1 80.5 246 VAL B CA 1
ATOM 6346 C C . VAL B 1 246 ? 4.777 29.172 18.672 1 80.5 246 VAL B C 1
ATOM 6348 O O . VAL B 1 246 ? 5.039 30.375 18.5 1 80.5 246 VAL B O 1
ATOM 6351 N N . ASN B 1 247 ? 4.43 28.578 19.75 1 82.19 247 ASN B N 1
ATOM 6352 C CA . ASN B 1 247 ? 4.523 29.406 20.953 1 82.19 247 ASN B CA 1
ATOM 6353 C C . ASN B 1 247 ? 5.602 28.906 21.906 1 82.19 247 ASN B C 1
ATOM 6355 O O . ASN B 1 247 ? 5.758 27.688 22.094 1 82.19 247 ASN B O 1
ATOM 6359 N N . LEU B 1 248 ? 6.387 29.859 22.438 1 80.75 248 LEU B N 1
ATOM 6360 C CA . LEU B 1 248 ? 7.395 29.688 23.484 1 80.75 248 LEU B CA 1
ATOM 6361 C C . LEU B 1 248 ? 8.453 28.672 23.062 1 80.75 248 LEU B C 1
ATOM 6363 O O . LEU B 1 248 ? 8.773 27.75 23.797 1 80.75 248 LEU B O 1
ATOM 6367 N N . ASP B 1 249 ? 8.805 28.797 21.859 1 83 249 ASP B N 1
ATOM 6368 C CA . ASP B 1 249 ? 9.953 28.031 21.375 1 83 249 ASP B CA 1
ATOM 6369 C C . ASP B 1 249 ? 11.266 28.703 21.75 1 83 249 ASP B C 1
ATOM 6371 O O . ASP B 1 249 ? 11.32 29.922 21.891 1 83 249 ASP B O 1
ATOM 6375 N N . ILE B 1 250 ? 12.18 27.875 22.062 1 88.25 250 ILE B N 1
ATOM 6376 C CA . ILE B 1 250 ? 13.508 28.422 22.328 1 88.25 250 ILE B CA 1
ATOM 6377 C C . ILE B 1 250 ? 14.461 28.062 21.188 1 88.25 250 ILE B C 1
ATOM 6379 O O . ILE B 1 250 ? 14.742 26.891 20.953 1 88.25 250 ILE B O 1
ATOM 6383 N N . ILE B 1 251 ? 14.891 29.078 20.5 1 91.25 251 ILE B N 1
ATOM 6384 C CA . ILE B 1 251 ? 15.828 28.906 19.391 1 91.25 251 ILE B CA 1
ATOM 6385 C C . ILE B 1 251 ? 17.125 29.641 19.703 1 91.25 251 ILE B C 1
ATOM 6387 O O . ILE B 1 251 ? 17.156 30.875 19.734 1 91.25 251 ILE B O 1
ATOM 6391 N N . GLN B 1 252 ? 18.172 28.891 19.891 1 94.44 252 GLN B N 1
ATOM 6392 C CA . GLN B 1 252 ? 19.484 29.469 20.172 1 94.44 252 GLN B CA 1
ATOM 6393 C C . GLN B 1 252 ? 19.422 30.438 21.344 1 94.44 252 GLN B C 1
ATOM 6395 O O . GLN B 1 252 ? 19.938 31.547 21.266 1 94.44 252 GLN B O 1
ATOM 6400 N N . GLY B 1 253 ? 18.641 30.062 22.359 1 92.19 253 GLY B N 1
ATOM 6401 C CA . GLY B 1 253 ? 18.562 30.812 23.594 1 92.19 253 GLY B CA 1
ATOM 6402 C C . GLY B 1 253 ? 17.516 31.922 23.562 1 92.19 253 GLY B C 1
ATOM 6403 O O . GLY B 1 253 ? 17.297 32.594 24.562 1 92.19 253 GLY B O 1
ATOM 6404 N N . VAL B 1 254 ? 16.875 32.125 22.438 1 92.75 254 VAL B N 1
ATOM 6405 C CA . VAL B 1 254 ? 15.844 33.156 22.312 1 92.75 254 VAL B CA 1
ATOM 6406 C C . VAL B 1 254 ? 14.461 32.531 22.547 1 92.75 254 VAL B C 1
ATOM 6408 O O . VAL B 1 254 ? 14.078 31.578 21.859 1 92.75 254 VAL B O 1
ATOM 6411 N N . LYS B 1 255 ? 13.719 33.094 23.5 1 91.38 255 LYS B N 1
ATOM 6412 C CA . LYS B 1 255 ? 12.328 32.688 23.688 1 91.38 255 LYS B CA 1
ATOM 6413 C C . LYS B 1 255 ? 11.414 33.406 22.703 1 91.38 255 LYS B C 1
ATOM 6415 O O . LYS B 1 255 ? 11.336 34.625 22.672 1 91.38 255 LYS B O 1
ATOM 6420 N N . MET B 1 256 ? 10.75 32.594 21.938 1 92.25 256 MET B N 1
ATOM 6421 C CA . MET B 1 256 ? 10.023 33.188 20.812 1 92.25 256 MET B CA 1
ATOM 6422 C C . MET B 1 256 ? 8.562 32.75 20.828 1 92.25 256 MET B C 1
ATOM 6424 O O . MET B 1 256 ? 8.258 31.594 21.141 1 92.25 256 MET B O 1
ATOM 6428 N N . SER B 1 257 ? 7.668 33.625 20.578 1 93.81 257 SER B N 1
ATOM 6429 C CA . SER B 1 257 ? 6.34 33.312 20.047 1 93.81 257 SER B CA 1
ATOM 6430 C C . SER B 1 257 ? 6.23 33.719 18.578 1 93.81 257 SER B C 1
ATOM 6432 O O . SER B 1 257 ? 6.426 34.875 18.234 1 93.81 257 SER B O 1
ATOM 6434 N N . VAL B 1 258 ? 5.922 32.75 17.734 1 94.62 258 VAL B N 1
ATOM 6435 C CA . VAL B 1 258 ? 6.004 32.969 16.297 1 94.62 258 VAL B CA 1
ATOM 6436 C C . VAL B 1 258 ? 4.656 32.625 15.648 1 94.62 258 VAL B C 1
ATOM 6438 O O . VAL B 1 258 ? 4.477 31.578 15.055 1 94.62 258 VAL B O 1
ATOM 6441 N N . PRO B 1 259 ? 3.689 33.625 15.688 1 95.94 259 PRO B N 1
ATOM 6442 C CA . PRO B 1 259 ? 2.434 33.438 14.961 1 95.94 259 PRO B CA 1
ATOM 6443 C C . PRO B 1 259 ? 2.639 33.312 13.453 1 95.94 259 PRO B C 1
ATOM 6445 O O . PRO B 1 259 ? 3.518 33.969 12.891 1 95.94 259 PRO B O 1
ATOM 6448 N N . GLY B 1 260 ? 1.798 32.531 12.883 1 96.38 260 GLY B N 1
ATOM 6449 C CA . GLY B 1 260 ? 1.812 32.406 11.43 1 96.38 260 GLY B CA 1
ATOM 6450 C C . GLY B 1 260 ? 1.181 33.594 10.742 1 96.38 260 GLY B C 1
ATOM 6451 O O . GLY B 1 260 ? 0.018 33.938 10.992 1 96.38 260 GLY B O 1
ATOM 6452 N N . THR B 1 261 ? 2 34.219 9.828 1 97.81 261 THR B N 1
ATOM 6453 C CA . THR B 1 261 ? 1.503 35.344 9.062 1 97.81 261 THR B CA 1
ATOM 6454 C C . THR B 1 261 ? 1.446 35 7.574 1 97.81 261 THR B C 1
ATOM 6456 O O . THR B 1 261 ? 1.213 35.906 6.742 1 97.81 261 THR B O 1
ATOM 6459 N N . ALA B 1 262 ? 1.705 33.844 7.289 1 97.62 262 ALA B N 1
ATOM 6460 C CA . ALA B 1 262 ? 1.498 33.156 6.02 1 97.62 262 ALA B CA 1
ATOM 6461 C C . ALA B 1 262 ? 1.508 31.641 6.215 1 97.62 262 ALA B C 1
ATOM 6463 O O . ALA B 1 262 ? 1.782 31.156 7.312 1 97.62 262 ALA B O 1
ATOM 6464 N N . GLU B 1 263 ? 1.126 30.938 5.18 1 97.19 263 GLU B N 1
ATOM 6465 C CA . GLU B 1 263 ? 1.188 29.484 5.16 1 97.19 263 GLU B CA 1
ATOM 6466 C C . GLU B 1 263 ? 1.788 28.969 3.854 1 97.19 263 GLU B C 1
ATOM 6468 O O . GLU B 1 263 ? 1.552 29.547 2.789 1 97.19 263 GLU B O 1
ATOM 6473 N N . LYS B 1 264 ? 2.527 27.891 4.004 1 97.12 264 LYS B N 1
ATOM 6474 C CA . LYS B 1 264 ? 3.025 27.234 2.801 1 97.12 264 LYS B CA 1
ATOM 6475 C C . LYS B 1 264 ? 1.874 26.703 1.948 1 97.12 264 LYS B C 1
ATOM 6477 O O . LYS B 1 264 ? 0.755 26.547 2.438 1 97.12 264 LYS B O 1
ATOM 6482 N N . GLY B 1 265 ? 2.26 26.562 0.633 1 97.12 265 GLY B N 1
ATOM 6483 C CA . GLY B 1 265 ? 1.284 25.906 -0.229 1 97.12 265 GLY B CA 1
ATOM 6484 C C . GLY B 1 265 ? 1.098 24.438 0.083 1 97.12 265 GLY B C 1
ATOM 6485 O O . GLY B 1 265 ? 1.734 23.906 0.995 1 97.12 265 GLY B O 1
ATOM 6486 N N . TYR B 1 266 ? 0.178 23.812 -0.634 1 96.56 266 TYR B N 1
ATOM 6487 C CA . TYR B 1 266 ? -0.208 22.422 -0.407 1 96.56 266 TYR B CA 1
ATOM 6488 C C . TYR B 1 266 ? -0.373 21.688 -1.727 1 96.56 266 TYR B C 1
ATOM 6490 O O . TYR B 1 266 ? -0.861 22.25 -2.709 1 96.56 266 TYR B O 1
ATOM 6498 N N . MET B 1 267 ? 0.08 20.406 -1.718 1 96.62 267 MET B N 1
ATOM 6499 C CA . MET B 1 267 ? -0.227 19.547 -2.857 1 96.62 267 MET B CA 1
ATOM 6500 C C . MET B 1 267 ? -0.231 18.078 -2.445 1 96.62 267 MET B C 1
ATOM 6502 O O . MET B 1 267 ? 0.679 17.625 -1.751 1 96.62 267 MET B O 1
ATOM 6506 N N . ASP B 1 268 ? -1.322 17.422 -2.799 1 96.56 268 ASP B N 1
ATOM 6507 C CA . ASP B 1 268 ? -1.317 15.961 -2.822 1 96.56 268 ASP B CA 1
ATOM 6508 C C . ASP B 1 268 ? -1.077 15.438 -4.238 1 96.56 268 ASP B C 1
ATOM 6510 O O . ASP B 1 268 ? -1.892 15.656 -5.133 1 96.56 268 ASP B O 1
ATOM 6514 N N . LEU B 1 269 ? 0.009 14.766 -4.363 1 97.81 269 LEU B N 1
ATOM 6515 C CA . LEU B 1 269 ? 0.39 14.211 -5.66 1 97.81 269 LEU B CA 1
ATOM 6516 C C . LEU B 1 269 ? 0.362 12.688 -5.633 1 97.81 269 LEU B C 1
ATOM 6518 O O . LEU B 1 269 ? 0.963 12.07 -4.754 1 97.81 269 LEU B O 1
ATOM 6522 N N . LYS B 1 270 ? -0.342 12.117 -6.586 1 97.88 270 LYS B N 1
ATOM 6523 C CA . LYS B 1 270 ? -0.34 10.664 -6.742 1 97.88 270 LYS B CA 1
ATOM 6524 C C . LYS B 1 270 ? 0.578 10.242 -7.883 1 97.88 270 LYS B C 1
ATOM 6526 O O . LYS B 1 270 ? 0.606 10.875 -8.938 1 97.88 270 LYS B O 1
ATOM 6531 N N . ILE B 1 271 ? 1.348 9.273 -7.652 1 98.44 271 ILE B N 1
ATOM 6532 C CA . ILE B 1 271 ? 2.105 8.57 -8.68 1 98.44 271 ILE B CA 1
ATOM 6533 C C . ILE B 1 271 ? 1.568 7.145 -8.828 1 98.44 271 ILE B C 1
ATOM 6535 O O . ILE B 1 271 ? 1.59 6.363 -7.875 1 98.44 271 ILE B O 1
ATOM 6539 N N . ILE B 1 272 ? 1.076 6.859 -10 1 97.94 272 ILE B N 1
ATOM 6540 C CA . ILE B 1 272 ? 0.426 5.578 -10.266 1 97.94 272 ILE B CA 1
ATOM 6541 C C . ILE B 1 272 ? 1.209 4.809 -11.328 1 97.94 272 ILE B C 1
ATOM 6543 O O . ILE B 1 272 ? 1.543 5.359 -12.375 1 97.94 272 ILE B O 1
ATOM 6547 N N . LEU B 1 273 ? 1.507 3.598 -11.031 1 97.69 273 LEU B N 1
ATOM 6548 C CA . LEU B 1 273 ? 2.199 2.723 -11.969 1 97.69 273 LEU B CA 1
ATOM 6549 C C . LEU B 1 273 ? 1.323 1.537 -12.359 1 97.69 273 LEU B C 1
ATOM 6551 O O . LEU B 1 273 ? 0.81 0.83 -11.484 1 97.69 273 LEU B O 1
ATOM 6555 N N . GLU B 1 274 ? 1.141 1.385 -13.648 1 95.06 274 GLU B N 1
ATOM 6556 C CA . GLU B 1 274 ? 0.444 0.236 -14.219 1 95.06 274 GLU B CA 1
ATOM 6557 C C . GLU B 1 274 ? 1.387 -0.618 -15.062 1 95.06 274 GLU B C 1
ATOM 6559 O O . GLU B 1 274 ? 2.09 -0.1 -15.93 1 95.06 274 GLU B O 1
ATOM 6564 N N . THR B 1 275 ? 1.546 -1.844 -14.758 1 92.38 275 THR B N 1
ATOM 6565 C CA . THR B 1 275 ? 2.371 -2.797 -15.492 1 92.38 275 THR B CA 1
ATOM 6566 C C . THR B 1 275 ? 1.586 -4.07 -15.797 1 92.38 275 THR B C 1
ATOM 6568 O O . THR B 1 275 ? 0.502 -4.281 -15.25 1 92.38 275 THR B O 1
ATOM 6571 N N . PRO B 1 276 ? 2.328 -4.848 -16.656 1 84.62 276 PRO B N 1
ATOM 6572 C CA . PRO B 1 276 ? 1.642 -6.113 -16.938 1 84.62 276 PRO B CA 1
ATOM 6573 C C . PRO B 1 276 ? 1.707 -7.09 -15.766 1 84.62 276 PRO B C 1
ATOM 6575 O O . PRO B 1 276 ? 2.695 -7.109 -15.023 1 84.62 276 PRO B O 1
ATOM 6578 N N . GLY B 1 277 ? 0.831 -7.621 -15.273 1 86.31 277 GLY B N 1
ATOM 6579 C CA . GLY B 1 277 ? 0.716 -8.656 -14.258 1 86.31 277 GLY B CA 1
ATOM 6580 C C . GLY B 1 277 ? 1.308 -9.984 -14.68 1 86.31 277 GLY B C 1
ATOM 6581 O O . GLY B 1 277 ? 2.295 -10.023 -15.422 1 86.31 277 GLY B O 1
ATOM 6582 N N . GLY B 1 278 ? 0.959 -11 -14.023 1 87.56 278 GLY B N 1
ATOM 6583 C CA . GLY B 1 278 ? 1.44 -12.336 -14.328 1 87.56 278 GLY B CA 1
ATOM 6584 C C . GLY B 1 278 ? 1.596 -13.211 -13.094 1 87.56 278 GLY B C 1
ATOM 6585 O O . GLY B 1 278 ? 1.167 -12.828 -12 1 87.56 278 GLY B O 1
ATOM 6586 N N . HIS B 1 279 ? 2.105 -14.336 -13.367 1 87.94 279 HIS B N 1
ATOM 6587 C CA . HIS B 1 279 ? 2.295 -15.32 -12.305 1 87.94 279 HIS B CA 1
ATOM 6588 C C . HIS B 1 279 ? 3.553 -15.023 -11.492 1 87.94 279 HIS B C 1
ATOM 6590 O O . HIS B 1 279 ? 4.625 -14.812 -12.062 1 87.94 279 HIS B O 1
ATOM 6596 N N . SER B 1 280 ? 3.467 -15.062 -10.172 1 90.75 280 SER B N 1
ATOM 6597 C CA . SER B 1 280 ? 4.586 -14.711 -9.297 1 90.75 280 SER B CA 1
ATOM 6598 C C . SER B 1 280 ? 5.672 -15.773 -9.336 1 90.75 280 SER B C 1
ATOM 6600 O O . SER B 1 280 ? 6.793 -15.547 -8.875 1 90.75 280 SER B O 1
ATOM 6602 N N . SER B 1 281 ? 5.375 -16.953 -9.828 1 88.94 281 SER B N 1
ATOM 6603 C CA . SER B 1 281 ? 6.367 -18.016 -9.859 1 88.94 281 SER B CA 1
ATOM 6604 C C . SER B 1 281 ? 7.398 -17.797 -10.953 1 88.94 281 SER B C 1
ATOM 6606 O O . SER B 1 281 ? 8.445 -18.438 -10.969 1 88.94 281 SER B O 1
ATOM 6608 N N . ILE B 1 282 ? 7.102 -16.984 -11.906 1 88.12 282 ILE B N 1
ATOM 6609 C CA . ILE B 1 282 ? 8.047 -16.547 -12.922 1 88.12 282 ILE B CA 1
ATOM 6610 C C . ILE B 1 282 ? 8.133 -15.031 -12.938 1 88.12 282 ILE B C 1
ATOM 6612 O O . ILE B 1 282 ? 7.691 -14.383 -13.891 1 88.12 282 ILE B O 1
ATOM 6616 N N . PRO B 1 283 ? 8.734 -14.539 -11.945 1 89.75 283 PRO B N 1
ATOM 6617 C CA . PRO B 1 283 ? 8.727 -13.078 -11.812 1 89.75 283 PRO B CA 1
ATOM 6618 C C . PRO B 1 283 ? 9.773 -12.398 -12.688 1 89.75 283 PRO B C 1
ATOM 6620 O O . PRO B 1 283 ? 10.805 -13 -13 1 89.75 283 PRO B O 1
ATOM 6623 N N . PRO B 1 284 ? 9.453 -11.211 -13.102 1 89.38 284 PRO B N 1
ATOM 6624 C CA . PRO B 1 284 ? 10.531 -10.367 -13.617 1 89.38 284 PRO B CA 1
ATOM 6625 C C . PRO B 1 284 ? 11.523 -9.945 -12.531 1 89.38 284 PRO B C 1
ATOM 6627 O O . PRO B 1 284 ? 11.289 -10.203 -11.344 1 89.38 284 PRO B O 1
ATOM 6630 N N . ARG B 1 285 ? 12.555 -9.375 -13 1 89 285 ARG B N 1
ATOM 6631 C CA . ARG B 1 285 ? 13.547 -8.898 -12.047 1 89 285 ARG B CA 1
ATOM 6632 C C . ARG B 1 285 ? 12.961 -7.832 -11.125 1 89 285 ARG B C 1
ATOM 6634 O O . ARG B 1 285 ? 13.336 -7.738 -9.953 1 89 285 ARG B O 1
ATOM 6641 N N . HIS B 1 286 ? 12.102 -7.043 -11.75 1 93.81 286 HIS B N 1
ATOM 6642 C CA . HIS B 1 286 ? 11.469 -5.977 -10.984 1 93.81 286 HIS B CA 1
ATOM 6643 C C . HIS B 1 286 ? 9.961 -5.992 -11.156 1 93.81 286 HIS B C 1
ATOM 6645 O O . HIS B 1 286 ? 9.453 -6.035 -12.281 1 93.81 286 HIS B O 1
ATOM 6651 N N . THR B 1 287 ? 9.25 -5.953 -10.047 1 96.5 287 THR B N 1
ATOM 6652 C CA . THR B 1 287 ? 7.801 -5.777 -10.062 1 96.5 287 THR B CA 1
ATOM 6653 C C . THR B 1 287 ? 7.434 -4.297 -10.117 1 96.5 287 THR B C 1
ATOM 6655 O O . THR B 1 287 ? 8.305 -3.434 -10.008 1 96.5 287 THR B O 1
ATOM 6658 N N . SER B 1 288 ? 6.137 -4.004 -10.328 1 96.94 288 SER B N 1
ATOM 6659 C CA . SER B 1 288 ? 5.707 -2.609 -10.273 1 96.94 288 SER B CA 1
ATOM 6660 C C . SER B 1 288 ? 5.98 -2.002 -8.898 1 96.94 288 SER B C 1
ATOM 6662 O O . SER B 1 288 ? 6.305 -0.818 -8.797 1 96.94 288 SER B O 1
ATOM 6664 N N . ILE B 1 289 ? 5.848 -2.781 -7.855 1 98.31 289 ILE B N 1
ATOM 6665 C CA . ILE B 1 289 ? 6.16 -2.316 -6.508 1 98.31 289 ILE B CA 1
ATOM 6666 C C . ILE B 1 289 ? 7.66 -2.068 -6.383 1 98.31 289 ILE B C 1
ATOM 6668 O O . ILE B 1 289 ? 8.086 -1.1 -5.746 1 98.31 289 ILE B O 1
ATOM 6672 N N . GLY B 1 290 ? 8.492 -2.947 -6.996 1 98.31 290 GLY B N 1
ATOM 6673 C CA . GLY B 1 290 ? 9.93 -2.707 -7.047 1 98.31 290 GLY B CA 1
ATOM 6674 C C . GLY B 1 290 ? 10.289 -1.407 -7.742 1 98.31 290 GLY B C 1
ATOM 6675 O O . GLY B 1 290 ? 11.117 -0.639 -7.242 1 98.31 290 GLY B O 1
ATOM 6676 N N . ILE B 1 291 ? 9.68 -1.181 -8.891 1 98.38 291 ILE B N 1
ATOM 6677 C CA . ILE B 1 291 ? 9.914 0.043 -9.648 1 98.38 291 ILE B CA 1
ATOM 6678 C C . ILE B 1 291 ? 9.5 1.254 -8.812 1 98.38 291 ILE B C 1
ATOM 6680 O O . ILE B 1 291 ? 10.242 2.234 -8.727 1 98.38 291 ILE B O 1
ATOM 6684 N N . MET B 1 292 ? 8.359 1.169 -8.18 1 98.62 292 MET B N 1
ATOM 6685 C CA . MET B 1 292 ? 7.914 2.24 -7.297 1 98.62 292 MET B CA 1
ATOM 6686 C C . MET B 1 292 ? 8.906 2.447 -6.152 1 98.62 292 MET B C 1
ATOM 6688 O O . MET B 1 292 ? 9.156 3.582 -5.742 1 98.62 292 MET B O 1
ATOM 66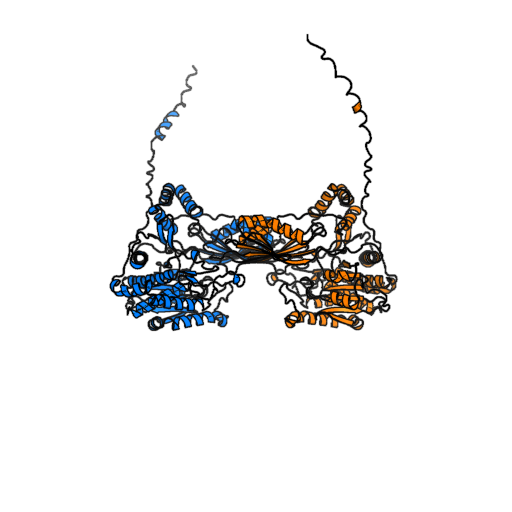92 N N . GLY B 1 293 ? 9.438 1.348 -5.586 1 98.56 293 GLY B N 1
ATOM 6693 C CA . GLY B 1 293 ? 10.477 1.458 -4.578 1 98.56 293 GLY B CA 1
ATOM 6694 C C . GLY B 1 293 ? 11.648 2.312 -5.02 1 98.56 293 GLY B C 1
ATOM 6695 O O . GLY B 1 293 ? 12.133 3.158 -4.262 1 98.56 293 GLY B O 1
ATOM 6696 N N . GLU B 1 294 ? 12.102 2.145 -6.238 1 98.38 294 GLU B N 1
ATOM 6697 C CA . GLU B 1 294 ? 13.195 2.949 -6.77 1 98.38 294 GLU B CA 1
ATOM 6698 C C . GLU B 1 294 ? 12.797 4.418 -6.879 1 98.38 294 GLU B C 1
ATOM 6700 O O . GLU B 1 294 ? 13.602 5.309 -6.586 1 98.38 294 GLU B O 1
ATOM 6705 N N . MET B 1 295 ? 11.562 4.633 -7.359 1 98.62 295 MET B N 1
ATOM 6706 C CA . MET B 1 295 ? 11.086 6.012 -7.438 1 98.62 295 MET B CA 1
ATOM 6707 C C . MET B 1 295 ? 11.07 6.66 -6.055 1 98.62 295 MET B C 1
ATOM 6709 O O . MET B 1 295 ? 11.484 7.809 -5.902 1 98.62 295 MET B O 1
ATOM 6713 N N . ILE B 1 296 ? 10.594 5.941 -5.078 1 98.62 296 ILE B N 1
ATOM 6714 C CA . ILE B 1 296 ? 10.508 6.434 -3.711 1 98.62 296 ILE B CA 1
ATOM 6715 C C . ILE B 1 296 ? 11.891 6.824 -3.207 1 98.62 296 ILE B C 1
ATOM 6717 O O . ILE B 1 296 ? 12.07 7.895 -2.619 1 98.62 296 ILE B O 1
ATOM 6721 N N . VAL B 1 297 ? 12.875 5.988 -3.436 1 98.19 297 VAL B N 1
ATOM 6722 C CA . VAL B 1 297 ? 14.234 6.242 -2.979 1 98.19 297 VAL B CA 1
ATOM 6723 C C . VAL B 1 297 ? 14.773 7.512 -3.631 1 98.19 297 VAL B C 1
ATOM 6725 O O . VAL B 1 297 ? 15.375 8.352 -2.961 1 98.19 297 VAL B O 1
ATOM 6728 N N . GLU B 1 298 ? 14.523 7.691 -4.922 1 98.25 298 GLU B N 1
ATOM 6729 C CA . GLU B 1 298 ? 14.992 8.883 -5.617 1 98.25 298 GLU B CA 1
ATOM 6730 C C . GLU B 1 298 ? 14.281 10.133 -5.105 1 98.25 298 GLU B C 1
ATOM 6732 O O . GLU B 1 298 ? 14.898 11.195 -4.965 1 98.25 298 GLU B O 1
ATOM 6737 N N . LEU B 1 299 ? 13.023 10.008 -4.867 1 98.25 299 LEU B N 1
ATOM 6738 C CA . LEU B 1 299 ? 12.242 11.133 -4.367 1 98.25 299 LEU B CA 1
ATOM 6739 C C . LEU B 1 299 ? 12.766 11.594 -3.014 1 98.25 299 LEU B C 1
ATOM 6741 O O . LEU B 1 299 ? 12.93 12.797 -2.785 1 98.25 299 LEU B O 1
ATOM 6745 N N . GLU B 1 300 ? 13.023 10.664 -2.084 1 97.25 300 GLU B N 1
ATOM 6746 C CA . GLU B 1 300 ? 13.43 11.047 -0.734 1 97.25 300 GLU B CA 1
ATOM 6747 C C . GLU B 1 300 ? 14.906 11.43 -0.687 1 97.25 300 GLU B C 1
ATOM 6749 O O . GLU B 1 300 ? 15.344 12.109 0.241 1 97.25 300 GLU B O 1
ATOM 6754 N N . LYS B 1 301 ? 15.648 11.023 -1.675 1 96.12 301 LYS B N 1
ATOM 6755 C CA . LYS B 1 301 ? 17.062 11.367 -1.753 1 96.12 301 LYS B CA 1
ATOM 6756 C C . LYS B 1 301 ? 17.25 12.805 -2.242 1 96.12 301 LYS B C 1
ATOM 6758 O O . LYS B 1 301 ? 18.203 13.484 -1.842 1 96.12 301 LYS B O 1
ATOM 6763 N N . TYR B 1 302 ? 16.406 13.266 -3.041 1 96.38 302 TYR B N 1
ATOM 6764 C CA . TYR B 1 302 ? 16.547 14.578 -3.668 1 96.38 302 TYR B CA 1
ATOM 6765 C C . TYR B 1 302 ? 16.359 15.695 -2.646 1 96.38 302 TYR B C 1
ATOM 6767 O O . TYR B 1 302 ? 15.406 15.672 -1.86 1 96.38 302 TYR B O 1
ATOM 6775 N N . GLU B 1 303 ? 17.266 16.672 -2.67 1 94.56 303 GLU B N 1
ATOM 6776 C CA . GLU B 1 303 ? 17.156 17.859 -1.817 1 94.56 303 GLU B CA 1
ATOM 6777 C C . GLU B 1 303 ? 16.484 19.016 -2.555 1 94.56 303 GLU B C 1
ATOM 6779 O O . GLU B 1 303 ? 16.984 19.484 -3.578 1 94.56 303 GLU B O 1
ATOM 6784 N N . PHE B 1 304 ? 15.398 19.422 -2.062 1 95.94 304 PHE B N 1
ATOM 6785 C CA . PHE B 1 304 ? 14.695 20.547 -2.668 1 95.94 304 PHE B CA 1
ATOM 6786 C C . PHE B 1 304 ? 15.484 21.844 -2.484 1 95.94 304 PHE B C 1
ATOM 6788 O O . PHE B 1 304 ? 16.25 21.984 -1.528 1 95.94 304 PHE B O 1
ATOM 6795 N N . PRO B 1 305 ? 15.258 22.812 -3.42 1 97.19 305 PRO B N 1
ATOM 6796 C CA . PRO B 1 305 ? 15.93 24.109 -3.279 1 97.19 305 PRO B CA 1
ATOM 6797 C C . PRO B 1 305 ? 15.508 24.859 -2.016 1 97.19 305 PRO B C 1
ATOM 6799 O O . PRO B 1 305 ? 14.344 24.797 -1.611 1 97.19 305 PRO B O 1
ATOM 6802 N N . LYS B 1 306 ? 16.516 25.703 -1.447 1 97.31 306 LYS B N 1
ATOM 6803 C CA . LYS B 1 306 ? 16.297 26.5 -0.242 1 97.31 306 LYS B CA 1
ATOM 6804 C C . LYS B 1 306 ? 16.219 27.984 -0.573 1 97.31 306 LYS B C 1
ATOM 6806 O O . LYS B 1 306 ? 16.922 28.484 -1.454 1 97.31 306 LYS B O 1
ATOM 6811 N N . TYR B 1 307 ? 15.32 28.578 0.238 1 97.5 307 TYR B N 1
ATOM 6812 C CA . TYR B 1 307 ? 15.109 30.016 0.032 1 97.5 307 TYR B CA 1
ATOM 6813 C C . TYR B 1 307 ? 15.125 30.766 1.357 1 97.5 307 TYR B C 1
ATOM 6815 O O . TYR B 1 307 ? 14.789 30.203 2.402 1 97.5 307 TYR B O 1
ATOM 6823 N N . PHE B 1 308 ? 15.539 31.984 1.325 1 97.31 308 PHE B N 1
ATOM 6824 C CA . PHE B 1 308 ? 15.523 32.906 2.453 1 97.31 308 PHE B CA 1
ATOM 6825 C C . PHE B 1 308 ? 15.344 34.344 1.976 1 97.31 308 PHE B C 1
ATOM 6827 O O . PHE B 1 308 ? 16.312 35.094 1.842 1 97.31 308 PHE B O 1
ATOM 6834 N N . THR B 1 309 ? 14.062 34.688 1.814 1 96.44 309 THR B N 1
ATOM 6835 C CA . THR B 1 309 ? 13.734 35.969 1.209 1 96.44 309 THR B CA 1
ATOM 6836 C C . THR B 1 309 ? 12.844 36.781 2.133 1 96.44 309 THR B C 1
ATOM 6838 O O . THR B 1 309 ? 12.148 36.25 2.988 1 96.44 309 THR B O 1
ATOM 6841 N N . LYS B 1 310 ? 12.773 38.062 1.922 1 94.06 310 LYS B N 1
ATOM 6842 C CA . LYS B 1 310 ? 12.016 38.969 2.762 1 94.06 310 LYS B CA 1
ATOM 6843 C C . LYS B 1 310 ? 10.516 38.719 2.617 1 94.06 310 LYS B C 1
ATOM 6845 O O . LYS B 1 310 ? 9.727 39.125 3.482 1 94.06 310 LYS B O 1
ATOM 6850 N N . ASN B 1 311 ? 10.133 38.094 1.61 1 93.44 311 ASN B N 1
ATOM 6851 C CA . ASN B 1 311 ? 8.719 37.812 1.392 1 93.44 311 ASN B CA 1
ATOM 6852 C C . ASN B 1 311 ? 8.258 36.594 2.197 1 93.44 311 ASN B C 1
ATOM 6854 O O . ASN B 1 311 ? 7.07 36.281 2.236 1 93.44 311 ASN B O 1
ATOM 6858 N N . ASN B 1 312 ? 9.133 35.938 2.801 1 96.25 312 ASN B N 1
ATOM 6859 C CA . ASN B 1 312 ? 8.875 34.812 3.697 1 96.25 312 ASN B CA 1
ATOM 6860 C C . ASN B 1 312 ? 8.953 35.25 5.16 1 96.25 312 ASN B C 1
ATOM 6862 O O . ASN B 1 312 ? 10 35.688 5.629 1 96.25 312 ASN B O 1
ATOM 6866 N N . PRO B 1 313 ? 7.871 34.969 5.852 1 96.94 313 PRO B N 1
ATOM 6867 C CA . PRO B 1 313 ? 7.895 35.406 7.254 1 96.94 313 PRO B CA 1
ATOM 6868 C C . PRO B 1 313 ? 9.047 34.781 8.039 1 96.94 313 PRO B C 1
ATOM 6870 O O . PRO B 1 313 ? 9.523 35.375 9.008 1 96.94 313 PRO B O 1
ATOM 6873 N N . ALA B 1 314 ? 9.531 33.688 7.613 1 96.19 314 ALA B N 1
ATOM 6874 C CA . ALA B 1 314 ? 10.664 33.031 8.273 1 96.19 314 ALA B CA 1
ATOM 6875 C C . ALA B 1 314 ? 11.898 33.938 8.242 1 96.19 314 ALA B C 1
ATOM 6877 O O . ALA B 1 314 ? 12.727 33.906 9.156 1 96.19 314 ALA B O 1
ATOM 6878 N N . PHE B 1 315 ? 12.008 34.75 7.238 1 96.69 315 PHE B N 1
ATOM 6879 C CA . PHE B 1 315 ? 13.125 35.688 7.148 1 96.69 315 PHE B CA 1
ATOM 6880 C C . PHE B 1 315 ? 13.203 36.562 8.398 1 96.69 315 PHE B C 1
ATOM 6882 O O . PHE B 1 315 ? 14.25 36.656 9.031 1 96.69 315 PHE B O 1
ATOM 6889 N N . TRP B 1 316 ? 12.125 37.062 8.773 1 95.94 316 TRP B N 1
ATOM 6890 C CA . TRP B 1 316 ? 12.07 38 9.891 1 95.94 316 TRP B CA 1
ATOM 6891 C C . TRP B 1 316 ? 12.18 37.25 11.227 1 95.94 316 TRP B C 1
ATOM 6893 O O . TRP B 1 316 ? 12.758 37.781 12.18 1 95.94 316 TRP B O 1
ATOM 6903 N N . GLU B 1 317 ? 11.57 36.094 11.289 1 96.19 317 GLU B N 1
ATOM 6904 C CA . GLU B 1 317 ? 11.734 35.25 12.469 1 96.19 317 GLU B CA 1
ATOM 6905 C C . GLU B 1 317 ? 13.211 35.062 12.797 1 96.19 317 GLU B C 1
ATOM 6907 O O . GLU B 1 317 ? 13.633 35.25 13.938 1 96.19 317 GLU B O 1
ATOM 6912 N N . TYR B 1 318 ? 13.969 34.75 11.805 1 96.88 318 TYR B N 1
ATOM 6913 C CA . TYR B 1 318 ? 15.352 34.375 12.078 1 96.88 318 TYR B CA 1
ATOM 6914 C C . TYR B 1 318 ? 16.25 35.625 12.156 1 96.88 318 TYR B C 1
ATOM 6916 O O . TYR B 1 318 ? 17.312 35.562 12.766 1 96.88 318 TYR B O 1
ATOM 6924 N N . VAL B 1 319 ? 15.867 36.688 11.547 1 96.94 319 VAL B N 1
ATOM 6925 C CA . VAL B 1 319 ? 16.531 37.938 11.82 1 96.94 319 VAL B CA 1
ATOM 6926 C C . VAL B 1 319 ? 16.422 38.281 13.312 1 96.94 319 VAL B C 1
ATOM 6928 O O . VAL B 1 319 ? 17.406 38.688 13.938 1 96.94 319 VAL B O 1
ATOM 6931 N N . CYS B 1 320 ? 15.219 38.094 13.867 1 96.81 320 CYS B N 1
ATOM 6932 C CA . CYS B 1 320 ? 15.023 38.312 15.289 1 96.81 320 CYS B CA 1
ATOM 6933 C C . CYS B 1 320 ? 15.875 37.375 16.125 1 96.81 320 CYS B C 1
ATOM 6935 O O . CYS B 1 320 ? 16.484 37.781 17.109 1 96.81 320 CYS B O 1
ATOM 6937 N N . VAL B 1 321 ? 15.969 36.125 15.711 1 96.38 321 VAL B N 1
ATOM 6938 C CA . VAL B 1 321 ? 16.797 35.156 16.422 1 96.38 321 VAL B CA 1
ATOM 6939 C C . VAL B 1 321 ? 18.25 35.594 16.406 1 96.38 321 VAL B C 1
ATOM 6941 O O . VAL B 1 321 ? 18.922 35.594 17.438 1 96.38 321 VAL B O 1
ATOM 6944 N N . ALA B 1 322 ? 18.688 35.969 15.25 1 97.25 322 ALA B N 1
ATOM 6945 C CA . ALA B 1 322 ? 20.078 36.375 15.102 1 97.25 322 ALA B CA 1
ATOM 6946 C C . ALA B 1 322 ? 20.391 37.594 15.969 1 97.25 322 ALA B C 1
ATOM 6948 O O . ALA B 1 322 ? 21.438 37.656 16.625 1 97.25 322 ALA B O 1
ATOM 6949 N N . GLU B 1 323 ? 19.516 38.469 15.984 1 96.31 323 GLU B N 1
ATOM 6950 C CA . GLU B 1 323 ? 19.75 39.719 16.703 1 96.31 323 GLU B CA 1
ATOM 6951 C C . GLU B 1 323 ? 19.781 39.5 18.219 1 96.31 323 GLU B C 1
ATOM 6953 O O . GLU B 1 323 ? 20.562 40.125 18.922 1 96.31 323 GLU B O 1
ATOM 6958 N N . HIS B 1 324 ? 19 38.562 18.672 1 95.31 324 HIS B N 1
ATOM 6959 C CA . HIS B 1 324 ? 18.797 38.5 20.109 1 95.31 324 HIS B CA 1
ATOM 6960 C C . HIS B 1 324 ? 19.453 37.25 20.703 1 95.31 324 HIS B C 1
ATOM 6962 O O . HIS B 1 324 ? 19.578 37.156 21.922 1 95.31 324 HIS B O 1
ATOM 6968 N N . SER B 1 325 ? 19.938 36.406 19.906 1 95.88 325 SER B N 1
ATOM 6969 C CA . SER B 1 325 ? 20.484 35.156 20.406 1 95.88 325 SER B CA 1
ATOM 6970 C C . SER B 1 325 ? 21.797 35.375 21.141 1 95.88 325 SER B C 1
ATOM 6972 O O . SER B 1 325 ? 22.703 36.031 20.609 1 95.88 325 SER B O 1
ATOM 6974 N N . PRO B 1 326 ? 21.938 34.75 22.281 1 93.75 326 PRO B N 1
ATOM 6975 C CA . PRO B 1 326 ? 23.234 34.812 22.969 1 93.75 326 PRO B CA 1
ATOM 6976 C C . PRO B 1 326 ? 24.156 33.656 22.562 1 93.75 326 PRO B C 1
ATOM 6978 O O . PRO B 1 326 ? 25.359 33.688 22.859 1 93.75 326 PRO B O 1
ATOM 6981 N N . GLU B 1 327 ? 23.594 32.719 21.891 1 94.44 327 GLU B N 1
ATOM 6982 C CA . GLU B 1 327 ? 24.312 31.453 21.672 1 94.44 327 GLU B CA 1
ATOM 6983 C C . GLU B 1 327 ? 24.781 31.344 20.219 1 94.44 327 GLU B C 1
ATOM 6985 O O . GLU B 1 327 ? 25.734 30.609 19.938 1 94.44 327 GLU B O 1
ATOM 6990 N N . MET B 1 328 ? 24.141 32.031 19.344 1 95.62 328 MET B N 1
ATOM 6991 C CA . MET B 1 328 ? 24.453 31.906 17.922 1 95.62 328 MET B CA 1
ATOM 6992 C C . MET B 1 328 ? 25.828 32.469 17.609 1 95.62 328 MET B C 1
ATOM 6994 O O . MET B 1 328 ? 26.219 33.5 18.141 1 95.62 328 MET B O 1
ATOM 6998 N N . ALA B 1 329 ? 26.547 31.734 16.781 1 96.69 329 ALA B N 1
ATOM 6999 C CA . ALA B 1 329 ? 27.875 32.188 16.375 1 96.69 329 ALA B CA 1
ATOM 7000 C C . ALA B 1 329 ? 27.812 33.531 15.648 1 96.69 329 ALA B C 1
ATOM 7002 O O . ALA B 1 329 ? 26.891 33.781 14.867 1 96.69 329 ALA B O 1
ATOM 7003 N N . SER B 1 330 ? 28.844 34.344 15.867 1 96.31 330 SER B N 1
ATOM 7004 C CA . SER B 1 330 ? 28.859 35.688 15.328 1 96.31 330 SER B CA 1
ATOM 7005 C C . SER B 1 330 ? 28.828 35.688 13.805 1 96.31 330 SER B C 1
ATOM 7007 O O . SER B 1 330 ? 28.203 36.531 13.188 1 96.31 330 SER B O 1
ATOM 7009 N N . SER B 1 331 ? 29.453 34.75 13.258 1 96.12 331 SER B N 1
ATOM 7010 C CA . SER B 1 331 ? 29.5 34.656 11.805 1 96.12 331 SER B CA 1
ATOM 7011 C C . SER B 1 331 ? 28.141 34.344 11.211 1 96.12 331 SER B C 1
ATOM 7013 O O . SER B 1 331 ? 27.75 34.906 10.18 1 96.12 331 SER B O 1
ATOM 7015 N N . VAL B 1 332 ? 27.438 33.5 11.875 1 97.25 332 VAL B N 1
ATOM 7016 C CA . VAL B 1 332 ? 26.109 33.125 11.414 1 97.25 332 VAL B CA 1
ATOM 7017 C C . VAL B 1 332 ? 25.141 34.312 11.594 1 97.25 332 VAL B C 1
ATOM 7019 O O . VAL B 1 332 ? 24.328 34.594 10.719 1 97.25 332 VAL B O 1
ATOM 7022 N N . LYS B 1 333 ? 25.297 34.969 12.703 1 97 333 LYS B N 1
ATOM 7023 C CA . LYS B 1 333 ? 24.484 36.156 12.961 1 97 333 LYS B CA 1
ATOM 7024 C C . LYS B 1 333 ? 24.641 37.188 11.844 1 97 333 LYS B C 1
ATOM 7026 O O . LYS B 1 333 ? 23.641 37.688 11.297 1 97 333 LYS B O 1
ATOM 7031 N N . LYS B 1 334 ? 25.844 37.438 11.531 1 96.5 334 LYS B N 1
ATOM 7032 C CA . LYS B 1 334 ? 26.141 38.438 10.5 1 96.5 334 LYS B CA 1
ATOM 7033 C C . LYS B 1 334 ? 25.578 38 9.148 1 96.5 334 LYS B C 1
ATOM 7035 O O . LYS B 1 334 ? 25.078 38.844 8.383 1 96.5 334 LYS B O 1
ATOM 7040 N N . SER B 1 335 ? 25.672 36.719 8.93 1 97.5 335 SER B N 1
ATOM 7041 C CA . SER B 1 335 ? 25.172 36.219 7.66 1 97.5 335 SER B CA 1
ATOM 7042 C C . SER B 1 335 ? 23.656 36.375 7.574 1 97.5 335 SER B C 1
ATOM 7044 O O . SER B 1 335 ? 23.125 36.781 6.543 1 97.5 335 SER B O 1
ATOM 7046 N N . ILE B 1 336 ? 22.969 36.062 8.633 1 97.88 336 ILE B N 1
ATOM 7047 C CA . ILE B 1 336 ? 21.516 36.156 8.641 1 97.88 336 ILE B CA 1
ATOM 7048 C C . ILE B 1 336 ? 21.109 37.625 8.484 1 97.88 336 ILE B C 1
ATOM 7050 O O . ILE B 1 336 ? 20.219 37.938 7.691 1 97.88 336 ILE B O 1
ATOM 7054 N N . LEU B 1 337 ? 21.797 38.5 9.148 1 96.75 337 LEU B N 1
ATOM 7055 C CA . LEU B 1 337 ? 21.453 39.906 9.148 1 96.75 337 LEU B CA 1
ATOM 7056 C C . LEU B 1 337 ? 21.797 40.562 7.812 1 96.75 337 LEU B C 1
ATOM 7058 O O . LEU B 1 337 ? 21.25 41.594 7.461 1 96.75 337 LEU B O 1
ATOM 7062 N N . SER B 1 338 ? 22.656 39.906 6.996 1 96.25 338 SER B N 1
ATOM 7063 C CA . SER B 1 338 ? 23.062 40.438 5.703 1 96.25 338 SER B CA 1
ATOM 7064 C C . SER B 1 338 ? 22.422 39.656 4.555 1 96.25 338 SER B C 1
ATOM 7066 O O . SER B 1 338 ? 22.688 39.938 3.385 1 96.25 338 SER B O 1
ATOM 7068 N N . ALA B 1 339 ? 21.594 38.781 4.875 1 95.38 339 ALA B N 1
ATOM 7069 C CA . ALA B 1 339 ? 21.078 37.844 3.883 1 95.38 339 ALA B CA 1
ATOM 7070 C C . ALA B 1 339 ? 20.188 38.531 2.867 1 95.38 339 ALA B C 1
ATOM 7072 O O . ALA B 1 339 ? 20.016 38.062 1.74 1 95.38 339 ALA B O 1
ATOM 7073 N N . GLY B 1 340 ? 19.688 39.656 3.227 1 92.12 340 GLY B N 1
ATOM 7074 C CA . GLY B 1 340 ? 18.797 40.375 2.34 1 92.12 340 GLY B CA 1
ATOM 7075 C C . GLY B 1 340 ? 19.5 41.031 1.159 1 92.12 340 GLY B C 1
ATOM 7076 O O . GLY B 1 340 ? 18.859 41.375 0.158 1 92.12 340 GLY B O 1
ATOM 7077 N N . HIS B 1 341 ? 20.844 41.188 1.221 1 92.25 341 HIS B N 1
ATOM 7078 C CA . HIS B 1 341 ? 21.516 41.938 0.153 1 92.25 341 HIS B CA 1
ATOM 7079 C C . HIS B 1 341 ? 22.828 41.25 -0.248 1 92.25 341 HIS B C 1
ATOM 7081 O O . HIS B 1 341 ? 23.516 41.688 -1.16 1 92.25 341 HIS B O 1
ATOM 7087 N N . ASN B 1 342 ? 23.156 40.156 0.469 1 94.81 342 ASN B N 1
ATOM 7088 C CA . ASN B 1 342 ? 24.359 39.406 0.195 1 94.81 342 ASN B CA 1
ATOM 7089 C C . ASN B 1 342 ? 24.062 37.938 -0.101 1 94.81 342 ASN B C 1
ATOM 7091 O O . ASN B 1 342 ? 23.641 37.188 0.792 1 94.81 342 ASN B O 1
ATOM 7095 N N . GLN B 1 343 ? 24.453 37.562 -1.229 1 95.31 343 GLN B N 1
ATOM 7096 C CA . GLN B 1 343 ? 24.078 36.25 -1.702 1 95.31 343 GLN B CA 1
ATOM 7097 C C . GLN B 1 343 ? 24.812 35.156 -0.922 1 95.31 343 GLN B C 1
ATOM 7099 O O . GLN B 1 343 ? 24.234 34.125 -0.586 1 95.31 343 GLN B O 1
ATOM 7104 N N . LYS B 1 344 ? 26.031 35.312 -0.751 1 96.94 344 LYS B N 1
ATOM 7105 C CA . LYS B 1 344 ? 26.812 34.344 0.007 1 96.94 344 LYS B CA 1
ATOM 7106 C C . LYS B 1 344 ? 26.297 34.219 1.439 1 96.94 344 LYS B C 1
ATOM 7108 O O . LYS B 1 344 ? 26.203 33.125 1.979 1 96.94 344 LYS B O 1
ATOM 7113 N N . ALA B 1 345 ? 26.047 35.344 2.043 1 96.94 345 ALA B N 1
ATOM 7114 C CA . ALA B 1 345 ? 25.469 35.344 3.381 1 96.94 345 ALA B CA 1
ATOM 7115 C C . ALA B 1 345 ? 24.125 34.625 3.402 1 96.94 345 ALA B C 1
ATOM 7117 O O . ALA B 1 345 ? 23.812 33.906 4.352 1 96.94 345 ALA B O 1
ATOM 7118 N N . ASN B 1 346 ? 23.406 34.844 2.377 1 97.69 346 ASN B N 1
ATOM 7119 C CA . ASN B 1 346 ? 22.109 34.188 2.256 1 97.69 346 ASN B CA 1
ATOM 7120 C C . ASN B 1 346 ? 22.234 32.656 2.195 1 97.69 346 ASN B C 1
ATOM 7122 O O . ASN B 1 346 ? 21.469 31.953 2.852 1 97.69 346 ASN B O 1
ATOM 7126 N N . GLU B 1 347 ? 23.125 32.219 1.502 1 97.44 347 GLU B N 1
ATOM 7127 C CA . GLU B 1 347 ? 23.375 30.766 1.393 1 97.44 347 GLU B CA 1
ATOM 7128 C C . GLU B 1 347 ? 23.766 30.172 2.744 1 97.44 347 GLU B C 1
ATOM 7130 O O . GLU B 1 347 ? 23.297 29.094 3.102 1 97.44 347 GLU B O 1
ATOM 7135 N N . ILE B 1 348 ? 24.562 30.828 3.434 1 97.44 348 ILE B N 1
ATOM 7136 C CA . ILE B 1 348 ? 24.969 30.375 4.762 1 97.44 348 ILE B CA 1
ATOM 7137 C C . ILE B 1 348 ? 23.75 30.328 5.68 1 97.44 348 ILE B C 1
ATOM 7139 O O . ILE B 1 348 ? 23.562 29.359 6.422 1 97.44 348 ILE B O 1
ATOM 7143 N N . ALA B 1 349 ? 22.953 31.328 5.605 1 97.44 349 ALA B N 1
ATOM 7144 C CA . ALA B 1 349 ? 21.766 31.438 6.461 1 97.44 349 ALA B CA 1
ATOM 7145 C C . ALA B 1 349 ? 20.797 30.281 6.203 1 97.44 349 ALA B C 1
ATOM 7147 O O . ALA B 1 349 ? 20.375 29.609 7.137 1 97.44 349 ALA B O 1
ATOM 7148 N N . ARG B 1 350 ? 20.453 30.094 4.961 1 96.25 350 ARG B N 1
ATOM 7149 C CA . ARG B 1 350 ? 19.469 29.062 4.66 1 96.25 350 ARG B CA 1
ATOM 7150 C C . ARG B 1 350 ? 20 27.672 4.969 1 96.25 350 ARG B C 1
ATOM 7152 O O . ARG B 1 350 ? 19.266 26.797 5.402 1 96.25 350 ARG B O 1
ATOM 7159 N N . ASN B 1 351 ? 21.297 27.453 4.789 1 96.94 351 ASN B N 1
ATOM 7160 C CA . ASN B 1 351 ? 21.891 26.172 5.16 1 96.94 351 ASN B CA 1
ATOM 7161 C C . ASN B 1 351 ? 21.891 25.969 6.672 1 96.94 351 ASN B C 1
ATOM 7163 O O . ASN B 1 351 ? 21.672 24.844 7.152 1 96.94 351 ASN B O 1
ATOM 7167 N N . TYR B 1 352 ? 22.219 26.984 7.383 1 97.25 352 TYR B N 1
ATOM 7168 C CA . TYR B 1 352 ? 22.219 26.906 8.844 1 97.25 352 TYR B CA 1
ATOM 7169 C C . TYR B 1 352 ? 20.828 26.578 9.375 1 97.25 352 TYR B C 1
ATOM 7171 O O . TYR B 1 352 ? 20.688 25.719 10.25 1 97.25 352 TYR B O 1
ATOM 7179 N N . ILE B 1 353 ? 19.828 27.203 8.828 1 96.75 353 ILE B N 1
ATOM 7180 C CA . ILE B 1 353 ? 18.453 26.984 9.258 1 96.75 353 ILE B CA 1
ATOM 7181 C C . ILE B 1 353 ? 18.016 25.562 8.922 1 96.75 353 ILE B C 1
ATOM 7183 O O . ILE B 1 353 ? 17.422 24.875 9.758 1 96.75 353 ILE B O 1
ATOM 7187 N N . ASP B 1 354 ? 18.359 25.094 7.773 1 95.56 354 ASP B N 1
ATOM 7188 C CA . ASP B 1 354 ? 17.938 23.781 7.289 1 95.56 354 ASP B CA 1
ATOM 7189 C C . ASP B 1 354 ? 18.672 22.656 8.016 1 95.56 354 ASP B C 1
ATOM 7191 O O . ASP B 1 354 ? 18.062 21.766 8.602 1 95.56 354 ASP B O 1
ATOM 7195 N N . VAL B 1 355 ? 19.984 22.766 8.078 1 93.56 355 VAL B N 1
ATOM 7196 C CA . VAL B 1 355 ? 20.828 21.656 8.5 1 93.56 355 VAL B CA 1
ATOM 7197 C C . VAL B 1 355 ? 21.125 21.766 9.992 1 93.56 355 VAL B C 1
ATOM 7199 O O . VAL B 1 355 ? 20.812 20.859 10.766 1 93.56 355 VAL B O 1
ATOM 7202 N N . ASP B 1 356 ? 21.656 22.875 10.438 1 93.12 356 ASP B N 1
ATOM 7203 C CA . ASP B 1 356 ? 22.125 23.016 11.812 1 93.12 356 ASP B CA 1
ATOM 7204 C C . ASP B 1 356 ? 20.953 23.078 12.789 1 93.12 356 ASP B C 1
ATOM 7206 O O . ASP B 1 356 ? 21 22.469 13.859 1 93.12 356 ASP B O 1
ATOM 7210 N N . LEU B 1 357 ? 19.938 23.812 12.406 1 92.25 357 LEU B N 1
ATOM 7211 C CA . LEU B 1 357 ? 18.797 23.969 13.305 1 92.25 357 LEU B CA 1
ATOM 7212 C C . LEU B 1 357 ? 17.75 22.891 13.062 1 92.25 357 LEU B C 1
ATOM 7214 O O . LEU B 1 357 ? 16.859 22.688 13.883 1 92.25 357 LEU B O 1
ATOM 7218 N N . GLY B 1 358 ? 17.781 22.188 11.898 1 91.56 358 GLY B N 1
ATOM 7219 C CA . GLY B 1 358 ? 16.797 21.172 11.555 1 91.56 358 GLY B CA 1
ATOM 7220 C C . GLY B 1 358 ? 15.43 21.766 11.242 1 91.56 358 GLY B C 1
ATOM 7221 O O . GLY B 1 358 ? 14.406 21.125 11.492 1 91.56 358 GLY B O 1
ATOM 7222 N N . LYS B 1 359 ? 15.375 22.984 10.766 1 93.38 359 LYS B N 1
ATOM 7223 C CA . LYS B 1 359 ? 14.125 23.688 10.5 1 93.38 359 LYS B CA 1
ATOM 7224 C C . LYS B 1 359 ? 13.969 24 9.016 1 93.38 359 LYS B C 1
ATOM 7226 O O . LYS B 1 359 ? 13.492 25.078 8.648 1 93.38 359 LYS B O 1
ATOM 7231 N N . GLY B 1 360 ? 14.367 23.047 8.219 1 94 360 GLY B N 1
ATOM 7232 C CA . GLY B 1 360 ? 14.336 23.25 6.773 1 94 360 GLY B CA 1
ATOM 7233 C C . GLY B 1 360 ? 12.938 23.484 6.234 1 94 360 GLY B C 1
ATOM 7234 O O . GLY B 1 360 ? 12.773 24.109 5.188 1 94 360 GLY B O 1
ATOM 7235 N N . PHE B 1 361 ? 11.93 23.094 6.973 1 93.31 361 PHE B N 1
ATOM 7236 C CA . PHE B 1 361 ? 10.547 23.188 6.504 1 93.31 361 PHE B CA 1
ATOM 7237 C C . PHE B 1 361 ? 10.133 24.656 6.352 1 93.31 361 PHE B C 1
ATOM 7239 O O . PHE B 1 361 ? 9.164 24.953 5.641 1 93.31 361 PHE B O 1
ATOM 7246 N N . VAL B 1 362 ? 10.906 25.609 6.867 1 95.69 362 VAL B N 1
ATOM 7247 C CA . VAL B 1 362 ? 10.492 27 6.766 1 95.69 362 VAL B CA 1
ATOM 7248 C C . VAL B 1 362 ? 11.164 27.656 5.562 1 95.69 362 VAL B C 1
ATOM 7250 O O . VAL B 1 362 ? 10.766 28.734 5.129 1 95.69 362 VAL B O 1
ATOM 7253 N N . VAL B 1 363 ? 12.211 26.969 4.98 1 96.88 363 VAL B N 1
ATOM 7254 C CA . VAL B 1 363 ? 12.969 27.656 3.945 1 96.88 363 VAL B CA 1
ATOM 7255 C C . VAL B 1 363 ? 12.914 26.859 2.645 1 96.88 363 VAL B C 1
ATOM 7257 O O . VAL B 1 363 ? 13.602 27.188 1.676 1 96.88 363 VAL B O 1
ATOM 7260 N N . LYS B 1 364 ? 12.141 25.781 2.592 1 97.25 364 LYS B N 1
ATOM 7261 C CA . LYS B 1 364 ? 12.031 25.016 1.354 1 97.25 364 LYS B CA 1
ATOM 7262 C C . LYS B 1 364 ? 10.711 24.266 1.292 1 97.25 364 LYS B C 1
ATOM 7264 O O . LYS B 1 364 ? 10 24.156 2.295 1 97.25 364 LYS B O 1
ATOM 7269 N N . SER B 1 365 ? 10.344 23.781 0.126 1 97.31 365 SER B N 1
ATOM 7270 C CA . SER B 1 365 ? 9.266 22.797 0.017 1 97.31 365 SER B CA 1
ATOM 7271 C C . SER B 1 365 ? 9.641 21.484 0.699 1 97.31 365 SER B C 1
ATOM 7273 O O . SER B 1 365 ? 10.82 21.156 0.808 1 97.31 365 SER B O 1
ATOM 7275 N N . THR B 1 366 ? 8.672 20.859 1.203 1 96.88 366 THR B N 1
ATOM 7276 C CA . THR B 1 366 ? 8.891 19.578 1.856 1 96.88 366 THR B CA 1
ATOM 7277 C C . THR B 1 366 ? 7.961 18.516 1.274 1 96.88 366 THR B C 1
ATOM 7279 O O . THR B 1 366 ? 6.941 18.844 0.661 1 96.88 366 THR B O 1
ATOM 7282 N N . ARG B 1 367 ? 8.383 17.328 1.408 1 96.75 367 ARG B N 1
ATOM 7283 C CA . ARG B 1 367 ? 7.598 16.203 0.917 1 96.75 367 ARG B CA 1
ATOM 7284 C C . ARG B 1 367 ? 7.465 15.117 1.983 1 96.75 367 ARG B C 1
ATOM 7286 O O . ARG B 1 367 ? 8.391 14.898 2.771 1 96.75 367 ARG B O 1
ATOM 7293 N N . ALA B 1 368 ? 6.367 14.469 2.045 1 97.06 368 ALA B N 1
ATOM 7294 C CA . ALA B 1 368 ? 6.109 13.281 2.854 1 97.06 368 ALA B CA 1
ATOM 7295 C C . ALA B 1 368 ? 5.391 12.203 2.039 1 97.06 368 ALA B C 1
ATOM 7297 O O . ALA B 1 368 ? 4.332 12.461 1.463 1 97.06 368 ALA B O 1
ATOM 7298 N N . ILE B 1 369 ? 6.008 11.047 1.92 1 98 369 ILE B N 1
ATOM 7299 C CA . ILE B 1 369 ? 5.316 9.914 1.314 1 98 369 ILE B CA 1
ATOM 7300 C C . ILE B 1 369 ? 4.391 9.266 2.342 1 98 369 ILE B C 1
ATOM 7302 O O . ILE B 1 369 ? 4.848 8.539 3.223 1 98 369 ILE B O 1
ATOM 7306 N N . ASP B 1 370 ? 3.086 9.367 2.094 1 96.88 370 ASP B N 1
ATOM 7307 C CA . ASP B 1 370 ? 2.182 9.172 3.225 1 96.88 370 ASP B CA 1
ATOM 7308 C C . ASP B 1 370 ? 1.295 7.945 3.006 1 96.88 370 ASP B C 1
ATOM 7310 O O . ASP B 1 370 ? 0.815 7.34 3.967 1 96.88 370 ASP B O 1
ATOM 7314 N N . ILE B 1 371 ? 0.983 7.641 1.756 1 97.38 371 ILE B N 1
ATOM 7315 C CA . ILE B 1 371 ? 0.135 6.484 1.475 1 97.38 371 ILE B CA 1
ATOM 7316 C C . ILE B 1 371 ? 0.719 5.688 0.312 1 97.38 371 ILE B C 1
ATOM 7318 O O . ILE B 1 371 ? 1.197 6.262 -0.668 1 97.38 371 ILE B O 1
ATOM 7322 N N . ILE B 1 372 ? 0.665 4.379 0.417 1 98.25 372 ILE B N 1
ATOM 7323 C CA . ILE B 1 372 ? 1.027 3.5 -0.689 1 98.25 372 ILE B CA 1
ATOM 7324 C C . ILE B 1 372 ? 0.099 2.287 -0.709 1 98.25 372 ILE B C 1
ATOM 7326 O O . ILE B 1 372 ? -0.309 1.792 0.344 1 98.25 372 ILE B O 1
ATOM 7330 N N . SER B 1 373 ? -0.259 1.862 -1.862 1 97.38 373 SER B N 1
ATOM 7331 C CA . SER B 1 373 ? -1.05 0.65 -2.041 1 97.38 373 SER B CA 1
ATOM 7332 C C . SER B 1 373 ? -0.763 -0.004 -3.389 1 97.38 373 SER B C 1
ATOM 7334 O O . SER B 1 373 ? -0.607 0.685 -4.398 1 97.38 373 SER B O 1
ATOM 7336 N N . GLY B 1 374 ? -0.64 -1.282 -3.389 1 96.56 374 GLY B N 1
ATOM 7337 C CA . GLY B 1 374 ? -0.407 -2.016 -4.621 1 96.56 374 GLY B CA 1
ATOM 7338 C C . GLY B 1 374 ? -0.513 -3.52 -4.449 1 96.56 374 GLY B C 1
ATOM 7339 O O . GLY B 1 374 ? -0.118 -4.062 -3.416 1 96.56 374 GLY B O 1
ATOM 7340 N N . GLY B 1 375 ? -1.006 -4.211 -5.543 1 93.88 375 GLY B N 1
ATOM 7341 C CA . GLY B 1 375 ? -1.123 -5.66 -5.535 1 93.88 375 GLY B CA 1
ATOM 7342 C C . GLY B 1 375 ? -2.436 -6.148 -4.953 1 93.88 375 GLY B C 1
ATOM 7343 O O . GLY B 1 375 ? -3 -5.516 -4.059 1 93.88 375 GLY B O 1
ATOM 7344 N N . VAL B 1 376 ? -2.896 -7.273 -5.453 1 89.69 376 VAL B N 1
ATOM 7345 C CA . VAL B 1 376 ? -4.203 -7.77 -5.031 1 89.69 376 VAL B CA 1
ATOM 7346 C C . VAL B 1 376 ? -4.055 -9.156 -4.418 1 89.69 376 VAL B C 1
ATOM 7348 O O . VAL B 1 376 ? -4.922 -9.602 -3.662 1 89.69 376 VAL B O 1
ATOM 7351 N N . LYS B 1 377 ? -2.992 -9.805 -4.781 1 92.62 377 LYS B N 1
ATOM 7352 C CA . LYS B 1 377 ? -2.84 -11.203 -4.375 1 92.62 377 LYS B CA 1
ATOM 7353 C C . LYS B 1 377 ? -1.367 -11.562 -4.203 1 92.62 377 LYS B C 1
ATOM 7355 O O . LYS B 1 377 ? -0.517 -11.117 -4.977 1 92.62 377 LYS B O 1
ATOM 7360 N N . ALA B 1 378 ? -1.08 -12.453 -3.256 1 92.88 378 ALA B N 1
ATOM 7361 C CA . ALA B 1 378 ? 0.296 -12.781 -2.889 1 92.88 378 ALA B CA 1
ATOM 7362 C C . ALA B 1 378 ? 0.992 -13.555 -4 1 92.88 378 ALA B C 1
ATOM 7364 O O . ALA B 1 378 ? 2.219 -13.516 -4.125 1 92.88 378 ALA B O 1
ATOM 7365 N N . ASN B 1 379 ? 0.256 -14.273 -4.836 1 91.88 379 ASN B N 1
ATOM 7366 C CA . ASN B 1 379 ? 0.893 -15.102 -5.855 1 91.88 379 ASN B CA 1
ATOM 7367 C C . ASN B 1 379 ? 0.634 -14.562 -7.258 1 91.88 379 ASN B C 1
ATOM 7369 O O . ASN B 1 379 ? 0.743 -15.297 -8.242 1 91.88 379 ASN B O 1
ATOM 7373 N N . ALA B 1 380 ? 0.262 -13.383 -7.355 1 92.44 380 ALA B N 1
ATOM 7374 C CA . ALA B 1 380 ? 0.092 -12.688 -8.633 1 92.44 380 ALA B CA 1
ATOM 7375 C C . ALA B 1 380 ? 0.887 -11.383 -8.656 1 92.44 380 ALA B C 1
ATOM 7377 O O . ALA B 1 380 ? 0.866 -10.617 -7.688 1 92.44 380 ALA B O 1
ATOM 7378 N N . LEU B 1 381 ? 1.554 -11.195 -9.742 1 94.5 381 LEU B N 1
ATOM 7379 C CA . LEU B 1 381 ? 2.34 -9.977 -9.891 1 94.5 381 LEU B CA 1
ATOM 7380 C C . LEU B 1 381 ? 1.438 -8.75 -9.891 1 94.5 381 LEU B C 1
ATOM 7382 O O . LEU B 1 381 ? 0.364 -8.758 -10.492 1 94.5 381 LEU B O 1
ATOM 7386 N N . PRO B 1 382 ? 1.868 -7.734 -9.195 1 95.25 382 PRO B N 1
ATOM 7387 C CA . PRO B 1 382 ? 1.025 -6.535 -9.117 1 95.25 382 PRO B CA 1
ATOM 7388 C C . PRO B 1 382 ? 0.917 -5.805 -10.453 1 95.25 382 PRO B C 1
ATOM 7390 O O . PRO B 1 382 ? 1.93 -5.566 -11.117 1 95.25 382 PRO B O 1
ATOM 7393 N N . GLU B 1 383 ? -0.294 -5.461 -10.812 1 94.5 383 GLU B N 1
ATOM 7394 C CA . GLU B 1 383 ? -0.558 -4.75 -12.062 1 94.5 383 GLU B CA 1
ATOM 7395 C C . GLU B 1 383 ? -0.73 -3.254 -11.812 1 94.5 383 GLU B C 1
ATOM 7397 O O . GLU B 1 383 ? -0.724 -2.459 -12.758 1 94.5 383 GLU B O 1
ATOM 7402 N N . TYR B 1 384 ? -0.879 -2.904 -10.562 1 95.44 384 TYR B N 1
ATOM 7403 C CA . TYR B 1 384 ? -1.186 -1.537 -10.156 1 95.44 384 TYR B CA 1
ATOM 7404 C C . TYR B 1 384 ? -0.545 -1.207 -8.82 1 95.44 384 TYR B C 1
ATOM 7406 O O . TYR B 1 384 ? -0.587 -2.016 -7.887 1 95.44 384 TYR B O 1
ATOM 7414 N N . VAL B 1 385 ? 0.136 -0.105 -8.734 1 97.56 385 VAL B N 1
ATOM 7415 C CA . VAL B 1 385 ? 0.631 0.443 -7.473 1 97.56 385 VAL B CA 1
ATOM 7416 C C . VAL B 1 385 ? 0.473 1.961 -7.473 1 97.56 385 VAL B C 1
ATOM 7418 O O . VAL B 1 385 ? 0.697 2.615 -8.492 1 97.56 385 VAL B O 1
ATOM 7421 N N . GLU B 1 386 ? 0.04 2.498 -6.363 1 97.94 386 GLU B N 1
ATOM 7422 C CA . GLU B 1 386 ? -0.162 3.939 -6.25 1 97.94 386 GLU B CA 1
ATOM 7423 C C . GLU B 1 386 ? 0.507 4.496 -5 1 97.94 386 GLU B C 1
ATOM 7425 O O . GLU B 1 386 ? 0.471 3.867 -3.938 1 97.94 386 GLU B O 1
ATOM 7430 N N . LEU B 1 387 ? 1.093 5.629 -5.18 1 98 387 LEU B N 1
ATOM 7431 C CA . LEU B 1 387 ? 1.777 6.391 -4.141 1 98 387 LEU B CA 1
ATOM 7432 C C . LEU B 1 387 ? 1.159 7.773 -3.986 1 98 387 LEU B C 1
ATOM 7434 O O . LEU B 1 387 ? 0.838 8.43 -4.98 1 98 387 LEU B O 1
ATOM 7438 N N . THR B 1 388 ? 0.868 8.156 -2.721 1 98.06 388 THR B N 1
ATOM 7439 C CA . THR B 1 388 ? 0.441 9.523 -2.453 1 98.06 388 THR B CA 1
ATOM 7440 C C . THR B 1 388 ? 1.521 10.289 -1.69 1 98.06 388 THR B C 1
ATOM 7442 O O . THR B 1 388 ? 1.927 9.875 -0.601 1 98.06 388 THR B O 1
ATOM 7445 N N . MET B 1 389 ? 1.941 11.336 -2.248 1 97.88 389 MET B N 1
ATOM 7446 C CA . MET B 1 389 ? 2.936 12.234 -1.657 1 97.88 389 MET B CA 1
ATOM 7447 C C . MET B 1 389 ? 2.32 13.586 -1.317 1 97.88 389 MET B C 1
ATOM 7449 O O . MET B 1 389 ? 1.699 14.219 -2.172 1 97.88 389 MET B O 1
ATOM 7453 N N . ASN B 1 390 ? 2.467 13.945 -0.068 1 97.25 390 ASN B N 1
ATOM 7454 C CA . ASN B 1 390 ? 2.074 15.281 0.364 1 97.25 390 ASN B CA 1
ATOM 7455 C C . ASN B 1 390 ? 3.238 16.266 0.279 1 97.25 390 ASN B C 1
ATOM 7457 O O . ASN B 1 390 ? 4.344 15.961 0.733 1 97.25 390 ASN B O 1
ATOM 7461 N N . VAL B 1 391 ? 2.977 17.391 -0.338 1 97.5 391 VAL B N 1
ATOM 7462 C CA . VAL B 1 391 ? 4.012 18.406 -0.487 1 97.5 391 VAL B CA 1
ATOM 7463 C C . VAL B 1 391 ? 3.527 19.734 0.098 1 97.5 391 VAL B C 1
ATOM 7465 O O . VAL B 1 391 ? 2.404 20.172 -0.178 1 97.5 391 VAL B O 1
ATOM 7468 N N . ARG B 1 392 ? 4.309 20.297 0.968 1 97.94 392 ARG B N 1
ATOM 7469 C CA . ARG B 1 392 ? 4.125 21.672 1.379 1 97.94 392 ARG B CA 1
ATOM 7470 C C . ARG B 1 392 ? 5.047 22.609 0.597 1 97.94 392 ARG B C 1
ATOM 7472 O O . ARG B 1 392 ? 6.27 22.453 0.645 1 97.94 392 ARG B O 1
ATOM 7479 N N . ILE B 1 393 ? 4.48 23.578 -0.064 1 97.88 393 ILE B N 1
ATOM 7480 C CA . ILE B 1 393 ? 5.172 24.344 -1.093 1 97.88 393 ILE B CA 1
ATOM 7481 C C . ILE B 1 393 ? 5.715 25.641 -0.492 1 97.88 393 ILE B C 1
ATOM 7483 O O . ILE B 1 393 ? 4.969 26.406 0.117 1 97.88 393 ILE B O 1
ATOM 7487 N N . ALA B 1 394 ? 6.965 25.875 -0.68 1 97.38 394 ALA B N 1
ATOM 7488 C CA . ALA B 1 394 ? 7.617 27.094 -0.197 1 97.38 394 ALA B CA 1
ATOM 7489 C C . ALA B 1 394 ? 6.953 28.344 -0.777 1 97.38 394 ALA B C 1
ATOM 7491 O O . ALA B 1 394 ? 6.379 28.297 -1.866 1 97.38 394 ALA B O 1
ATOM 7492 N N . MET B 1 395 ? 7.152 29.438 -0.066 1 96 395 MET B N 1
ATOM 7493 C CA . MET B 1 395 ? 6.578 30.703 -0.486 1 96 395 MET B CA 1
ATOM 7494 C C . MET B 1 395 ? 7.117 31.125 -1.849 1 96 395 MET B C 1
ATOM 7496 O O . MET B 1 395 ? 6.426 31.797 -2.615 1 96 395 MET B O 1
ATOM 7500 N N . GLU B 1 396 ? 8.273 30.688 -2.137 1 97 396 GLU B N 1
ATOM 7501 C CA . GLU B 1 396 ? 9.031 31.125 -3.311 1 97 396 GLU B CA 1
ATOM 7502 C C . GLU B 1 396 ? 8.727 30.234 -4.516 1 97 396 GLU B C 1
ATOM 7504 O O . GLU B 1 396 ? 9.211 30.5 -5.621 1 97 396 GLU B O 1
ATOM 7509 N N . GLU B 1 397 ? 7.902 29.219 -4.312 1 97 397 GLU B N 1
ATOM 7510 C CA . GLU B 1 397 ? 7.629 28.25 -5.379 1 97 397 GLU B CA 1
ATOM 7511 C C . GLU B 1 397 ? 6.137 28.188 -5.688 1 97 397 GLU B C 1
ATOM 7513 O O . GLU B 1 397 ? 5.32 28.781 -4.988 1 97 397 GLU B O 1
ATOM 7518 N N . THR B 1 398 ? 5.84 27.531 -6.828 1 96.44 398 THR B N 1
ATOM 7519 C CA . THR B 1 398 ? 4.465 27.281 -7.242 1 96.44 398 THR B CA 1
ATOM 7520 C C . THR B 1 398 ? 4.199 25.781 -7.355 1 96.44 398 THR B C 1
ATOM 7522 O O . THR B 1 398 ? 5.133 24.969 -7.344 1 96.44 398 THR B O 1
ATOM 7525 N N . VAL B 1 399 ? 2.93 25.453 -7.461 1 95.75 399 VAL B N 1
ATOM 7526 C CA . VAL B 1 399 ? 2.539 24.062 -7.668 1 95.75 399 VAL B CA 1
ATOM 7527 C C . VAL B 1 399 ? 3.219 23.516 -8.922 1 95.75 399 VAL B C 1
ATOM 7529 O O . VAL B 1 399 ? 3.783 22.422 -8.906 1 95.75 399 VAL B O 1
ATOM 7532 N N . ALA B 1 400 ? 3.248 24.266 -9.969 1 95.75 400 ALA B N 1
ATOM 7533 C CA . ALA B 1 400 ? 3.789 23.844 -11.25 1 95.75 400 ALA B CA 1
ATOM 7534 C C . ALA B 1 400 ? 5.281 23.547 -11.148 1 95.75 400 ALA B C 1
ATOM 7536 O O . ALA B 1 400 ? 5.766 22.547 -11.68 1 95.75 400 ALA B O 1
ATOM 7537 N N . THR B 1 401 ? 5.988 24.391 -10.445 1 96.62 401 THR B N 1
ATOM 7538 C CA . THR B 1 401 ? 7.43 24.219 -10.344 1 96.62 401 THR B CA 1
ATOM 7539 C C . THR B 1 401 ? 7.758 22.938 -9.562 1 96.62 401 THR B C 1
ATOM 7541 O O . THR B 1 401 ? 8.727 22.25 -9.875 1 96.62 401 THR B O 1
ATOM 7544 N N . VAL B 1 402 ? 7 22.672 -8.586 1 97.31 402 VAL B N 1
ATOM 7545 C CA . VAL B 1 402 ? 7.258 21.484 -7.773 1 97.31 402 VAL B CA 1
ATOM 7546 C C . VAL B 1 402 ? 6.898 20.234 -8.562 1 97.31 402 VAL B C 1
ATOM 7548 O O . VAL B 1 402 ? 7.609 19.219 -8.492 1 97.31 402 VAL B O 1
ATOM 7551 N N . VAL B 1 403 ? 5.82 20.234 -9.336 1 97 403 VAL B N 1
ATOM 7552 C CA . VAL B 1 403 ? 5.426 19.094 -10.164 1 97 403 VAL B CA 1
ATOM 7553 C C . VAL B 1 403 ? 6.523 18.797 -11.18 1 97 403 VAL B C 1
ATOM 7555 O O . VAL B 1 403 ? 6.906 17.641 -11.367 1 97 403 VAL B O 1
ATOM 7558 N N . ASP B 1 404 ? 7.035 19.812 -11.828 1 97.19 404 ASP B N 1
ATOM 7559 C CA . ASP B 1 404 ? 8.109 19.641 -12.797 1 97.19 404 ASP B CA 1
ATOM 7560 C C . ASP B 1 404 ? 9.336 19 -12.148 1 97.19 404 ASP B C 1
ATOM 7562 O O . ASP B 1 404 ? 9.984 18.141 -12.75 1 97.19 404 ASP B O 1
ATOM 7566 N N . ARG B 1 405 ? 9.609 19.391 -11.008 1 97.88 405 ARG B N 1
ATOM 7567 C CA . ARG B 1 405 ? 10.742 18.828 -10.281 1 97.88 405 ARG B CA 1
ATOM 7568 C C . ARG B 1 405 ? 10.531 17.344 -10 1 97.88 405 ARG B C 1
ATOM 7570 O O . ARG B 1 405 ? 11.445 16.531 -10.164 1 97.88 405 ARG B O 1
ATOM 7577 N N . VAL B 1 406 ? 9.344 16.984 -9.547 1 98.25 406 VAL B N 1
ATOM 7578 C CA . VAL B 1 406 ? 9.039 15.594 -9.266 1 98.25 406 VAL B CA 1
ATOM 7579 C C . VAL B 1 406 ? 9.195 14.766 -10.539 1 98.25 406 VAL B C 1
ATOM 7581 O O . VAL B 1 406 ? 9.75 13.664 -10.508 1 98.25 406 VAL B O 1
ATOM 7584 N N . ILE B 1 407 ? 8.711 15.305 -11.641 1 98.06 407 ILE B N 1
ATOM 7585 C CA . ILE B 1 407 ? 8.828 14.633 -12.93 1 98.06 407 ILE B CA 1
ATOM 7586 C C . ILE B 1 407 ? 10.305 14.398 -13.258 1 98.06 407 ILE B C 1
ATOM 7588 O O . ILE B 1 407 ? 10.688 13.305 -13.656 1 98.06 407 ILE B O 1
ATOM 7592 N N . ASP B 1 408 ? 11.102 15.391 -13 1 98.25 408 ASP B N 1
ATOM 7593 C CA . ASP B 1 408 ? 12.531 15.281 -13.273 1 98.25 408 ASP B CA 1
ATOM 7594 C C . ASP B 1 408 ? 13.18 14.203 -12.406 1 98.25 408 ASP B C 1
ATOM 7596 O O . ASP B 1 408 ? 14.102 13.516 -12.852 1 98.25 408 ASP B O 1
ATOM 7600 N N . ILE B 1 409 ? 12.727 14.102 -11.242 1 98.31 409 ILE B N 1
ATOM 7601 C CA . ILE B 1 409 ? 13.297 13.148 -10.289 1 98.31 409 ILE B CA 1
ATOM 7602 C C . ILE B 1 409 ? 12.961 11.727 -10.719 1 98.31 409 ILE B C 1
ATOM 7604 O O . ILE B 1 409 ? 13.812 10.836 -10.648 1 98.31 409 ILE B O 1
ATOM 7608 N N . ILE B 1 410 ? 11.734 11.445 -11.203 1 98.19 410 ILE B N 1
ATOM 7609 C CA . ILE B 1 410 ? 11.32 10.062 -11.43 1 98.19 410 ILE B CA 1
ATOM 7610 C C . ILE B 1 410 ? 11.625 9.664 -12.875 1 98.19 410 ILE B C 1
ATOM 7612 O O . ILE B 1 410 ? 11.586 8.477 -13.219 1 98.19 410 ILE B O 1
ATOM 7616 N N . LYS B 1 411 ? 11.883 10.602 -13.75 1 98 411 LYS B N 1
ATOM 7617 C CA . LYS B 1 411 ? 12.062 10.367 -15.18 1 98 411 LYS B CA 1
ATOM 7618 C C . LYS B 1 411 ? 13.164 9.336 -15.43 1 98 411 LYS B C 1
ATOM 7620 O O . LYS B 1 411 ? 13.016 8.453 -16.266 1 98 411 LYS B O 1
ATOM 7625 N N . PRO B 1 412 ? 14.312 9.43 -14.742 1 98.31 412 PRO B N 1
ATOM 7626 C CA . PRO B 1 412 ? 15.344 8.414 -14.969 1 98.31 412 PRO B CA 1
ATOM 7627 C C . PRO B 1 412 ? 14.836 6.996 -14.695 1 98.31 412 PRO B C 1
ATOM 7629 O O . PRO B 1 412 ? 15.234 6.051 -15.383 1 98.31 412 PRO B O 1
ATOM 7632 N N . VAL B 1 413 ? 14.016 6.812 -13.664 1 98.44 413 VAL B N 1
ATOM 7633 C CA . VAL B 1 413 ? 13.445 5.504 -13.375 1 98.44 413 VAL B CA 1
ATOM 7634 C C . VAL B 1 413 ? 12.477 5.102 -14.477 1 98.44 413 VAL B C 1
ATOM 7636 O O . VAL B 1 413 ? 12.477 3.953 -14.93 1 98.44 413 VAL B O 1
ATOM 7639 N N . VAL B 1 414 ? 11.633 6.035 -14.961 1 98.38 414 VAL B N 1
ATOM 7640 C CA . VAL B 1 414 ? 10.695 5.809 -16.062 1 98.38 414 VAL B CA 1
ATOM 7641 C C . VAL B 1 414 ? 11.453 5.332 -17.297 1 98.38 414 VAL B C 1
ATOM 7643 O O . VAL B 1 414 ? 11.039 4.379 -17.953 1 98.38 414 VAL B O 1
ATOM 7646 N N . ASP B 1 415 ? 12.547 5.949 -17.578 1 98.31 415 ASP B N 1
ATOM 7647 C CA . ASP B 1 415 ? 13.367 5.609 -18.734 1 98.31 415 ASP B CA 1
ATOM 7648 C C . ASP B 1 415 ? 14.016 4.238 -18.562 1 98.31 415 ASP B C 1
ATOM 7650 O O . ASP B 1 415 ? 14.047 3.438 -19.5 1 98.31 415 ASP B O 1
ATOM 7654 N N . LYS B 1 416 ? 14.516 4.035 -17.391 1 97.75 416 LYS B N 1
ATOM 7655 C CA . LYS B 1 416 ? 15.195 2.777 -17.078 1 97.75 416 LYS B CA 1
ATOM 7656 C C . LYS B 1 416 ? 14.281 1.583 -17.359 1 97.75 416 LYS B C 1
ATOM 7658 O O . LYS B 1 416 ? 14.734 0.552 -17.859 1 97.75 416 LYS B O 1
ATOM 7663 N N . TYR B 1 417 ? 13.055 1.684 -17.109 1 97.56 417 TYR B N 1
ATOM 7664 C CA . TYR B 1 417 ? 12.141 0.554 -17.219 1 97.56 417 TYR B CA 1
ATOM 7665 C C . TYR B 1 417 ? 11.25 0.692 -18.438 1 97.56 417 TYR B C 1
ATOM 7667 O O . TYR B 1 417 ? 10.266 -0.035 -18.578 1 97.56 417 TYR B O 1
ATOM 7675 N N . HIS B 1 418 ? 11.492 1.67 -19.312 1 97.44 418 HIS B N 1
ATOM 7676 C CA . HIS B 1 418 ? 10.836 1.872 -20.594 1 97.44 418 HIS B CA 1
ATOM 7677 C C . HIS B 1 418 ? 9.336 2.068 -20.422 1 97.44 418 HIS B C 1
ATOM 7679 O O . HIS B 1 418 ? 8.539 1.447 -21.125 1 97.44 418 HIS B O 1
ATOM 7685 N N . LEU B 1 419 ? 8.945 2.896 -19.5 1 98.06 419 LEU B N 1
ATOM 7686 C CA . LEU B 1 419 ? 7.547 3.166 -19.203 1 98.06 419 LEU B CA 1
ATOM 7687 C C . LEU B 1 419 ? 7.051 4.387 -19.969 1 98.06 419 LEU B C 1
ATOM 7689 O O . LEU B 1 419 ? 7.844 5.258 -20.344 1 98.06 419 LEU B O 1
ATOM 7693 N N . GLY B 1 420 ? 5.762 4.414 -20.234 1 98.12 420 GLY B N 1
ATOM 7694 C CA . GLY B 1 420 ? 5.129 5.68 -20.578 1 98.12 420 GLY B CA 1
ATOM 7695 C C . GLY B 1 420 ? 4.988 6.613 -19.391 1 98.12 420 GLY B C 1
ATOM 7696 O O . GLY B 1 420 ? 5.141 6.195 -18.25 1 98.12 420 GLY B O 1
ATOM 7697 N N . LEU B 1 421 ? 4.785 7.949 -19.672 1 98.31 421 LEU B N 1
ATOM 7698 C CA . LEU B 1 421 ? 4.66 8.938 -18.609 1 98.31 421 LEU B CA 1
ATOM 7699 C C . LEU B 1 421 ? 3.611 9.984 -18.953 1 98.31 421 LEU B C 1
ATOM 7701 O O . LEU B 1 421 ? 3.67 10.594 -20.031 1 98.31 421 LEU B O 1
ATOM 7705 N N . VAL B 1 422 ? 2.654 10.141 -18.094 1 97.81 422 VAL B N 1
ATOM 7706 C CA . VAL B 1 422 ? 1.602 11.141 -18.25 1 97.81 422 VAL B CA 1
ATOM 7707 C C . VAL B 1 422 ? 1.513 12.008 -17 1 97.81 422 VAL B C 1
ATOM 7709 O O . VAL B 1 422 ? 1.647 11.508 -15.883 1 97.81 422 VAL B O 1
ATOM 7712 N N . SER B 1 423 ? 1.418 13.266 -17.156 1 96.69 423 SER B N 1
ATOM 7713 C CA . SER B 1 423 ? 1.163 14.195 -16.062 1 96.69 423 SER B CA 1
ATOM 7714 C C . SER B 1 423 ? -0.234 14.805 -16.156 1 96.69 423 SER B C 1
ATOM 7716 O O . SER B 1 423 ? -0.667 15.203 -17.25 1 96.69 423 SER B O 1
ATOM 7718 N N . ASP B 1 424 ? -1.008 14.742 -15.078 1 94.88 424 ASP B N 1
ATOM 7719 C CA . ASP B 1 424 ? -2.336 15.344 -15.008 1 94.88 424 ASP B CA 1
ATOM 7720 C C . ASP B 1 424 ? -2.383 16.453 -13.961 1 94.88 424 ASP B C 1
ATOM 7722 O O . ASP B 1 424 ? -2.918 16.266 -12.867 1 94.88 424 ASP B O 1
ATOM 7726 N N . LEU B 1 425 ? -1.841 17.625 -14.18 1 87.12 425 LEU B N 1
ATOM 7727 C CA . LEU B 1 425 ? -1.885 18.812 -13.328 1 87.12 425 LEU B CA 1
ATOM 7728 C C . LEU B 1 425 ? -3.041 19.719 -13.719 1 87.12 425 LEU B C 1
ATOM 7730 O O . LEU B 1 425 ? -3.895 20.047 -12.891 1 87.12 425 LEU B O 1
ATOM 7734 N N . ASN B 1 426 ? -3.01 20.203 -14.93 1 84.19 426 ASN B N 1
ATOM 7735 C CA . ASN B 1 426 ? -4.035 21.031 -15.562 1 84.19 426 ASN B CA 1
ATOM 7736 C C . ASN B 1 426 ? -4.523 20.406 -16.859 1 84.19 426 ASN B C 1
ATOM 7738 O O . ASN B 1 426 ? -4.551 21.062 -17.906 1 84.19 426 ASN B O 1
ATOM 7742 N N . GLY B 1 427 ? -4.883 19.156 -16.688 1 87.5 427 GLY B N 1
ATOM 7743 C CA . GLY B 1 427 ? -5.199 18.375 -17.875 1 87.5 427 GLY B CA 1
ATOM 7744 C C . GLY B 1 427 ? -4.152 17.312 -18.188 1 87.5 427 GLY B C 1
ATOM 7745 O O . GLY B 1 427 ? -3.004 17.422 -17.75 1 87.5 427 GLY B O 1
ATOM 7746 N N . ARG B 1 428 ? -4.531 16.422 -18.891 1 90.5 428 ARG B N 1
ATOM 7747 C CA . ARG B 1 428 ? -3.658 15.297 -19.188 1 90.5 428 ARG B CA 1
ATOM 7748 C C . ARG B 1 428 ? -2.631 15.656 -20.25 1 90.5 428 ARG B C 1
ATOM 7750 O O . ARG B 1 428 ? -2.99 16.141 -21.328 1 90.5 428 ARG B O 1
ATOM 7757 N N . GLN B 1 429 ? -1.347 15.5 -19.891 1 94.62 429 GLN B N 1
ATOM 7758 C CA . GLN B 1 429 ? -0.235 15.719 -20.812 1 94.62 429 GLN B CA 1
ATOM 7759 C C . GLN B 1 429 ? 0.631 14.469 -20.922 1 94.62 429 GLN B C 1
ATOM 7761 O O . GLN B 1 429 ? 1.174 13.984 -19.938 1 94.62 429 GLN B O 1
ATOM 7766 N N . GLU B 1 430 ? 0.694 14 -22.109 1 96.88 430 GLU B N 1
ATOM 7767 C CA . GLU B 1 430 ? 1.566 12.859 -22.375 1 96.88 430 GLU B CA 1
ATOM 7768 C C . GLU B 1 430 ? 3.016 13.305 -22.547 1 96.88 430 GLU B C 1
ATOM 7770 O O . GLU B 1 430 ? 3.35 13.984 -23.516 1 96.88 430 GLU B O 1
ATOM 7775 N N . LEU B 1 431 ? 3.816 12.945 -21.625 1 97.5 431 LEU B N 1
ATOM 7776 C CA . LEU B 1 431 ? 5.227 13.312 -21.672 1 97.5 431 LEU B CA 1
ATOM 7777 C C . LEU B 1 431 ? 6.047 12.258 -22.406 1 97.5 431 LEU B C 1
ATOM 7779 O O . LEU B 1 431 ? 7.059 12.586 -23.031 1 97.5 431 LEU B O 1
ATOM 7783 N N . LYS B 1 432 ? 5.699 10.984 -22.203 1 97.62 432 LYS B N 1
ATOM 7784 C CA . LYS B 1 432 ? 6.215 9.828 -22.922 1 97.62 432 LYS B CA 1
ATOM 7785 C C . LYS B 1 432 ? 5.082 8.906 -23.359 1 97.62 432 LYS B C 1
ATOM 7787 O O . LYS B 1 432 ? 4.145 8.664 -22.609 1 97.62 432 LYS B O 1
ATOM 7792 N N . PRO B 1 433 ? 5.203 8.367 -24.578 1 97.12 433 PRO B N 1
ATOM 7793 C CA . PRO B 1 433 ? 4.117 7.508 -25.062 1 97.12 433 PRO B CA 1
ATOM 7794 C C . PRO B 1 433 ? 3.977 6.219 -24.266 1 97.12 433 PRO B C 1
ATOM 7796 O O . PRO B 1 433 ? 4.953 5.738 -23.688 1 97.12 433 PRO B O 1
ATOM 7799 N N . SER B 1 434 ? 2.775 5.73 -24.266 1 94.62 434 SER B N 1
ATOM 7800 C CA . SER B 1 434 ? 2.484 4.457 -23.625 1 94.62 434 SER B CA 1
ATOM 7801 C C . SER B 1 434 ? 3.326 3.332 -24.219 1 94.62 434 SER B C 1
ATOM 7803 O O . SER B 1 434 ? 3.59 3.314 -25.422 1 94.62 434 SER B O 1
ATOM 7805 N N . THR B 1 435 ? 3.707 2.361 -23.359 1 94.5 435 THR B N 1
ATOM 7806 C CA . THR B 1 435 ? 4.508 1.219 -23.781 1 94.5 435 THR B CA 1
ATOM 7807 C C . THR B 1 435 ? 3.939 -0.082 -23.219 1 94.5 435 THR B C 1
ATOM 7809 O O . THR B 1 435 ? 3.203 -0.069 -22.234 1 94.5 435 THR B O 1
ATOM 7812 N N . PRO B 1 436 ? 4.328 -1.252 -23.812 1 88.94 436 PRO B N 1
ATOM 7813 C CA . PRO B 1 436 ? 3.883 -2.551 -23.297 1 88.94 436 PRO B CA 1
ATOM 7814 C C . PRO B 1 436 ? 4.461 -2.867 -21.922 1 88.94 436 PRO B C 1
ATOM 7816 O O . PRO B 1 436 ? 3.893 -3.678 -21.188 1 88.94 436 PRO B O 1
ATOM 7819 N N . ALA B 1 437 ? 5.508 -2.188 -21.578 1 92.62 437 ALA B N 1
ATOM 7820 C CA . ALA B 1 437 ? 6.133 -2.43 -20.281 1 92.62 437 ALA B CA 1
ATOM 7821 C C . ALA B 1 437 ? 5.293 -1.849 -19.141 1 92.62 437 ALA B C 1
ATOM 7823 O O . ALA B 1 437 ? 5.359 -2.318 -18.016 1 92.62 437 ALA B O 1
ATOM 7824 N N . GLY B 1 438 ? 4.582 -0.746 -19.453 1 94.19 438 GLY B N 1
ATOM 7825 C CA . GLY B 1 438 ? 3.734 -0.113 -18.453 1 94.19 438 GLY B CA 1
ATOM 7826 C C . GLY B 1 438 ? 3.668 1.396 -18.609 1 94.19 438 GLY B C 1
ATOM 7827 O O . GLY B 1 438 ? 4.238 1.962 -19.531 1 94.19 438 GLY B O 1
ATOM 7828 N N . ASN B 1 439 ? 2.891 1.993 -17.719 1 96.62 439 ASN B N 1
ATOM 7829 C CA . ASN B 1 439 ? 2.664 3.434 -17.766 1 96.62 439 ASN B CA 1
ATOM 7830 C C . ASN B 1 439 ? 2.682 4.035 -16.359 1 96.62 439 ASN B C 1
ATOM 7832 O O . ASN B 1 439 ? 2.188 3.428 -15.406 1 96.62 439 ASN B O 1
ATOM 7836 N N . CYS B 1 440 ? 3.268 5.238 -16.328 1 98.12 440 CYS B N 1
ATOM 7837 C CA . CYS B 1 440 ? 3.295 6.02 -15.086 1 98.12 440 CYS B CA 1
ATOM 7838 C C . CYS B 1 440 ? 2.436 7.27 -15.211 1 98.12 440 CYS B C 1
ATOM 7840 O O . CYS B 1 440 ? 2.543 8.008 -16.188 1 98.12 440 CYS B O 1
ATOM 7842 N N . LEU B 1 441 ? 1.579 7.512 -14.289 1 97.75 441 LEU B N 1
ATOM 7843 C CA . LEU B 1 441 ? 0.716 8.688 -14.258 1 97.75 441 LEU B CA 1
ATOM 7844 C C . LEU B 1 441 ? 0.988 9.523 -13.016 1 97.75 441 LEU B C 1
ATOM 7846 O O . LEU B 1 441 ? 0.996 9.008 -11.898 1 97.75 441 LEU B O 1
ATOM 7850 N N . LEU B 1 442 ? 1.284 10.758 -13.211 1 97.88 442 LEU B N 1
ATOM 7851 C CA . LEU B 1 442 ? 1.298 11.742 -12.133 1 97.88 442 LEU B CA 1
ATOM 7852 C C . LEU B 1 442 ? -0.006 12.531 -12.109 1 97.88 442 LEU B C 1
ATOM 7854 O O . LEU B 1 442 ? -0.354 13.203 -13.086 1 97.88 442 LEU B O 1
ATOM 7858 N N . LYS B 1 443 ? -0.683 12.469 -10.992 1 97.19 443 LYS B N 1
ATOM 7859 C CA . LYS B 1 443 ? -1.979 13.133 -10.859 1 97.19 443 LYS B CA 1
ATOM 7860 C C . LYS B 1 443 ? -2.01 14.055 -9.648 1 97.19 443 LYS B C 1
ATOM 7862 O O . LYS B 1 443 ? -1.822 13.602 -8.516 1 97.19 443 LYS B O 1
ATOM 7867 N N . VAL B 1 444 ? -2.205 15.297 -9.836 1 96.5 444 VAL B N 1
ATOM 7868 C CA . VAL B 1 444 ? -2.43 16.234 -8.742 1 96.5 444 VAL B CA 1
ATOM 7869 C C . VAL B 1 444 ? -3.867 16.109 -8.242 1 96.5 444 VAL B C 1
ATOM 7871 O O . VAL B 1 444 ? -4.816 16.406 -8.977 1 96.5 444 VAL B O 1
ATOM 7874 N N . VAL B 1 445 ? -4.043 15.68 -7.059 1 93.62 445 VAL B N 1
ATOM 7875 C CA . VAL B 1 445 ? -5.359 15.43 -6.484 1 93.62 445 VAL B CA 1
ATOM 7876 C C . VAL B 1 445 ? -5.941 16.734 -5.945 1 93.62 445 VAL B C 1
ATOM 7878 O O . VAL B 1 445 ? -7.137 17 -6.102 1 93.62 445 VAL B O 1
ATOM 7881 N N . GLN B 1 446 ? -5.164 17.516 -5.262 1 92.19 446 GLN B N 1
ATOM 7882 C CA . GLN B 1 446 ? -5.496 18.828 -4.73 1 92.19 446 GLN B CA 1
ATOM 7883 C C . GLN B 1 446 ? -4.238 19.672 -4.535 1 92.19 446 GLN B C 1
ATOM 7885 O O . GLN B 1 446 ? -3.174 19.141 -4.211 1 92.19 446 GLN B O 1
ATOM 7890 N N . ALA B 1 447 ? -4.387 20.922 -4.801 1 94.44 447 ALA B N 1
ATOM 7891 C CA . ALA B 1 447 ? -3.27 21.844 -4.613 1 94.44 447 ALA B CA 1
ATOM 7892 C C . ALA B 1 447 ? -3.768 23.266 -4.371 1 94.44 447 ALA B C 1
ATOM 7894 O O . ALA B 1 447 ? -4.824 23.656 -4.879 1 94.44 447 ALA B O 1
ATOM 7895 N N . PHE B 1 448 ? -3.057 24.016 -3.535 1 93.06 448 PHE B N 1
ATOM 7896 C CA . PHE B 1 448 ? -3.289 25.453 -3.377 1 93.06 448 PHE B CA 1
ATOM 7897 C C . PHE B 1 448 ? -1.973 26.188 -3.176 1 93.06 448 PHE B C 1
ATOM 7899 O O . PHE B 1 448 ? -1.011 25.625 -2.648 1 93.06 448 PHE B O 1
ATOM 7906 N N . PRO B 1 449 ? -1.914 27.375 -3.623 1 95.38 449 PRO B N 1
ATOM 7907 C CA . PRO B 1 449 ? -0.693 28.172 -3.498 1 95.38 449 PRO B CA 1
ATOM 7908 C C . PRO B 1 449 ? -0.426 28.625 -2.062 1 95.38 449 PRO B C 1
ATOM 7910 O O . PRO B 1 449 ? -1.291 28.484 -1.196 1 95.38 449 PRO B O 1
ATOM 7913 N N . PRO B 1 450 ? 0.767 29.109 -1.763 1 96.56 450 PRO B N 1
ATOM 7914 C CA . PRO B 1 450 ? 1.022 29.719 -0.454 1 96.56 450 PRO B CA 1
ATOM 7915 C C . PRO B 1 450 ? 0.071 30.859 -0.14 1 96.56 450 PRO B C 1
ATOM 7917 O O . PRO B 1 450 ? -0.45 31.516 -1.056 1 96.56 450 PRO B O 1
ATOM 7920 N N . ALA B 1 451 ? -0.144 31.078 1.104 1 97.25 451 ALA B N 1
ATOM 7921 C CA . ALA B 1 451 ? -1.054 32.125 1.556 1 97.25 451 ALA B CA 1
ATOM 7922 C C . ALA B 1 451 ? -0.466 33.531 1.295 1 97.25 451 ALA B C 1
ATOM 7924 O O . ALA B 1 451 ? 0.756 33.688 1.269 1 97.25 451 ALA B O 1
ATOM 7925 N N . PRO B 1 452 ? -1.351 34.469 1.102 1 96.38 452 PRO B N 1
ATOM 7926 C CA . PRO B 1 452 ? -0.856 35.875 1.098 1 96.38 452 PRO B CA 1
ATOM 7927 C C . PRO B 1 452 ? -0.255 36.281 2.439 1 96.38 452 PRO B C 1
ATOM 7929 O O . PRO B 1 452 ? -0.608 35.719 3.479 1 96.38 452 PRO B O 1
ATOM 7932 N N . LEU B 1 453 ? 0.541 37.25 2.377 1 96.94 453 LEU B N 1
ATOM 7933 C CA . LEU B 1 453 ? 1.227 37.719 3.572 1 96.94 453 LEU B CA 1
ATOM 7934 C C . LEU B 1 453 ? 0.304 38.594 4.422 1 96.94 453 LEU B C 1
ATOM 7936 O O . LEU B 1 453 ? -0.433 39.406 3.889 1 96.94 453 LEU B O 1
ATOM 7940 N N . THR B 1 454 ? 0.329 38.344 5.684 1 97.75 454 THR B N 1
ATOM 7941 C CA . THR B 1 454 ? -0.321 39.219 6.648 1 97.75 454 THR B CA 1
ATOM 7942 C C . THR B 1 454 ? 0.588 40.375 7.012 1 97.75 454 THR B C 1
ATOM 7944 O O . THR B 1 454 ? 1.753 40.188 7.367 1 97.75 454 THR B O 1
ATOM 7947 N N . PRO B 1 455 ? 0.091 41.594 6.957 1 96.12 455 PRO B N 1
ATOM 7948 C CA . PRO B 1 455 ? 0.91 42.719 7.387 1 96.12 455 PRO B CA 1
ATOM 7949 C C . PRO B 1 455 ? 1.346 42.625 8.844 1 96.12 455 PRO B C 1
ATOM 7951 O O . PRO B 1 455 ? 0.545 42.25 9.711 1 96.12 455 PRO B O 1
ATOM 7954 N N . THR B 1 456 ? 2.6 42.906 9.086 1 95.81 456 THR B N 1
ATOM 7955 C CA . THR B 1 456 ? 3.119 42.844 10.445 1 95.81 456 THR B CA 1
ATOM 7956 C C . THR B 1 456 ? 3.535 44.219 10.938 1 95.81 456 THR B C 1
ATOM 7958 O O . THR B 1 456 ? 4.543 44.375 11.641 1 95.81 456 THR B O 1
ATOM 7961 N N . LEU B 1 457 ? 2.836 45.188 10.414 1 92.56 457 LEU B N 1
ATOM 7962 C CA . LEU B 1 457 ? 2.904 46.562 10.852 1 92.56 457 LEU B CA 1
ATOM 7963 C C . LEU B 1 457 ? 1.507 47.156 11.047 1 92.56 457 LEU B C 1
ATOM 7965 O O . LEU B 1 457 ? 0.546 46.688 10.43 1 92.56 457 LEU B O 1
ATOM 7969 N N . GLY B 1 458 ? 1.446 48.094 11.977 1 93.75 458 GLY B N 1
ATOM 7970 C CA . GLY B 1 458 ? 0.168 48.75 12.195 1 93.75 458 GLY B CA 1
ATOM 7971 C C . GLY B 1 458 ? -0.557 48.25 13.43 1 93.75 458 GLY B C 1
ATOM 7972 O O . GLY B 1 458 ? -0.064 47.375 14.125 1 93.75 458 GLY B O 1
ATOM 7973 N N . SER B 1 459 ? -1.677 48.75 13.656 1 95.38 459 SER B N 1
ATOM 7974 C CA . SER B 1 459 ? -2.406 48.562 14.906 1 95.38 459 SER B CA 1
ATOM 7975 C C . SER B 1 459 ? -2.854 47.125 15.078 1 95.38 459 SER B C 1
ATOM 7977 O O . SER B 1 459 ? -2.814 46.594 16.188 1 95.38 459 SER B O 1
ATOM 7979 N N . HIS B 1 460 ? -3.322 46.531 13.961 1 97.38 460 HIS B N 1
ATOM 7980 C CA . HIS B 1 460 ? -3.793 45.156 14.062 1 97.38 460 HIS B CA 1
ATOM 7981 C C . HIS B 1 460 ? -2.703 44.25 14.609 1 97.38 460 HIS B C 1
ATOM 7983 O O . HIS B 1 460 ? -2.945 43.469 15.547 1 97.38 460 HIS B O 1
ATOM 7989 N N . TRP B 1 461 ? -1.517 44.344 14.062 1 97.44 461 TRP B N 1
ATOM 7990 C CA . TRP B 1 461 ? -0.385 43.531 14.492 1 97.44 461 TRP B CA 1
ATOM 7991 C C . TRP B 1 461 ? 0.072 43.938 15.891 1 97.44 461 TRP B C 1
ATOM 7993 O O . TRP B 1 461 ? 0.368 43.062 16.719 1 97.44 461 TRP B O 1
ATOM 8003 N N . ASP B 1 462 ? 0.077 45.219 16.156 1 97.06 462 ASP B N 1
ATOM 8004 C CA . ASP B 1 462 ? 0.541 45.719 17.453 1 97.06 462 ASP B CA 1
ATOM 8005 C C . ASP B 1 462 ? -0.338 45.188 18.578 1 97.06 462 ASP B C 1
ATOM 8007 O O . ASP B 1 462 ? 0.168 44.781 19.641 1 97.06 462 ASP B O 1
ATOM 8011 N N . ILE B 1 463 ? -1.577 45.156 18.328 1 97.75 463 ILE B N 1
ATOM 8012 C CA . ILE B 1 463 ? -2.512 44.719 19.359 1 97.75 463 ILE B CA 1
ATOM 8013 C C . ILE B 1 463 ? -2.373 43.188 19.531 1 97.75 463 ILE B C 1
ATOM 8015 O O . ILE B 1 463 ? -2.318 42.688 20.656 1 97.75 463 ILE B O 1
ATOM 8019 N N . PHE B 1 464 ? -2.291 42.531 18.484 1 97.75 464 PHE B N 1
ATOM 8020 C CA . PHE B 1 464 ? -2.186 41.094 18.516 1 97.75 464 PHE B CA 1
ATOM 8021 C C . PHE B 1 464 ? -0.896 40.656 19.203 1 97.75 464 PHE B C 1
ATOM 8023 O O . PHE B 1 464 ? -0.931 39.938 20.219 1 97.75 464 PHE B O 1
ATOM 8030 N N . ALA B 1 465 ? 0.255 41.062 18.688 1 97.25 465 ALA B N 1
ATOM 8031 C CA . ALA B 1 465 ? 1.56 40.75 19.25 1 97.25 465 ALA B CA 1
ATOM 8032 C C . ALA B 1 465 ? 1.676 41.25 20.688 1 97.25 465 ALA B C 1
ATOM 8034 O O . ALA B 1 465 ? 2.25 40.594 21.547 1 97.25 465 ALA B O 1
ATOM 8035 N N . GLY B 1 466 ? 1.145 42.406 20.891 1 97.06 466 GLY B N 1
ATOM 8036 C CA . GLY B 1 466 ? 1.183 43 22.219 1 97.06 466 GLY B CA 1
ATOM 8037 C C . GLY B 1 466 ? 0.412 42.188 23.25 1 97.06 466 GLY B C 1
ATOM 8038 O O . GLY B 1 466 ? 0.814 42.125 24.406 1 97.06 466 GLY B O 1
ATOM 8039 N N . THR B 1 467 ? -0.725 41.656 22.797 1 97.31 467 THR B N 1
ATOM 8040 C CA . THR B 1 467 ? -1.501 40.812 23.688 1 97.31 467 THR B CA 1
ATOM 8041 C C . THR B 1 467 ? -0.712 39.562 24.062 1 97.31 467 THR B C 1
ATOM 8043 O O . THR B 1 467 ? -0.787 39.094 25.203 1 97.31 467 THR B O 1
ATOM 8046 N N . ILE B 1 468 ? 0.058 39.031 23.125 1 96.19 468 ILE B N 1
ATOM 8047 C CA . ILE B 1 468 ? 0.909 37.875 23.406 1 96.19 468 ILE B CA 1
ATOM 8048 C C . ILE B 1 468 ? 1.928 38.25 24.484 1 96.19 468 ILE B C 1
ATOM 8050 O O . ILE B 1 468 ? 2.098 37.5 25.469 1 96.19 468 ILE B O 1
ATOM 8054 N N . HIS B 1 469 ? 2.541 39.375 24.344 1 95.06 469 HIS B N 1
ATOM 8055 C CA . HIS B 1 469 ? 3.477 39.875 25.344 1 95.06 469 HIS B CA 1
ATOM 8056 C C . HIS B 1 469 ? 2.812 39.969 26.719 1 95.06 469 HIS B C 1
ATOM 8058 O O . HIS B 1 469 ? 3.348 39.469 27.719 1 95.06 469 HIS B O 1
ATOM 8064 N N . HIS B 1 470 ? 1.688 40.562 26.734 1 95.12 470 HIS B N 1
ATOM 8065 C CA . HIS B 1 470 ? 0.97 40.812 27.984 1 95.12 470 HIS B CA 1
ATOM 8066 C C . HIS B 1 470 ? 0.645 39.5 28.703 1 95.12 470 HIS B C 1
ATOM 8068 O O . HIS B 1 470 ? 0.938 39.344 29.891 1 95.12 470 HIS B O 1
ATOM 8074 N N . VAL B 1 471 ? 0.129 38.562 27.984 1 94.88 471 VAL B N 1
ATOM 8075 C CA . VAL B 1 471 ? -0.322 37.312 28.578 1 94.88 471 VAL B CA 1
ATOM 8076 C C . VAL B 1 471 ? 0.875 36.531 29.125 1 94.88 471 VAL B C 1
ATOM 8078 O O . VAL B 1 471 ? 0.833 36.031 30.25 1 94.88 471 VAL B O 1
ATOM 8081 N N . TYR B 1 472 ? 1.939 36.5 28.438 1 92.81 472 TYR B N 1
ATOM 8082 C CA . TYR B 1 472 ? 3.035 35.625 28.844 1 92.81 472 TYR B CA 1
ATOM 8083 C C . TYR B 1 472 ? 4.008 36.344 29.766 1 92.81 472 TYR B C 1
ATOM 8085 O O . TYR B 1 472 ? 4.625 35.75 30.641 1 92.81 472 TYR B O 1
ATOM 8093 N N . GLU B 1 473 ? 4.109 37.625 29.656 1 91.31 473 GLU B N 1
ATOM 8094 C CA . GLU B 1 473 ? 5.062 38.375 30.484 1 91.31 473 GLU B CA 1
ATOM 8095 C C . GLU B 1 473 ? 4.418 38.844 31.781 1 91.31 473 GLU B C 1
ATOM 8097 O O . GLU B 1 473 ? 5.082 38.938 32.812 1 91.31 473 GLU B O 1
ATOM 8102 N N . ASP B 1 474 ? 3.094 39.094 31.719 1 91.56 474 ASP B N 1
ATOM 8103 C CA . ASP B 1 474 ? 2.445 39.656 32.906 1 91.56 474 ASP B CA 1
ATOM 8104 C C . ASP B 1 474 ? 1.654 38.594 33.656 1 91.56 474 ASP B C 1
ATOM 8106 O O . ASP B 1 474 ? 1.507 38.656 34.875 1 91.56 474 ASP B O 1
ATOM 8110 N N . LEU B 1 475 ? 1.112 37.688 32.938 1 92.06 475 LEU B N 1
ATOM 8111 C CA . LEU B 1 475 ? 0.147 36.812 33.562 1 92.06 475 LEU B CA 1
ATOM 8112 C C . LEU B 1 475 ? 0.751 35.438 33.781 1 92.06 475 LEU B C 1
ATOM 8114 O O . LEU B 1 475 ? 0.631 34.844 34.875 1 92.06 475 LEU B O 1
ATOM 8118 N N . VAL B 1 476 ? 1.395 34.844 32.812 1 89.12 476 VAL B N 1
ATOM 8119 C CA . VAL B 1 476 ? 1.845 33.438 32.875 1 89.12 476 VAL B CA 1
ATOM 8120 C C . VAL B 1 476 ? 3.203 33.375 33.562 1 89.12 476 VAL B C 1
ATOM 8122 O O . VAL B 1 476 ? 3.43 32.5 34.406 1 89.12 476 VAL B O 1
ATOM 8125 N N . ALA B 1 477 ? 4.078 34.219 33.125 1 81.94 477 ALA B N 1
ATOM 8126 C CA . ALA B 1 477 ? 5.418 34.219 33.688 1 81.94 477 ALA B CA 1
ATOM 8127 C C . ALA B 1 477 ? 5.855 35.656 34 1 81.94 477 ALA B C 1
ATOM 8129 O O . ALA B 1 477 ? 6.766 36.188 33.344 1 81.94 477 ALA B O 1
ATOM 8130 N N . PRO B 1 478 ? 5.367 36.125 34.969 1 74 478 PRO B N 1
ATOM 8131 C CA . PRO B 1 478 ? 5.617 37.531 35.25 1 74 478 PRO B CA 1
ATOM 8132 C C . PRO B 1 478 ? 7.094 37.844 35.469 1 74 478 PRO B C 1
ATOM 8134 O O . PRO B 1 478 ? 7.539 38.969 35.25 1 74 478 PRO B O 1
ATOM 8137 N N . ASP B 1 479 ? 7.805 36.938 35.75 1 67.94 479 ASP B N 1
ATOM 8138 C CA . ASP B 1 479 ? 9.219 37.188 36 1 67.94 479 ASP B CA 1
ATOM 8139 C C . ASP B 1 479 ? 10.055 36.938 34.75 1 67.94 479 ASP B C 1
ATOM 8141 O O . ASP B 1 479 ? 11.273 37.156 34.75 1 67.94 479 ASP B O 1
ATOM 8145 N N . SER B 1 480 ? 9.359 36.594 33.781 1 66.94 480 SER B N 1
ATOM 8146 C CA . SER B 1 480 ? 10.086 36.281 32.562 1 66.94 480 SER B CA 1
ATOM 8147 C C . SER B 1 480 ? 9.969 37.438 31.531 1 66.94 480 SER B C 1
ATOM 8149 O O . SER B 1 480 ? 8.867 37.906 31.266 1 66.94 480 SER B O 1
ATOM 8151 N N . THR B 1 481 ? 11.125 38.125 31.391 1 73.44 481 THR B N 1
ATOM 8152 C CA . THR B 1 481 ? 11.188 39.156 30.359 1 73.44 481 THR B CA 1
ATOM 8153 C C . THR B 1 481 ? 11.984 38.656 29.156 1 73.44 481 THR B C 1
ATOM 8155 O O . THR B 1 481 ? 12.656 37.625 29.234 1 73.44 481 THR B O 1
ATOM 8158 N N . GLY B 1 482 ? 11.555 39.188 28 1 85.44 482 GLY B N 1
ATOM 8159 C CA . GLY B 1 482 ? 12.43 38.938 26.859 1 85.44 482 GLY B CA 1
ATOM 8160 C C . GLY B 1 482 ? 11.781 38.094 25.781 1 85.44 482 GLY B C 1
ATOM 8161 O O . GLY B 1 482 ? 12.469 37.531 24.922 1 85.44 482 GLY B O 1
ATOM 8162 N N . LEU B 1 483 ? 10.484 37.938 25.953 1 91.81 483 LEU B N 1
ATOM 8163 C CA . LEU B 1 483 ? 9.805 37.219 24.875 1 91.81 483 LEU B CA 1
ATOM 8164 C C . LEU B 1 483 ? 9.859 38 23.578 1 91.81 483 LEU B C 1
ATOM 8166 O O . LEU B 1 483 ? 9.617 39.219 23.562 1 91.81 483 LEU B O 1
ATOM 8170 N N . ILE B 1 484 ? 10.344 37.344 22.516 1 94.75 484 ILE B N 1
ATOM 8171 C CA . ILE B 1 484 ? 10.312 37.938 21.188 1 94.75 484 ILE B CA 1
ATOM 8172 C C . ILE B 1 484 ? 9.109 37.406 20.406 1 94.75 484 ILE B C 1
ATOM 8174 O O . ILE B 1 484 ? 8.93 36.188 20.266 1 94.75 484 ILE B O 1
ATOM 8178 N N . VAL B 1 485 ? 8.234 38.312 20 1 95.81 485 VAL B N 1
ATOM 8179 C CA . VAL B 1 485 ? 7.129 37.969 19.125 1 95.81 485 VAL B CA 1
ATOM 8180 C C . VAL B 1 485 ? 7.457 38.344 17.688 1 95.81 485 VAL B C 1
ATOM 8182 O O . VAL B 1 485 ? 7.629 39.531 17.391 1 95.81 485 VAL B O 1
ATOM 8185 N N . ALA B 1 486 ? 7.645 37.406 16.812 1 95.81 486 ALA B N 1
ATOM 8186 C CA . ALA B 1 486 ? 8 37.625 15.414 1 95.81 486 ALA B CA 1
ATOM 8187 C C . ALA B 1 486 ? 7.055 36.906 14.477 1 95.81 486 ALA B C 1
ATOM 8189 O O . ALA B 1 486 ? 6.473 35.875 14.859 1 95.81 486 ALA B O 1
ATOM 8190 N N . PRO B 1 487 ? 6.867 37.469 13.281 1 95.81 487 PRO B N 1
ATOM 8191 C CA . PRO B 1 487 ? 6.082 36.688 12.312 1 95.81 487 PRO B CA 1
ATOM 8192 C C . PRO B 1 487 ? 6.773 35.375 11.906 1 95.81 487 PRO B C 1
ATOM 8194 O O . PRO B 1 487 ? 8.008 35.312 11.891 1 95.81 487 PRO B O 1
ATOM 8197 N N . GLY B 1 488 ? 6 34.406 11.602 1 95.5 488 GLY B N 1
ATOM 8198 C CA . GLY B 1 488 ? 6.492 33.125 11.086 1 95.5 488 GLY B CA 1
ATOM 8199 C C . GLY B 1 488 ? 5.633 32.562 9.977 1 95.5 488 GLY B C 1
ATOM 8200 O O . GLY B 1 488 ? 4.574 33.125 9.664 1 95.5 488 GLY B O 1
ATOM 8201 N N . ILE B 1 489 ? 6.164 31.531 9.359 1 96 489 ILE B N 1
ATOM 8202 C CA . ILE B 1 489 ? 5.418 30.859 8.305 1 96 489 ILE B CA 1
ATOM 8203 C C . ILE B 1 489 ? 4.805 29.562 8.852 1 96 489 ILE B C 1
ATOM 8205 O O . ILE B 1 489 ? 5.453 28.828 9.594 1 96 489 ILE B O 1
ATOM 8209 N N . GLY B 1 490 ? 3.494 29.422 8.617 1 93.94 490 GLY B N 1
ATOM 8210 C CA . GLY B 1 490 ? 2.887 28.125 8.898 1 93.94 490 GLY B CA 1
ATOM 8211 C C . GLY B 1 490 ? 3.385 27.016 7.984 1 93.94 490 GLY B C 1
ATOM 8212 O O . GLY B 1 490 ? 3.354 27.156 6.762 1 93.94 490 GLY B O 1
ATOM 8213 N N . SER B 1 491 ? 3.861 25.922 8.57 1 90.38 491 SER B N 1
ATOM 8214 C CA . SER B 1 491 ? 4.379 24.812 7.793 1 90.38 491 SER B CA 1
ATOM 8215 C C . SER B 1 491 ? 3.256 24.062 7.078 1 90.38 491 SER B C 1
ATOM 8217 O O . SER B 1 491 ? 3.486 23.406 6.055 1 90.38 491 SER B O 1
ATOM 8219 N N . GLY B 1 492 ? 2.127 24.109 7.621 1 91.06 492 GLY B N 1
ATOM 8220 C CA . GLY B 1 492 ? 0.941 23.516 7.039 1 91.06 492 GLY B CA 1
ATOM 8221 C C . GLY B 1 492 ? -0.109 24.531 6.633 1 91.06 492 GLY B C 1
ATOM 8222 O O . GLY B 1 492 ? 0.225 25.641 6.215 1 91.06 492 GLY B O 1
ATOM 8223 N N . ASN B 1 493 ? -1.322 24 6.527 1 93.25 493 ASN B N 1
ATOM 8224 C CA . ASN B 1 493 ? -2.443 24.859 6.156 1 93.25 493 ASN B CA 1
ATOM 8225 C C . ASN B 1 493 ? -3.604 24.719 7.137 1 93.25 493 ASN B C 1
ATOM 8227 O O . ASN B 1 493 ? -3.678 23.75 7.883 1 93.25 493 ASN B O 1
ATOM 8231 N N . THR B 1 494 ? -4.363 25.719 7.18 1 95.62 494 THR B N 1
ATOM 8232 C CA . THR B 1 494 ? -5.602 25.766 7.945 1 95.62 494 THR B CA 1
ATOM 8233 C C . THR B 1 494 ? -6.77 26.203 7.066 1 95.62 494 THR B C 1
ATOM 8235 O O . THR B 1 494 ? -6.59 26.469 5.879 1 95.62 494 THR B O 1
ATOM 8238 N N . ASP B 1 495 ? -7.906 26.266 7.668 1 97.19 495 ASP B N 1
ATOM 8239 C CA . ASP B 1 495 ? -9.094 26.703 6.941 1 97.19 495 ASP B CA 1
ATOM 8240 C C . ASP B 1 495 ? -8.984 28.172 6.555 1 97.19 495 ASP B C 1
ATOM 8242 O O . ASP B 1 495 ? -9.789 28.672 5.77 1 97.19 495 ASP B O 1
ATOM 8246 N N . THR B 1 496 ? -7.957 28.859 6.992 1 97.81 496 THR B N 1
ATOM 8247 C CA . THR B 1 496 ? -7.848 30.281 6.707 1 97.81 496 THR B CA 1
ATOM 8248 C C . THR B 1 496 ? -7.727 30.531 5.207 1 97.81 496 THR B C 1
ATOM 8250 O O . THR B 1 496 ? -7.973 31.641 4.734 1 97.81 496 THR B O 1
ATOM 8253 N N . LYS B 1 497 ? -7.32 29.484 4.48 1 96.62 497 LYS B N 1
ATOM 8254 C CA . LYS B 1 497 ? -7.191 29.641 3.033 1 96.62 497 LYS B CA 1
ATOM 8255 C C . LYS B 1 497 ? -8.508 30.062 2.4 1 96.62 497 LYS B C 1
ATOM 8257 O O . LYS B 1 497 ? -8.523 30.688 1.335 1 96.62 497 LYS B O 1
ATOM 8262 N N . TYR B 1 498 ? -9.609 29.812 3.045 1 97.69 498 TYR B N 1
ATOM 8263 C CA . TYR B 1 498 ? -10.922 30.188 2.516 1 97.69 498 TYR B CA 1
ATOM 8264 C C . TYR B 1 498 ? -11.32 31.578 2.967 1 97.69 498 TYR B C 1
ATOM 8266 O O . TYR B 1 498 ? -12.312 32.125 2.49 1 97.69 498 TYR B O 1
ATOM 8274 N N . TYR B 1 499 ? -10.547 32.219 3.818 1 98.44 499 TYR B N 1
ATOM 8275 C CA . TYR B 1 499 ? -10.922 33.469 4.445 1 98.44 499 TYR B CA 1
ATOM 8276 C C . TYR B 1 499 ? -10.055 34.594 3.928 1 98.44 499 TYR B C 1
ATOM 8278 O O . TYR B 1 499 ? -10.109 35.719 4.453 1 98.44 499 TYR B O 1
ATOM 8286 N N . TRP B 1 500 ? -9.297 34.375 2.922 1 97.88 500 TRP B N 1
ATOM 8287 C CA . TRP B 1 500 ? -8.328 35.344 2.432 1 97.88 500 TRP B CA 1
ATOM 8288 C C . TRP B 1 500 ? -9.031 36.594 1.923 1 97.88 500 TRP B C 1
ATOM 8290 O O . TRP B 1 500 ? -8.469 37.688 1.969 1 97.88 500 TRP B O 1
ATOM 8300 N N . ASN B 1 501 ? -10.289 36.438 1.452 1 98.06 501 ASN B N 1
ATOM 8301 C CA . ASN B 1 501 ? -11.008 37.594 0.887 1 98.06 501 ASN B CA 1
ATOM 8302 C C . ASN B 1 501 ? -11.648 38.438 1.976 1 98.06 501 ASN B C 1
ATOM 8304 O O . ASN B 1 501 ? -12.078 39.562 1.713 1 98.06 501 ASN B O 1
ATOM 8308 N N . LEU B 1 502 ? -11.602 37.969 3.195 1 98.62 502 LEU B N 1
ATOM 8309 C CA . LEU B 1 502 ? -12.359 38.625 4.242 1 98.62 502 LEU B CA 1
ATOM 8310 C C . LEU B 1 502 ? -11.508 39.688 4.934 1 98.62 502 LEU B C 1
ATOM 8312 O O . LEU B 1 502 ? -12.047 40.656 5.504 1 98.62 502 LEU B O 1
ATOM 8316 N N . THR B 1 503 ? -10.156 39.531 4.922 1 98.5 503 THR B N 1
ATOM 8317 C CA . THR B 1 503 ? -9.234 40.5 5.512 1 98.5 503 THR B CA 1
ATOM 8318 C C . THR B 1 503 ? -7.789 40.125 5.199 1 98.5 503 THR B C 1
ATOM 8320 O O . THR B 1 503 ? -7.48 38.969 4.918 1 98.5 503 THR B O 1
ATOM 8323 N N . ASN B 1 504 ? -6.945 41.094 5.211 1 97.94 504 ASN B N 1
ATOM 8324 C CA . ASN B 1 504 ? -5.512 40.844 5.094 1 97.94 504 ASN B CA 1
ATOM 8325 C C . ASN B 1 504 ? -4.883 40.531 6.449 1 97.94 504 ASN B C 1
ATOM 8327 O O . ASN B 1 504 ? -3.725 40.125 6.52 1 97.94 504 ASN B O 1
ATOM 8331 N N . HIS B 1 505 ? -5.656 40.719 7.504 1 98.44 505 HIS B N 1
ATOM 8332 C CA . HIS B 1 505 ? -5.156 40.469 8.852 1 98.44 505 HIS B CA 1
ATOM 8333 C C . HIS B 1 505 ? -5.566 39.094 9.359 1 98.44 505 HIS B C 1
ATOM 8335 O O . HIS B 1 505 ? -6.52 38.969 10.125 1 98.44 505 HIS B O 1
ATOM 8341 N N . ILE B 1 506 ? -4.754 38.125 8.938 1 98.56 506 ILE B N 1
ATOM 8342 C CA . ILE B 1 506 ? -5.012 36.719 9.281 1 98.56 506 ILE B CA 1
ATOM 8343 C C . ILE B 1 506 ? -3.854 36.156 10.109 1 98.56 506 ILE B C 1
ATOM 8345 O O . ILE B 1 506 ? -2.713 36.125 9.648 1 98.56 506 ILE B O 1
ATOM 8349 N N . TYR B 1 507 ? -4.133 35.781 11.312 1 98.06 507 TYR B N 1
ATOM 8350 C CA . TYR B 1 507 ? -3.125 35.281 12.234 1 98.06 507 TYR B CA 1
ATOM 8351 C C . TYR B 1 507 ? -3.387 33.812 12.578 1 98.06 507 TYR B C 1
ATOM 8353 O O . TYR B 1 507 ? -4.527 33.438 12.852 1 98.06 507 TYR B O 1
ATOM 8361 N N . ARG B 1 508 ? -2.395 33.031 12.5 1 96.88 508 ARG B N 1
ATOM 8362 C CA . ARG B 1 508 ? -2.426 31.641 12.969 1 96.88 508 ARG B CA 1
ATOM 8363 C C . ARG B 1 508 ? -1.595 31.469 14.242 1 96.88 508 ARG B C 1
ATOM 8365 O O . ARG B 1 508 ? -0.37 31.609 14.203 1 96.88 508 ARG B O 1
ATOM 8372 N N . TYR B 1 509 ? -2.248 31.188 15.297 1 94.69 509 TYR B N 1
ATOM 8373 C CA . TYR B 1 509 ? -1.563 31.188 16.578 1 94.69 509 TYR B CA 1
ATOM 8374 C C . TYR B 1 509 ? -2.307 30.328 17.594 1 94.69 509 TYR B C 1
ATOM 8376 O O . TYR B 1 509 ? -3.506 30.516 17.812 1 94.69 509 TYR B O 1
ATOM 8384 N N . LYS B 1 510 ? -1.584 29.422 18.062 1 90.38 510 LYS B N 1
ATOM 8385 C CA . LYS B 1 510 ? -2.076 28.594 19.172 1 90.38 510 LYS B CA 1
ATOM 8386 C C . LYS B 1 510 ? -1.289 28.859 20.453 1 90.38 510 LYS B C 1
ATOM 8388 O O . LYS B 1 510 ? -0.161 28.391 20.594 1 90.38 510 LYS B O 1
ATOM 8393 N N . PRO B 1 511 ? -1.872 29.547 21.391 1 90.25 511 PRO B N 1
ATOM 8394 C CA . PRO B 1 511 ? -1.195 29.781 22.672 1 90.25 511 PRO B CA 1
ATOM 8395 C C . PRO B 1 511 ? -0.917 28.484 23.422 1 90.25 511 PRO B C 1
ATOM 8397 O O . PRO B 1 511 ? -1.698 27.531 23.328 1 90.25 511 PRO B O 1
ATOM 8400 N N . GLY B 1 512 ? 0.192 28.469 24.156 1 84.62 512 GLY B N 1
ATOM 8401 C CA . GLY B 1 512 ? 0.501 27.281 24.953 1 84.62 512 GLY B CA 1
ATOM 8402 C C . GLY B 1 512 ? 1.981 27.141 25.234 1 84.62 512 GLY B C 1
ATOM 8403 O O . GLY B 1 512 ? 2.771 28.031 24.953 1 84.62 512 GLY B O 1
ATOM 8404 N N . LEU B 1 513 ? 2.26 26.016 25.844 1 73.44 513 LEU B N 1
ATOM 8405 C CA . LEU B 1 513 ? 3.611 25.766 26.328 1 73.44 513 LEU B CA 1
ATOM 8406 C C . LEU B 1 513 ? 4.398 24.906 25.359 1 73.44 513 LEU B C 1
ATOM 8408 O O . LEU B 1 513 ? 5.629 24.891 25.375 1 73.44 513 LEU B O 1
ATOM 8412 N N . LEU B 1 514 ? 3.68 24.188 24.578 1 70.69 514 LEU B N 1
ATOM 8413 C CA . LEU B 1 514 ? 4.336 23.172 23.766 1 70.69 514 LEU B CA 1
ATOM 8414 C C . LEU B 1 514 ? 4 23.359 22.281 1 70.69 514 LEU B C 1
ATOM 8416 O O . LEU B 1 514 ? 2.826 23.406 21.906 1 70.69 514 LEU B O 1
ATOM 8420 N N . PRO B 1 515 ? 5.113 23.438 21.578 1 66.44 515 PRO B N 1
ATOM 8421 C CA . PRO B 1 515 ? 4.832 23.391 20.141 1 66.44 515 PRO B CA 1
ATOM 8422 C C . PRO B 1 515 ? 4.156 22.094 19.703 1 66.44 515 PRO B C 1
ATOM 8424 O O . PRO B 1 515 ? 4.352 21.047 20.344 1 66.44 515 PRO B O 1
ATOM 8427 N N . GLY B 1 516 ? 3.307 22.219 18.734 1 61.94 516 GLY B N 1
ATOM 8428 C CA . GLY B 1 516 ? 2.488 21.125 18.219 1 61.94 516 GLY B CA 1
ATOM 8429 C C . GLY B 1 516 ? 3.281 19.859 17.938 1 61.94 516 GLY B C 1
ATOM 8430 O O . GLY B 1 516 ? 2.824 18.766 18.234 1 61.94 516 GLY B O 1
ATOM 8431 N N . VAL B 1 517 ? 4.391 20.016 17.469 1 64.69 517 VAL B N 1
ATOM 8432 C CA . VAL B 1 517 ? 5.211 18.859 17.094 1 64.69 517 VAL B CA 1
ATOM 8433 C C . VAL B 1 517 ? 5.527 18.031 18.328 1 64.69 517 VAL B C 1
ATOM 8435 O O . VAL B 1 517 ? 5.562 16.797 18.25 1 64.69 517 VAL B O 1
ATOM 8438 N N . TYR B 1 518 ? 5.617 18.672 19.375 1 74.94 518 TYR B N 1
ATOM 8439 C CA . TYR B 1 518 ? 5.961 17.953 20.609 1 74.94 518 TYR B CA 1
ATOM 8440 C C . TYR B 1 518 ? 4.719 17.344 21.25 1 74.94 518 TYR B C 1
ATOM 8442 O O . TYR B 1 518 ? 4.828 16.469 22.109 1 74.94 518 TYR B O 1
ATOM 8450 N N . SER B 1 519 ? 3.656 17.828 20.719 1 82 519 SER B N 1
ATOM 8451 C CA . SER B 1 519 ? 2.393 17.281 21.219 1 82 519 SER B CA 1
ATOM 8452 C C . SER B 1 519 ? 1.972 16.047 20.438 1 82 519 SER B C 1
ATOM 8454 O O . SER B 1 519 ? 0.923 15.461 20.703 1 82 519 SER B O 1
ATOM 8456 N N . LYS B 1 520 ? 2.711 15.656 19.453 1 84.31 520 LYS B N 1
ATOM 8457 C CA . LYS B 1 520 ? 2.467 14.484 18.609 1 84.31 520 LYS B CA 1
ATOM 8458 C C . LYS B 1 520 ? 1.142 14.609 17.859 1 84.31 520 LYS B C 1
ATOM 8460 O O . LYS B 1 520 ? 0.387 13.633 17.766 1 84.31 520 LYS B O 1
ATOM 8465 N N . GLU B 1 521 ? 0.866 15.844 17.438 1 88.88 521 GLU B N 1
ATOM 8466 C CA . GLU B 1 521 ? -0.305 16.031 16.594 1 88.88 521 GLU B CA 1
ATOM 8467 C C . GLU B 1 521 ? -0.283 15.07 15.406 1 88.88 521 GLU B C 1
ATOM 8469 O O . GLU B 1 521 ? 0.767 14.852 14.797 1 88.88 521 GLU B O 1
ATOM 8474 N N . HIS B 1 522 ? -1.42 14.453 15.117 1 87.88 522 HIS B N 1
ATOM 8475 C CA . HIS B 1 522 ? -1.587 13.523 14.008 1 87.88 522 HIS B CA 1
ATOM 8476 C C . HIS B 1 522 ? -0.853 12.211 14.266 1 87.88 522 HIS B C 1
ATOM 8478 O O . HIS B 1 522 ? -0.797 11.344 13.391 1 87.88 522 HIS B O 1
ATOM 8484 N N . GLY B 1 523 ? -0.276 12.047 15.469 1 88.88 523 GLY B N 1
ATOM 8485 C CA . GLY B 1 523 ? 0.481 10.836 15.758 1 88.88 523 GLY B CA 1
ATOM 8486 C C . GLY B 1 523 ? -0.034 10.086 16.969 1 88.88 523 GLY B C 1
ATOM 8487 O O . GLY B 1 523 ? -1.021 10.484 17.578 1 88.88 523 GLY B O 1
ATOM 8488 N N . ILE B 1 524 ? 0.667 8.984 17.234 1 91.19 524 ILE B N 1
ATOM 8489 C CA . ILE B 1 524 ? 0.361 8.156 18.406 1 91.19 524 ILE B CA 1
ATOM 8490 C C . ILE B 1 524 ? 0.702 8.914 19.688 1 91.19 524 ILE B C 1
ATOM 8492 O O . ILE B 1 524 ? 1.698 9.641 19.734 1 91.19 524 ILE B O 1
ATOM 8496 N N . ASN B 1 525 ? -0.184 8.844 20.688 1 93.25 525 ASN B N 1
ATOM 8497 C CA . ASN B 1 525 ? 0.015 9.43 22.016 1 93.25 525 ASN B CA 1
ATOM 8498 C C . ASN B 1 525 ? -0.047 10.953 21.969 1 93.25 525 ASN B C 1
ATOM 8500 O O . ASN B 1 525 ? 0.749 11.633 22.625 1 93.25 525 ASN B O 1
ATOM 8504 N N . GLU B 1 526 ? -0.924 11.445 21.172 1 93.88 526 GLU B N 1
ATOM 8505 C CA . GLU B 1 526 ? -1.206 12.875 21.125 1 93.88 526 GLU B CA 1
ATOM 8506 C C . GLU B 1 526 ? -1.62 13.391 22.5 1 93.88 526 GLU B C 1
ATOM 8508 O O . GLU B 1 526 ? -2.389 12.742 23.219 1 93.88 526 GLU B O 1
ATOM 8513 N N . PHE B 1 527 ? -1.035 14.602 22.875 1 95.62 527 PHE B N 1
ATOM 8514 C CA . PHE B 1 527 ? -1.359 15.156 24.188 1 95.62 527 PHE B CA 1
ATOM 8515 C C . PHE B 1 527 ? -1.131 16.656 24.203 1 95.62 527 PHE B C 1
ATOM 8517 O O . PHE B 1 527 ? -0.558 17.219 23.266 1 95.62 527 PHE B O 1
ATOM 8524 N N . ILE B 1 528 ? -1.672 17.312 25.25 1 95.25 528 ILE B N 1
ATOM 8525 C CA . ILE B 1 528 ? -1.31 18.688 25.562 1 95.25 528 ILE B CA 1
ATOM 8526 C C . ILE B 1 528 ? -1.159 18.859 27.062 1 95.25 528 ILE B C 1
ATOM 8528 O O . ILE B 1 528 ? -1.881 18.234 27.844 1 95.25 528 ILE B O 1
ATOM 8532 N N . PRO B 1 529 ? -0.186 19.672 27.516 1 95 529 PRO B N 1
ATOM 8533 C CA . PRO B 1 529 ? -0.258 20.109 28.906 1 95 529 PRO B CA 1
ATOM 8534 C C . PRO B 1 529 ? -1.513 20.938 29.219 1 95 529 PRO B C 1
ATOM 8536 O O . PRO B 1 529 ? -1.871 21.828 28.438 1 95 529 PRO B O 1
ATOM 8539 N N . MET B 1 530 ? -2.125 20.656 30.281 1 96.5 530 MET B N 1
ATOM 8540 C CA . MET B 1 530 ? -3.354 21.375 30.625 1 96.5 530 MET B CA 1
ATOM 8541 C C . MET B 1 530 ? -3.09 22.859 30.781 1 96.5 530 MET B C 1
ATOM 8543 O O . MET B 1 530 ? -3.945 23.688 30.438 1 96.5 530 MET B O 1
ATOM 8547 N N . ASP B 1 531 ? -1.93 23.219 31.25 1 95.06 531 ASP B N 1
ATOM 8548 C CA . ASP B 1 531 ? -1.577 24.641 31.359 1 95.06 531 ASP B CA 1
ATOM 8549 C C . ASP B 1 531 ? -1.632 25.328 30.016 1 95.06 531 ASP B C 1
ATOM 8551 O O . ASP B 1 531 ? -1.979 26.516 29.922 1 95.06 531 ASP B O 1
ATOM 8555 N N . SER B 1 532 ? -1.247 24.625 29 1 94.5 532 SER B N 1
ATOM 8556 C CA . SER B 1 532 ? -1.334 25.203 27.656 1 94.5 532 SER B CA 1
ATOM 8557 C C . SER B 1 532 ? -2.768 25.594 27.312 1 94.5 532 SER B C 1
ATOM 8559 O O . SER B 1 532 ? -3.006 26.625 26.703 1 94.5 532 SER B O 1
ATOM 8561 N N . HIS B 1 533 ? -3.662 24.719 27.672 1 96.31 533 HIS B N 1
ATOM 8562 C CA . HIS B 1 533 ? -5.074 25 27.422 1 96.31 533 HIS B CA 1
ATOM 8563 C C . HIS B 1 533 ? -5.547 26.219 28.203 1 96.31 533 HIS B C 1
ATOM 8565 O O . HIS B 1 533 ? -6.281 27.047 27.672 1 96.31 533 HIS B O 1
ATOM 8571 N N . LEU B 1 534 ? -5.121 26.328 29.406 1 97.62 534 LEU B N 1
ATOM 8572 C CA . LEU B 1 534 ? -5.5 27.469 30.219 1 97.62 534 LEU B CA 1
ATOM 8573 C C . LEU B 1 534 ? -4.914 28.766 29.672 1 97.62 534 LEU B C 1
ATOM 8575 O O . LEU B 1 534 ? -5.566 29.812 29.688 1 97.62 534 LEU B O 1
ATOM 8579 N N . HIS B 1 535 ? -3.662 28.703 29.203 1 96.19 535 HIS B N 1
ATOM 8580 C CA . HIS B 1 535 ? -3.053 29.859 28.547 1 96.19 535 HIS B CA 1
ATOM 8581 C C . HIS B 1 535 ? -3.863 30.297 27.328 1 96.19 535 HIS B C 1
ATOM 8583 O O . HIS B 1 535 ? -4.016 31.5 27.078 1 96.19 535 HIS B O 1
ATOM 8589 N N . LEU B 1 536 ? -4.293 29.328 26.609 1 96.56 536 LEU B N 1
ATOM 8590 C CA . LEU B 1 536 ? -5.113 29.594 25.422 1 96.56 536 LEU B CA 1
ATOM 8591 C C . LEU B 1 536 ? -6.371 30.375 25.797 1 96.56 536 LEU B C 1
ATOM 8593 O O . LEU B 1 536 ? -6.703 31.375 25.172 1 96.56 536 LEU B O 1
ATOM 8597 N N . ILE B 1 537 ? -7.047 29.969 26.844 1 98.38 537 ILE B N 1
ATOM 8598 C CA . ILE B 1 537 ? -8.266 30.625 27.297 1 98.38 537 ILE B CA 1
ATOM 8599 C C . ILE B 1 537 ? -7.949 32.062 27.703 1 98.38 537 ILE B C 1
ATOM 8601 O O . ILE B 1 537 ? -8.648 33 27.312 1 98.38 537 ILE B O 1
ATOM 8605 N N . ALA B 1 538 ? -6.887 32.219 28.438 1 97.88 538 ALA B N 1
ATOM 8606 C CA . ALA B 1 538 ? -6.492 33.562 28.906 1 97.88 538 ALA B CA 1
ATOM 8607 C C . ALA B 1 538 ? -6.148 34.469 27.75 1 97.88 538 ALA B C 1
ATOM 8609 O O . ALA B 1 538 ? -6.504 35.656 27.75 1 97.88 538 ALA B O 1
ATOM 8610 N N . PHE B 1 539 ? -5.445 34 26.812 1 97.25 539 PHE B N 1
ATOM 8611 C CA . PHE B 1 539 ? -5.066 34.812 25.641 1 97.25 539 PHE B CA 1
ATOM 8612 C C . PHE B 1 539 ? -6.301 35.312 24.922 1 97.25 539 PHE B C 1
ATOM 8614 O O . PHE B 1 539 ? -6.406 36.5 24.625 1 97.25 539 PHE B O 1
ATOM 8621 N N . TYR B 1 540 ? -7.203 34.375 24.562 1 98.19 540 TYR B N 1
ATOM 8622 C CA . TYR B 1 540 ? -8.375 34.781 23.797 1 98.19 540 TYR B CA 1
ATOM 8623 C C . TYR B 1 540 ? -9.25 35.75 24.609 1 98.19 540 TYR B C 1
ATOM 8625 O O . TYR B 1 540 ? -9.852 36.656 24.047 1 98.19 540 TYR B O 1
ATOM 8633 N N . TYR B 1 541 ? -9.328 35.5 25.922 1 98.56 541 TYR B N 1
ATOM 8634 C CA . TYR B 1 541 ? -10.031 36.438 26.797 1 98.56 541 TYR B CA 1
ATOM 8635 C C . TYR B 1 541 ? -9.477 37.844 26.656 1 98.56 541 TYR B C 1
ATOM 8637 O O . TYR B 1 541 ? -10.227 38.781 26.391 1 98.56 541 TYR B O 1
ATOM 8645 N N . GLU B 1 542 ? -8.18 38 26.734 1 98.12 542 GLU B N 1
ATOM 8646 C CA . GLU B 1 542 ? -7.516 39.281 26.688 1 98.12 542 GLU B CA 1
ATOM 8647 C C . GLU B 1 542 ? -7.527 39.875 25.281 1 98.12 542 GLU B C 1
ATOM 8649 O O . GLU B 1 542 ? -7.637 41.094 25.109 1 98.12 542 GLU B O 1
ATOM 8654 N N . TYR B 1 543 ? -7.348 39.062 24.281 1 98.25 543 TYR B N 1
ATOM 8655 C CA . TYR B 1 543 ? -7.328 39.562 22.906 1 98.25 543 TYR B CA 1
ATOM 8656 C C . TYR B 1 543 ? -8.672 40.156 22.516 1 98.25 543 TYR B C 1
ATOM 8658 O O . TYR B 1 543 ? -8.734 41.188 21.875 1 98.25 543 TYR B O 1
ATOM 8666 N N . ILE B 1 544 ? -9.758 39.438 22.906 1 98.69 544 ILE B N 1
ATOM 8667 C CA . ILE B 1 544 ? -11.094 39.938 22.641 1 98.69 544 ILE B CA 1
ATOM 8668 C C . ILE B 1 544 ? -11.273 41.312 23.281 1 98.69 544 ILE B C 1
ATOM 8670 O O . ILE B 1 544 ? -11.758 42.25 22.641 1 98.69 544 ILE B O 1
ATOM 8674 N N . LEU B 1 545 ? -10.852 41.438 24.516 1 98.38 545 LEU B N 1
ATOM 8675 C CA . LEU B 1 545 ? -10.977 42.719 25.219 1 98.38 545 LEU B CA 1
ATOM 8676 C C . LEU B 1 545 ? -10.164 43.812 24.531 1 98.38 545 LEU B C 1
ATOM 8678 O O . LEU B 1 545 ? -10.641 44.938 24.359 1 98.38 545 LEU B O 1
ATOM 8682 N N . SER B 1 546 ? -8.969 43.469 24.125 1 98.06 546 SER B N 1
ATOM 8683 C CA . SER B 1 546 ? -8.086 44.438 23.469 1 98.06 546 SER B CA 1
ATOM 8684 C C . SER B 1 546 ? -8.672 44.906 22.141 1 98.06 546 SER B C 1
ATOM 8686 O O . SER B 1 546 ? -8.656 46.125 21.844 1 98.06 546 SER B O 1
ATOM 8688 N N . VAL B 1 547 ? -9.141 44 21.375 1 98.19 547 VAL B N 1
ATOM 8689 C CA . VAL B 1 547 ? -9.688 44.312 20.062 1 98.19 547 VAL B CA 1
ATOM 8690 C C . VAL B 1 547 ? -10.977 45.125 20.219 1 98.19 547 VAL B C 1
ATOM 8692 O O . VAL B 1 547 ? -11.234 46.031 19.422 1 98.19 547 VAL B O 1
ATOM 8695 N N . ASP B 1 548 ? -11.766 44.812 21.234 1 97.56 548 ASP B N 1
ATOM 8696 C CA . ASP B 1 548 ? -13.055 45.469 21.453 1 97.56 548 ASP B CA 1
ATOM 8697 C C . ASP B 1 548 ? -12.883 46.938 21.766 1 97.56 548 ASP B C 1
ATOM 8699 O O . ASP B 1 548 ? -13.789 47.75 21.531 1 97.56 548 ASP B O 1
ATOM 8703 N N . GLU B 1 549 ? -11.719 47.312 22.234 1 96.12 549 GLU B N 1
ATOM 8704 C CA . GLU B 1 549 ? -11.453 48.688 22.641 1 96.12 549 GLU B CA 1
ATOM 8705 C C . GLU B 1 549 ? -10.93 49.5 21.469 1 96.12 549 GLU B C 1
ATOM 8707 O O . GLU B 1 549 ? -10.758 50.719 21.594 1 96.12 549 GLU B O 1
ATOM 8712 N N . THR B 1 550 ? -10.742 48.875 20.391 1 94.88 550 THR B N 1
ATOM 8713 C CA . THR B 1 550 ? -10.094 49.531 19.266 1 94.88 550 THR B CA 1
ATOM 8714 C C . THR B 1 550 ? -11.117 49.906 18.203 1 94.88 550 THR B C 1
ATOM 8716 O O . THR B 1 550 ? -12.031 49.125 17.906 1 94.88 550 THR B O 1
ATOM 8719 N N . ASP B 1 551 ? -10.969 51.094 17.594 1 93.06 551 ASP B N 1
ATOM 8720 C CA . ASP B 1 551 ? -11.781 51.5 16.453 1 93.06 551 ASP B CA 1
ATOM 8721 C C . ASP B 1 551 ? -11.086 51.188 15.133 1 93.06 551 ASP B C 1
ATOM 8723 O O . ASP B 1 551 ? -9.883 50.906 15.117 1 93.06 551 ASP B O 1
ATOM 8727 N N . ASP B 1 552 ? -11.938 51.188 14.109 1 91.06 552 ASP B N 1
ATOM 8728 C CA . ASP B 1 552 ? -11.383 50.844 12.797 1 91.06 552 ASP B CA 1
ATOM 8729 C C . ASP B 1 552 ? -10.758 52.094 12.148 1 91.06 552 ASP B C 1
ATOM 8731 O O . ASP B 1 552 ? -11.242 53.219 12.328 1 91.06 552 ASP B O 1
#

InterPro domains:
  IPR002933 Peptidase M20 [PF01546] (143-545)
  IPR011650 Peptidase M20, dimerisation domain [PF07687] (261-416)
  IPR017141 Peptidase 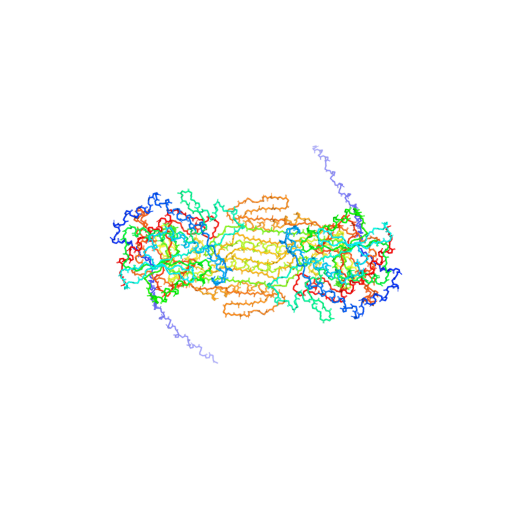M20, carboxypeptidase S [PIRSF037217] (26-551)
  IPR036264 Bacterial exopeptidase dimerisation domain [SSF55031] (265-419)
  IPR047177 Peptidase M20A [PTHR45962] (11-550)

Secondary structure (DSSP, 8-state):
------SSS-TTGGGGGGGS---------------PPP------TTHHHHHHHHHHHHH-HHHHHHHHHHHHHHHHS--B--TTS-SSGGG-HHHHHHHHHHHHHHHHH-HHHHHH-EEEEETTTEEEEEE--S-TTSPPEEEEEE--B----GGGGGG-SS-TTT--B-SSEEESTTTTTTHHHHHHHHHHHHHHHHTT---SS-EEEEEES-GGGT-SS--HHHHHHHHH-TT--SEEEES--EEEEEETTEEEEE-EEEE-EEEEEEEEEE----BTTS--SS-HHHHHHHHHHHHHHPPPPB---TTSHHHHHHHHHHHH-SSS-HHHHHHHHHTTT-HHHHHHHHHIIIIISS-GGGTB-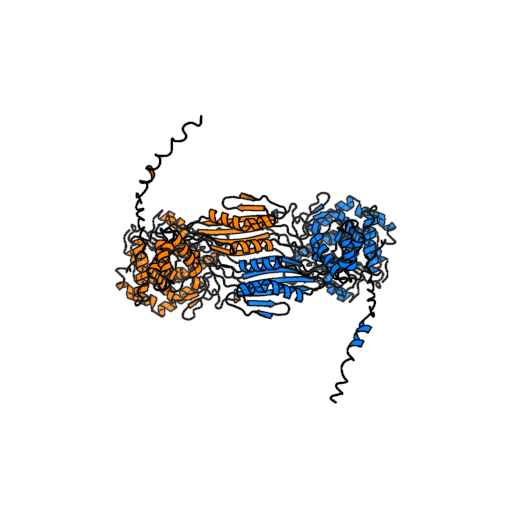EEEEEEEEE-S-TTB--SEEEEEEEEEEPTT--HHHHHHHHHHHHHHHHHHTT-EEEEESSSEEEEE--BTTBEEEEEEEEEEPPPPPPP-SSHHHHHHHHHHHIIIIIII-TT----EE--EEESS--GGGG-TTT-S-EEE---SSS-GGGGTTTSTT-EEEHHHHHHHHHHHHHHHHHHHT---/-------S-GGGGGGGGGGS---------------PPP------TTHHHHHHHHHHHHH-HHHHHHHHHHHHHHHHS--B--TTS-SSGGG-HHHHHHHHHHHHHHHHH-HHHHHH-EEEEETTTEEEEEE--S-TTSPPEEEEEE--B----GGGGGG-SS-TTS--B-SSEEESTTTTTTHHHHHHHHHHHHHHHHTT---SS-EEEEEES-GGGT-SS--HHHHHHHHH-TT--SEEEES--EEEEEETTEEEEE-EEEE-EEEEEEEEEE----BTTS--SS-HHHHHHHHHHHHHHPPPPB---TTSHHHHHHHHHHHH-SSS-HHHHHHHHHTTT-HHHHHHHHHIIIIISS-GGGTB-EEEEEEEEE-S-TTB--SEEEEEEEEEEPTT--HHHHHHHHHHHHHHHHHHTT-EEEEESSSEEEEE--BTTBEEEEEEEEEEPPPPPPP-SSHHHHHHHHHHHIIIIIII-TT----EE--EEESS--GGGG-TTT-S-EEE---SSS-GGGGTTTSTT-EEEHHHHHHHHHHHHHHHHHHHT---

Organism: NCBI:txid460523

pLDDT: mean 91.34, std 16.34, range [19.92, 98.94]

Sequence (1104 aa):
MPYSGTRIVSFIVVGLFIVVSLFWSFSEESQAAVECPATKPHRPSTYHLHKATLSKILHSEEFRNASVMKLQAAIRTRTEVYDDDPLLVEDDFTYWSKFEKFEQLLKSTFPLFYSKTTLQKVNYHGLVYIWEGSNSSLKPLVLMAHQDTVPVSNLTLNQWEHDPFSGDYDGENVYGRGVADCKEQLIGLLEAAEELISSEFSPRRTIIYSFGFDEEVGGPRNKNAEWLERKYGKDSMYAVLDEGGVNLDIIQGVKMSVPGTAEKGYMDLKIILETPGGHSSIPPRHTSIGIMGEMIVELEKYEFPKYFTKNNPAFWEYVCVAEHSPEMASSVKKSILSAGHNQKANEIARNYIDVDLGKGFVVKSTRAIDIISGGVKANALPEYVELTMNVRIAMEETVATVVDRVIDIIKPVVDKYHLGLVSDLNGRQELKPSTPAGNCLLKVVQAFPPAPLTPTLGSHWDIFAGTIHHVYEDLVAPDSTGLIVAPGIGSGNTDTKYYWNLTNHIYRYKPGLLPGVYSKEHGINEFIPMDSHLHLIAFYYEYILSVDETDDMPYSGTRIVSFIVVGLFIVVSLFWSFSEESQAAVECPATKPHRPSTYHLHKATLSKILHSEEFRNASVMKLQAAIRTRTEVYDDDPLLVEDDFTYWSKFEKFEQLLKSTFPLFYSKTTLQKVNYHGLVYIWEGSNSSLKPLVLMAHQDTVPVSNLTLNQWEHDPFSGDYDGENVYGRGVADCKEQLIGLLEAAEELISSEFSPRRTIIYSFGFDEEVGGPRNKNAEWLERKYGKDSMYAVLDEGGVNLDIIQGVKMSVPGTAEKGYMDLKIILETPGGHSSIPPRHTSIGIMGEMIVELEKYEFPKYFTKNNPAFWEYVCVAEHSPEMASSVKKSILSAGHNQKANEIARNYIDVDLGKGFVVKSTRAIDIISGGVKANALPEYVELTMNVRIAMEETVATVVDRVIDIIKPVVDKYHLGLVSDLNGRQELKPSTPAGNCLLKVVQAFPPAPLTPTLGSHWDIFAGTIHHVYEDLVAPDSTGLIVAPGIGSGNTDTKYYWNLTNHIYRYKPGLLPGVYSKEHGINEFIPMDSHLHLIAFYYEYILSVDETDD

Solvent-accessible surface area (backbone atoms only — not comparable to full-atom values): 57161 Å² total; per-residue (Å²): 133,91,68,85,83,70,82,83,70,74,81,66,67,69,76,65,63,81,71,62,72,80,65,67,71,70,66,68,70,72,76,72,65,66,73,51,75,84,75,55,69,34,74,42,90,60,45,82,81,42,45,66,59,50,46,36,55,70,67,32,65,68,52,46,53,54,49,49,51,53,50,22,55,53,27,50,49,65,39,59,56,59,83,84,51,75,80,48,66,84,79,42,56,76,75,55,42,44,54,55,54,46,49,51,48,49,51,71,72,37,53,65,45,58,71,60,34,48,79,45,66,28,80,80,58,14,40,35,35,39,35,74,28,78,36,82,84,41,49,29,38,37,42,42,34,32,66,27,20,69,70,79,60,78,89,52,52,86,71,34,87,52,58,54,50,59,26,48,67,78,87,52,39,35,32,13,55,27,44,61,48,27,46,43,55,42,52,22,52,52,50,23,47,36,50,40,49,74,67,70,55,75,49,40,32,25,38,33,39,42,32,32,56,33,52,80,67,72,27,87,60,43,40,51,45,58,51,48,36,71,75,62,31,72,61,38,35,57,30,39,38,29,66,39,40,39,20,60,42,72,51,55,79,28,42,29,33,28,36,11,28,29,26,27,10,42,32,39,36,33,44,35,40,38,32,67,38,16,43,31,49,68,49,60,81,63,38,53,52,38,53,48,13,48,39,39,40,45,58,58,65,56,79,67,70,76,47,68,46,87,89,34,40,42,39,51,32,48,30,34,36,42,72,63,25,82,65,57,54,68,69,56,30,52,18,43,32,35,23,88,84,29,69,69,27,26,52,52,33,40,48,42,39,29,64,76,66,64,46,35,55,71,31,17,47,42,59,26,56,7,31,38,42,26,37,86,38,66,63,22,35,19,37,44,30,39,35,35,33,25,31,27,32,25,76,90,53,50,69,66,60,52,52,53,48,51,49,63,56,38,42,63,59,36,57,72,62,51,35,8,31,33,41,30,76,90,54,82,41,78,77,36,70,80,40,89,58,15,38,34,37,38,36,54,77,47,71,47,69,40,50,71,71,28,67,84,64,58,65,72,35,44,49,53,51,2,30,53,42,32,43,46,30,64,67,73,31,58,86,48,78,71,75,42,57,35,48,15,55,23,45,42,82,61,68,59,77,64,38,58,61,29,27,62,41,44,40,16,48,45,61,35,66,64,39,54,76,81,23,24,36,72,25,72,63,16,22,38,51,49,66,20,47,33,44,32,20,49,44,53,42,49,43,51,52,38,55,45,73,54,82,126,137,87,71,88,82,73,76,84,70,72,75,79,66,67,80,68,63,76,77,64,72,81,67,67,71,70,68,68,70,72,77,72,65,66,73,52,73,84,74,55,67,36,73,38,90,61,46,82,81,43,44,66,59,49,46,38,54,70,67,33,64,68,51,47,54,54,50,50,52,53,51,21,53,53,27,52,50,65,40,59,56,59,83,84,51,75,81,47,66,85,79,41,55,74,75,56,44,43,52,56,54,47,50,50,49,50,52,71,74,36,53,64,44,58,71,61,33,49,80,44,67,26,81,80,60,14,40,36,36,39,33,72,28,77,36,81,86,39,48,29,36,37,42,43,35,32,65,25,22,69,69,79,60,79,90,51,51,86,70,33,88,52,60,53,51,59,25,47,67,77,87,54,40,35,31,12,57,30,46,63,48,25,45,42,54,42,52,22,55,53,50,22,48,37,52,39,47,74,67,70,56,75,48,42,32,24,36,32,40,41,32,34,56,33,52,82,66,74,26,86,60,42,41,50,45,59,51,48,35,72,74,62,33,71,60,37,35,58,31,37,39,29,63,39,41,38,21,62,41,72,52,55,80,28,41,28,34,28,37,10,27,28,26,28,10,43,33,38,38,34,44,35,41,37,31,68,36,17,41,32,48,68,48,58,81,63,38,52,53,37,52,48,13,48,40,39,40,44,57,56,67,57,79,69,72,76,48,68,46,87,89,34,40,41,40,51,33,47,31,35,35,43,73,64,25,83,63,58,54,69,68,57,30,53,18,43,31,34,23,87,83,30,68,70,28,25,52,53,34,42,48,41,40,30,64,76,67,64,46,35,57,71,30,17,46,43,59,26,56,7,32,38,41,23,38,86,38,67,65,24,36,20,37,44,31,40,36,37,32,24,32,29,32,25,78,90,53,50,70,66,60,53,51,53,49,54,50,62,56,39,43,62,57,35,57,73,62,50,36,8,32,34,41,31,77,90,54,82,40,78,78,37,69,79,41,88,57,14,36,34,37,38,36,56,76,47,70,49,68,40,50,71,71,28,67,83,63,59,66,71,35,46,46,53,53,2,31,53,40,32,42,45,31,61,66,72,33,57,84,50,78,72,75,41,57,35,49,14,54,23,44,42,82,63,67,60,76,62,38,58,60,29,26,63,41,46,40,15,48,44,59,35,66,64,38,54,78,79,22,24,37,71,26,74,63,16,24,36,52,49,65,19,47,32,44,31,20,50,42,54,41,49,42,52,52,37,54,47,72,54,82,128